Protein 8AYR (pdb70)

Solvent-accessible surface area: 57166 Å² total; per-residue (Å²): 60,137,21,95,76,33,179,26,61,12,51,66,47,10,27,101,3,1,69,15,28,7,0,0,0,1,9,1,0,0,0,0,18,44,34,95,57,113,0,47,1,61,16,122,13,104,89,0,96,5,67,86,10,60,7,57,16,2,0,71,17,0,26,88,2,11,4,96,0,2,0,0,0,0,0,7,1,0,2,0,0,0,4,24,6,164,19,38,140,24,0,0,38,44,2,69,7,54,126,42,101,2,11,0,0,57,18,2,18,119,0,1,60,61,74,74,18,80,8,0,4,1,3,0,1,2,4,21,21,11,65,20,2,29,67,108,69,0,24,116,29,4,83,64,0,5,107,35,2,6,97,53,30,55,80,5,6,0,3,19,3,30,8,40,12,40,3,63,0,59,1,44,38,45,143,89,163,48,95,24,99,86,30,67,29,17,73,23,181,55,4,30,32,76,6,77,157,67,26,92,36,1,4,1,2,0,19,28,0,70,12,0,0,47,0,5,24,92,72,3,109,1,12,53,30,6,7,5,9,4,46,24,58,28,105,134,106,66,47,118,53,7,6,22,19,3,127,84,182,73,0,25,84,15,28,108,76,9,154,132,10,6,0,1,0,0,0,1,5,0,4,68,9,39,0,22,16,68,135,13,34,104,156,20,55,70,27,82,49,1,4,133,8,3,20,33,0,0,1,70,6,0,0,2,0,0,0,0,0,0,4,74,84,0,53,4,30,105,73,0,61,156,8,2,60,18,1,95,76,10,8,69,19,1,56,72,135,23,26,0,74,68,12,137,23,119,24,64,27,62,56,158,69,33,17,7,112,52,0,37,63,92,117,58,86,34,26,0,0,1,11,104,130,47,166,128,8,17,2,38,1,126,10,106,110,78,9,61,2,2,0,0,15,0,3,3,2,1,44,22,3,7,5,0,19,105,1,70,0,27,0,70,52,155,37,136,77,55,111,17,19,97,10,11,0,1,3,12,5,1,14,18,104,18,103,108,6,79,1,32,2,1,62,2,9,2,60,98,28,125,20,32,13,4,0,0,5,1,0,0,5,69,21,2,28,83,23,86,44,2,48,15,92,89,61,81,58,2,95,0,54,7,47,37,61,144,106,28,58,12,55,28,16,75,104,37,75,102,0,20,88,158,23,58,111,28,140,98,43,17,115,22,99,68,10,22,38,0,34,0,1,0,36,47,148,91,40,83,20,81,50,32,78,62,69,1,18,10,36,13,142,60,13,135,19,85,35,24,57,126,78,32,11,45,0,73,62,0,4,38,53,60,54,83,34,54,0,51,1,93,15,116,157,37,75,91,53,27,92,18,24,0,32,1,25,6,31,163,94,30,77,0,23,2,0,30,0,16,0,43,117,121,36,30,37,0,2,0,34,97,24,7,0,48,16,11,143,71,23,134,93,43,58,88,55,30,6,107,25,96,13,100,106,4,135,89,76,28,59,77,27,132,4,77,18,180,63,96,56,128,4,85,40,2,74,1,13,0,69,148,22,29,84,36,49,12,1,2,0,1,21,3,11,1,14,12,231,151,25,102,77,54,177,24,58,12,52,69,53,9,28,118,3,3,80,22,39,9,0,0,0,2,9,1,0,0,0,0,26,48,33,86,63,109,0,47,1,64,15,127,20,101,68,0,85,0,60,89,14,63,8,56,19,2,0,120,18,0,24,92,3,10,2,113,0,2,0,0,0,0,0,6,2,0,2,0,0,0,4,61,6,177,20,37,140,25,0,0,44,43,3,66,8,118,152,23,158,19,10,0,0,102,61,1,18,177,2,1,61,123,77,71,15,91,8,0,4,1,3,0,2,2,4,18,22,11,65,20,1,29,64,111,70,0,25,117,28,4,88,58,0,7,89,28,0,5,96,51,29,53,65,2,8,0,1,20,2,27,11,37,11,38,4,60,0,60,2,42,36,45,145,78,171,49,103,22,93,74,35,70,31,15,71,23,181,54,4,25,41,75,4,74,160,93,19,97,32,2,4,1,3,0,21,28,0,67,13,0,1,48,0,5,39,94,63,0,96,2,12,66,30,7,6,6,7,3,44,19,62,29,116,121,88,75,56,134,39,7,5,17,23,4,115,84,153,56,1,35,80,11,24,86,90,7,146,115,10,6,1,1,0,0,1,0,6,0,4,65,9,39,1,25,14,94,142,14,27,106,153,19,52,72,27,90,56,1,1,113,4,4,23,13,0,0,1,70,7,1,0,1,0,1,0,0,0,0,6,108,80,0,48,2,12,90,63,0,62,141,6,1,62,19,1,99,73,9,8,69,21,1,58,66,139,20,28,0,76,69,16,122,19,114,34,59,28,57,69,166,70,37,18,8,115,51,0,33,62,101,115,54,94,32,26,0,1,1,10,98,129,41,170,137,8,19,1,40,1,133,14,111,112,80,10,60,2,6,0,0,17,1,4,3,2,0,46,19,1,5,6,0,12,112,2,70,0,20,0,82,58,162,34,138,79,53,102,15,22,93,10,17,1,2,2,14,6,2,13,17,105,14,99,106,7,76,1,31,1,2,66,1,12,1,68,73,27,130,24,38,9,3,0,1,5,2,0,0,4,65,51,16,30,110,18,74,40,2,49,12,88,56,54,69,78,2,94,0,52,6,43,30,67,57,144,21,63,11,60,38,13,65,110,14,72,102,2,23,88,161,25,56,98,25,194,112,40,35,133,27,107,54,10,18,29,0,34,0,2,0,44,80,135,92,43,102,20,70,47,32,76,47,51,0,12,16,47,7,139,126,16,121,21,80,36,25,72,131,61,52,11,43,0,63,65,0,1,24,13,69,39,81,36,51,0,53,1,93,7,110,162,38,79,98,61,22,96,11,21,0,32,1,10,8,24,187,73,44,74,0,12,0,0,11,0,12,0,54,110,124,36,30,52,0,2,0,31,88,25,0,0,47,17,12,131,67,24,134,93,43,58,88,50,20,15,106,28,79,14,50,42,7,132,67,78,32,62,55,30,95,0,39,14,200,62,74,68,114,2,85,40,0,73,0,9,0,50,122,16,34,94,44,45,20,0,4,0,0,8,2,7,1,12,18,189

B-factor: mean 90.9, std 27.41, range [50.88, 207.77]

InterPro domains:
  IPR000421 Coagulation factor 5/8, C-terminal domain [PF00754] (371-475)
  IPR000421 Coagulation factor 5/8, C-terminal domain [PF00754] (580-688)
  IPR000421 Coagulation factor 5/8, C-terminal domain [PS50022] (547-704)
  IPR000933 Glycoside hydrolase, family 29 [PTHR10030] (31-483)
  IPR000933 Glycoside hydrolase, family 29 [SM00812] (32-377)
  IPR008979 Galactose-binding-like domain superfamily [SSF49785] (363-489)
  IPR008979 Galactose-binding-like domain superfamily [SSF49785] (576-703)
  IPR017853 Glycoside hydrolase superfamily [SSF51445] (31-355)
  IPR026876 Fn3 associated repeat [PF13287] (507-562)
  IPR057739 Glycoside hydrolase family 29, N-terminal [PF01120] (41-352)

Foldseek 3Di:
DPDFFDPPFADPLLLVVLVQQEAAEAEEDLCLQVVDLAAFQPDQLQSLAAAQAQLLQVLVLRVLLPHQEYEYAQDAQSQEGQAPAPLDPSYQCRYPHPVNDDHPLQRNLVSCVVVNGAYAYEHELNHQHALCPQPCVSLVSSLSVLCVSLPPRDAHAEYAYALDYDFAHCSNPPRGGDDYPSLPRNPVVVSVVVSCVSHVSYFYEACPGQAAHELLDAAQAADFQAAQAADWQFPPHPGHDGHPGTPSNCSRRHDQSHNGGHAYEHHYEQFPGLADDPVGLVVGHALVRVVVSSQRASQNAHHYYYHQYAHSNNHRDPSNSVRSNSNSVQVCQFVVDWQQQQWDKQKPAFDDPLGRVQAAVVDLVRKTFGDPPDLKIKMKTFGPAFDKAFKKKWAHNSSSHWWFAWKFKWFADPNRIDTWGIGGGAHSMHIDGTDIGGGGMMMIIRNGTDDGGMTRHITTTHRDDDFDFWDWDAFLQQFIDIDDDPDKWKFKDFPDDERDPPGHTDDGTDGDQAWTKMWMWIDDPHDIYDIDIDTGFHHQPLKDWDDWDPQAHHPVQQARRFLQGKDKCDHPVHQDFDFTKIKMQSNDWHFFFKKKFQFHDPAQAQAFFWKFKFFAAPVPDTPDTQDTDTRPPCHVPRGIDMDGGPDIDTGRMMMITRGHGDDHGMHMTNYMGTHHD/DDFFDPPFADPLLVVVLVQQAAAEAEEDLCLQVVDLAAFQPDQLQSLAAAAAQLLQVLVLRVLLSHQEYEYAQDAQSQEGQAPAPLDPSYCLRYVNDVSHHHPLQRNLVSCVVRNGAYAYEHELRHQHALCPQHLVVLVSSLSVLCVSLAPRDAHAEYAYALDYDFAHCSNNPRGGHDHPQLPRNPPVVSVVVSCVSHVSYAYEACVGQAAHELLDAAQAADPQADQAADWQFQDHPGDDGHNTTPRNCSRRHDHSHNGGHGYEHEYEQFPGLADDPVGLVVGQALVSVVVSSQRASQNAHHYYYYQYDHSNNHRDPSNSNRSVVNSVQVCQFVVDWQQQQWDKQKPAFDDPLGRCQAAVVDLVRKTFHDPPDLKIKMKTFGPAFAKAFKKKWAFNSSSHWWFAKKWKWFADPRDIDTWGIGGGAYGMHIDGTDIDGGGMMMIIRNGTDDGGMTRHITTTHRDDAFEFWDWAAFLAQWIDIGDPPDFKKFKDFPPDAGDPPGHIDDHTDGDQFKGKMWMWTDDDHDTGDIDIDTRFHRFPLKDFPDWDPQPFDLVQQRRRFLQGKGWQAHPVHQDFDQTKTKMFQVDFAFFFKKKFQAHDPAQPQAFFWKFKFFAAPVPDTPDTQDTHGDPPCHVPRGIDIGGGPGTHTGGMMMITRGAGDPDHIHMTNYMGTHGD

Secondary structure (DSSP, 8-state):
--PPP-SS---HHHHHHHHH-EEEEE--SSGGGTT-SS--S---GGG---SS--HHHHHHHHHHTT--EEEEEEE-TT--BSS--SS-SSBGGGSSSSSS---HHHHHHHHHHHTT-EEEEEE-SS-SS-TTTTSHHHHHHHHHHHHHHTTSS---SEEE------SEE-GGGT-EE----TTTTT-HHHHHHHHHHH-TT-EEESSS-SSBEE-S-SSS---SS--SEE---BSSTTSPP-TTSB-GGGGGT--TT-SEE--EEEEEESSSSSS--GGGGGGPPPHHHHHHHHHHHGGGT-EEEEE----TTSS--HHHHHHHHHHHHHHHHHTS--TTTT-EEEES--BTTB-GGGGTT--TTS-EE--SS-SS-EEEEEEEEEEEEEEEEEE--GGG---EEEEEEEEEETTEEEEEEEES--TT-EEEEEEEEEEEEEEEEEEEESS--EESEEEEE-PPP--PPPEEEE-TT-EEEEE-SSS-EEEEESSS----TTSEEP-S-EE-TT-EEEEEEEEETTEE---EEEEE----SS-EEEE---SSS-GGGGSSS-TTS-EE-EETTEEPPSPEEEEEEEEEEEEEEEEEEE--SS--BS-EEEEEEEEESSSS---S-SEEEE-TT-SS----EEEEEEEEEEEEEEEEEEEEESBSSS-EESEEEEE--/-PPP-SS---HHHHHHHHH-EEEEE--SGGGGTT-SS--S---GGG---SS--HHHHHHHHHHTT--EEEEEEE-TT--BSS--SS-SSBGGGSTTBTTB--HHHHHHHHHHHTT-EEEEEE-SS-SS-TTTTSHHHHHHHHHHHHHHTTSS---SEEE------SEE-GGGT-EE----TTTTT-HHHHHHHHHHH-TT-EEESSS-SSBEE-S-SSS---SS--SEE---BSSTTS---TT-B-GGGGGT--TT-SEE--EEEEEESSSSSS--GGGGGGPPPHHHHHHHHHHHHTTTSEEEEE----TTSS--HHHHHHHHHHHHHHHHHTS--TTTT-EEEES--BTTB-GGGGTT--TTS-EE--TT-SS-EEEEEEEEEEEEEEEEEE--GGG---EEEEEEEEEETTEEEEEEEES--TT-EEEEEEEEEEEEEEEEEEEESSS-EESEEEEE-PPPP-PPPEEEE-TT-EEEEE-SS--EEEEESSSS---TTSEEP-S-EE-TT-EEEEEEEEETTEEEEEEEEEE----SS-EEEE---TTS-GGGGSSS-TT--EE-B-SS-BPPSPEEEEEEEEEEEEEEEEEEE--SS--SS-B-EEEEEEESSSS---S-SEEEE-TT-SS----EEEEEEEEEEEEEEEEEE-SBSSSS--EESEEEEE--

Nearest PDB structures (foldseek):
  8ayr-assembly2_B  TM=1.001E+00  e=0.000E+00  Akkermansia muciniphila
  6orh-assembly1_A  TM=9.310E-01  e=4.580E-49  Streptococcus pneumoniae TIGR4
  6org-assembly2_B  TM=9.360E-01  e=3.580E-48  Streptococcus pneumoniae TIGR4
  4zrx-assembly1_A  TM=6.984E-01  e=4.063E-59  Bacteroides ovatus ATCC 8483
  3eyp-assembly2_B  TM=9.033E-01  e=1.989E-48  Bacteroides thetaiotaomicron

CATH classification: 3.20.20.80

Radius of gyration: 38.43 Å; Cα contacts (8 Å, |Δi|>4): 3483; chains: 2; bounding box: 108×99×103 Å

Sequence (1353 aa):
GCLTPLKPVPSAEQLEWHDMEMYAFVHFTINTFTGKEWGYGDEKPELFHPSDFDADDLVRTLADAGFKGVVLTCKHHDGFCLWPTKTTLHSVAASPWKQGKGDVVKEVSRACGKYGVRFGVYLSPWDRNAASYGTPDYIRMYRQQLKELATGYGSIFLAWFDGANGGDGYYGGARERRSIDRSAYYDWKATWGELKKRQPGAVIFSDVGPDVRWVGNESGYAGYPCWATYTPVPLQAGTEPAPGTVRYRLGTEGTMDGKYWIPAEVDVSIRPGWFWHEHENSRVRTPENLLKLYFDSVGRGANLNLNVPPDRRGRIHEEDKKSLAGFRVLLDELYSRNFASGAQAESSSSWKGHGAEQVLDRKRTTYWVAAPEDKHPCVVLKLPEPAAFDVIRLAEPIQLGQRVRKFRVEVRENGQWSKWTEGASIGARVLLKGRPVTADGVRVVLEQSRAVPALCEVSLWKYPVILNAPAVNYDRNGRVTLASAENVVIRYTTDGTEPGPQSAMYRNPFFLPAGGTVKAAAEYRGRKSSVTTQIIPVPTRDWKVVAGERSAAAPELAIDGDSSTLWHTHAAQGELAPPQALEIDMGRPVNVAAVIYTPRRDSSTGTVDRYAVYLSMDGNTWGAPAAEGEFSNIRANPVPQRIDLKAPVKARYLRFVGKRVVEGSHVAVAELGVLGKCLTPLKPVPSAEQLEWHDMEMYAFVHFTINTFTGKEWGYGDEKPELFHPSDFDADDLVRTLADAGFKGVVLTCKHHDGFCLWPTKTTLHSVAASPWKQGKGDVVKEVSRACGKYGVRFGVYLSPWDRNAASYGTPDYIRMYRQQLKELATGYGSIFLAWFDGANGGDGYYGGARERRSIDRSAYYDWKATWGELKKRQPGAVIFSDVGPDVRWVGNESGYAGYPCWATYTPVPLQAGTEPAPGTVRYRLGTEGTMDGKYWIPAEVDVSIRPGWFWHEHENSRVRTPENLLKLYFDSVGRGANLNLNVPPDRRGRIHEEDKKSLAGFRVLLDELYSRNFASGAQAESSSSWKGHGAEQVLDRKRTTYWVAAPEDKHPCVVLKLPEPAAFDVIRLAEPIQLGQRVRKFRVEVRENGQWSKWTEGASIGARVLLKGRPVTADGVRVVLEQSRAVPALCEVSLWKYPVILNAPAVNYDRNGRVTLASAENVVIRYTTDGTEPGPQSAMYRNPFFLPAGGTVKAAAEYRGRKSSVTTQIIPVPTRDWKVVAGERSAAAPELAIDGDSSTLWHTHAAQGELAPPQALEIDMGRPVNVAAVIYTPRRDSSTGTVDRYAVYLSMDGNTWGAPAAEGEFSNIRANPVPQRIDLKAPVKARYLRFVGKRVVEGSHVAVAELGVLGK

Organism: Akkermansia muciniphila (strain ATCC BAA-835 / DSM 22959 / JCM 33894 / BCRC 81048 / CCUG 64013 / CIP 107961 / Muc) (NCBI:txid349741)

Structure (mmCIF, N/CA/C/O backbone):
data_8AYR
#
_entry.id   8AYR
#
_cell.length_a   76.190
_cell.length_b   76.450
_cell.length_c   84.500
_cell.angle_alpha   88.410
_cell.angle_beta   89.080
_cell.angle_gamma   88.230
#
_symmetry.space_group_name_H-M   'P 1'
#
loop_
_entity.id
_entity.type
_entity.pdbx_description
1 polymer 'Coagulation factor 5/8 type domain protein'
2 non-polymer 'CALCIUM ION'
3 water water
#
loop_
_atom_site.group_PDB
_atom_site.id
_atom_site.type_symbol
_atom_site.label_atom_id
_atom_site.label_alt_id
_atom_site.label_comp_id
_atom_site.label_asym_id
_atom_site.label_entity_id
_atom_site.label_seq_id
_atom_site.pdbx_PDB_ins_code
_atom_site.Cartn_x
_atom_site.Cartn_y
_atom_site.Cartn_z
_atom_site.occupancy
_atom_site.B_iso_or_equiv
_atom_site.auth_seq_id
_atom_site.auth_comp_id
_atom_site.auth_asym_id
_atom_site.auth_atom_id
_atom_site.pdbx_PDB_model_num
ATOM 1 N N . GLY A 1 28 ? -13.88464 41.86734 -72.72520 1.000 116.44893 29 GLY A N 1
ATOM 2 C CA . GLY A 1 28 ? -15.00867 42.18910 -71.86541 1.000 118.17827 29 GLY A CA 1
ATOM 3 C C . GLY A 1 28 ? -14.62908 42.95057 -70.60775 1.000 129.44839 29 GLY A C 1
ATOM 4 O O . GLY A 1 28 ? -14.80194 42.45402 -69.49440 1.000 130.06498 29 GLY A O 1
ATOM 5 N N . CYS A 1 29 ? -14.10595 44.16206 -70.78835 1.000 133.02499 30 CYS A N 1
ATOM 6 C CA . CYS A 1 29 ? -13.75594 45.04844 -69.67842 1.000 129.72624 30 CYS A CA 1
ATOM 7 C C . CYS A 1 29 ? -15.03630 45.72463 -69.19961 1.000 128.16687 30 CYS A C 1
ATOM 8 O O . CYS A 1 29 ? -15.43978 46.77441 -69.70271 1.000 135.05003 30 CYS A O 1
ATOM 11 N N . LEU A 1 30 ? -15.69323 45.10096 -68.22548 1.000 122.01341 31 LEU A N 1
ATOM 12 C CA . LEU A 1 30 ? -17.00714 45.51847 -67.75732 1.000 118.20710 31 LEU A CA 1
ATOM 13 C C . LEU A 1 30 ? -16.87716 46.51931 -66.60700 1.000 115.63185 31 LEU A C 1
ATOM 14 O O . LEU A 1 30 ? -15.87540 46.55279 -65.88809 1.000 115.54396 31 LEU A O 1
ATOM 19 N N . THR A 1 31 ? -17.91759 47.33580 -66.43881 1.000 109.70965 32 THR A N 1
ATOM 20 C CA . THR A 1 31 ? -17.88990 48.42614 -65.46277 1.000 108.90627 32 THR A CA 1
ATOM 21 C C . THR A 1 31 ? -18.20539 47.93484 -64.05912 1.000 103.35830 32 THR A C 1
ATOM 22 O O . THR A 1 31 ? -19.24635 47.29458 -63.84622 1.000 102.11443 32 THR A O 1
ATOM 26 N N . PRO A 1 32 ? -17.34357 48.18209 -63.07087 1.000 102.29251 33 PRO A N 1
ATOM 27 C CA . PRO A 1 32 ? -17.57590 47.68062 -61.71360 1.000 101.38126 33 PRO A CA 1
ATOM 28 C C . PRO A 1 32 ? -18.76156 48.36509 -61.04071 1.000 100.47244 33 PRO A C 1
ATOM 29 O O . PRO A 1 32 ? -19.33661 49.33500 -61.53882 1.000 98.16074 33 PRO A O 1
ATOM 33 N N . LEU A 1 33 ? -19.11965 47.83286 -59.87190 1.000 101.89708 34 LEU A N 1
ATOM 34 C CA . LEU A 1 33 ? -20.20967 48.34969 -59.04094 1.000 99.84308 34 LEU A CA 1
ATOM 35 C C . LEU A 1 33 ? -19.63451 48.71733 -57.67237 1.000 93.85949 34 LEU A C 1
ATOM 36 O O . LEU A 1 33 ? -19.38147 47.83822 -56.84114 1.000 83.99505 34 LEU A O 1
ATOM 41 N N . LYS A 1 34 ? -19.43994 50.01368 -57.43806 1.000 89.55835 35 LYS A N 1
ATOM 42 C CA . LYS A 1 34 ? -18.82299 50.46358 -56.19759 1.000 89.92694 35 LYS A CA 1
ATOM 43 C C . LYS A 1 34 ? -19.70839 50.10316 -55.00490 1.000 91.07293 35 LYS A C 1
ATOM 44 O O . LYS A 1 34 ? -20.93908 50.21084 -55.08808 1.000 88.48688 35 LYS A O 1
ATOM 50 N N . PRO A 1 35 ? -19.12099 49.68452 -53.87118 1.000 89.62388 36 PRO A N 1
ATOM 51 C CA . PRO A 1 35 ? -17.67660 49.54203 -53.65278 1.000 88.01117 36 PRO A CA 1
ATOM 52 C C . PRO A 1 35 ? -17.12766 48.20119 -54.13837 1.000 86.53129 36 PRO A C 1
ATOM 53 O O . PRO A 1 35 ? -17.89065 47.25474 -54.34654 1.000 92.67006 36 PRO A O 1
ATOM 57 N N . VAL A 1 36 ? -15.81277 48.12320 -54.31238 1.000 78.83292 37 VAL A N 1
ATOM 58 C CA . VAL A 1 36 ? -15.16523 46.87922 -54.72028 1.000 87.48999 37 VAL A CA 1
ATOM 59 C C . VAL A 1 36 ? -14.04904 46.55167 -53.73630 1.000 83.72725 37 VAL A C 1
ATOM 60 O O . VAL A 1 36 ? -13.47949 47.46309 -53.12135 1.000 92.76718 37 VAL A O 1
ATOM 64 N N . PRO A 1 37 ? -13.70086 45.28142 -53.55877 1.000 84.09351 38 PRO A N 1
ATOM 65 C CA . PRO A 1 37 ? -12.58031 44.93329 -52.67910 1.000 86.12725 38 PRO A CA 1
ATOM 66 C C . PRO A 1 37 ? -11.23163 45.25561 -53.30872 1.000 85.64457 38 PRO A C 1
ATOM 67 O O . PRO A 1 37 ? -11.10389 45.53408 -54.50258 1.000 84.03536 38 PRO A O 1
ATOM 71 N N . SER A 1 38 ? -10.20738 45.20968 -52.46284 1.000 84.40717 39 SER A N 1
ATOM 72 C CA . SER A 1 38 ? -8.82368 45.34013 -52.88561 1.000 85.60514 39 SER A CA 1
ATOM 73 C C . SER A 1 38 ? -8.23245 43.96294 -53.17384 1.000 82.52742 39 SER A C 1
ATOM 74 O O . SER A 1 38 ? -8.85974 42.92869 -52.94020 1.000 81.04523 39 SER A O 1
ATOM 77 N N . ALA A 1 39 ? -6.99620 43.95933 -53.67871 1.000 81.82941 40 ALA A N 1
ATOM 78 C CA . ALA A 1 39 ? -6.32469 42.69821 -53.98529 1.000 83.98054 40 ALA A CA 1
ATOM 79 C C . ALA A 1 39 ? -6.12077 41.85538 -52.73180 1.000 85.79185 40 ALA A C 1
ATOM 80 O O . ALA A 1 39 ? -6.30581 40.62975 -52.75701 1.000 82.45016 40 ALA A O 1
ATOM 82 N N . GLU A 1 40 ? -5.73276 42.49461 -51.62610 1.000 79.73442 41 GLU A N 1
ATOM 83 C CA . GLU A 1 40 ? -5.52524 41.76046 -50.38340 1.000 80.86479 41 GLU A CA 1
ATOM 84 C C . GLU A 1 40 ? -6.83748 41.19703 -49.85555 1.000 73.79562 41 GLU A C 1
ATOM 85 O O . GLU A 1 40 ? -6.87567 40.07451 -49.33656 1.000 70.45655 41 GLU A O 1
ATOM 91 N N . GLN A 1 41 ? -7.92804 41.95238 -50.00125 1.000 74.71151 42 GLN A N 1
ATOM 92 C CA . GLN A 1 41 ? -9.24096 41.43423 -49.63174 1.000 75.14268 42 GLN A CA 1
ATOM 93 C C . GLN A 1 41 ? -9.66098 40.27684 -50.53389 1.000 74.81365 42 GLN A C 1
ATOM 94 O O . GLN A 1 41 ? -10.30678 39.32872 -50.07366 1.000 71.75561 42 GLN A O 1
ATOM 100 N N . LEU A 1 42 ? -9.29804 40.32679 -51.81720 1.000 77.97483 43 LEU A N 1
ATOM 101 C CA . LEU A 1 42 ? -9.60389 39.21150 -52.70760 1.000 70.38941 43 LEU A CA 1
ATOM 102 C C . LEU A 1 42 ? -8.85221 37.95280 -52.29361 1.000 74.17600 43 LEU A C 1
ATOM 103 O O . LEU A 1 42 ? -9.42427 36.85125 -52.28032 1.000 69.40795 43 LEU A O 1
ATOM 108 N N . GLU A 1 43 ? -7.57099 38.09425 -51.94617 1.000 67.63261 44 GLU A N 1
ATOM 109 C CA . GLU A 1 43 ? -6.82449 36.94432 -51.44642 1.000 70.14466 44 GLU A CA 1
ATOM 110 C C . GLU A 1 43 ? -7.44541 36.41212 -50.16113 1.000 69.59612 44 GLU A C 1
ATOM 111 O O . GLU A 1 43 ? -7.62910 35.19311 -50.00093 1.000 71.01764 44 GLU A O 1
ATOM 117 N N . TRP A 1 44 ? -7.79793 37.31777 -49.24511 1.000 63.57959 45 TRP A N 1
ATOM 118 C CA . TRP A 1 44 ? -8.43752 36.91439 -47.99948 1.000 65.58370 45 TRP A CA 1
ATOM 119 C C . TRP A 1 44 ? -9.71312 36.12121 -48.26426 1.000 66.48559 45 TRP A C 1
ATOM 120 O O . TRP A 1 44 ? -9.91053 35.04530 -47.69049 1.000 73.22050 45 TRP A O 1
ATOM 131 N N . HIS A 1 45 ? -10.60574 36.64936 -49.11196 1.000 61.70517 46 HIS A N 1
ATOM 132 C CA . HIS A 1 45 ? -11.79524 35.89385 -49.50511 1.000 67.28494 46 HIS A CA 1
ATOM 133 C C . HIS A 1 45 ? -11.43077 34.50151 -50.00277 1.000 67.73157 46 HIS A C 1
ATOM 134 O O . HIS A 1 45 ? -11.97589 33.49850 -49.52735 1.000 68.06662 46 HIS A O 1
ATOM 141 N N . ASP A 1 46 ? -10.50372 34.41589 -50.96173 1.000 63.11771 47 ASP A N 1
ATOM 142 C CA . ASP A 1 46 ? -10.19694 33.10916 -51.53141 1.000 61.39792 47 ASP A CA 1
ATOM 143 C C . ASP A 1 46 ? -9.64120 32.14763 -50.49147 1.000 63.40969 47 ASP A C 1
ATOM 144 O O . ASP A 1 46 ? -9.66600 30.93403 -50.71771 1.000 65.22687 47 ASP A O 1
ATOM 149 N N . MET A 1 47 ? -9.13495 32.65551 -49.36217 1.000 62.37122 48 MET A N 1
ATOM 150 C CA . MET A 1 47 ? -8.65117 31.74935 -48.32213 1.000 62.45337 48 MET A CA 1
ATOM 151 C C . MET A 1 47 ? -9.75647 30.84996 -47.78091 1.000 64.70738 48 MET A C 1
ATOM 152 O O . MET A 1 47 ? -9.47660 29.72951 -47.34006 1.000 72.15036 48 MET A O 1
ATOM 157 N N . GLU A 1 48 ? -11.00268 31.32755 -47.78693 1.000 58.72605 49 GLU A N 1
ATOM 158 C CA . GLU A 1 48 ? -12.16095 30.65109 -47.20053 1.000 61.75643 49 GLU A CA 1
ATOM 159 C C . GLU A 1 48 ? -12.04782 30.49039 -45.68537 1.000 61.55666 49 GLU A C 1
ATOM 160 O O . GLU A 1 48 ? -12.93452 30.93718 -44.95269 1.000 60.67803 49 GLU A O 1
ATOM 166 N N . MET A 1 49 ? -10.98747 29.86499 -45.18476 1.000 56.55857 50 MET A N 1
ATOM 167 C CA . MET A 1 49 ? -10.92296 29.64752 -43.74793 1.000 57.26067 50 MET A CA 1
ATOM 168 C C . MET A 1 49 ? -9.47403 29.63039 -43.28822 1.000 57.55743 50 MET A C 1
ATOM 169 O O . MET A 1 49 ? -8.55518 29.39876 -44.07493 1.000 60.64652 50 MET A O 1
ATOM 174 N N . TYR A 1 50 ? -9.29340 29.85990 -41.98875 1.000 60.34358 51 TYR A N 1
ATOM 175 C CA . TYR A 1 50 ? -7.99442 29.98303 -41.33258 1.000 59.45621 51 TYR A CA 1
ATOM 176 C C . TYR A 1 50 ? -8.23874 29.88911 -39.83069 1.000 62.10634 51 TYR A C 1
ATOM 177 O O . TYR A 1 50 ? -9.38589 29.86851 -39.37832 1.000 66.29577 51 TYR A O 1
ATOM 186 N N . ALA A 1 51 ? -7.15442 29.81212 -39.05736 1.000 59.41769 52 ALA A N 1
ATOM 187 C CA . ALA A 1 51 ? -7.24913 29.42322 -37.65405 1.000 64.44142 52 ALA A CA 1
ATOM 188 C C . ALA A 1 51 ? -6.79820 30.52614 -36.69504 1.000 61.02534 52 ALA A C 1
ATOM 189 O O . ALA A 1 51 ? -5.94537 31.35437 -37.02753 1.000 60.65566 52 ALA A O 1
ATOM 191 N N . PHE A 1 52 ? -7.40703 30.53338 -35.50259 1.000 55.29274 53 PHE A N 1
ATOM 192 C CA . PHE A 1 52 ? -6.84559 31.16135 -34.30883 1.000 63.55120 53 PHE A CA 1
ATOM 193 C C . PHE A 1 52 ? -5.97943 30.18312 -33.52854 1.000 57.91153 53 PHE A C 1
ATOM 194 O O . PHE A 1 52 ? -6.24994 28.98145 -33.47914 1.000 55.61368 53 PHE A O 1
ATOM 202 N N . VAL A 1 53 ? -4.96755 30.72617 -32.85843 1.000 59.64800 54 VAL A N 1
ATOM 203 C CA . VAL A 1 53 ? -4.19121 29.98964 -31.86324 1.000 59.60589 54 VAL A CA 1
ATOM 204 C C . VAL A 1 53 ? -4.14710 30.86799 -30.61666 1.000 63.38169 54 VAL A C 1
ATOM 205 O O . VAL A 1 53 ? -3.27448 31.73303 -30.47745 1.000 60.80059 54 VAL A O 1
ATOM 209 N N . HIS A 1 54 ? -5.09783 30.66042 -29.70549 1.000 61.41003 55 HIS A N 1
ATOM 210 C CA . HIS A 1 54 ? -5.09523 31.33635 -28.40829 1.000 64.42514 55 HIS A CA 1
ATOM 211 C C . HIS A 1 54 ? -4.15025 30.60172 -27.46605 1.000 60.44276 55 HIS A C 1
ATOM 212 O O . HIS A 1 54 ? -4.48001 29.54482 -26.91724 1.000 57.30374 55 HIS A O 1
ATOM 219 N N . PHE A 1 55 ? -2.96754 31.18322 -27.28089 1.000 56.38305 56 PHE A N 1
ATOM 220 C CA . PHE A 1 55 ? -1.88630 30.57731 -26.51704 1.000 56.57131 56 PHE A CA 1
ATOM 221 C C . PHE A 1 55 ? -1.10605 31.71400 -25.87956 1.000 58.69719 56 PHE A C 1
ATOM 222 O O . PHE A 1 55 ? -0.60836 32.58817 -26.59281 1.000 60.21012 56 PHE A O 1
ATOM 230 N N . THR A 1 56 ? -1.07001 31.74044 -24.54496 1.000 63.15150 57 THR A N 1
ATOM 231 C CA . THR A 1 56 ? -0.33030 32.74123 -23.78134 1.000 59.60996 57 THR A CA 1
ATOM 232 C C . THR A 1 56 ? -0.21883 32.27393 -22.33223 1.000 66.94990 57 THR A C 1
ATOM 233 O O . THR A 1 56 ? -0.31016 31.07083 -22.07235 1.000 74.79702 57 THR A O 1
ATOM 237 N N . ILE A 1 57 ? 0.01682 33.19153 -21.38675 1.000 71.86433 58 ILE A N 1
ATOM 238 C CA . ILE A 1 57 ? 0.12573 32.78996 -19.98424 1.000 74.23408 58 ILE A CA 1
ATOM 239 C C . ILE A 1 57 ? -1.23413 32.38848 -19.43603 1.000 73.90044 58 ILE A C 1
ATOM 240 O O . ILE A 1 57 ? -1.31620 31.70203 -18.41182 1.000 75.30860 58 ILE A O 1
ATOM 245 N N . ASN A 1 58 ? -2.32379 32.88558 -20.01997 1.000 76.55317 59 ASN A N 1
ATOM 246 C CA . ASN A 1 58 ? -3.62285 32.45004 -19.52062 1.000 76.75575 59 ASN A CA 1
ATOM 247 C C . ASN A 1 58 ? -3.82508 30.97012 -19.77845 1.000 77.81960 59 ASN A C 1
ATOM 248 O O . ASN A 1 58 ? -4.53451 30.29323 -19.03019 1.000 79.74293 59 ASN A O 1
ATOM 253 N N . THR A 1 59 ? -3.24730 30.45953 -20.86239 1.000 79.74998 60 THR A N 1
ATOM 254 C CA . THR A 1 59 ? -3.27701 29.02155 -21.10091 1.000 73.72681 60 THR A CA 1
ATOM 255 C C . THR A 1 59 ? -2.66578 28.28243 -19.93065 1.000 79.20608 60 THR A C 1
ATOM 256 O O . THR A 1 59 ? -2.99799 27.11859 -19.66650 1.000 76.66153 60 THR A O 1
ATOM 260 N N . PHE A 1 60 ? -1.75294 28.95308 -19.24000 1.000 86.61797 61 PHE A N 1
ATOM 261 C CA . PHE A 1 60 ? -1.09321 28.40780 -18.08399 1.000 86.75272 61 PHE A CA 1
ATOM 262 C C . PHE A 1 60 ? -1.63537 28.95977 -16.76758 1.000 92.60377 61 PHE A C 1
ATOM 263 O O . PHE A 1 60 ? -0.95498 28.80310 -15.73233 1.000 109.26504 61 PHE A O 1
ATOM 271 N N . THR A 1 61 ? -2.74774 29.72360 -16.79700 1.000 85.34653 62 THR A N 1
ATOM 272 C CA . THR A 1 61 ? -3.40735 30.08258 -15.54153 1.000 79.56089 62 THR A CA 1
ATOM 273 C C . THR A 1 61 ? -4.76136 29.41244 -15.34336 1.000 76.60091 62 THR A C 1
ATOM 274 O O . THR A 1 61 ? -5.21529 29.27157 -14.19148 1.000 86.08834 62 THR A O 1
ATOM 278 N N . GLY A 1 62 ? -5.40469 29.04497 -16.43256 1.000 64.89741 63 GLY A N 1
ATOM 279 C CA . GLY A 1 62 ? -6.75034 28.57225 -16.44385 1.000 65.82603 63 GLY A CA 1
ATOM 280 C C . GLY A 1 62 ? -7.80808 29.64744 -16.67534 1.000 65.62414 63 GLY A C 1
ATOM 281 O O . GLY A 1 62 ? -9.01659 29.32249 -16.69688 1.000 75.88250 63 GLY A O 1
ATOM 282 N N . LYS A 1 63 ? -7.40674 30.90318 -16.89222 1.000 64.57601 64 LYS A N 1
ATOM 283 C CA . LYS A 1 63 ? -8.33495 32.02154 -17.03169 1.000 66.10315 64 LYS A CA 1
ATOM 284 C C . LYS A 1 63 ? -8.59866 32.29426 -18.50790 1.000 63.52148 64 LYS A C 1
ATOM 285 O O . LYS A 1 63 ? -7.74763 32.04499 -19.35950 1.000 70.17906 64 LYS A O 1
ATOM 291 N N . GLU A 1 64 ? -9.81056 32.76165 -18.81637 1.000 71.59041 65 GLU A N 1
ATOM 292 C CA . GLU A 1 64 ? -10.09164 33.20439 -20.18271 1.000 63.45455 65 GLU A CA 1
ATOM 293 C C . GLU A 1 64 ? -9.55678 34.61214 -20.42771 1.000 68.14044 65 GLU A C 1
ATOM 294 O O . GLU A 1 64 ? -9.04714 34.90771 -21.51556 1.000 77.64647 65 GLU A O 1
ATOM 300 N N . TRP A 1 65 ? -9.65243 35.48513 -19.42541 1.000 71.61424 66 TRP A N 1
ATOM 301 C CA . TRP A 1 65 ? -9.01998 36.79837 -19.45029 1.000 64.18599 66 TRP A CA 1
ATOM 302 C C . TRP A 1 65 ? -8.11997 36.92836 -18.23008 1.000 70.05855 66 TRP A C 1
ATOM 303 O O . TRP A 1 65 ? -8.59462 36.85215 -17.09205 1.000 77.30500 66 TRP A O 1
ATOM 314 N N . GLY A 1 66 ? -6.82548 37.12135 -18.46886 1.000 69.83975 67 GLY A N 1
ATOM 315 C CA . GLY A 1 66 ? -5.89133 37.31217 -17.38320 1.000 69.32148 67 GLY A CA 1
ATOM 316 C C . GLY A 1 66 ? -5.94935 38.70539 -16.79153 1.000 75.68600 67 GLY A C 1
ATOM 317 O O . GLY A 1 66 ? -6.41019 39.66148 -17.41454 1.000 66.10826 67 GLY A O 1
ATOM 318 N N . TYR A 1 67 ? -5.46181 38.81202 -15.55552 1.000 73.98786 68 TYR A N 1
ATOM 319 C CA . TYR A 1 67 ? -5.51059 40.07440 -14.83196 1.000 75.17883 68 TYR A CA 1
ATOM 320 C C . TYR A 1 67 ? -4.27616 40.93476 -15.06986 1.000 77.88003 68 TYR A C 1
ATOM 321 O O . TYR A 1 67 ? -4.36741 42.16200 -15.00238 1.000 82.35401 68 TYR A O 1
ATOM 330 N N . GLY A 1 68 ? -3.11838 40.33516 -15.32343 1.000 70.63848 69 GLY A N 1
ATOM 331 C CA . GLY A 1 68 ? -1.89865 41.07721 -15.55200 1.000 69.55221 69 GLY A CA 1
ATOM 332 C C . GLY A 1 68 ? -0.84410 40.86860 -14.49134 1.000 68.48306 69 GLY A C 1
ATOM 333 O O . GLY A 1 68 ? 0.32671 41.18989 -14.72818 1.000 60.80095 69 GLY A O 1
ATOM 334 N N . ASP A 1 69 ? -1.22908 40.35877 -13.32449 1.000 72.35712 70 ASP A N 1
ATOM 335 C CA . ASP A 1 69 ? -0.30771 40.10833 -12.22758 1.000 65.17731 70 ASP A CA 1
ATOM 336 C C . ASP A 1 69 ? 0.35494 38.74036 -12.30810 1.000 66.35832 70 ASP A C 1
ATOM 337 O O . ASP A 1 69 ? 0.94480 38.29589 -11.31719 1.000 65.99639 70 ASP A O 1
ATOM 342 N N . GLU A 1 70 ? 0.27403 38.06609 -13.45286 1.000 63.21283 71 GLU A N 1
ATOM 343 C CA . GLU A 1 70 ? 0.85626 36.73858 -13.58931 1.000 64.04272 71 GLU A CA 1
ATOM 344 C C . GLU A 1 70 ? 2.36979 36.84849 -13.70990 1.000 64.72219 71 GLU A C 1
ATOM 345 O O . GLU A 1 70 ? 2.88086 37.69135 -14.45458 1.000 65.70768 71 GLU A O 1
ATOM 351 N N . LYS A 1 71 ? 3.08498 36.01459 -12.96556 1.000 67.33168 72 LYS A N 1
ATOM 352 C CA . LYS A 1 71 ? 4.53195 35.93324 -13.13664 1.000 68.25959 72 LYS A CA 1
ATOM 353 C C . LYS A 1 71 ? 4.84292 35.21578 -14.44747 1.000 76.49102 72 LYS A C 1
ATOM 354 O O . LYS A 1 71 ? 4.30495 34.12983 -14.69389 1.000 64.41080 72 LYS A O 1
ATOM 360 N N . PRO A 1 72 ? 5.69945 35.77681 -15.30819 1.000 75.02565 73 PRO A N 1
ATOM 361 C CA . PRO A 1 72 ? 6.08494 35.06023 -16.53633 1.000 71.66320 73 PRO A CA 1
ATOM 362 C C . PRO A 1 72 ? 6.69135 33.69081 -16.27729 1.000 74.10357 73 PRO A C 1
ATOM 363 O O . PRO A 1 72 ? 6.81545 32.90295 -17.22329 1.000 71.47012 73 PRO A O 1
ATOM 367 N N . GLU A 1 73 ? 7.03980 33.37936 -15.02465 1.000 75.68520 74 GLU A N 1
ATOM 368 C CA . GLU A 1 73 ? 7.49868 32.04280 -14.66506 1.000 73.96656 74 GLU A CA 1
ATOM 369 C C . GLU A 1 73 ? 6.49837 30.98917 -15.10475 1.000 75.39840 74 GLU A C 1
ATOM 370 O O . GLU A 1 73 ? 6.86690 29.83335 -15.34338 1.000 77.39165 74 GLU A O 1
ATOM 376 N N . LEU A 1 74 ? 5.22997 31.36925 -15.21075 1.000 76.40426 75 LEU A N 1
ATOM 377 C CA . LEU A 1 74 ? 4.16046 30.42590 -15.46646 1.000 74.29911 75 LEU A CA 1
ATOM 378 C C . LEU A 1 74 ? 3.95403 30.12732 -16.94004 1.000 84.22408 75 LEU A C 1
ATOM 379 O O . LEU A 1 74 ? 3.08797 29.31595 -17.25383 1.000 79.64785 75 LEU A O 1
ATOM 384 N N . PHE A 1 75 ? 4.73010 30.72202 -17.84797 1.000 84.27565 76 PHE A N 1
ATOM 385 C CA . PHE A 1 75 ? 4.70474 30.31548 -19.25512 1.000 74.46534 76 PHE A CA 1
ATOM 386 C C . PHE A 1 75 ? 5.88032 29.37735 -19.50817 1.000 76.58655 76 PHE A C 1
ATOM 387 O O . PHE A 1 75 ? 6.93283 29.77635 -20.00059 1.000 81.73276 76 PHE A O 1
ATOM 395 N N . HIS A 1 76 ? 5.70320 28.11070 -19.13005 1.000 82.03453 77 HIS A N 1
ATOM 396 C CA . HIS A 1 76 ? 6.71967 27.07669 -19.33281 1.000 83.24841 77 HIS A CA 1
ATOM 397 C C . HIS A 1 76 ? 6.09385 25.87539 -20.03027 1.000 81.44000 77 HIS A C 1
ATOM 398 O O . HIS A 1 76 ? 5.82978 24.84389 -19.39858 1.000 83.04880 77 HIS A O 1
ATOM 405 N N . PRO A 1 77 ? 5.83319 25.97557 -21.33497 1.000 84.09220 78 PRO A N 1
ATOM 406 C CA . PRO A 1 77 ? 5.29183 24.82493 -22.07992 1.000 82.35185 78 PRO A CA 1
ATOM 407 C C . PRO A 1 77 ? 6.33163 23.72547 -22.24972 1.000 82.15747 78 PRO A C 1
ATOM 408 O O . PRO A 1 77 ? 7.43040 23.96089 -22.75760 1.000 73.09980 78 PRO A O 1
ATOM 412 N N . SER A 1 78 ? 5.97738 22.51881 -21.81602 1.000 84.32027 79 SER A N 1
ATOM 413 C CA . SER A 1 78 ? 6.84898 21.35443 -21.93243 1.000 80.27111 79 SER A CA 1
ATOM 414 C C . SER A 1 78 ? 6.50968 20.63645 -23.23034 1.000 81.11352 79 SER A C 1
ATOM 415 O O . SER A 1 78 ? 5.41842 20.07561 -23.35452 1.000 92.36821 79 SER A O 1
ATOM 418 N N . ASP A 1 79 ? 7.44863 20.64663 -24.18441 1.000 74.05587 80 ASP A N 1
ATOM 419 C CA . ASP A 1 79 ? 7.30275 20.02941 -25.50431 1.000 77.96679 80 ASP A CA 1
ATOM 420 C C . ASP A 1 79 ? 6.39391 20.85860 -26.40685 1.000 68.26043 80 ASP A C 1
ATOM 421 O O . ASP A 1 79 ? 5.31630 20.40249 -26.80048 1.000 71.94224 80 ASP A O 1
ATOM 426 N N . PHE A 1 80 ? 6.84090 22.05960 -26.77603 1.000 71.59422 81 PHE A N 1
ATOM 427 C CA . PHE A 1 80 ? 6.02158 22.97204 -27.56721 1.000 72.33494 81 PHE A CA 1
ATOM 428 C C . PHE A 1 80 ? 5.91271 22.53964 -29.02658 1.000 63.86036 81 PHE A C 1
ATOM 429 O O . PHE A 1 80 ? 4.86498 22.02041 -29.42425 1.000 78.40390 81 PHE A O 1
ATOM 437 N N . ASP A 1 81 ? 6.95423 22.76715 -29.83426 1.000 62.01493 82 ASP A N 1
ATOM 438 C CA . ASP A 1 81 ? 6.97703 22.32660 -31.23419 1.000 78.42035 82 ASP A CA 1
ATOM 439 C C . ASP A 1 81 ? 5.95885 23.05258 -32.11209 1.000 71.54777 82 ASP A C 1
ATOM 440 O O . ASP A 1 81 ? 4.79886 22.63458 -32.20951 1.000 64.50441 82 ASP A O 1
ATOM 445 N N . ALA A 1 82 ? 6.40747 24.10842 -32.80141 1.000 69.12113 83 ALA A N 1
ATOM 446 C CA . ALA A 1 82 ? 5.51671 24.89428 -33.64958 1.000 68.36870 83 ALA A CA 1
ATOM 447 C C . ALA A 1 82 ? 5.24035 24.22747 -34.99017 1.000 76.85218 83 ALA A C 1
ATOM 448 O O . ALA A 1 82 ? 4.16744 24.44358 -35.57104 1.000 76.64384 83 ALA A O 1
ATOM 450 N N . ASP A 1 83 ? 6.18651 23.43409 -35.50221 1.000 81.55371 84 ASP A N 1
ATOM 451 C CA . ASP A 1 83 ? 5.94160 22.71545 -36.74758 1.000 83.97398 84 ASP A CA 1
ATOM 452 C C . ASP A 1 83 ? 4.71994 21.81840 -36.61457 1.000 85.19504 84 ASP A C 1
ATOM 453 O O . ASP A 1 83 ? 3.84834 21.80554 -37.48860 1.000 82.33577 84 ASP A O 1
ATOM 458 N N . ASP A 1 84 ? 4.63715 21.06662 -35.51660 1.000 69.74312 85 ASP A N 1
ATOM 459 C CA . ASP A 1 84 ? 3.46682 20.23158 -35.27618 1.000 61.91547 85 ASP A CA 1
ATOM 460 C C . ASP A 1 84 ? 2.18805 21.06050 -35.28006 1.000 70.29758 85 ASP A C 1
ATOM 461 O O . ASP A 1 84 ? 1.19939 20.68405 -35.91409 1.000 70.96075 85 ASP A O 1
ATOM 466 N N . LEU A 1 85 ? 2.19660 22.19462 -34.57093 1.000 69.60976 86 LEU A N 1
ATOM 467 C CA . LEU A 1 85 ? 1.02916 23.07012 -34.46858 1.000 60.79542 86 LEU A CA 1
ATOM 468 C C . LEU A 1 85 ? 0.54445 23.50993 -35.84700 1.000 62.71443 86 LEU A C 1
ATOM 469 O O . LEU A 1 85 ? -0.61609 23.27900 -36.23067 1.000 65.26611 86 LEU A O 1
ATOM 474 N N . VAL A 1 86 ? 1.43359 24.15247 -36.60723 1.000 65.96507 87 VAL A N 1
ATOM 475 C CA . VAL A 1 86 ? 1.05326 24.70522 -37.90160 1.000 63.74358 87 VAL A CA 1
ATOM 476 C C . VAL A 1 86 ? 0.69360 23.59475 -38.88262 1.000 71.92878 87 VAL A C 1
ATOM 477 O O . VAL A 1 86 ? -0.22835 23.74446 -39.69291 1.000 63.10118 87 VAL A O 1
ATOM 481 N N . ARG A 1 87 ? 1.38599 22.45260 -38.80733 1.000 72.11503 88 ARG A N 1
ATOM 482 C CA . ARG A 1 87 ? 1.11217 21.34918 -39.72139 1.000 72.16722 88 ARG A CA 1
ATOM 483 C C . ARG A 1 87 ? -0.24442 20.71984 -39.42897 1.000 67.19610 88 ARG A C 1
ATOM 484 O O . ARG A 1 87 ? -1.01386 20.44051 -40.35451 1.000 68.41146 88 ARG A O 1
ATOM 492 N N . THR A 1 88 ? -0.55199 20.48559 -38.14858 1.000 69.48816 89 THR A N 1
ATOM 493 C CA . THR A 1 88 ? -1.86609 19.97622 -37.77293 1.000 63.13522 89 THR A CA 1
ATOM 494 C C . THR A 1 88 ? -2.96602 20.89789 -38.27020 1.000 60.43214 89 THR A C 1
ATOM 495 O O . THR A 1 88 ? -3.97775 20.43387 -38.81023 1.000 61.16283 89 THR A O 1
ATOM 499 N N . LEU A 1 89 ? -2.77703 22.21252 -38.11755 1.000 65.65403 90 LEU A N 1
ATOM 500 C CA . LEU A 1 89 ? -3.78554 23.14143 -38.62263 1.000 63.94446 90 LEU A CA 1
ATOM 501 C C . LEU A 1 89 ? -3.88175 23.08920 -40.14761 1.000 63.15247 90 LEU A C 1
ATOM 502 O O . LEU A 1 89 ? -4.98733 23.09278 -40.70438 1.000 61.80848 90 LEU A O 1
ATOM 507 N N . ALA A 1 90 ? -2.73960 23.02108 -40.83931 1.000 60.01148 91 ALA A N 1
ATOM 508 C CA . ALA A 1 90 ? -2.74377 23.09412 -42.29847 1.000 65.26038 91 ALA A CA 1
ATOM 509 C C . ALA A 1 90 ? -3.36476 21.84787 -42.92037 1.000 63.42894 91 ALA A C 1
ATOM 510 O O . ALA A 1 90 ? -4.04892 21.93862 -43.94764 1.000 56.68819 91 ALA A O 1
ATOM 512 N N . ASP A 1 91 ? -3.12429 20.67386 -42.32277 1.000 65.91094 92 ASP A N 1
ATOM 513 C CA . ASP A 1 91 ? -3.76889 19.45628 -42.80460 1.000 58.49304 92 ASP A CA 1
ATOM 514 C C . ASP A 1 91 ? -5.27892 19.55065 -42.68720 1.000 60.58026 92 ASP A C 1
ATOM 515 O O . ASP A 1 91 ? -6.00066 18.97694 -43.50770 1.000 68.07016 92 ASP A O 1
ATOM 520 N N . ALA A 1 92 ? -5.77950 20.26399 -41.68118 1.000 60.07572 93 ALA A N 1
ATOM 521 C CA . ALA A 1 92 ? -7.22340 20.42144 -41.58190 1.000 65.28728 93 ALA A CA 1
ATOM 522 C C . ALA A 1 92 ? -7.79464 21.31460 -42.67256 1.000 62.28721 93 ALA A C 1
ATOM 523 O O . ALA A 1 92 ? -9.01743 21.46481 -42.74521 1.000 64.54736 93 ALA A O 1
ATOM 525 N N . GLY A 1 93 ? -6.95944 21.89486 -43.52684 1.000 57.49562 94 GLY A N 1
ATOM 526 C CA . GLY A 1 93 ? -7.43785 22.72317 -44.60859 1.000 56.51809 94 GLY A CA 1
ATOM 527 C C . GLY A 1 93 ? -7.37484 24.21101 -44.35481 1.000 56.96637 94 GLY A C 1
ATOM 528 O O . GLY A 1 93 ? -7.79729 24.98548 -45.22271 1.000 59.02570 94 GLY A O 1
ATOM 529 N N . PHE A 1 94 ? -6.87940 24.63880 -43.19663 1.000 55.72058 95 PHE A N 1
ATOM 530 C CA . PHE A 1 94 ? -6.80254 26.05970 -42.89966 1.000 57.65053 95 PHE A CA 1
ATOM 531 C C . PHE A 1 94 ? -5.61269 26.67030 -43.62299 1.000 55.69587 95 PHE A C 1
ATOM 532 O O . PHE A 1 94 ? -4.52310 26.09089 -43.65500 1.000 63.26208 95 PHE A O 1
ATOM 540 N N . LYS A 1 95 ? -5.82804 27.84550 -44.20847 1.000 54.90072 96 LYS A N 1
ATOM 541 C CA . LYS A 1 95 ? -4.82893 28.48410 -45.05153 1.000 59.08094 96 LYS A CA 1
ATOM 542 C C . LYS A 1 95 ? -4.08383 29.61267 -44.35289 1.000 56.92785 96 LYS A C 1
ATOM 543 O O . LYS A 1 95 ? -3.15939 30.17977 -44.94041 1.000 65.82137 96 LYS A O 1
ATOM 549 N N . GLY A 1 96 ? -4.45711 29.94852 -43.12178 1.000 64.30104 97 GLY A N 1
ATOM 550 C CA . GLY A 1 96 ? -3.74166 30.95260 -42.35708 1.000 55.34963 97 GLY A CA 1
ATOM 551 C C . GLY A 1 96 ? -3.78951 30.62435 -40.88000 1.000 57.98920 97 GLY A C 1
ATOM 552 O O . GLY A 1 96 ? -4.67707 29.90295 -40.41034 1.000 58.25654 97 GLY A O 1
ATOM 553 N N . VAL A 1 97 ? -2.80174 31.14413 -40.15163 1.000 57.51193 98 VAL A N 1
ATOM 554 C CA . VAL A 1 97 ? -2.72495 31.00514 -38.69674 1.000 62.32007 98 VAL A CA 1
ATOM 555 C C . VAL A 1 97 ? -2.63918 32.39612 -38.07663 1.000 57.52123 98 VAL A C 1
ATOM 556 O O . VAL A 1 97 ? -1.70782 33.14855 -38.37617 1.000 60.40940 98 VAL A O 1
ATOM 560 N N . VAL A 1 98 ? -3.59213 32.73280 -37.20439 1.000 61.75443 99 VAL A N 1
ATOM 561 C CA . VAL A 1 98 ? -3.59807 34.01153 -36.48691 1.000 65.94843 99 VAL A CA 1
ATOM 562 C C . VAL A 1 98 ? -3.22790 33.73619 -35.03345 1.000 55.72454 99 VAL A C 1
ATOM 563 O O . VAL A 1 98 ? -4.00499 33.12693 -34.28761 1.000 54.34903 99 VAL A O 1
ATOM 567 N N . LEU A 1 99 ? -2.04332 34.18748 -34.62954 1.000 58.10861 100 LEU A N 1
ATOM 568 C CA . LEU A 1 99 ? -1.51124 33.92946 -33.29651 1.000 57.97816 100 LEU A CA 1
ATOM 569 C C . LEU A 1 99 ? -1.80943 35.09824 -32.36673 1.000 65.45550 100 LEU A C 1
ATOM 570 O O . LEU A 1 99 ? -1.56086 36.25531 -32.72103 1.000 66.24661 100 LEU A O 1
ATOM 575 N N . THR A 1 100 ? -2.32488 34.79199 -31.17305 1.000 63.29058 101 THR A N 1
ATOM 576 C CA . THR A 1 100 ? -2.45772 35.79930 -30.12622 1.000 66.22486 101 THR A CA 1
ATOM 577 C C . THR A 1 100 ? -1.07907 36.13867 -29.57935 1.000 61.41913 101 THR A C 1
ATOM 578 O O . THR A 1 100 ? -0.60463 35.49780 -28.63584 1.000 54.84919 101 THR A O 1
ATOM 582 N N . CYS A 1 101 ? -0.41237 37.11859 -30.18906 1.000 58.72095 102 CYS A N 1
ATOM 583 C CA . CYS A 1 101 ? 0.93896 37.45401 -29.76068 1.000 64.11443 102 CYS A CA 1
ATOM 584 C C . CYS A 1 101 ? 0.92415 38.09449 -28.37861 1.000 60.46990 102 CYS A C 1
ATOM 585 O O . CYS A 1 101 ? 1.80527 37.82388 -27.55365 1.000 59.72629 102 CYS A O 1
ATOM 588 N N . LYS A 1 102 ? -0.07430 38.93777 -28.10957 1.000 67.99962 103 LYS A N 1
ATOM 589 C CA . LYS A 1 102 ? -0.34892 39.45578 -26.77084 1.000 70.12426 103 LYS A CA 1
ATOM 590 C C . LYS A 1 102 ? -1.85728 39.50043 -26.58998 1.000 68.70503 103 LYS A C 1
ATOM 591 O O . LYS A 1 102 ? -2.55184 40.16717 -27.36361 1.000 67.94944 103 LYS A O 1
ATOM 597 N N . HIS A 1 103 ? -2.36387 38.80631 -25.57653 1.000 62.26112 104 HIS A N 1
ATOM 598 C CA . HIS A 1 103 ? -3.79353 38.81834 -25.30405 1.000 70.54623 104 HIS A CA 1
ATOM 599 C C . HIS A 1 103 ? -4.07531 39.92929 -24.28437 1.000 69.49479 104 HIS A C 1
ATOM 600 O O . HIS A 1 103 ? -3.24055 40.81477 -24.08057 1.000 62.57310 104 HIS A O 1
ATOM 607 N N . HIS A 1 104 ? -5.25415 39.92858 -23.65395 1.000 66.41265 105 HIS A N 1
ATOM 608 C CA . HIS A 1 104 ? -5.60570 41.05578 -22.79639 1.000 67.34863 105 HIS A CA 1
ATOM 609 C C . HIS A 1 104 ? -4.70811 41.12987 -21.56848 1.000 65.11231 105 HIS A C 1
ATOM 610 O O . HIS A 1 104 ? -4.47857 42.22068 -21.03919 1.000 59.78457 105 HIS A O 1
ATOM 617 N N . ASP A 1 105 ? -4.18849 39.98895 -21.10965 1.000 70.30716 106 ASP A N 1
ATOM 618 C CA . ASP A 1 105 ? -3.33046 39.96612 -19.93092 1.000 67.07498 106 ASP A CA 1
ATOM 619 C C . ASP A 1 105 ? -2.06721 40.80255 -20.10291 1.000 69.56655 106 ASP A C 1
ATOM 620 O O . ASP A 1 105 ? -1.43946 41.16412 -19.10080 1.000 70.70017 106 ASP A O 1
ATOM 625 N N . GLY A 1 106 ? -1.66033 41.09028 -21.34179 1.000 57.94953 107 GLY A N 1
ATOM 626 C CA . GLY A 1 106 ? -0.53382 41.95863 -21.59800 1.000 57.73719 107 GLY A CA 1
ATOM 627 C C . GLY A 1 106 ? 0.80174 41.26321 -21.69724 1.000 57.27164 107 GLY A C 1
ATOM 628 O O . GLY A 1 106 ? 1.80345 41.91930 -22.02017 1.000 57.17987 107 GLY A O 1
ATOM 629 N N . PHE A 1 107 ? 0.84964 39.96937 -21.39960 1.000 57.62524 108 PHE A N 1
ATOM 630 C CA . PHE A 1 107 ? 2.05782 39.17366 -21.55645 1.000 62.10225 108 PHE A CA 1
ATOM 631 C C . PHE A 1 107 ? 2.28624 38.85083 -23.02936 1.000 59.07022 108 PHE A C 1
ATOM 632 O O . PHE A 1 107 ? 1.37146 38.39537 -23.72155 1.000 56.15948 108 PHE A O 1
ATOM 640 N N . CYS A 1 108 ? 3.49687 39.14989 -23.51040 1.000 60.84174 109 CYS A N 1
ATOM 641 C CA . CYS A 1 108 ? 3.86531 39.04434 -24.91787 1.000 60.96330 109 CYS A CA 1
ATOM 642 C C . CYS A 1 108 ? 4.63277 37.75281 -25.16906 1.000 65.09948 109 CYS A C 1
ATOM 643 O O . CYS A 1 108 ? 5.56377 37.42780 -24.42325 1.000 64.60098 109 CYS A O 1
ATOM 646 N N . LEU A 1 109 ? 4.26973 37.04084 -26.24043 1.000 60.73356 110 LEU A N 1
ATOM 647 C CA . LEU A 1 109 ? 4.91521 35.77727 -26.57798 1.000 57.41431 110 LEU A CA 1
ATOM 648 C C . LEU A 1 109 ? 6.26399 35.94131 -27.27374 1.000 64.33641 110 LEU A C 1
ATOM 649 O O . LEU A 1 109 ? 6.82590 34.93555 -27.71821 1.000 70.67791 110 LEU A O 1
ATOM 654 N N . TRP A 1 110 ? 6.79790 37.15195 -27.39466 1.000 60.75855 111 TRP A N 1
ATOM 655 C CA . TRP A 1 110 ? 8.06307 37.33457 -28.08512 1.000 58.69748 111 TRP A CA 1
ATOM 656 C C . TRP A 1 110 ? 8.91551 38.28623 -27.26522 1.000 62.77164 111 TRP A C 1
ATOM 657 O O . TRP A 1 110 ? 8.37803 39.16427 -26.58336 1.000 67.50448 111 TRP A O 1
ATOM 668 N N . PRO A 1 111 ? 10.23924 38.14498 -27.31287 1.000 69.21121 112 PRO A N 1
ATOM 669 C CA . PRO A 1 111 ? 11.10144 39.04727 -26.53581 1.000 58.17438 112 PRO A CA 1
ATOM 670 C C . PRO A 1 111 ? 11.01193 40.48288 -27.01846 1.000 58.19870 112 PRO A C 1
ATOM 671 O O . PRO A 1 111 ? 11.90849 40.98850 -27.70085 1.000 65.14283 112 PRO A O 1
ATOM 675 N N . THR A 1 112 ? 9.91503 41.13968 -26.66943 1.000 63.43166 113 THR A N 1
ATOM 676 C CA . THR A 1 112 ? 9.69898 42.52607 -27.04580 1.000 61.63181 113 THR A CA 1
ATOM 677 C C . THR A 1 112 ? 10.61784 43.44933 -26.25640 1.000 64.14769 113 THR A C 1
ATOM 678 O O . THR A 1 112 ? 10.99942 43.16263 -25.11672 1.000 60.34760 113 THR A O 1
ATOM 682 N N . LYS A 1 113 ? 10.96766 44.57303 -26.87724 1.000 63.52232 114 LYS A N 1
ATOM 683 C CA . LYS A 1 113 ? 11.78706 45.59377 -26.23835 1.000 71.84745 114 LYS A CA 1
ATOM 684 C C . LYS A 1 113 ? 10.95601 46.56302 -25.40656 1.000 70.95943 114 LYS A C 1
ATOM 685 O O . LYS A 1 113 ? 11.51591 47.49122 -24.81173 1.000 71.50019 114 LYS A O 1
ATOM 691 N N . THR A 1 114 ? 9.63668 46.37387 -25.36524 1.000 67.62341 115 THR A N 1
ATOM 692 C CA . THR A 1 114 ? 8.73998 47.27917 -24.66224 1.000 68.16369 115 THR A CA 1
ATOM 693 C C . THR A 1 114 ? 8.48840 46.87853 -23.21220 1.000 67.23100 115 THR A C 1
ATOM 694 O O . THR A 1 114 ? 8.00106 47.70759 -22.43620 1.000 74.42512 115 THR A O 1
ATOM 698 N N . THR A 1 115 ? 8.80243 45.64144 -22.82854 1.000 67.51510 116 THR A N 1
ATOM 699 C CA . THR A 1 115 ? 8.51126 45.14699 -21.48784 1.000 61.13666 116 THR A CA 1
ATOM 700 C C . THR A 1 115 ? 9.21587 43.81872 -21.26005 1.000 62.06866 116 THR A C 1
ATOM 701 O O . THR A 1 115 ? 9.47847 43.07232 -22.20622 1.000 75.56402 116 THR A O 1
ATOM 705 N N . LEU A 1 116 ? 9.48891 43.52065 -19.98912 1.000 65.12262 117 LEU A N 1
ATOM 706 C CA . LEU A 1 116 ? 9.94322 42.20081 -19.56890 1.000 64.78400 117 LEU A CA 1
ATOM 707 C C . LEU A 1 116 ? 8.81581 41.34709 -19.01599 1.000 64.11357 117 LEU A C 1
ATOM 708 O O . LEU A 1 116 ? 9.07753 40.34611 -18.34007 1.000 65.26346 117 LEU A O 1
ATOM 713 N N . HIS A 1 117 ? 7.56848 41.71870 -19.27869 1.000 58.47724 118 HIS A N 1
ATOM 714 C CA . HIS A 1 117 ? 6.46020 40.80517 -19.02946 1.000 60.05375 118 HIS A CA 1
ATOM 715 C C . HIS A 1 117 ? 6.17985 40.03280 -20.31876 1.000 67.53903 118 HIS A C 1
ATOM 716 O O . HIS A 1 117 ? 5.10695 40.06829 -20.92065 1.000 64.23420 118 HIS A O 1
ATOM 723 N N . SER A 1 118 ? 7.23547 39.34127 -20.73905 1.000 63.57889 119 SER A N 1
ATOM 724 C CA . SER A 1 118 ? 7.31734 38.64486 -22.00392 1.000 59.58622 119 SER A CA 1
ATOM 725 C C . SER A 1 118 ? 7.99168 37.30955 -21.73821 1.000 66.83603 119 SER A C 1
ATOM 726 O O . SER A 1 118 ? 8.34525 36.99231 -20.59652 1.000 62.44662 119 SER A O 1
ATOM 729 N N . VAL A 1 119 ? 8.16095 36.51513 -22.80058 1.000 65.87895 120 VAL A N 1
ATOM 730 C CA . VAL A 1 119 ? 8.82168 35.22356 -22.66651 1.000 60.91143 120 VAL A CA 1
ATOM 731 C C . VAL A 1 119 ? 10.25843 35.39115 -22.19871 1.000 61.33178 120 VAL A C 1
ATOM 732 O O . VAL A 1 119 ? 10.83030 34.46640 -21.61260 1.000 65.44140 120 VAL A O 1
ATOM 736 N N . ALA A 1 120 ? 10.84855 36.56985 -22.41540 1.000 59.06484 121 ALA A N 1
ATOM 737 C CA . ALA A 1 120 ? 12.19639 36.84488 -21.93311 1.000 63.17999 121 ALA A CA 1
ATOM 738 C C . ALA A 1 120 ? 12.34100 36.60488 -20.43723 1.000 67.88925 121 ALA A C 1
ATOM 739 O O . ALA A 1 120 ? 13.46172 36.41181 -19.95209 1.000 71.81334 121 ALA A O 1
ATOM 741 N N . ALA A 1 121 ? 11.23896 36.62665 -19.69451 1.000 66.79819 122 ALA A N 1
ATOM 742 C CA . ALA A 1 121 ? 11.24522 36.35525 -18.26681 1.000 64.29171 122 ALA A CA 1
ATOM 743 C C . ALA A 1 121 ? 10.83302 34.92864 -17.92236 1.000 73.03466 122 ALA A C 1
ATOM 744 O O . ALA A 1 121 ? 10.81369 34.57110 -16.74166 1.000 79.05835 122 ALA A O 1
ATOM 746 N N . SER A 1 122 ? 10.54115 34.12368 -18.88563 1.000 76.10411 123 SER A N 1
ATOM 747 C CA . SER A 1 122 ? 9.99851 32.81705 -18.55571 1.000 84.50162 123 SER A CA 1
ATOM 748 C C . SER A 1 122 ? 11.08614 31.75206 -18.56709 1.000 86.88093 123 SER A C 1
ATOM 749 O O . SER A 1 122 ? 12.10272 31.89931 -19.25112 1.000 83.59991 123 SER A O 1
ATOM 752 N N . PRO A 1 123 ? 10.91346 30.65937 -17.81971 1.000 98.23114 124 PRO A N 1
ATOM 753 C CA . PRO A 1 123 ? 11.89799 29.57526 -17.87885 1.000 100.01706 124 PRO A CA 1
ATOM 754 C C . PRO A 1 123 ? 11.79969 28.72962 -19.14019 1.000 106.22571 124 PRO A C 1
ATOM 755 O O . PRO A 1 123 ? 12.66201 27.86750 -19.35146 1.000 108.89843 124 PRO A O 1
ATOM 759 N N . TRP A 1 124 ? 10.76555 28.93339 -19.96195 1.000 98.56714 125 TRP A N 1
ATOM 760 C CA . TRP A 1 124 ? 10.71444 28.32776 -21.28665 1.000 92.14715 125 TRP A CA 1
ATOM 761 C C . TRP A 1 124 ? 11.97515 28.70862 -22.04586 1.000 94.20645 125 TRP A C 1
ATOM 762 O O . TRP A 1 124 ? 12.22977 29.89851 -22.26661 1.000 85.69601 125 TRP A O 1
ATOM 773 N N . LYS A 1 125 ? 12.76192 27.70180 -22.43438 1.000 92.00352 126 LYS A N 1
ATOM 774 C CA . LYS A 1 125 ? 14.03905 27.90313 -23.11471 1.000 110.93404 126 LYS A CA 1
ATOM 775 C C . LYS A 1 125 ? 15.03075 28.48160 -22.10930 1.000 114.67644 126 LYS A C 1
ATOM 776 O O . LYS A 1 125 ? 14.62672 29.02787 -21.07604 1.000 103.40402 126 LYS A O 1
ATOM 782 N N . GLN A 1 126 ? 16.32864 28.35006 -22.37594 1.000 125.23511 127 GLN A N 1
ATOM 783 C CA . GLN A 1 126 ? 17.31518 28.89386 -21.45018 1.000 128.62461 127 GLN A CA 1
ATOM 784 C C . GLN A 1 126 ? 17.17199 30.40598 -21.34873 1.000 122.18737 127 GLN A C 1
ATOM 785 O O . GLN A 1 126 ? 17.94731 31.15770 -21.94724 1.000 135.49323 127 GLN A O 1
ATOM 791 N N . GLY A 1 127 ? 16.18582 30.85697 -20.58335 1.000 95.53327 128 GLY A N 1
ATOM 792 C CA . GLY A 1 127 ? 15.93107 32.27283 -20.46350 1.000 88.08030 128 GLY A CA 1
ATOM 793 C C . GLY A 1 127 ? 14.91112 32.77875 -21.45968 1.000 89.09725 128 GLY A C 1
ATOM 794 O O . GLY A 1 127 ? 13.83238 33.22717 -21.06260 1.000 92.74443 128 GLY A O 1
ATOM 795 N N . LYS A 1 128 ? 15.21607 32.71202 -22.75345 1.000 83.79261 129 LYS A N 1
ATOM 796 C CA . LYS A 1 128 ? 14.32144 33.32108 -23.72823 1.000 83.32765 129 LYS A CA 1
ATOM 797 C C . LYS A 1 128 ? 14.35279 32.58797 -25.06340 1.000 98.28069 129 LYS A C 1
ATOM 798 O O . LYS A 1 128 ? 15.42425 32.35106 -25.63191 1.000 75.94834 129 LYS A O 1
ATOM 804 N N . GLY A 1 129 ? 13.16056 32.23089 -25.54311 1.000 100.16754 130 GLY A N 1
ATOM 805 C CA . GLY A 1 129 ? 12.92561 31.84278 -26.91797 1.000 81.95345 130 GLY A CA 1
ATOM 806 C C . GLY A 1 129 ? 11.99995 32.84620 -27.57873 1.000 83.64753 130 GLY A C 1
ATOM 807 O O . GLY A 1 129 ? 12.03010 34.03061 -27.23475 1.000 86.74514 130 GLY A O 1
ATOM 808 N N . ASP A 1 130 ? 11.16052 32.39619 -28.50962 1.000 65.52294 131 ASP A N 1
ATOM 809 C CA . ASP A 1 130 ? 10.29962 33.30689 -29.25670 1.000 59.15777 131 ASP A CA 1
ATOM 810 C C . ASP A 1 130 ? 9.20856 32.54655 -30.00612 1.000 68.41892 131 ASP A C 1
ATOM 811 O O . ASP A 1 130 ? 9.43685 32.05015 -31.11561 1.000 65.52659 131 ASP A O 1
ATOM 816 N N . VAL A 1 131 ? 8.01473 32.47037 -29.40943 1.000 64.28301 132 VAL A N 1
ATOM 817 C CA . VAL A 1 131 ? 6.91776 31.70446 -29.99933 1.000 57.14081 132 VAL A CA 1
ATOM 818 C C . VAL A 1 131 ? 6.49247 32.29728 -31.33682 1.000 58.04781 132 VAL A C 1
ATOM 819 O O . VAL A 1 131 ? 6.13895 31.56513 -32.26880 1.000 68.75085 132 VAL A O 1
ATOM 823 N N . VAL A 1 132 ? 6.49564 33.62618 -31.45146 1.000 60.30977 133 VAL A N 1
ATOM 824 C CA . VAL A 1 132 ? 6.07181 34.25523 -32.70046 1.000 58.59167 133 VAL A CA 1
ATOM 825 C C . VAL A 1 132 ? 7.00974 33.87199 -33.83519 1.000 71.33511 133 VAL A C 1
ATOM 826 O O . VAL A 1 132 ? 6.56671 33.54665 -34.94760 1.000 71.53005 133 VAL A O 1
ATOM 830 N N . LYS A 1 133 ? 8.31927 33.89539 -33.57261 1.000 66.76523 134 LYS A N 1
ATOM 831 C CA . LYS A 1 133 ? 9.28464 33.48463 -34.58696 1.000 72.82682 134 LYS A CA 1
ATOM 832 C C . LYS A 1 133 ? 9.00502 32.06524 -35.06121 1.000 75.32812 134 LYS A C 1
ATOM 833 O O . LYS A 1 133 ? 8.96697 31.79570 -36.26662 1.000 79.51252 134 LYS A O 1
ATOM 839 N N . GLU A 1 134 ? 8.82025 31.14037 -34.11963 1.000 64.15610 135 GLU A N 1
ATOM 840 C CA . GLU A 1 134 ? 8.65040 29.74154 -34.48199 1.000 64.68235 135 GLU A CA 1
ATOM 841 C C . GLU A 1 134 ? 7.35321 29.51682 -35.25151 1.000 69.19975 135 GLU A C 1
ATOM 842 O O . GLU A 1 134 ? 7.32356 28.74772 -36.22284 1.000 73.06177 135 GLU A O 1
ATOM 848 N N . VAL A 1 135 ? 6.27315 30.18782 -34.85052 1.000 61.66546 136 VAL A N 1
ATOM 849 C CA . VAL A 1 135 ? 5.00190 29.97085 -35.53272 1.000 61.79301 136 VAL A CA 1
ATOM 850 C C . VAL A 1 135 ? 5.02103 30.58169 -36.93308 1.000 63.27611 136 VAL A C 1
ATOM 851 O O . VAL A 1 135 ? 4.53078 29.97113 -37.89162 1.000 68.72329 136 VAL A O 1
ATOM 855 N N . SER A 1 136 ? 5.60851 31.77152 -37.09376 1.000 62.93655 137 SER A N 1
ATOM 856 C CA . SER A 1 136 ? 5.70670 32.33582 -38.44026 1.000 67.34254 137 SER A CA 1
ATOM 857 C C . SER A 1 136 ? 6.66736 31.53366 -39.32222 1.000 67.38253 137 SER A C 1
ATOM 858 O O . SER A 1 136 ? 6.44443 31.40929 -40.53839 1.000 64.43025 137 SER A O 1
ATOM 861 N N . ARG A 1 137 ? 7.71178 30.94649 -38.72871 1.000 66.49494 138 ARG A N 1
ATOM 862 C CA . ARG A 1 137 ? 8.60772 30.09601 -39.50063 1.000 76.80890 138 ARG A CA 1
ATOM 863 C C . ARG A 1 137 ? 7.89507 28.83390 -39.97577 1.000 71.89067 138 ARG A C 1
ATOM 864 O O . ARG A 1 137 ? 8.03896 28.43645 -41.13691 1.000 65.81070 138 ARG A O 1
ATOM 872 N N . ALA A 1 138 ? 7.10994 28.19443 -39.10414 1.000 68.22277 139 ALA A N 1
ATOM 873 C CA . ALA A 1 138 ? 6.38069 27.00681 -39.54176 1.000 63.63745 139 ALA A CA 1
ATOM 874 C C . ALA A 1 138 ? 5.30197 27.35716 -40.55939 1.000 61.76548 139 ALA A C 1
ATOM 875 O O . ALA A 1 138 ? 5.03724 26.56763 -41.48045 1.000 69.37581 139 ALA A O 1
ATOM 877 N N . CYS A 1 139 ? 4.69058 28.53834 -40.43596 1.000 57.44057 140 CYS A N 1
ATOM 878 C CA . CYS A 1 139 ? 3.73636 28.96704 -41.45298 1.000 63.24518 140 CYS A CA 1
ATOM 879 C C . CYS A 1 139 ? 4.40323 29.10020 -42.81384 1.000 67.36771 140 CYS A C 1
ATOM 880 O O . CYS A 1 139 ? 3.85076 28.65155 -43.82683 1.000 61.40898 140 CYS A O 1
ATOM 883 N N . GLY A 1 140 ? 5.59392 29.70429 -42.86101 1.000 65.77943 141 GLY A N 1
ATOM 884 C CA . GLY A 1 140 ? 6.33976 29.71282 -44.11244 1.000 60.75560 141 GLY A CA 1
ATOM 885 C C . GLY A 1 140 ? 6.69239 28.31057 -44.58145 1.000 65.41075 141 GLY A C 1
ATOM 886 O O . GLY A 1 140 ? 6.62368 28.00464 -45.77499 1.000 65.64117 141 GLY A O 1
ATOM 887 N N . LYS A 1 141 ? 7.03551 27.43031 -43.63720 1.000 67.03504 142 LYS A N 1
ATOM 888 C CA . LYS A 1 141 ? 7.46241 26.07170 -43.95775 1.000 59.32653 142 LYS A CA 1
ATOM 889 C C . LYS A 1 141 ? 6.36007 25.25940 -44.62394 1.000 67.80407 142 LYS A C 1
ATOM 890 O O . LYS A 1 141 ? 6.64920 24.37756 -45.43856 1.000 66.61083 142 LYS A O 1
ATOM 896 N N . TYR A 1 142 ? 5.10070 25.50205 -44.27237 1.000 69.62533 143 TYR A N 1
ATOM 897 C CA . TYR A 1 142 ? 4.00923 24.70049 -44.81403 1.000 57.93725 143 TYR A CA 1
ATOM 898 C C . TYR A 1 142 ? 3.11596 25.47975 -45.76924 1.000 57.29905 143 TYR A C 1
ATOM 899 O O . TYR A 1 142 ? 2.00403 25.03615 -46.06286 1.000 57.01136 143 TYR A O 1
ATOM 908 N N . GLY A 1 143 ? 3.56504 26.63509 -46.24600 1.000 72.25886 144 GLY A N 1
ATOM 909 C CA . GLY A 1 143 ? 2.80122 27.39296 -47.21959 1.000 78.87834 144 GLY A CA 1
ATOM 910 C C . GLY A 1 143 ? 1.47486 27.93752 -46.72901 1.000 76.85206 144 GLY A C 1
ATOM 911 O O . GLY A 1 143 ? 0.52712 28.02969 -47.51473 1.000 87.82263 144 GLY A O 1
ATOM 912 N N . VAL A 1 144 ? 1.37724 28.31293 -45.45434 1.000 69.35098 145 VAL A N 1
ATOM 913 C CA . VAL A 1 144 ? 0.16266 28.90711 -44.90621 1.000 66.90654 145 VAL A CA 1
ATOM 914 C C . VAL A 1 144 ? 0.47406 30.31870 -44.42374 1.000 65.11554 145 VAL A C 1
ATOM 915 O O . VAL A 1 144 ? 1.56382 30.58752 -43.90520 1.000 62.01966 145 VAL A O 1
ATOM 919 N N . ARG A 1 145 ? -0.48495 31.22061 -44.60782 1.000 60.43898 146 ARG A N 1
ATOM 920 C CA . ARG A 1 145 ? -0.29161 32.61463 -44.24826 1.000 58.47642 146 ARG A CA 1
ATOM 921 C C . ARG A 1 145 ? -0.17754 32.77714 -42.72890 1.000 58.43262 146 ARG A C 1
ATOM 922 O O . ARG A 1 145 ? -0.59822 31.91842 -41.94581 1.000 60.18356 146 ARG A O 1
ATOM 930 N N . PHE A 1 146 ? 0.39941 33.90352 -42.31146 1.000 56.72846 147 PHE A N 1
ATOM 931 C CA . PHE A 1 146 ? 0.62132 34.17370 -40.89649 1.000 63.81365 147 PHE A CA 1
ATOM 932 C C . PHE A 1 146 ? 0.05640 35.53764 -40.51316 1.000 64.65979 147 PHE A C 1
ATOM 933 O O . PHE A 1 146 ? 0.27840 36.52890 -41.21596 1.000 64.03217 147 PHE A O 1
ATOM 941 N N . GLY A 1 147 ? -0.67980 35.57980 -39.40157 1.000 65.32032 148 GLY A N 1
ATOM 942 C CA . GLY A 1 147 ? -1.29687 36.80549 -38.93991 1.000 66.74539 148 GLY A CA 1
ATOM 943 C C . GLY A 1 147 ? -1.21903 36.91299 -37.42841 1.000 63.69898 148 GLY A C 1
ATOM 944 O O . GLY A 1 147 ? -0.97882 35.92880 -36.72036 1.000 61.88262 148 GLY A O 1
ATOM 945 N N . VAL A 1 148 ? -1.45090 38.13023 -36.93629 1.000 65.53562 149 VAL A N 1
ATOM 946 C CA . VAL A 1 148 ? -1.16238 38.46143 -35.54667 1.000 62.35288 149 VAL A CA 1
ATOM 947 C C . VAL A 1 148 ? -2.37646 39.08726 -34.87410 1.000 64.77290 149 VAL A C 1
ATOM 948 O O . VAL A 1 148 ? -3.18553 39.78042 -35.50035 1.000 62.16892 149 VAL A O 1
ATOM 952 N N . TYR A 1 149 ? -2.49108 38.82803 -33.57563 1.000 64.91470 150 TYR A N 1
ATOM 953 C CA . TYR A 1 149 ? -3.44280 39.48161 -32.68873 1.000 70.08347 150 TYR A CA 1
ATOM 954 C C . TYR A 1 149 ? -2.66082 40.15673 -31.57002 1.000 68.81366 150 TYR A C 1
ATOM 955 O O . TYR A 1 149 ? -1.94929 39.48581 -30.81475 1.000 71.01922 150 TYR A O 1
ATOM 964 N N . LEU A 1 150 ? -2.77510 41.48001 -31.48164 1.000 66.25841 151 LEU A N 1
ATOM 965 C CA . LEU A 1 150 ? -2.06997 42.28766 -30.48622 1.000 65.94421 151 LEU A CA 1
ATOM 966 C C . LEU A 1 150 ? -3.11637 43.09832 -29.72192 1.000 66.04929 151 LEU A C 1
ATOM 967 O O . LEU A 1 150 ? -3.52569 44.17267 -30.16964 1.000 58.63834 151 LEU A O 1
ATOM 972 N N . SER A 1 151 ? -3.55604 42.56729 -28.57364 1.000 63.18177 152 SER A N 1
ATOM 973 C CA . SER A 1 151 ? -4.63759 43.13610 -27.77281 1.000 64.11624 152 SER A CA 1
ATOM 974 C C . SER A 1 151 ? -4.41902 44.61646 -27.48570 1.000 64.63081 152 SER A C 1
ATOM 975 O O . SER A 1 151 ? -3.48549 44.97297 -26.75346 1.000 65.33773 152 SER A O 1
ATOM 978 N N . PRO A 1 152 ? -5.26864 45.50236 -28.01560 1.000 64.97836 153 PRO A N 1
ATOM 979 C CA . PRO A 1 152 ? -5.11586 46.93034 -27.70114 1.000 62.36786 153 PRO A CA 1
ATOM 980 C C . PRO A 1 152 ? -5.26107 47.21156 -26.22633 1.000 67.77480 153 PRO A C 1
ATOM 981 O O . PRO A 1 152 ? -4.59482 48.11000 -25.70188 1.000 71.74154 153 PRO A O 1
ATOM 985 N N . TRP A 1 153 ? -6.11120 46.45813 -25.54015 1.000 68.90445 154 TRP A N 1
ATOM 986 C CA . TRP A 1 153 ? -6.28293 46.57969 -24.10019 1.000 70.22962 154 TRP A CA 1
ATOM 987 C C . TRP A 1 153 ? -5.23226 45.71953 -23.41028 1.000 67.90197 154 TRP A C 1
ATOM 988 O O . TRP A 1 153 ? -5.30539 44.48626 -23.44146 1.000 68.19804 154 TRP A O 1
ATOM 999 N N . ASP A 1 154 ? -4.25747 46.37469 -22.78922 1.000 63.52238 155 ASP A N 1
ATOM 1000 C CA . ASP A 1 154 ? -3.16756 45.71303 -22.08536 1.000 64.99029 155 ASP A CA 1
ATOM 1001 C C . ASP A 1 154 ? -3.41427 45.86641 -20.59669 1.000 63.44123 155 ASP A C 1
ATOM 1002 O O . ASP A 1 154 ? -3.47633 46.98822 -20.08396 1.000 67.22942 155 ASP A O 1
ATOM 1007 N N . ARG A 1 155 ? -3.52536 44.73871 -19.90609 1.000 64.10005 156 ARG A N 1
ATOM 1008 C CA . ARG A 1 155 ? -3.96590 44.74221 -18.52591 1.000 66.77390 156 ARG A CA 1
ATOM 1009 C C . ARG A 1 155 ? -2.79225 44.71032 -17.55193 1.000 67.14754 156 ARG A C 1
ATOM 1010 O O . ARG A 1 155 ? -3.00301 44.67649 -16.33536 1.000 70.83179 156 ARG A O 1
ATOM 1018 N N . ASN A 1 156 ? -1.56169 44.73131 -18.05865 1.000 63.47286 157 ASN A N 1
ATOM 1019 C CA . ASN A 1 156 ? -0.37078 44.84329 -17.22843 1.000 64.48181 157 ASN A CA 1
ATOM 1020 C C . ASN A 1 156 ? 0.34914 46.16920 -17.40709 1.000 64.36125 157 ASN A C 1
ATOM 1021 O O . ASN A 1 156 ? 0.91833 46.68406 -16.44369 1.000 61.03216 157 ASN A O 1
ATOM 1026 N N . ALA A 1 157 ? 0.30549 46.75260 -18.60286 1.000 65.22278 158 ALA A N 1
ATOM 1027 C CA . ALA A 1 157 ? 1.00329 48.00666 -18.84931 1.000 69.07201 158 ALA A CA 1
ATOM 1028 C C . ALA A 1 157 ? 0.55558 49.08998 -17.87177 1.000 67.25060 158 ALA A C 1
ATOM 1029 O O . ALA A 1 157 ? -0.57512 49.58822 -17.94785 1.000 62.55782 158 ALA A O 1
ATOM 1031 N N . ALA A 1 158 ? 1.44983 49.46629 -16.95322 1.000 65.76085 159 ALA A N 1
ATOM 1032 C CA . ALA A 1 158 ? 1.14808 50.52608 -15.99877 1.000 66.18164 159 ALA A CA 1
ATOM 1033 C C . ALA A 1 158 ? 0.84167 51.84781 -16.68216 1.000 68.04698 159 ALA A C 1
ATOM 1034 O O . ALA A 1 158 ? 0.34446 52.76817 -16.02400 1.000 79.10545 159 ALA A O 1
ATOM 1036 N N . SER A 1 159 ? 1.13349 51.96883 -17.97176 1.000 63.69043 160 SER A N 1
ATOM 1037 C CA . SER A 1 159 ? 0.86644 53.18600 -18.71661 1.000 64.62378 160 SER A CA 1
ATOM 1038 C C . SER A 1 159 ? -0.48566 53.18070 -19.41151 1.000 64.97651 160 SER A C 1
ATOM 1039 O O . SER A 1 159 ? -0.83006 54.18028 -20.05089 1.000 69.51267 160 SER A O 1
ATOM 1042 N N . TYR A 1 160 ? -1.26408 52.10325 -19.29544 1.000 64.37862 161 TYR A N 1
ATOM 1043 C CA . TYR A 1 160 ? -2.52361 52.03137 -20.02516 1.000 64.75230 161 TYR A CA 1
ATOM 1044 C C . TYR A 1 160 ? -3.46114 53.15454 -19.59767 1.000 73.38135 161 TYR A C 1
ATOM 1045 O O . TYR A 1 160 ? -3.63359 53.42519 -18.40352 1.000 67.46960 161 TYR A O 1
ATOM 1054 N N . GLY A 1 161 ? -4.07377 53.80695 -20.58636 1.000 70.40324 162 GLY A N 1
ATOM 1055 C CA . GLY A 1 161 ? -4.90170 54.96866 -20.37582 1.000 70.38101 162 GLY A CA 1
ATOM 1056 C C . GLY A 1 161 ? -4.21194 56.27301 -20.72091 1.000 71.25456 162 GLY A C 1
ATOM 1057 O O . GLY A 1 161 ? -4.87433 57.22233 -21.15444 1.000 71.61452 162 GLY A O 1
ATOM 1058 N N . THR A 1 162 ? -2.90636 56.33362 -20.54995 1.000 73.95836 163 THR A N 1
ATOM 1059 C CA . THR A 1 162 ? -2.11334 57.49451 -20.90967 1.000 75.23330 163 THR A CA 1
ATOM 1060 C C . THR A 1 162 ? -1.64576 57.37178 -22.35168 1.000 78.39990 163 THR A C 1
ATOM 1061 O O . THR A 1 162 ? -1.63412 56.27478 -22.91527 1.000 81.03686 163 THR A O 1
ATOM 1065 N N . PRO A 1 163 ? -1.27628 58.48340 -22.99539 1.000 83.72605 164 PRO A N 1
ATOM 1066 C CA . PRO A 1 163 ? -0.74436 58.38671 -24.36917 1.000 75.38791 164 PRO A CA 1
ATOM 1067 C C . PRO A 1 163 ? 0.51565 57.53803 -24.46913 1.000 73.04499 164 PRO A C 1
ATOM 1068 O O . PRO A 1 163 ? 0.84094 57.02963 -25.55940 1.000 68.38797 164 PRO A O 1
ATOM 1072 N N . ASP A 1 164 ? 1.23018 57.35015 -23.35777 1.000 68.52329 165 ASP A N 1
ATOM 1073 C CA . ASP A 1 164 ? 2.45232 56.56411 -23.42011 1.000 70.26419 165 ASP A CA 1
ATOM 1074 C C . ASP A 1 164 ? 2.16237 55.10282 -23.71692 1.000 66.59101 165 ASP A C 1
ATOM 1075 O O . ASP A 1 164 ? 2.98409 54.43052 -24.35213 1.000 72.05386 165 ASP A O 1
ATOM 1080 N N . TYR A 1 165 ? 1.02988 54.57659 -23.24582 1.000 65.37219 166 TYR A N 1
ATOM 1081 C CA . TYR A 1 165 ? 0.67316 53.22801 -23.66126 1.000 70.29611 166 TYR A CA 1
ATOM 1082 C C . TYR A 1 165 ? 0.48425 53.15455 -25.16614 1.000 73.71652 166 TYR A C 1
ATOM 1083 O O . TYR A 1 165 ? 0.79900 52.13654 -25.78065 1.000 69.50297 166 TYR A O 1
ATOM 1092 N N . ILE A 1 166 ? -0.06726 54.20526 -25.77322 1.000 72.72926 167 ILE A N 1
ATOM 1093 C CA . ILE A 1 166 ? -0.22474 54.20438 -27.22357 1.000 65.46570 167 ILE A CA 1
ATOM 1094 C C . ILE A 1 166 ? 1.13898 54.15635 -27.89451 1.000 65.12330 167 ILE A C 1
ATOM 1095 O O . ILE A 1 166 ? 1.33725 53.43855 -28.88091 1.000 68.66206 167 ILE A O 1
ATOM 1100 N N . ARG A 1 167 ? 2.11017 54.89042 -27.34905 1.000 65.70150 168 ARG A N 1
ATOM 1101 C CA . ARG A 1 167 ? 3.48012 54.78583 -27.85374 1.000 68.24143 168 ARG A CA 1
ATOM 1102 C C . ARG A 1 167 ? 4.00427 53.34872 -27.73447 1.000 70.60074 168 ARG A C 1
ATOM 1103 O O . ARG A 1 167 ? 4.58287 52.79458 -28.68339 1.000 69.44907 168 ARG A O 1
ATOM 1111 N N . MET A 1 168 ? 3.80075 52.73050 -26.56757 1.000 65.93614 169 MET A N 1
ATOM 1112 C CA . MET A 1 168 ? 4.25093 51.35742 -26.34178 1.000 61.79876 169 MET A CA 1
ATOM 1113 C C . MET A 1 168 ? 3.58288 50.37874 -27.30215 1.000 61.19443 169 MET A C 1
ATOM 1114 O O . MET A 1 168 ? 4.23570 49.48244 -27.85145 1.000 68.04581 169 MET A O 1
ATOM 1119 N N . TYR A 1 169 ? 2.27249 50.51827 -27.48643 1.000 61.91234 170 TYR A N 1
ATOM 1120 C CA . TYR A 1 169 ? 1.52461 49.63195 -28.36814 1.000 64.14058 170 TYR A CA 1
ATOM 1121 C C . TYR A 1 169 ? 1.97928 49.79019 -29.80695 1.000 61.29653 170 TYR A C 1
ATOM 1122 O O . TYR A 1 169 ? 2.06542 48.80758 -30.54922 1.000 63.68431 170 TYR A O 1
ATOM 1131 N N . ARG A 1 170 ? 2.28097 51.02269 -30.21696 1.000 64.01147 171 ARG A N 1
ATOM 1132 C CA . ARG A 1 170 ? 2.80384 51.24037 -31.55743 1.000 62.45698 171 ARG A CA 1
ATOM 1133 C C . ARG A 1 170 ? 4.16905 50.58372 -31.72797 1.000 70.44878 171 ARG A C 1
ATOM 1134 O O . ARG A 1 170 ? 4.45322 50.00262 -32.78474 1.000 68.53530 171 ARG A O 1
ATOM 1142 N N . GLN A 1 171 ? 5.01004 50.61687 -30.68775 1.000 62.86168 172 GLN A N 1
ATOM 1143 C CA . GLN A 1 171 ? 6.29770 49.93236 -30.79911 1.000 63.70340 172 GLN A CA 1
ATOM 1144 C C . GLN A 1 171 ? 6.11933 48.41584 -30.86524 1.000 68.51415 172 GLN A C 1
ATOM 1145 O O . GLN A 1 171 ? 6.83076 47.73096 -31.61178 1.000 65.13488 172 GLN A O 1
ATOM 1151 N N . GLN A 1 172 ? 5.17856 47.86971 -30.09508 1.000 68.87174 173 GLN A N 1
ATOM 1152 C CA . GLN A 1 172 ? 4.90214 46.43762 -30.18743 1.000 66.17505 173 GLN A CA 1
ATOM 1153 C C . GLN A 1 172 ? 4.43312 46.05886 -31.58698 1.000 65.85415 173 GLN A C 1
ATOM 1154 O O . GLN A 1 172 ? 4.88466 45.05603 -32.16098 1.000 69.25346 173 GLN A O 1
ATOM 1160 N N . LEU A 1 173 ? 3.52659 46.85664 -32.15562 1.000 64.73798 174 LEU A N 1
ATOM 1161 C CA . LEU A 1 173 ? 3.03053 46.56928 -33.49840 1.000 70.21551 174 LEU A CA 1
ATOM 1162 C C . LEU A 1 173 ? 4.14289 46.67687 -34.53917 1.000 69.75606 174 LEU A C 1
ATOM 1163 O O . LEU A 1 173 ? 4.18528 45.89102 -35.49120 1.000 61.09076 174 LEU A O 1
ATOM 1168 N N . LYS A 1 174 ? 5.04947 47.64699 -34.37691 1.000 66.49863 175 LYS A N 1
ATOM 1169 C CA . LYS A 1 174 ? 6.20335 47.74962 -35.26815 1.000 61.33211 175 LYS A CA 1
ATOM 1170 C C . LYS A 1 174 ? 7.09751 46.51899 -35.16477 1.000 61.91091 175 LYS A C 1
ATOM 1171 O O . LYS A 1 174 ? 7.56411 45.99452 -36.17968 1.000 66.97818 175 LYS A O 1
ATOM 1177 N N . GLU A 1 175 ? 7.37279 46.06104 -33.94073 1.000 59.46733 176 GLU A N 1
ATOM 1178 C CA . GLU A 1 175 ? 8.19814 44.86757 -33.76326 1.000 59.00179 176 GLU A CA 1
ATOM 1179 C C . GLU A 1 175 ? 7.56614 43.64732 -34.42444 1.000 64.79832 176 GLU A C 1
ATOM 1180 O O . GLU A 1 175 ? 8.25799 42.86397 -35.08758 1.000 66.01600 176 GLU A O 1
ATOM 1186 N N . LEU A 1 176 ? 6.25382 43.46071 -34.25287 1.000 63.95990 177 LEU A N 1
ATOM 1187 C CA . LEU A 1 176 ? 5.60919 42.31719 -34.88998 1.000 58.15277 177 LEU A CA 1
ATOM 1188 C C . LEU A 1 176 ? 5.59677 42.45464 -36.40726 1.000 63.61100 177 LEU A C 1
ATOM 1189 O O . LEU A 1 176 ? 5.59101 41.44322 -37.12015 1.000 64.83706 177 LEU A O 1
ATOM 1194 N N . ALA A 1 177 ? 5.57649 43.68652 -36.91676 1.000 58.69661 178 ALA A N 1
ATOM 1195 C CA . ALA A 1 177 ? 5.47295 43.95252 -38.34468 1.000 66.47261 178 ALA A CA 1
ATOM 1196 C C . ALA A 1 177 ? 6.82896 44.21983 -38.99298 1.000 67.60698 178 ALA A C 1
ATOM 1197 O O . ALA A 1 177 ? 6.88463 44.75671 -40.10491 1.000 72.38995 178 ALA A O 1
ATOM 1199 N N . THR A 1 178 ? 7.91695 43.85723 -38.32773 1.000 60.51162 179 THR A N 1
ATOM 1200 C CA . THR A 1 178 ? 9.25591 44.13237 -38.82982 1.000 61.07825 179 THR A CA 1
ATOM 1201 C C . THR A 1 178 ? 10.11177 42.88629 -38.94897 1.000 61.41872 179 THR A C 1
ATOM 1202 O O . THR A 1 178 ? 10.89703 42.77563 -39.89316 1.000 81.59614 179 THR A O 1
ATOM 1206 N N . GLY A 1 179 ? 9.96121 41.92921 -38.03800 1.000 59.70955 180 GLY A N 1
ATOM 1207 C CA . GLY A 1 179 ? 10.84854 40.78734 -38.02266 1.000 59.81868 180 GLY A CA 1
ATOM 1208 C C . GLY A 1 179 ? 10.19090 39.42523 -38.03140 1.000 66.74108 180 GLY A C 1
ATOM 1209 O O . GLY A 1 179 ? 10.72316 38.49261 -37.42408 1.000 77.14360 180 GLY A O 1
ATOM 1210 N N . TYR A 1 180 ? 9.05027 39.27367 -38.71551 1.000 62.81793 181 TYR A N 1
ATOM 1211 C CA . TYR A 1 180 ? 8.38785 37.97318 -38.74394 1.000 62.46157 181 TYR A CA 1
ATOM 1212 C C . TYR A 1 180 ? 7.74898 37.68554 -40.10124 1.000 65.88001 181 TYR A C 1
ATOM 1213 O O . TYR A 1 180 ? 6.78067 36.92236 -40.18693 1.000 64.19405 181 TYR A O 1
ATOM 1222 N N . GLY A 1 181 ? 8.28132 38.27776 -41.16866 1.000 61.55307 182 GLY A N 1
ATOM 1223 C CA . GLY A 1 181 ? 7.78119 38.00173 -42.49231 1.000 58.60046 182 GLY A CA 1
ATOM 1224 C C . GLY A 1 181 ? 6.43532 38.64618 -42.77989 1.000 61.58492 182 GLY A C 1
ATOM 1225 O O . GLY A 1 181 ? 5.97208 39.54754 -42.08324 1.000 73.96528 182 GLY A O 1
ATOM 1226 N N . SER A 1 182 ? 5.80696 38.16073 -43.84590 1.000 74.53512 183 SER A N 1
ATOM 1227 C CA . SER A 1 182 ? 4.52863 38.70782 -44.27194 1.000 74.88729 183 SER A CA 1
ATOM 1228 C C . SER A 1 182 ? 3.44532 38.40998 -43.24979 1.000 70.55852 183 SER A C 1
ATOM 1229 O O . SER A 1 182 ? 3.39407 37.31716 -42.67599 1.000 70.66244 183 SER A O 1
ATOM 1232 N N . ILE A 1 183 ? 2.55856 39.38707 -43.06231 1.000 65.68867 184 ILE A N 1
ATOM 1233 C CA . ILE A 1 183 ? 1.38487 39.28042 -42.20480 1.000 62.20759 184 ILE A CA 1
ATOM 1234 C C . ILE A 1 183 ? 0.17507 39.50831 -43.09509 1.000 66.00295 184 ILE A C 1
ATOM 1235 O O . ILE A 1 183 ? 0.08924 40.54075 -43.77276 1.000 68.81620 184 ILE A O 1
ATOM 1240 N N . PHE A 1 184 ? -0.76084 38.55757 -43.09602 1.000 62.79786 185 PHE A N 1
ATOM 1241 C CA . PHE A 1 184 ? -1.92983 38.70971 -43.95287 1.000 66.77874 185 PHE A CA 1
ATOM 1242 C C . PHE A 1 184 ? -3.10280 39.33931 -43.22487 1.000 62.83209 185 PHE A C 1
ATOM 1243 O O . PHE A 1 184 ? -3.93894 39.98604 -43.86384 1.000 60.82119 185 PHE A O 1
ATOM 1251 N N . LEU A 1 185 ? -3.17434 39.17446 -41.90538 1.000 66.78638 186 LEU A N 1
ATOM 1252 C CA . LEU A 1 185 ? -4.26405 39.72781 -41.11632 1.000 67.94445 186 LEU A CA 1
ATOM 1253 C C . LEU A 1 185 ? -3.73863 40.15076 -39.75405 1.000 67.13980 186 LEU A C 1
ATOM 1254 O O . LEU A 1 185 ? -2.93377 39.44384 -39.14216 1.000 65.32185 186 LEU A O 1
ATOM 1259 N N . ALA A 1 186 ? -4.20245 41.30862 -39.29078 1.000 76.44411 187 ALA A N 1
ATOM 1260 C CA . ALA A 1 186 ? -3.95098 41.79297 -37.94135 1.000 60.68899 187 ALA A CA 1
ATOM 1261 C C . ALA A 1 186 ? -5.29147 41.92669 -37.23335 1.000 62.11845 187 ALA A C 1
ATOM 1262 O O . ALA A 1 186 ? -6.22150 42.53362 -37.77403 1.000 59.92797 187 ALA A O 1
ATOM 1264 N N . TRP A 1 187 ? -5.40001 41.34699 -36.04159 1.000 78.75798 188 TRP A N 1
ATOM 1265 C CA . TRP A 1 187 ? -6.68468 41.18308 -35.37290 1.000 82.75431 188 TRP A CA 1
ATOM 1266 C C . TRP A 1 187 ? -6.75664 42.21051 -34.24503 1.000 90.77646 188 TRP A C 1
ATOM 1267 O O . TRP A 1 187 ? -5.97119 42.14642 -33.29242 1.000 92.14011 188 TRP A O 1
ATOM 1278 N N . PHE A 1 188 ? -7.68038 43.16052 -34.35408 1.000 75.05007 189 PHE A N 1
ATOM 1279 C CA . PHE A 1 188 ? -7.77547 44.27789 -33.41211 1.000 76.17791 189 PHE A CA 1
ATOM 1280 C C . PHE A 1 188 ? -9.06791 44.14168 -32.60962 1.000 74.06370 189 PHE A C 1
ATOM 1281 O O . PHE A 1 188 ? -10.13388 44.59224 -33.03455 1.000 66.23234 189 PHE A O 1
ATOM 1289 N N . ASP A 1 189 ? -8.95947 43.52549 -31.43574 1.000 70.64222 190 ASP A N 1
ATOM 1290 C CA . ASP A 1 189 ? -10.12680 43.29785 -30.59624 1.000 74.29125 190 ASP A CA 1
ATOM 1291 C C . ASP A 1 189 ? -10.58653 44.60737 -29.96772 1.000 74.83517 190 ASP A C 1
ATOM 1292 O O . ASP A 1 189 ? -9.80268 45.30331 -29.31746 1.000 82.02280 190 ASP A O 1
ATOM 1297 N N . GLY A 1 190 ? -11.85914 44.94709 -30.16298 1.000 81.30519 191 GLY A N 1
ATOM 1298 C CA . GLY A 1 190 ? -12.38511 46.16043 -29.57156 1.000 76.28822 191 GLY A CA 1
ATOM 1299 C C . GLY A 1 190 ? -12.86802 46.01771 -28.14529 1.000 94.89004 191 GLY A C 1
ATOM 1300 O O . GLY A 1 190 ? -13.21183 47.02447 -27.51487 1.000 81.67966 191 GLY A O 1
ATOM 1301 N N . ALA A 1 191 ? -12.88310 44.79507 -27.61843 1.000 86.10978 192 ALA A N 1
ATOM 1302 C CA . ALA A 1 191 ? -13.38339 44.56089 -26.27088 1.000 88.45231 192 ALA A CA 1
ATOM 1303 C C . ALA A 1 191 ? -12.42210 45.12475 -25.23267 1.000 91.06859 192 ALA A C 1
ATOM 1304 O O . ALA A 1 191 ? -11.20018 45.08047 -25.40381 1.000 94.09476 192 ALA A O 1
ATOM 1306 N N . ASN A 1 192 ? -12.98482 45.65135 -24.14406 1.000 107.06194 193 ASN A N 1
ATOM 1307 C CA . ASN A 1 192 ? -12.19121 46.19594 -23.04792 1.000 98.76375 193 ASN A CA 1
ATOM 1308 C C . ASN A 1 192 ? -12.63280 45.57640 -21.72377 1.000 95.62064 193 ASN A C 1
ATOM 1309 O O . ASN A 1 192 ? -12.39530 44.39046 -21.48434 1.000 108.96471 193 ASN A O 1
ATOM 1314 N N . GLY A 1 193 ? -13.26923 46.35045 -20.85360 1.000 90.40438 194 GLY A N 1
ATOM 1315 C CA . GLY A 1 193 ? -13.75733 45.82273 -19.58944 1.000 89.87637 194 GLY A CA 1
ATOM 1316 C C . GLY A 1 193 ? -13.15383 46.44595 -18.34056 1.000 90.97031 194 GLY A C 1
ATOM 1317 O O . GLY A 1 193 ? -13.53426 46.04284 -17.23239 1.000 92.81041 194 GLY A O 1
ATOM 1318 N N . GLY A 1 194 ? -12.20945 47.37874 -18.43817 1.000 70.55008 195 GLY A N 1
ATOM 1319 C CA . GLY A 1 194 ? -11.91172 48.23177 -17.30493 1.000 87.92394 195 GLY A CA 1
ATOM 1320 C C . GLY A 1 194 ? -10.71383 47.91596 -16.43222 1.000 79.87999 195 GLY A C 1
ATOM 1321 O O . GLY A 1 194 ? -9.65939 48.53834 -16.57649 1.000 82.27033 195 GLY A O 1
ATOM 1322 N N . ASP A 1 195 ? -10.87324 46.97439 -15.50442 1.000 72.64478 196 ASP A N 1
ATOM 1323 C CA . ASP A 1 195 ? -9.92935 46.79480 -14.41052 1.000 81.41806 196 ASP A CA 1
ATOM 1324 C C . ASP A 1 195 ? -8.71471 45.96497 -14.83168 1.000 85.35497 196 ASP A C 1
ATOM 1325 O O . ASP A 1 195 ? -8.67980 45.34148 -15.89581 1.000 75.04420 196 ASP A O 1
ATOM 1330 N N . GLY A 1 196 ? -7.69750 45.98192 -13.97693 1.000 90.51416 197 GLY A N 1
ATOM 1331 C CA . GLY A 1 196 ? -6.48765 45.23543 -14.25181 1.000 81.60501 197 GLY A CA 1
ATOM 1332 C C . GLY A 1 196 ? -5.37736 45.57899 -13.28860 1.000 81.63420 197 GLY A C 1
ATOM 1333 O O . GLY A 1 196 ? -5.48202 46.49350 -12.46872 1.000 83.07786 197 GLY A O 1
ATOM 1334 N N . TYR A 1 197 ? -4.29636 44.80528 -13.40731 1.000 73.13153 198 TYR A N 1
ATOM 1335 C CA . TYR A 1 197 ? -3.11461 45.01646 -12.57775 1.000 76.79086 198 TYR A CA 1
ATOM 1336 C C . TYR A 1 197 ? -2.47491 46.36840 -12.86026 1.000 68.10553 198 TYR A C 1
ATOM 1337 O O . TYR A 1 197 ? -2.10037 47.08961 -11.93154 1.000 67.17778 198 TYR A O 1
ATOM 1346 N N . TYR A 1 198 ? -2.35365 46.72402 -14.13609 1.000 68.54278 199 TYR A N 1
ATOM 1347 C CA . TYR A 1 198 ? -1.76800 47.98429 -14.59179 1.000 67.75052 199 TYR A CA 1
ATOM 1348 C C . TYR A 1 198 ? -0.50132 48.33808 -13.81373 1.000 66.77138 199 TYR A C 1
ATOM 1349 O O . TYR A 1 198 ? -0.36620 49.42276 -13.24630 1.000 74.55597 199 TYR A O 1
ATOM 1358 N N . GLY A 1 199 ? 0.44161 47.39952 -13.79519 1.000 67.36430 200 GLY A N 1
ATOM 1359 C CA . GLY A 1 199 ? 1.70570 47.62735 -13.12474 1.000 70.84425 200 GLY A CA 1
ATOM 1360 C C . GLY A 1 199 ? 1.61602 47.76125 -11.62443 1.000 69.00262 200 GLY A C 1
ATOM 1361 O O . GLY A 1 199 ? 2.49278 48.37739 -11.01445 1.000 71.09670 200 GLY A O 1
ATOM 1362 N N . GLY A 1 200 ? 0.58045 47.19291 -11.01131 1.000 68.84317 201 GLY A N 1
ATOM 1363 C CA . GLY A 1 200 ? 0.37488 47.24951 -9.58111 1.000 65.24384 201 GLY A CA 1
ATOM 1364 C C . GLY A 1 200 ? -0.73452 48.18411 -9.15508 1.000 73.85296 201 GLY A C 1
ATOM 1365 O O . GLY A 1 200 ? -1.09807 48.18679 -7.96818 1.000 77.29066 201 GLY A O 1
ATOM 1366 N N . ALA A 1 201 ? -1.28586 48.97689 -10.08167 1.000 67.94460 202 ALA A N 1
ATOM 1367 C CA . ALA A 1 201 ? -2.34050 49.91740 -9.71675 1.000 73.44967 202 ALA A CA 1
ATOM 1368 C C . ALA A 1 201 ? -3.56071 49.19748 -9.15860 1.000 76.23314 202 ALA A C 1
ATOM 1369 O O . ALA A 1 201 ? -4.20928 49.69968 -8.23247 1.000 85.95963 202 ALA A O 1
ATOM 1371 N N . ARG A 1 202 ? -3.86792 48.00728 -9.68404 1.000 72.77460 203 ARG A N 1
ATOM 1372 C CA . ARG A 1 202 ? -5.01100 47.21138 -9.23213 1.000 70.42715 203 ARG A CA 1
ATOM 1373 C C . ARG A 1 202 ? -6.28122 48.05399 -9.25719 1.000 69.97788 203 ARG A C 1
ATOM 1374 O O . ARG A 1 202 ? -7.08552 48.05491 -8.32553 1.000 71.40792 203 ARG A O 1
ATOM 1382 N N . GLU A 1 203 ? -6.44533 48.77868 -10.35622 1.000 79.58036 204 GLU A N 1
ATOM 1383 C CA . GLU A 1 203 ? -7.37011 49.88803 -10.48867 1.000 76.33838 204 GLU A CA 1
ATOM 1384 C C . GLU A 1 203 ? -8.28810 49.63215 -11.67521 1.000 80.38295 204 GLU A C 1
ATOM 1385 O O . GLU A 1 203 ? -8.03518 48.76131 -12.51096 1.000 80.37769 204 GLU A O 1
ATOM 1391 N N . ARG A 1 204 ? -9.37118 50.39454 -11.74196 1.000 76.03992 205 ARG A N 1
ATOM 1392 C CA . ARG A 1 204 ? -10.25934 50.38884 -12.89436 1.000 72.72291 205 ARG A CA 1
ATOM 1393 C C . ARG A 1 204 ? -9.94644 51.60096 -13.75913 1.000 74.75535 205 ARG A C 1
ATOM 1394 O O . ARG A 1 204 ? -9.99159 52.73856 -13.27752 1.000 88.74107 205 ARG A O 1
ATOM 1402 N N . ARG A 1 205 ? -9.63661 51.36297 -15.02672 1.000 71.60754 206 ARG A N 1
ATOM 1403 C CA . ARG A 1 205 ? -9.35861 52.44049 -15.96190 1.000 72.09401 206 ARG A CA 1
ATOM 1404 C C . ARG A 1 205 ? -10.25950 52.30391 -17.17647 1.000 78.97767 206 ARG A C 1
ATOM 1405 O O . ARG A 1 205 ? -10.49727 51.19296 -17.66329 1.000 76.20606 206 ARG A O 1
ATOM 1413 N N . SER A 1 206 ? -10.75634 53.43511 -17.66556 1.000 73.52101 207 SER A N 1
ATOM 1414 C CA . SER A 1 206 ? -11.59586 53.45348 -18.85144 1.000 83.43473 207 SER A CA 1
ATOM 1415 C C . SER A 1 206 ? -11.09074 54.52488 -19.80450 1.000 74.32722 207 SER A C 1
ATOM 1416 O O . SER A 1 206 ? -10.57244 55.55884 -19.38394 1.000 76.57339 207 SER A O 1
ATOM 1419 N N . ILE A 1 207 ? -11.22463 54.25719 -21.09598 1.000 79.05307 208 ILE A N 1
ATOM 1420 C CA . ILE A 1 207 ? -10.72816 55.15257 -22.12942 1.000 82.68732 208 ILE A CA 1
ATOM 1421 C C . ILE A 1 207 ? -11.83855 55.42259 -23.13209 1.000 80.07853 208 ILE A C 1
ATOM 1422 O O . ILE A 1 207 ? -12.73318 54.59690 -23.33492 1.000 75.39847 208 ILE A O 1
ATOM 1427 N N . ASP A 1 208 ? -11.79226 56.60601 -23.73586 1.000 81.54549 209 ASP A N 1
ATOM 1428 C CA . ASP A 1 208 ? -12.69398 56.95664 -24.82858 1.000 78.28544 209 ASP A CA 1
ATOM 1429 C C . ASP A 1 208 ? -12.33775 56.08125 -26.02351 1.000 87.46652 209 ASP A C 1
ATOM 1430 O O . ASP A 1 208 ? -11.43697 56.40624 -26.79979 1.000 86.18937 209 ASP A O 1
ATOM 1435 N N . ARG A 1 209 ? -13.05029 54.95719 -26.17141 1.000 84.17348 210 ARG A N 1
ATOM 1436 C CA . ARG A 1 209 ? -12.67693 53.96072 -27.17114 1.000 82.37304 210 ARG A CA 1
ATOM 1437 C C . ARG A 1 209 ? -12.67881 54.53286 -28.58187 1.000 83.84620 210 ARG A C 1
ATOM 1438 O O . ARG A 1 209 ? -11.94617 54.04434 -29.45008 1.000 80.17628 210 ARG A O 1
ATOM 1446 N N . SER A 1 210 ? -13.49025 55.55329 -28.83241 1.000 84.73699 211 SER A N 1
ATOM 1447 C CA . SER A 1 210 ? -13.65295 56.09788 -30.17239 1.000 92.26303 211 SER A CA 1
ATOM 1448 C C . SER A 1 210 ? -12.57380 57.10596 -30.54909 1.000 97.26545 211 SER A C 1
ATOM 1449 O O . SER A 1 210 ? -12.68273 57.73175 -31.60980 1.000 91.88412 211 SER A O 1
ATOM 1452 N N . ALA A 1 211 ? -11.53240 57.26852 -29.73126 1.000 100.47768 212 ALA A N 1
ATOM 1453 C CA . ALA A 1 211 ? -10.54076 58.30610 -29.99281 1.000 104.66005 212 ALA A CA 1
ATOM 1454 C C . ALA A 1 211 ? -9.18483 58.00083 -29.36589 1.000 98.85128 212 ALA A C 1
ATOM 1455 O O . ALA A 1 211 ? -8.15815 58.51508 -29.82380 1.000 88.78680 212 ALA A O 1
ATOM 1457 N N . TYR A 1 212 ? -9.17431 57.17151 -28.31960 1.000 84.54769 213 TYR A N 1
ATOM 1458 C CA . TYR A 1 212 ? -7.94402 56.90041 -27.57987 1.000 83.11331 213 TYR A CA 1
ATOM 1459 C C . TYR A 1 212 ? -6.84933 56.35860 -28.49081 1.000 85.26957 213 TYR A C 1
ATOM 1460 O O . TYR A 1 212 ? -5.82509 57.01298 -28.71226 1.000 84.72883 213 TYR A O 1
ATOM 1469 N N . TYR A 1 213 ? -7.06612 55.16913 -29.05314 1.000 86.25284 214 TYR A N 1
ATOM 1470 C CA . TYR A 1 213 ? -6.02059 54.46051 -29.77896 1.000 80.74855 214 TYR A CA 1
ATOM 1471 C C . TYR A 1 213 ? -5.58518 55.16521 -31.05731 1.000 82.68723 214 TYR A C 1
ATOM 1472 O O . TYR A 1 213 ? -4.59295 54.73458 -31.66072 1.000 71.02833 214 TYR A O 1
ATOM 1481 N N . ASP A 1 214 ? -6.30336 56.20464 -31.48994 1.000 80.88712 215 ASP A N 1
ATOM 1482 C CA . ASP A 1 214 ? -5.98887 56.94751 -32.71078 1.000 83.28596 215 ASP A CA 1
ATOM 1483 C C . ASP A 1 214 ? -5.68994 55.97581 -33.85662 1.000 78.72844 215 ASP A C 1
ATOM 1484 O O . ASP A 1 214 ? -4.56390 55.85479 -34.34068 1.000 77.14902 215 ASP A O 1
ATOM 1489 N N . TRP A 1 215 ? -6.74252 55.26469 -34.26404 1.000 81.15677 216 TRP A N 1
ATOM 1490 C CA . TRP A 1 215 ? -6.53733 54.08272 -35.09380 1.000 80.08691 216 TRP A CA 1
ATOM 1491 C C . TRP A 1 215 ? -6.02351 54.43000 -36.48269 1.000 81.50371 216 TRP A C 1
ATOM 1492 O O . TRP A 1 215 ? -5.19699 53.69618 -37.03095 1.000 85.01725 216 TRP A O 1
ATOM 1503 N N . LYS A 1 216 ? -6.52950 55.50535 -37.08958 1.000 88.47892 217 LYS A N 1
ATOM 1504 C CA . LYS A 1 216 ? -6.17892 55.79560 -38.47786 1.000 82.92990 217 LYS A CA 1
ATOM 1505 C C . LYS A 1 216 ? -4.66766 55.83866 -38.67653 1.000 85.06479 217 LYS A C 1
ATOM 1506 O O . LYS A 1 216 ? -4.13932 55.23029 -39.61323 1.000 87.76342 217 LYS A O 1
ATOM 1512 N N . ALA A 1 217 ? -3.94804 56.51142 -37.77273 1.000 77.02630 218 ALA A N 1
ATOM 1513 C CA . ALA A 1 217 ? -2.50514 56.66440 -37.94946 1.000 81.41772 218 ALA A CA 1
ATOM 1514 C C . ALA A 1 217 ? -1.75864 55.36022 -37.68182 1.000 81.45113 218 ALA A C 1
ATOM 1515 O O . ALA A 1 217 ? -0.81811 55.01532 -38.41258 1.000 82.12656 218 ALA A O 1
ATOM 1517 N N . THR A 1 218 ? -2.15410 54.62747 -36.63661 1.000 71.26718 219 THR A N 1
ATOM 1518 C CA . THR A 1 218 ? -1.52220 53.34197 -36.34461 1.000 78.30521 219 THR A CA 1
ATOM 1519 C C . THR A 1 218 ? -1.69364 52.36651 -37.50503 1.000 77.12484 219 THR A C 1
ATOM 1520 O O . THR A 1 218 ? -0.73048 51.72676 -37.94860 1.000 79.90055 219 THR A O 1
ATOM 1524 N N . TRP A 1 219 ? -2.92457 52.24012 -38.00338 1.000 73.42544 220 TRP A N 1
ATOM 1525 C CA . TRP A 1 219 ? -3.20791 51.36569 -39.13383 1.000 77.47153 220 TRP A CA 1
ATOM 1526 C C . TRP A 1 219 ? -2.52221 51.84532 -40.40565 1.000 84.26133 220 TRP A C 1
ATOM 1527 O O . TRP A 1 219 ? -2.07898 51.02113 -41.21200 1.000 81.61554 220 TRP A O 1
ATOM 1538 N N . GLY A 1 220 ? -2.39895 53.16115 -40.59369 1.000 88.75265 221 GLY A N 1
ATOM 1539 C CA . GLY A 1 220 ? -1.66398 53.66260 -41.74199 1.000 84.68269 221 GLY A CA 1
ATOM 1540 C C . GLY A 1 220 ? -0.20092 53.26631 -41.71222 1.000 86.57296 221 GLY A C 1
ATOM 1541 O O . GLY A 1 220 ? 0.36060 52.84519 -42.72466 1.000 92.49925 221 GLY A O 1
ATOM 1542 N N . GLU A 1 221 ? 0.44095 53.40443 -40.54780 1.000 83.05443 222 GLU A N 1
ATOM 1543 C CA . GLU A 1 221 ? 1.84292 53.00427 -40.43081 1.000 86.00597 222 GLU A CA 1
ATOM 1544 C C . GLU A 1 221 ? 2.00900 51.49922 -40.62244 1.000 78.54276 222 GLU A C 1
ATOM 1545 O O . GLU A 1 221 ? 2.93571 51.04418 -41.31563 1.000 84.35146 222 GLU A O 1
ATOM 1551 N N . LEU A 1 222 ? 1.11010 50.71296 -40.02111 1.000 79.61661 223 LEU A N 1
ATOM 1552 C CA . LEU A 1 222 ? 1.11878 49.26647 -40.22728 1.000 87.64937 223 LEU A CA 1
ATOM 1553 C C . LEU A 1 222 ? 1.01627 48.91503 -41.70539 1.000 76.18819 223 LEU A C 1
ATOM 1554 O O . LEU A 1 222 ? 1.77064 48.07501 -42.20319 1.000 68.03990 223 LEU A O 1
ATOM 1559 N N . LYS A 1 223 ? 0.07938 49.53322 -42.42469 1.000 77.49215 224 LYS A N 1
ATOM 1560 C CA . LYS A 1 223 ? -0.06092 49.24257 -43.84981 1.000 79.17053 224 LYS A CA 1
ATOM 1561 C C . LYS A 1 223 ? 1.01124 49.92622 -44.69941 1.000 81.27295 224 LYS A C 1
ATOM 1562 O O . LYS A 1 223 ? 1.09424 49.65314 -45.90561 1.000 80.76171 224 LYS A O 1
ATOM 1568 N N . LYS A 1 224 ? 1.82285 50.80845 -44.10417 1.000 84.83688 225 LYS A N 1
ATOM 1569 C CA . LYS A 1 224 ? 3.04664 51.25777 -44.76620 1.000 84.10502 225 LYS A CA 1
ATOM 1570 C C . LYS A 1 224 ? 4.12056 50.18412 -44.71768 1.000 82.54841 225 LYS A C 1
ATOM 1571 O O . LYS A 1 224 ? 4.81967 49.96342 -45.71260 1.000 83.47699 225 LYS A O 1
ATOM 1577 N N . ARG A 1 225 ? 4.28936 49.51863 -43.56841 1.000 81.95933 226 ARG A N 1
ATOM 1578 C CA . ARG A 1 225 ? 5.31239 48.47346 -43.49638 1.000 80.16392 226 ARG A CA 1
ATOM 1579 C C . ARG A 1 225 ? 4.79450 47.07737 -43.83736 1.000 78.75978 226 ARG A C 1
ATOM 1580 O O . ARG A 1 225 ? 5.59313 46.13452 -43.89077 1.000 79.01841 226 ARG A O 1
ATOM 1588 N N . GLN A 1 226 ? 3.48909 46.92026 -44.04767 1.000 81.33639 227 GLN A N 1
ATOM 1589 C CA . GLN A 1 226 ? 2.88835 45.65776 -44.49084 1.000 72.65157 227 GLN A CA 1
ATOM 1590 C C . GLN A 1 226 ? 1.78973 45.97663 -45.49262 1.000 72.02027 227 GLN A C 1
ATOM 1591 O O . GLN A 1 226 ? 0.59730 45.86510 -45.18873 1.000 68.18746 227 GLN A O 1
ATOM 1597 N N . PRO A 1 227 ? 2.16116 46.38049 -46.70992 1.000 71.77202 228 PRO A N 1
ATOM 1598 C CA . PRO A 1 227 ? 1.13813 46.74467 -47.70598 1.000 75.08415 228 PRO A CA 1
ATOM 1599 C C . PRO A 1 227 ? 0.22937 45.59501 -48.09604 1.000 72.67610 228 PRO A C 1
ATOM 1600 O O . PRO A 1 227 ? -0.87955 45.84214 -48.58567 1.000 78.14504 228 PRO A O 1
ATOM 1604 N N . GLY A 1 228 ? 0.66541 44.35220 -47.91590 1.000 65.44402 229 GLY A N 1
ATOM 1605 C CA . GLY A 1 228 ? -0.15454 43.21150 -48.26698 1.000 77.18075 229 GLY A CA 1
ATOM 1606 C C . GLY A 1 228 ? -1.02754 42.67133 -47.15369 1.000 79.25860 229 GLY A C 1
ATOM 1607 O O . GLY A 1 228 ? -1.55180 41.55602 -47.25999 1.000 86.81064 229 GLY A O 1
ATOM 1608 N N . ALA A 1 229 ? -1.20668 43.44512 -46.08863 1.000 79.07129 230 ALA A N 1
ATOM 1609 C CA . ALA A 1 229 ? -1.91859 42.96938 -44.91342 1.000 72.47411 230 ALA A CA 1
ATOM 1610 C C . ALA A 1 229 ? -3.38990 43.37065 -44.95626 1.000 74.32738 230 ALA A C 1
ATOM 1611 O O . ALA A 1 229 ? -3.82745 44.18239 -45.77706 1.000 64.71774 230 ALA A O 1
ATOM 1613 N N . VAL A 1 230 ? -4.15132 42.77589 -44.04002 1.000 67.72052 231 VAL A N 1
ATOM 1614 C CA . VAL A 1 230 ? -5.58809 42.98079 -43.90978 1.000 69.45073 231 VAL A CA 1
ATOM 1615 C C . VAL A 1 230 ? -5.89015 43.30987 -42.45437 1.000 73.60702 231 VAL A C 1
ATOM 1616 O O . VAL A 1 230 ? -5.42534 42.60829 -41.54900 1.000 72.92741 231 VAL A O 1
ATOM 1620 N N . ILE A 1 231 ? -6.67334 44.36547 -42.22992 1.000 74.76313 232 ILE A N 1
ATOM 1621 C CA . ILE A 1 231 ? -6.96484 44.86089 -40.88993 1.000 62.49386 232 ILE A CA 1
ATOM 1622 C C . ILE A 1 231 ? -8.32821 44.34294 -40.46197 1.000 65.89938 232 ILE A C 1
ATOM 1623 O O . ILE A 1 231 ? -9.33853 44.59059 -41.13103 1.000 62.35977 232 ILE A O 1
ATOM 1628 N N . PHE A 1 232 ? -8.36050 43.65137 -39.33035 1.000 66.80373 233 PHE A N 1
ATOM 1629 C CA . PHE A 1 232 ? -9.59739 43.19285 -38.72112 1.000 72.26761 233 PHE A CA 1
ATOM 1630 C C . PHE A 1 232 ? -9.94911 44.04455 -37.50755 1.000 78.05644 233 PHE A C 1
ATOM 1631 O O . PHE A 1 232 ? -9.08323 44.34833 -36.68150 1.000 81.76127 233 PHE A O 1
ATOM 1639 N N . SER A 1 233 ? -11.22602 44.40099 -37.39477 1.000 78.27314 234 SER A N 1
ATOM 1640 C CA . SER A 1 233 ? -11.81174 44.90502 -36.15636 1.000 82.62504 234 SER A CA 1
ATOM 1641 C C . SER A 1 233 ? -13.30061 45.07438 -36.40661 1.000 80.43384 234 SER A C 1
ATOM 1642 O O . SER A 1 233 ? -13.77697 44.90667 -37.53206 1.000 85.34030 234 SER A O 1
ATOM 1645 N N . ASP A 1 234 ? -14.02928 45.43056 -35.34234 1.000 75.52613 235 ASP A N 1
ATOM 1646 C CA . ASP A 1 234 ? -15.46995 45.63429 -35.46074 1.000 73.64678 235 ASP A CA 1
ATOM 1647 C C . ASP A 1 234 ? -15.79515 46.64294 -36.55256 1.000 79.52352 235 ASP A C 1
ATOM 1648 O O . ASP A 1 234 ? -16.89769 46.63091 -37.11167 1.000 74.78811 235 ASP A O 1
ATOM 1653 N N . VAL A 1 235 ? -14.84992 47.52581 -36.85788 1.000 86.07581 236 VAL A N 1
ATOM 1654 C CA . VAL A 1 235 ? -14.98721 48.46571 -37.95962 1.000 88.89099 236 VAL A CA 1
ATOM 1655 C C . VAL A 1 235 ? -13.92556 48.25653 -39.02696 1.000 90.79580 236 VAL A C 1
ATOM 1656 O O . VAL A 1 235 ? -14.13423 48.69697 -40.17000 1.000 86.31183 236 VAL A O 1
ATOM 1660 N N . GLY A 1 236 ? -12.82613 47.56423 -38.69513 1.000 104.94940 237 GLY A N 1
ATOM 1661 C CA . GLY A 1 236 ? -11.63760 47.41627 -39.50952 1.000 91.15377 237 GLY A CA 1
ATOM 1662 C C . GLY A 1 236 ? -11.81136 47.65753 -40.98836 1.000 98.74959 237 GLY A C 1
ATOM 1663 O O . GLY A 1 236 ? -12.68238 47.07282 -41.63759 1.000 107.98027 237 GLY A O 1
ATOM 1664 N N . PRO A 1 237 ? -10.96000 48.51544 -41.55691 1.000 87.46513 238 PRO A N 1
ATOM 1665 C CA . PRO A 1 237 ? -11.13658 48.91338 -42.96438 1.000 96.39417 238 PRO A CA 1
ATOM 1666 C C . PRO A 1 237 ? -11.13399 47.74973 -43.95290 1.000 87.47636 238 PRO A C 1
ATOM 1667 O O . PRO A 1 237 ? -11.42966 47.97248 -45.13545 1.000 77.88202 238 PRO A O 1
ATOM 1671 N N . ASP A 1 238 ? -10.81201 46.52983 -43.51656 1.000 80.05906 239 ASP A N 1
ATOM 1672 C CA . ASP A 1 238 ? -10.70812 45.39349 -44.42582 1.000 82.60521 239 ASP A CA 1
ATOM 1673 C C . ASP A 1 238 ? -11.66889 44.26436 -44.06765 1.000 78.70212 239 ASP A C 1
ATOM 1674 O O . ASP A 1 238 ? -12.45765 43.84992 -44.92176 1.000 80.99356 239 ASP A O 1
ATOM 1679 N N . VAL A 1 239 ? -11.63302 43.74491 -42.83979 1.000 79.59253 240 VAL A N 1
ATOM 1680 C CA . VAL A 1 239 ? -12.51117 42.65819 -42.41675 1.000 77.13057 240 VAL A CA 1
ATOM 1681 C C . VAL A 1 239 ? -13.22812 43.06312 -41.13292 1.000 86.26834 240 VAL A C 1
ATOM 1682 O O . VAL A 1 239 ? -12.63523 43.70261 -40.25621 1.000 92.96986 240 VAL A O 1
ATOM 1686 N N . ARG A 1 240 ? -14.50017 42.67851 -41.01540 1.000 84.37690 241 ARG A N 1
ATOM 1687 C CA . ARG A 1 240 ? -15.33038 43.00262 -39.86475 1.000 79.33545 241 ARG A CA 1
ATOM 1688 C C . ARG A 1 240 ? -15.57165 41.75851 -39.02188 1.000 80.51112 241 ARG A C 1
ATOM 1689 O O . ARG A 1 240 ? -15.48032 40.61855 -39.49953 1.000 76.63431 241 ARG A O 1
ATOM 1697 N N . TRP A 1 241 ? -15.88354 42.00187 -37.75125 1.000 73.20376 242 TRP A N 1
ATOM 1698 C CA . TRP A 1 241 ? -16.35233 40.95200 -36.86320 1.000 72.38200 242 TRP A CA 1
ATOM 1699 C C . TRP A 1 241 ? -17.81817 40.65226 -37.13384 1.000 75.03431 242 TRP A C 1
ATOM 1700 O O . TRP A 1 241 ? -18.61731 41.55437 -37.39800 1.000 76.23820 242 TRP A O 1
ATOM 1711 N N . VAL A 1 242 ? -18.16210 39.36354 -37.08840 1.000 78.01360 243 VAL A N 1
ATOM 1712 C CA . VAL A 1 242 ? -19.51593 38.92508 -37.40945 1.000 78.14359 243 VAL A CA 1
ATOM 1713 C C . VAL A 1 242 ? -20.52830 39.33183 -36.34943 1.000 76.97038 243 VAL A C 1
ATOM 1714 O O . VAL A 1 242 ? -21.73679 39.20917 -36.57406 1.000 86.44741 243 VAL A O 1
ATOM 1718 N N . GLY A 1 243 ? -20.07626 39.85527 -35.21551 1.000 78.95463 244 GLY A N 1
ATOM 1719 C CA . GLY A 1 243 ? -20.98999 40.30117 -34.18560 1.000 74.04526 244 GLY A CA 1
ATOM 1720 C C . GLY A 1 243 ? -21.41199 39.23804 -33.20029 1.000 73.19678 244 GLY A C 1
ATOM 1721 O O . GLY A 1 243 ? -22.35320 39.47001 -32.43073 1.000 76.55407 244 GLY A O 1
ATOM 1722 N N . ASN A 1 244 ? -20.75771 38.08025 -33.20355 1.000 72.59448 245 ASN A N 1
ATOM 1723 C CA . ASN A 1 244 ? -21.04100 37.02331 -32.24282 1.000 69.01082 245 ASN A CA 1
ATOM 1724 C C . ASN A 1 244 ? -19.79009 36.16455 -32.11303 1.000 73.90873 245 ASN A C 1
ATOM 1725 O O . ASN A 1 244 ? -18.77904 36.40183 -32.77967 1.000 74.04521 245 ASN A O 1
ATOM 1730 N N . GLU A 1 245 ? -19.85406 35.18103 -31.21755 1.000 72.84142 246 GLU A N 1
ATOM 1731 C CA . GLU A 1 245 ? -18.79775 34.18732 -31.08433 1.000 70.21800 246 GLU A CA 1
ATOM 1732 C C . GLU A 1 245 ? -19.35346 32.76908 -31.10363 1.000 67.37453 246 GLU A C 1
ATOM 1733 O O . GLU A 1 245 ? -18.62335 31.82444 -30.78207 1.000 68.58573 246 GLU A O 1
ATOM 1739 N N . SER A 1 246 ? -20.62178 32.59770 -31.48024 1.000 72.55549 247 SER A N 1
ATOM 1740 C CA . SER A 1 246 ? -21.25298 31.28504 -31.54078 1.000 78.24915 247 SER A CA 1
ATOM 1741 C C . SER A 1 246 ? -20.95696 30.53399 -32.83203 1.000 84.92209 247 SER A C 1
ATOM 1742 O O . SER A 1 246 ? -21.25933 29.33818 -32.91435 1.000 81.59290 247 SER A O 1
ATOM 1745 N N . GLY A 1 247 ? -20.39724 31.20056 -33.83910 1.000 85.45238 248 GLY A N 1
ATOM 1746 C CA . GLY A 1 247 ? -19.95946 30.52009 -35.04052 1.000 84.93984 248 GLY A CA 1
ATOM 1747 C C . GLY A 1 247 ? -20.96158 30.47873 -36.17358 1.000 78.12335 248 GLY A C 1
ATOM 1748 O O . GLY A 1 247 ? -21.11130 29.45203 -36.83744 1.000 68.50295 248 GLY A O 1
ATOM 1749 N N . TYR A 1 248 ? -21.64935 31.58544 -36.42148 1.000 79.79161 249 TYR A N 1
ATOM 1750 C CA . TYR A 1 248 ? -22.60998 31.61517 -37.51162 1.000 81.51297 249 TYR A CA 1
ATOM 1751 C C . TYR A 1 248 ? -22.74767 33.04484 -38.00045 1.000 81.72830 249 TYR A C 1
ATOM 1752 O O . TYR A 1 248 ? -22.93363 33.96283 -37.19655 1.000 97.15673 249 TYR A O 1
ATOM 1761 N N . ALA A 1 249 ? -22.62214 33.23245 -39.30396 1.000 69.05813 250 ALA A N 1
ATOM 1762 C CA . ALA A 1 249 ? -23.06786 34.46451 -39.92620 1.000 75.63581 250 ALA A CA 1
ATOM 1763 C C . ALA A 1 249 ? -24.52548 34.31435 -40.33972 1.000 83.45836 250 ALA A C 1
ATOM 1764 O O . ALA A 1 249 ? -25.07017 33.21035 -40.39980 1.000 88.34883 250 ALA A O 1
ATOM 1766 N N . GLY A 1 250 ? -25.16067 35.44546 -40.61606 1.000 83.65402 251 GLY A N 1
ATOM 1767 C CA . GLY A 1 250 ? -26.56438 35.47169 -40.98437 1.000 100.57444 251 GLY A CA 1
ATOM 1768 C C . GLY A 1 250 ? -26.71045 35.55315 -42.49445 1.000 90.03837 251 GLY A C 1
ATOM 1769 O O . GLY A 1 250 ? -25.92586 36.21493 -43.16463 1.000 85.43570 251 GLY A O 1
ATOM 1770 N N . TYR A 1 251 ? -27.71654 34.85921 -43.01575 1.000 98.89777 252 TYR A N 1
ATOM 1771 C CA . TYR A 1 251 ? -27.98863 34.89251 -44.44129 1.000 100.56857 252 TYR A CA 1
ATOM 1772 C C . TYR A 1 251 ? -29.20460 35.76798 -44.69096 1.000 95.53572 252 TYR A C 1
ATOM 1773 O O . TYR A 1 251 ? -30.25999 35.52768 -44.08330 1.000 93.14436 252 TYR A O 1
ATOM 1782 N N . PRO A 1 252 ? -29.11441 36.80154 -45.54123 1.000 88.49815 253 PRO A N 1
ATOM 1783 C CA . PRO A 1 252 ? -27.94990 37.17421 -46.35726 1.000 95.21393 253 PRO A CA 1
ATOM 1784 C C . PRO A 1 252 ? -26.80130 37.78475 -45.55642 1.000 94.37072 253 PRO A C 1
ATOM 1785 O O . PRO A 1 252 ? -27.04839 38.53766 -44.61628 1.000 102.64131 253 PRO A O 1
ATOM 1789 N N . CYS A 1 253 ? -25.56388 37.45077 -45.91673 1.000 79.28417 254 CYS A N 1
ATOM 1790 C CA . CYS A 1 253 ? -24.37588 37.99305 -45.26186 1.000 83.72916 254 CYS A CA 1
ATOM 1791 C C . CYS A 1 253 ? -23.63690 38.84877 -46.28309 1.000 93.40401 254 CYS A C 1
ATOM 1792 O O . CYS A 1 253 ? -22.62372 38.44207 -46.85426 1.000 94.52696 254 CYS A O 1
ATOM 1795 N N . TRP A 1 254 ? -24.15484 40.05274 -46.50363 1.000 100.64337 255 TRP A N 1
ATOM 1796 C CA . TRP A 1 254 ? -23.55710 40.95580 -47.47436 1.000 101.23482 255 TRP A CA 1
ATOM 1797 C C . TRP A 1 254 ? -22.12116 41.27560 -47.07922 1.000 96.56326 255 TRP A C 1
ATOM 1798 O O . TRP A 1 254 ? -21.81269 41.46820 -45.90000 1.000 104.56947 255 TRP A O 1
ATOM 1809 N N . ALA A 1 255 ? -21.23481 41.33056 -48.07336 1.000 83.30940 256 ALA A N 1
ATOM 1810 C CA . ALA A 1 255 ? -19.87071 41.74940 -47.78503 1.000 83.35469 256 ALA A CA 1
ATOM 1811 C C . ALA A 1 255 ? -19.80783 43.23699 -47.46777 1.000 94.63429 256 ALA A C 1
ATOM 1812 O O . ALA A 1 255 ? -18.95916 43.66726 -46.67879 1.000 90.66131 256 ALA A O 1
ATOM 1814 N N . THR A 1 256 ? -20.70289 44.02854 -48.04999 1.000 80.26390 257 THR A N 1
ATOM 1815 C CA . THR A 1 256 ? -20.70031 45.46015 -47.80593 1.000 85.43860 257 THR A CA 1
ATOM 1816 C C . THR A 1 256 ? -21.17895 45.76035 -46.38821 1.000 100.95688 257 THR A C 1
ATOM 1817 O O . THR A 1 256 ? -21.97271 45.01777 -45.80352 1.000 103.11031 257 THR A O 1
ATOM 1821 N N . TYR A 1 257 ? -20.68050 46.86122 -45.82889 1.000 95.48333 258 TYR A N 1
ATOM 1822 C CA . TYR A 1 257 ? -20.95283 47.15968 -44.43125 1.000 94.40662 258 TYR A CA 1
ATOM 1823 C C . TYR A 1 257 ? -20.76227 48.64870 -44.18887 1.000 90.63128 258 TYR A C 1
ATOM 1824 O O . TYR A 1 257 ? -19.78905 49.24295 -44.65883 1.000 90.02049 258 TYR A O 1
ATOM 1833 N N . THR A 1 258 ? -21.70772 49.23996 -43.46274 1.000 92.87092 259 THR A N 1
ATOM 1834 C CA . THR A 1 258 ? -21.64159 50.64101 -43.05264 1.000 96.87195 259 THR A CA 1
ATOM 1835 C C . THR A 1 258 ? -21.79210 50.70443 -41.53551 1.000 92.25573 259 THR A C 1
ATOM 1836 O O . THR A 1 258 ? -22.91895 50.65889 -41.02218 1.000 89.02602 259 THR A O 1
ATOM 1840 N N . PRO A 1 259 ? -20.68337 50.78696 -40.79545 1.000 94.24543 260 PRO A N 1
ATOM 1841 C CA . PRO A 1 259 ? -20.78347 50.79602 -39.32895 1.000 84.31273 260 PRO A CA 1
ATOM 1842 C C . PRO A 1 259 ? -21.52698 52.02353 -38.83103 1.000 101.68700 260 PRO A C 1
ATOM 1843 O O . PRO A 1 259 ? -21.29073 53.14481 -39.28579 1.000 110.04895 260 PRO A O 1
ATOM 1847 N N . VAL A 1 260 ? -22.44175 51.79630 -37.89362 1.000 103.44749 261 VAL A N 1
ATOM 1848 C CA . VAL A 1 260 ? -23.13799 52.86412 -37.18116 1.000 102.46121 261 VAL A CA 1
ATOM 1849 C C . VAL A 1 260 ? -22.79773 52.74118 -35.69954 1.000 107.71123 261 VAL A C 1
ATOM 1850 O O . VAL A 1 260 ? -22.69905 51.61995 -35.17686 1.000 101.31526 261 VAL A O 1
ATOM 1854 N N . PRO A 1 261 ? -22.58575 53.84847 -34.99500 1.000 114.36575 262 PRO A N 1
ATOM 1855 C CA . PRO A 1 261 ? -22.11041 53.76892 -33.61128 1.000 110.44157 262 PRO A CA 1
ATOM 1856 C C . PRO A 1 261 ? -23.20681 53.38311 -32.62825 1.000 111.91003 262 PRO A C 1
ATOM 1857 O O . PRO A 1 261 ? -24.39829 53.59547 -32.85846 1.000 117.45706 262 PRO A O 1
ATOM 1861 N N . LEU A 1 262 ? -22.76678 52.81183 -31.50231 1.000 111.64203 263 LEU A N 1
ATOM 1862 C CA . LEU A 1 262 ? -23.67327 52.54956 -30.38851 1.000 107.48160 263 LEU A CA 1
ATOM 1863 C C . LEU A 1 262 ? -24.29647 53.84360 -29.88952 1.000 125.18256 263 LEU A C 1
ATOM 1864 O O . LEU A 1 262 ? -25.52184 54.00584 -29.88573 1.000 126.52684 263 LEU A O 1
ATOM 1869 N N . GLN A 1 263 ? -23.45752 54.77405 -29.45160 1.000 129.43522 264 GLN A N 1
ATOM 1870 C CA . GLN A 1 263 ? -23.90113 56.09667 -29.03488 1.000 134.02692 264 GLN A CA 1
ATOM 1871 C C . GLN A 1 263 ? -23.96087 56.97611 -30.27738 1.000 134.99241 264 GLN A C 1
ATOM 1872 O O . GLN A 1 263 ? -22.92957 57.25314 -30.89986 1.000 136.16528 264 GLN A O 1
ATOM 1878 N N . ALA A 1 264 ? -25.17080 57.38989 -30.64964 1.000 124.68217 265 ALA A N 1
ATOM 1879 C CA . ALA A 1 264 ? -25.35967 58.18503 -31.85525 1.000 130.93769 265 ALA A CA 1
ATOM 1880 C C . ALA A 1 264 ? -24.49653 59.43863 -31.81086 1.000 134.82917 265 ALA A C 1
ATOM 1881 O O . ALA A 1 264 ? -24.53024 60.19878 -30.84006 1.000 124.65668 265 ALA A O 1
ATOM 1883 N N . GLY A 1 265 ? -23.70514 59.64393 -32.86525 1.000 139.44782 266 GLY A N 1
ATOM 1884 C CA . GLY A 1 265 ? -22.85113 60.80185 -32.99967 1.000 131.28399 266 GLY A CA 1
ATOM 1885 C C . GLY A 1 265 ? -21.37228 60.48563 -32.91746 1.000 136.86177 266 GLY A C 1
ATOM 1886 O O . GLY A 1 265 ? -20.57361 61.13138 -33.60805 1.000 142.91085 266 GLY A O 1
ATOM 1887 N N . THR A 1 266 ? -20.99020 59.50161 -32.10472 1.000 135.63980 267 THR A N 1
ATOM 1888 C CA . THR A 1 266 ? -19.57864 59.18469 -31.95339 1.000 139.54259 267 THR A CA 1
ATOM 1889 C C . THR A 1 266 ? -19.00771 58.67331 -33.27707 1.000 132.16760 267 THR A C 1
ATOM 1890 O O . THR A 1 266 ? -19.72701 58.43428 -34.24854 1.000 139.74588 267 THR A O 1
ATOM 1894 N N . GLU A 1 267 ? -17.69319 58.51778 -33.31135 1.000 132.09252 268 GLU A N 1
ATOM 1895 C CA . GLU A 1 267 ? -17.09385 58.05977 -34.55941 1.000 127.31095 268 GLU A CA 1
ATOM 1896 C C . GLU A 1 267 ? -16.84541 56.56265 -34.48935 1.000 117.62960 268 GLU A C 1
ATOM 1897 O O . GLU A 1 267 ? -16.32152 56.08308 -33.47301 1.000 112.23814 268 GLU A O 1
ATOM 1903 N N . PRO A 1 268 ? -17.21709 55.79262 -35.51565 1.000 118.74296 269 PRO A N 1
ATOM 1904 C CA . PRO A 1 268 ? -17.14439 54.33001 -35.39941 1.000 103.36414 269 PRO A CA 1
ATOM 1905 C C . PRO A 1 268 ? -15.71991 53.84297 -35.17964 1.000 95.18156 269 PRO A C 1
ATOM 1906 O O . PRO A 1 268 ? -14.77771 54.27719 -35.84600 1.000 97.58750 269 PRO A O 1
ATOM 1910 N N . ALA A 1 269 ? -15.58199 52.90550 -34.25016 1.000 85.56477 270 ALA A N 1
ATOM 1911 C CA . ALA A 1 269 ? -14.28488 52.40371 -33.82818 1.000 88.01902 270 ALA A CA 1
ATOM 1912 C C . ALA A 1 269 ? -14.49262 51.04505 -33.18204 1.000 84.74095 270 ALA A C 1
ATOM 1913 O O . ALA A 1 269 ? -15.60717 50.73102 -32.74647 1.000 88.06769 270 ALA A O 1
ATOM 1915 N N . PRO A 1 270 ? -13.44367 50.21115 -33.11319 1.000 79.12080 271 PRO A N 1
ATOM 1916 C CA . PRO A 1 270 ? -13.56651 48.91697 -32.42649 1.000 80.78072 271 PRO A CA 1
ATOM 1917 C C . PRO A 1 270 ? -14.16268 49.03529 -31.03263 1.000 91.01352 271 PRO A C 1
ATOM 1918 O O . PRO A 1 270 ? -13.55521 49.62115 -30.13186 1.000 89.05266 271 PRO A O 1
ATOM 1922 N N . GLY A 1 271 ? -15.35667 48.47986 -30.84843 1.000 96.94906 272 GLY A N 1
ATOM 1923 C CA . GLY A 1 271 ? -16.02257 48.49751 -29.56608 1.000 93.73952 272 GLY A CA 1
ATOM 1924 C C . GLY A 1 271 ? -17.02955 49.60804 -29.37319 1.000 93.69882 272 GLY A C 1
ATOM 1925 O O . GLY A 1 271 ? -17.58287 49.72770 -28.27497 1.000 99.51374 272 GLY A O 1
ATOM 1926 N N . THR A 1 272 ? -17.29607 50.41770 -30.40123 1.000 94.39955 273 THR A N 1
ATOM 1927 C CA . THR A 1 272 ? -18.21472 51.54566 -30.28260 1.000 93.18355 273 THR A CA 1
ATOM 1928 C C . THR A 1 272 ? -19.24314 51.55215 -31.40432 1.000 96.65092 273 THR A C 1
ATOM 1929 O O . THR A 1 272 ? -19.72406 52.61526 -31.80173 1.000 102.27380 273 THR A O 1
ATOM 1933 N N . VAL A 1 273 ? -19.58062 50.38064 -31.93327 1.000 110.13426 274 VAL A N 1
ATOM 1934 C CA . VAL A 1 273 ? -20.51365 50.26132 -33.04477 1.000 101.45227 274 VAL A CA 1
ATOM 1935 C C . VAL A 1 273 ? -21.60226 49.26206 -32.69281 1.000 90.19931 274 VAL A C 1
ATOM 1936 O O . VAL A 1 273 ? -21.40278 48.35453 -31.87942 1.000 82.07281 274 VAL A O 1
ATOM 1940 N N . ARG A 1 274 ? -22.76988 49.44750 -33.30553 1.000 95.62351 275 ARG A N 1
ATOM 1941 C CA . ARG A 1 274 ? -23.86880 48.50425 -33.15119 1.000 94.79858 275 ARG A CA 1
ATOM 1942 C C . ARG A 1 274 ? -23.46593 47.17440 -33.77673 1.000 96.67905 275 ARG A C 1
ATOM 1943 O O . ARG A 1 274 ? -23.67023 46.95658 -34.97690 1.000 96.98020 275 ARG A O 1
ATOM 1951 N N . TYR A 1 275 ? -22.86864 46.28559 -32.98168 1.000 95.78803 276 TYR A N 1
ATOM 1952 C CA . TYR A 1 275 ? -22.10866 45.19090 -33.56462 1.000 84.73781 276 TYR A CA 1
ATOM 1953 C C . TYR A 1 275 ? -22.99398 44.05921 -34.06768 1.000 91.21548 276 TYR A C 1
ATOM 1954 O O . TYR A 1 275 ? -22.56458 43.30648 -34.95000 1.000 97.20136 276 TYR A O 1
ATOM 1963 N N . ARG A 1 276 ? -24.21929 43.92823 -33.55090 1.000 85.94076 277 ARG A N 1
ATOM 1964 C CA . ARG A 1 276 ? -25.10196 42.87628 -34.03800 1.000 86.64173 277 ARG A CA 1
ATOM 1965 C C . ARG A 1 276 ? -25.48052 43.08756 -35.49592 1.000 95.71991 277 ARG A C 1
ATOM 1966 O O . ARG A 1 276 ? -25.85323 42.12189 -36.17444 1.000 97.88970 277 ARG A O 1
ATOM 1974 N N . LEU A 1 277 ? -25.37912 44.32181 -35.99636 1.000 91.41757 278 LEU A N 1
ATOM 1975 C CA . LEU A 1 277 ? -25.59782 44.57248 -37.41496 1.000 99.49016 278 LEU A CA 1
ATOM 1976 C C . LEU A 1 277 ? -24.53856 43.93428 -38.30251 1.000 94.44360 278 LEU A C 1
ATOM 1977 O O . LEU A 1 277 ? -24.75699 43.83043 -39.51371 1.000 92.08066 278 LEU A O 1
ATOM 1982 N N . GLY A 1 278 ? -23.41229 43.50417 -37.73744 1.000 93.47716 279 GLY A N 1
ATOM 1983 C CA . GLY A 1 278 ? -22.35697 42.86097 -38.48895 1.000 90.41189 279 GLY A CA 1
ATOM 1984 C C . GLY A 1 278 ? -22.57165 41.39405 -38.76527 1.000 88.35566 279 GLY A C 1
ATOM 1985 O O . GLY A 1 278 ? -21.68766 40.73877 -39.32286 1.000 84.28011 279 GLY A O 1
ATOM 1986 N N . THR A 1 279 ? -23.73289 40.85837 -38.39237 1.000 88.53079 280 THR A N 1
ATOM 1987 C CA . THR A 1 279 ? -24.06674 39.46714 -38.66067 1.000 88.40954 280 THR A CA 1
ATOM 1988 C C . THR A 1 279 ? -24.65920 39.27811 -40.05030 1.000 86.19987 280 THR A C 1
ATOM 1989 O O . THR A 1 279 ? -24.44772 38.22920 -40.66984 1.000 84.19168 280 THR A O 1
ATOM 1993 N N . GLU A 1 280 ? -25.35461 40.28733 -40.57503 1.000 84.80764 281 GLU A N 1
ATOM 1994 C CA . GLU A 1 280 ? -25.86237 40.25185 -41.93813 1.000 88.98399 281 GLU A CA 1
ATOM 1995 C C . GLU A 1 280 ? -25.22928 41.28616 -42.85483 1.000 84.58631 281 GLU A C 1
ATOM 1996 O O . GLU A 1 280 ? -25.43882 41.21402 -44.06997 1.000 85.87276 281 GLU A O 1
ATOM 2002 N N . GLY A 1 281 ? -24.47746 42.24165 -42.32155 1.000 79.03053 282 GLY A N 1
ATOM 2003 C CA . GLY A 1 281 ? -23.97487 43.30216 -43.16628 1.000 86.10949 282 GLY A CA 1
ATOM 2004 C C . GLY A 1 281 ? -25.07954 44.26068 -43.58260 1.000 86.37368 282 GLY A C 1
ATOM 2005 O O . GLY A 1 281 ? -26.20566 44.22333 -43.08788 1.000 101.68041 282 GLY A O 1
ATOM 2006 N N . THR A 1 282 ? -24.73421 45.12693 -44.52987 1.000 82.27789 283 THR A N 1
ATOM 2007 C CA . THR A 1 282 ? -25.63818 46.15869 -45.01832 1.000 94.35934 283 THR A CA 1
ATOM 2008 C C . THR A 1 282 ? -25.88508 45.98127 -46.50674 1.000 89.21485 283 THR A C 1
ATOM 2009 O O . THR A 1 282 ? -24.95019 45.73020 -47.26956 1.000 92.70112 283 THR A O 1
ATOM 2013 N N . MET A 1 283 ? -27.14182 46.16406 -46.91373 1.000 93.81428 284 MET A N 1
ATOM 2014 C CA . MET A 1 283 ? -27.61061 45.80862 -48.24775 1.000 94.42865 284 MET A CA 1
ATOM 2015 C C . MET A 1 283 ? -26.75891 46.44820 -49.33340 1.000 99.55001 284 MET A C 1
ATOM 2016 O O . MET A 1 283 ? -25.97295 45.76537 -49.99760 1.000 114.62827 284 MET A O 1
ATOM 2021 N N . ASP A 1 284 ? -26.91303 47.75373 -49.52684 1.000 97.44933 285 ASP A N 1
ATOM 2022 C CA . ASP A 1 284 ? -26.13529 48.46937 -50.52828 1.000 100.64633 285 ASP A CA 1
ATOM 2023 C C . ASP A 1 284 ? -25.07216 49.31787 -49.84871 1.000 104.61585 285 ASP A C 1
ATOM 2024 O O . ASP A 1 284 ? -25.07928 50.54538 -49.98170 1.000 110.71878 285 ASP A O 1
ATOM 2029 N N . GLY A 1 285 ? -24.15786 48.67722 -49.12537 1.000 95.05162 286 GLY A N 1
ATOM 2030 C CA . GLY A 1 285 ? -23.23488 49.41469 -48.28527 1.000 99.40004 286 GLY A CA 1
ATOM 2031 C C . GLY A 1 285 ? -22.33192 50.34941 -49.06876 1.000 101.43462 286 GLY A C 1
ATOM 2032 O O . GLY A 1 285 ? -22.19649 50.26762 -50.29106 1.000 100.62026 286 GLY A O 1
ATOM 2033 N N . LYS A 1 286 ? -21.71370 51.27095 -48.32403 1.000 102.38947 287 LYS A N 1
ATOM 2034 C CA . LYS A 1 286 ? -20.77000 52.24001 -48.86849 1.000 102.69402 287 LYS A CA 1
ATOM 2035 C C . LYS A 1 286 ? -19.34922 51.70029 -48.91171 1.000 96.10698 287 LYS A C 1
ATOM 2036 O O . LYS A 1 286 ? -18.55797 52.11830 -49.76592 1.000 94.47153 287 LYS A O 1
ATOM 2042 N N . TYR A 1 287 ? -19.00645 50.79362 -48.00427 1.000 92.48398 288 TYR A N 1
ATOM 2043 C CA . TYR A 1 287 ? -17.68058 50.20578 -47.94013 1.000 92.51717 288 TYR A CA 1
ATOM 2044 C C . TYR A 1 287 ? -17.79201 48.69370 -48.10751 1.000 96.96824 288 TYR A C 1
ATOM 2045 O O . TYR A 1 287 ? -18.87804 48.11276 -48.02994 1.000 90.61050 288 TYR A O 1
ATOM 2054 N N . TRP A 1 288 ? -16.64365 48.05601 -48.32223 1.000 91.69866 289 TRP A N 1
ATOM 2055 C CA . TRP A 1 288 ? -16.54020 46.61237 -48.53185 1.000 81.80000 289 TRP A CA 1
ATOM 2056 C C . TRP A 1 288 ? -15.76676 46.01324 -47.35883 1.000 84.25155 289 TRP A C 1
ATOM 2057 O O . TRP A 1 288 ? -14.55273 45.81768 -47.43785 1.000 83.77241 289 TRP A O 1
ATOM 2068 N N . ILE A 1 289 ? -16.46915 45.71435 -46.27040 1.000 89.33510 290 ILE A N 1
ATOM 2069 C CA . ILE A 1 289 ? -15.82088 45.06008 -45.13596 1.000 83.19998 290 ILE A CA 1
ATOM 2070 C C . ILE A 1 289 ? -16.46824 43.69520 -44.93393 1.000 81.61829 290 ILE A C 1
ATOM 2071 O O . ILE A 1 289 ? -17.40023 43.56951 -44.12656 1.000 84.29048 290 ILE A O 1
ATOM 2076 N N . PRO A 1 290 ? -16.00765 42.65482 -45.62673 1.000 80.41914 291 PRO A N 1
ATOM 2077 C CA . PRO A 1 290 ? -16.58616 41.31542 -45.44855 1.000 72.38775 291 PRO A CA 1
ATOM 2078 C C . PRO A 1 290 ? -16.35558 40.78127 -44.04304 1.000 77.23557 291 PRO A C 1
ATOM 2079 O O . PRO A 1 290 ? -15.55168 41.30357 -43.27274 1.000 79.74875 291 PRO A O 1
ATOM 2083 N N . ALA A 1 291 ? -17.05700 39.69549 -43.72229 1.000 76.42509 292 ALA A N 1
ATOM 2084 C CA . ALA A 1 291 ? -17.20095 39.22774 -42.35012 1.000 64.63514 292 ALA A CA 1
ATOM 2085 C C . ALA A 1 291 ? -16.33999 38.00645 -42.04819 1.000 65.59671 292 ALA A C 1
ATOM 2086 O O . ALA A 1 291 ? -16.25347 37.06440 -42.85056 1.000 70.45893 292 ALA A O 1
ATOM 2088 N N . GLU A 1 292 ? -15.74209 38.02154 -40.85987 1.000 64.96119 293 GLU A N 1
ATOM 2089 C CA . GLU A 1 292 ? -15.02249 36.89134 -40.29086 1.000 60.98976 293 GLU A CA 1
ATOM 2090 C C . GLU A 1 292 ? -15.85148 36.29697 -39.16706 1.000 61.46557 293 GLU A C 1
ATOM 2091 O O . GLU A 1 292 ? -16.32581 37.02429 -38.29152 1.000 74.41214 293 GLU A O 1
ATOM 2097 N N . VAL A 1 293 ? -16.02426 34.98643 -39.19049 1.000 61.09924 294 VAL A N 1
ATOM 2098 C CA . VAL A 1 293 ? -16.71501 34.26900 -38.13156 1.000 61.61599 294 VAL A CA 1
ATOM 2099 C C . VAL A 1 293 ? -15.62666 33.63738 -37.27478 1.000 60.52555 294 VAL A C 1
ATOM 2100 O O . VAL A 1 293 ? -15.11550 32.55954 -37.57459 1.000 67.83083 294 VAL A O 1
ATOM 2104 N N . ASP A 1 294 ? -15.24658 34.33443 -36.20884 1.000 60.51502 295 ASP A N 1
ATOM 2105 C CA . ASP A 1 294 ? -14.33553 33.76857 -35.22563 1.000 61.79368 295 ASP A CA 1
ATOM 2106 C C . ASP A 1 294 ? -15.11863 32.89823 -34.25454 1.000 60.55503 295 ASP A C 1
ATOM 2107 O O . ASP A 1 294 ? -16.18373 33.29138 -33.76938 1.000 71.90859 295 ASP A O 1
ATOM 2112 N N . VAL A 1 295 ? -14.60362 31.69896 -33.99627 1.000 60.07704 296 VAL A N 1
ATOM 2113 C CA . VAL A 1 295 ? -15.28822 30.74677 -33.13250 1.000 64.35854 296 VAL A CA 1
ATOM 2114 C C . VAL A 1 295 ? -14.25331 29.74284 -32.66638 1.000 60.31038 296 VAL A C 1
ATOM 2115 O O . VAL A 1 295 ? -13.29071 29.45819 -33.37470 1.000 59.70813 296 VAL A O 1
ATOM 2119 N N . SER A 1 296 ? -14.45718 29.19916 -31.47446 1.000 64.01023 297 SER A N 1
ATOM 2120 C CA . SER A 1 296 ? -13.50496 28.28713 -30.86399 1.000 61.57059 297 SER A CA 1
ATOM 2121 C C . SER A 1 296 ? -13.99123 26.85307 -31.00331 1.000 61.48552 297 SER A C 1
ATOM 2122 O O . SER A 1 296 ? -15.19329 26.58003 -30.96963 1.000 62.60908 297 SER A O 1
ATOM 2125 N N . ILE A 1 297 ? -13.03929 25.93235 -31.17423 1.000 61.33908 298 ILE A N 1
ATOM 2126 C CA . ILE A 1 297 ? -13.38197 24.51646 -31.19552 1.000 68.74510 298 ILE A CA 1
ATOM 2127 C C . ILE A 1 297 ? -13.88623 24.04597 -29.84032 1.000 63.27227 298 ILE A C 1
ATOM 2128 O O . ILE A 1 297 ? -14.51525 22.98462 -29.74286 1.000 64.43963 298 ILE A O 1
ATOM 2133 N N . ARG A 1 298 ? -13.67476 24.84113 -28.80409 1.000 63.46064 299 ARG A N 1
ATOM 2134 C CA . ARG A 1 298 ? -14.08494 24.54159 -27.44140 1.000 72.17602 299 ARG A CA 1
ATOM 2135 C C . ARG A 1 298 ? -14.93876 25.68543 -26.92520 1.000 65.14789 299 ARG A C 1
ATOM 2136 O O . ARG A 1 298 ? -15.05126 26.72848 -27.57670 1.000 64.36150 299 ARG A O 1
ATOM 2144 N N . PRO A 1 299 ? -15.61640 25.50357 -25.78362 1.000 72.75080 300 PRO A N 1
ATOM 2145 C CA . PRO A 1 299 ? -16.40291 26.62698 -25.23922 1.000 67.30896 300 PRO A CA 1
ATOM 2146 C C . PRO A 1 299 ? -15.56718 27.86346 -24.97667 1.000 66.14551 300 PRO A C 1
ATOM 2147 O O . PRO A 1 299 ? -15.96159 28.96818 -25.36896 1.000 65.90016 300 PRO A O 1
ATOM 2151 N N . GLY A 1 300 ? -14.39824 27.70168 -24.36341 1.000 65.52523 301 GLY A N 1
ATOM 2152 C CA . GLY A 1 300 ? -13.50838 28.80830 -24.10141 1.000 64.47422 301 GLY A CA 1
ATOM 2153 C C . GLY A 1 300 ? -12.44570 28.98253 -25.16917 1.000 66.12538 301 GLY A C 1
ATOM 2154 O O . GLY A 1 300 ? -12.08437 28.04835 -25.88074 1.000 67.74483 301 GLY A O 1
ATOM 2155 N N . TRP A 1 301 ? -11.92671 30.20739 -25.26098 1.000 69.77484 302 TRP A N 1
ATOM 2156 C CA . TRP A 1 301 ? -10.92905 30.49331 -26.28389 1.000 64.03247 302 TRP A CA 1
ATOM 2157 C C . TRP A 1 301 ? -9.58469 29.86780 -25.95427 1.000 62.31366 302 TRP A C 1
ATOM 2158 O O . TRP A 1 301 ? -8.78313 29.62471 -26.85891 1.000 75.50153 302 TRP A O 1
ATOM 2169 N N . PHE A 1 302 ? -9.29354 29.62839 -24.68460 1.000 61.62871 303 PHE A N 1
ATOM 2170 C CA . PHE A 1 302 ? -8.01466 29.03033 -24.33834 1.000 62.24535 303 PHE A CA 1
ATOM 2171 C C . PHE A 1 302 ? -8.22774 27.58382 -23.92024 1.000 61.38367 303 PHE A C 1
ATOM 2172 O O . PHE A 1 302 ? -9.35242 27.13460 -23.68899 1.000 65.20520 303 PHE A O 1
ATOM 2180 N N . TRP A 1 303 ? -7.12627 26.84736 -23.84843 1.000 61.28404 304 TRP A N 1
ATOM 2181 C CA . TRP A 1 303 ? -7.20291 25.44041 -23.49414 1.000 62.48828 304 TRP A CA 1
ATOM 2182 C C . TRP A 1 303 ? -7.62731 25.27392 -22.04401 1.000 65.96647 304 TRP A C 1
ATOM 2183 O O . TRP A 1 303 ? -7.09338 25.93713 -21.15030 1.000 71.75523 304 TRP A O 1
ATOM 2194 N N . HIS A 1 304 ? -8.56970 24.36458 -21.80958 1.000 65.14180 305 HIS A N 1
ATOM 2195 C CA . HIS A 1 304 ? -8.97601 23.98795 -20.46345 1.000 66.78511 305 HIS A CA 1
ATOM 2196 C C . HIS A 1 304 ? -9.11471 22.47630 -20.43509 1.000 73.22510 305 HIS A C 1
ATOM 2197 O O . HIS A 1 304 ? -9.67839 21.89209 -21.36582 1.000 74.85135 305 HIS A O 1
ATOM 2204 N N . GLU A 1 305 ? -8.57793 21.84165 -19.39028 1.000 70.29428 306 GLU A N 1
ATOM 2205 C CA . GLU A 1 305 ? -8.65976 20.38595 -19.30771 1.000 71.00376 306 GLU A CA 1
ATOM 2206 C C . GLU A 1 305 ? -10.10652 19.91457 -19.17647 1.000 74.48790 306 GLU A C 1
ATOM 2207 O O . GLU A 1 305 ? -10.51723 18.95364 -19.83898 1.000 83.80291 306 GLU A O 1
ATOM 2213 N N . HIS A 1 306 ? -10.90413 20.58798 -18.34704 1.000 75.92920 307 HIS A N 1
ATOM 2214 C CA . HIS A 1 306 ? -12.29241 20.17145 -18.17229 1.000 74.75178 307 HIS A CA 1
ATOM 2215 C C . HIS A 1 306 ? -13.14198 20.40414 -19.41365 1.000 77.86350 307 HIS A C 1
ATOM 2216 O O . HIS A 1 306 ? -14.33793 20.09395 -19.38182 1.000 88.09980 307 HIS A O 1
ATOM 2223 N N . GLU A 1 307 ? -12.57231 20.93978 -20.49399 1.000 72.07314 308 GLU A N 1
ATOM 2224 C CA . GLU A 1 307 ? -13.27563 21.05871 -21.76392 1.000 73.69877 308 GLU A CA 1
ATOM 2225 C C . GLU A 1 307 ? -12.78634 20.05248 -22.79756 1.000 74.38092 308 GLU A C 1
ATOM 2226 O O . GLU A 1 307 ? -13.18385 20.13591 -23.96698 1.000 71.40940 308 GLU A O 1
ATOM 2232 N N . ASN A 1 308 ? -11.93279 19.10424 -22.40020 1.000 71.37770 309 ASN A N 1
ATOM 2233 C CA . ASN A 1 308 ? -11.53590 18.05470 -23.33170 1.000 76.90303 309 ASN A CA 1
ATOM 2234 C C . ASN A 1 308 ? -12.74602 17.27338 -23.83204 1.000 74.07653 309 ASN A C 1
ATOM 2235 O O . ASN A 1 308 ? -12.74474 16.78109 -24.96558 1.000 72.08289 309 ASN A O 1
ATOM 2240 N N . SER A 1 309 ? -13.78796 17.16775 -23.01000 1.000 74.60848 310 SER A N 1
ATOM 2241 C CA . SER A 1 309 ? -15.01903 16.48116 -23.36641 1.000 75.64324 310 SER A CA 1
ATOM 2242 C C . SER A 1 309 ? -16.01991 17.36651 -24.09721 1.000 74.83338 310 SER A C 1
ATOM 2243 O O . SER A 1 309 ? -17.13383 16.90884 -24.37252 1.000 76.09398 310 SER A O 1
ATOM 2246 N N . ARG A 1 310 ? -15.68324 18.62438 -24.38507 1.000 72.98565 311 ARG A N 1
ATOM 2247 C CA . ARG A 1 310 ? -16.60906 19.51137 -25.08134 1.000 72.38735 311 ARG A CA 1
ATOM 2248 C C . ARG A 1 310 ? -16.03096 20.05505 -26.38981 1.000 70.26517 311 ARG A C 1
ATOM 2249 O O . ARG A 1 310 ? -16.39133 21.14913 -26.82876 1.000 69.37354 311 ARG A O 1
ATOM 2257 N N . VAL A 1 311 ? -15.12761 19.30459 -27.02310 1.000 69.61351 312 VAL A N 1
ATOM 2258 C CA . VAL A 1 311 ? -14.55809 19.70851 -28.30759 1.000 70.10110 312 VAL A CA 1
ATOM 2259 C C . VAL A 1 311 ? -15.58208 19.45360 -29.40588 1.000 68.06102 312 VAL A C 1
ATOM 2260 O O . VAL A 1 311 ? -16.23159 18.40286 -29.43357 1.000 72.16646 312 VAL A O 1
ATOM 2264 N N . ARG A 1 312 ? -15.73278 20.41999 -30.31187 1.000 66.80648 313 ARG A N 1
ATOM 2265 C CA . ARG A 1 312 ? -16.71135 20.31547 -31.38957 1.000 67.02925 313 ARG A CA 1
ATOM 2266 C C . ARG A 1 312 ? -16.42985 19.11226 -32.28244 1.000 67.11331 313 ARG A C 1
ATOM 2267 O O . ARG A 1 312 ? -15.30503 18.92201 -32.75246 1.000 72.45734 313 ARG A O 1
ATOM 2275 N N . THR A 1 313 ? -17.46253 18.30372 -32.52254 1.000 68.50474 314 THR A N 1
ATOM 2276 C CA . THR A 1 313 ? -17.33985 17.15007 -33.39675 1.000 68.79910 314 THR A CA 1
ATOM 2277 C C . THR A 1 313 ? -17.12676 17.58366 -34.84795 1.000 67.37077 314 THR A C 1
ATOM 2278 O O . THR A 1 313 ? -17.44304 18.71804 -35.22063 1.000 66.55896 314 THR A O 1
ATOM 2282 N N . PRO A 1 314 ? -16.57202 16.69310 -35.68532 1.000 67.18911 315 PRO A N 1
ATOM 2283 C CA . PRO A 1 314 ? -16.42437 17.02895 -37.11450 1.000 66.04166 315 PRO A CA 1
ATOM 2284 C C . PRO A 1 314 ? -17.72822 17.41672 -37.79479 1.000 66.45197 315 PRO A C 1
ATOM 2285 O O . PRO A 1 314 ? -17.74029 18.32693 -38.63139 1.000 65.42574 315 PRO A O 1
ATOM 2289 N N . GLU A 1 315 ? -18.83608 16.76074 -37.44546 1.000 68.31664 316 GLU A N 1
ATOM 2290 C CA . GLU A 1 315 ? -20.12255 17.12064 -38.03101 1.000 68.74954 316 GLU A CA 1
ATOM 2291 C C . GLU A 1 315 ? -20.50015 18.53511 -37.64043 1.000 69.58953 316 GLU A C 1
ATOM 2292 O O . GLU A 1 315 ? -21.00642 19.30712 -38.46619 1.000 68.00165 316 GLU A O 1
ATOM 2298 N N . ASN A 1 316 ? -20.24780 18.88576 -36.37482 1.000 69.48270 317 ASN A N 1
ATOM 2299 C CA . ASN A 1 316 ? -20.41970 20.25324 -35.91108 1.000 68.08038 317 ASN A CA 1
ATOM 2300 C C . ASN A 1 316 ? -19.53017 21.20912 -36.68954 1.000 66.23950 317 ASN A C 1
ATOM 2301 O O . ASN A 1 316 ? -19.98319 22.26237 -37.13623 1.000 67.23164 317 ASN A O 1
ATOM 2306 N N . LEU A 1 317 ? -18.26105 20.85498 -36.87796 1.000 65.10465 318 LEU A N 1
ATOM 2307 C CA . LEU A 1 317 ? -17.37381 21.75791 -37.59952 1.000 63.52730 318 LEU A CA 1
ATOM 2308 C C . LEU A 1 317 ? -17.81436 21.94640 -39.04701 1.000 69.50785 318 LEU A C 1
ATOM 2309 O O . LEU A 1 317 ? -17.65196 23.03640 -39.59772 1.000 62.52794 318 LEU A O 1
ATOM 2314 N N . LEU A 1 318 ? -18.40614 20.91438 -39.66610 1.000 68.87713 319 LEU A N 1
ATOM 2315 C CA . LEU A 1 318 ? -18.91765 21.03809 -41.03081 1.000 64.04976 319 LEU A CA 1
ATOM 2316 C C . LEU A 1 318 ? -20.17609 21.89753 -41.08357 1.000 68.34731 319 LEU A C 1
ATOM 2317 O O . LEU A 1 318 ? -20.36104 22.68922 -42.01845 1.000 65.49054 319 LEU A O 1
ATOM 2322 N N . LYS A 1 319 ? -21.06628 21.72965 -40.10091 1.000 79.98824 320 LYS A N 1
ATOM 2323 C CA . LYS A 1 319 ? -22.21900 22.61690 -39.96139 1.000 77.92157 320 LYS A CA 1
ATOM 2324 C C . LYS A 1 319 ? -21.76638 24.06011 -39.77064 1.000 80.51622 320 LYS A C 1
ATOM 2325 O O . LYS A 1 319 ? -22.34592 24.99343 -40.33993 1.000 86.79707 320 LYS A O 1
ATOM 2331 N N . LEU A 1 320 ? -20.70874 24.24557 -38.98454 1.000 70.09534 321 LEU A N 1
ATOM 2332 C CA . LEU A 1 320 ? -20.11056 25.55383 -38.76128 1.000 73.56867 321 LEU A CA 1
ATOM 2333 C C . LEU A 1 320 ? -19.54116 26.11426 -40.05268 1.000 74.08020 321 LEU A C 1
ATOM 2334 O O . LEU A 1 320 ? -19.68676 27.30882 -40.34663 1.000 66.76132 321 LEU A O 1
ATOM 2339 N N . TYR A 1 321 ? -18.88143 25.24727 -40.82808 1.000 71.26105 322 TYR A N 1
ATOM 2340 C CA . TYR A 1 321 ? -18.34531 25.60832 -42.13337 1.000 70.76745 322 TYR A CA 1
ATOM 2341 C C . TYR A 1 321 ? -19.44466 26.09839 -43.05611 1.000 68.38209 322 TYR A C 1
ATOM 2342 O O . TYR A 1 321 ? -19.26231 27.08319 -43.77356 1.000 62.46578 322 TYR A O 1
ATOM 2351 N N . PHE A 1 322 ? -20.59495 25.42670 -43.06304 1.000 70.76060 323 PHE A N 1
ATOM 2352 C CA . PHE A 1 322 ? -21.67012 25.94270 -43.90113 1.000 73.10476 323 PHE A CA 1
ATOM 2353 C C . PHE A 1 322 ? -22.16174 27.27749 -43.37134 1.000 67.25937 323 PHE A C 1
ATOM 2354 O O . PHE A 1 322 ? -22.07596 28.28897 -44.07245 1.000 74.73690 323 PHE A O 1
ATOM 2362 N N . ASP A 1 323 ? -22.55637 27.32009 -42.10042 1.000 78.00240 324 ASP A N 1
ATOM 2363 C CA . ASP A 1 323 ? -23.13309 28.52844 -41.52259 1.000 82.61393 324 ASP A CA 1
ATOM 2364 C C . ASP A 1 323 ? -22.16267 29.70526 -41.50107 1.000 71.50086 324 ASP A C 1
ATOM 2365 O O . ASP A 1 323 ? -22.58058 30.81847 -41.17146 1.000 68.66193 324 ASP A O 1
ATOM 2370 N N . SER A 1 324 ? -20.89132 29.49874 -41.84415 1.000 65.20642 325 SER A N 1
ATOM 2371 C CA . SER A 1 324 ? -19.94503 30.60133 -41.99542 1.000 69.51363 325 SER A CA 1
ATOM 2372 C C . SER A 1 324 ? -19.48192 30.75183 -43.43820 1.000 70.57009 325 SER A C 1
ATOM 2373 O O . SER A 1 324 ? -19.84875 31.72110 -44.10913 1.000 71.90750 325 SER A O 1
ATOM 2376 N N . VAL A 1 325 ? -18.68115 29.81449 -43.94782 1.000 73.61411 326 VAL A N 1
ATOM 2377 C CA . VAL A 1 325 ? -18.15275 29.91886 -45.30393 1.000 74.28923 326 VAL A CA 1
ATOM 2378 C C . VAL A 1 325 ? -19.28058 29.92131 -46.32910 1.000 77.05343 326 VAL A C 1
ATOM 2379 O O . VAL A 1 325 ? -19.30301 30.75422 -47.24010 1.000 77.90067 326 VAL A O 1
ATOM 2383 N N . GLY A 1 326 ? -20.22224 28.98250 -46.21637 1.000 68.09053 327 GLY A N 1
ATOM 2384 C CA . GLY A 1 326 ? -21.23298 28.85672 -47.24367 1.000 70.16439 327 GLY A CA 1
ATOM 2385 C C . GLY A 1 326 ? -22.31258 29.91969 -47.21939 1.000 67.97956 327 GLY A C 1
ATOM 2386 O O . GLY A 1 326 ? -23.30270 29.80701 -47.94414 1.000 80.31843 327 GLY A O 1
ATOM 2387 N N . ARG A 1 327 ? -22.15358 30.95060 -46.39368 1.000 68.21295 328 ARG A N 1
ATOM 2388 C CA . ARG A 1 327 ? -23.06494 32.08569 -46.41123 1.000 79.15738 328 ARG A CA 1
ATOM 2389 C C . ARG A 1 327 ? -22.42707 33.34362 -46.98796 1.000 69.02438 328 ARG A C 1
ATOM 2390 O O . ARG A 1 327 ? -23.12513 34.34537 -47.18012 1.000 70.29356 328 ARG A O 1
ATOM 2398 N N . GLY A 1 328 ? -21.14247 33.30040 -47.32899 1.000 66.03606 329 GLY A N 1
ATOM 2399 C CA . GLY A 1 328 ? -20.44598 34.43363 -47.90431 1.000 70.17193 329 GLY A CA 1
ATOM 2400 C C . GLY A 1 328 ? -19.35635 35.00287 -47.02738 1.000 72.26669 329 GLY A C 1
ATOM 2401 O O . GLY A 1 328 ? -18.62598 35.90028 -47.47163 1.000 64.78604 329 GLY A O 1
ATOM 2402 N N . ALA A 1 329 ? -19.21810 34.50834 -45.80425 1.000 66.27384 330 ALA A N 1
ATOM 2403 C CA . ALA A 1 329 ? -18.20828 34.97748 -44.87620 1.000 64.57135 330 ALA A CA 1
ATOM 2404 C C . ALA A 1 329 ? -17.01272 34.03348 -44.90312 1.000 63.47031 330 ALA A C 1
ATOM 2405 O O . ALA A 1 329 ? -16.96819 33.06449 -45.66148 1.000 72.24055 330 ALA A O 1
ATOM 2407 N N . ASN A 1 330 ? -16.03386 34.31132 -44.05100 1.000 63.22089 331 ASN A N 1
ATOM 2408 C CA . ASN A 1 330 ? -14.89725 33.41896 -43.88973 1.000 59.66522 331 ASN A CA 1
ATOM 2409 C C . ASN A 1 330 ? -14.87338 32.89132 -42.46504 1.000 59.39029 331 ASN A C 1
ATOM 2410 O O . ASN A 1 330 ? -15.49479 33.45987 -41.56964 1.000 60.05263 331 ASN A O 1
ATOM 2415 N N . LEU A 1 331 ? -14.18624 31.77281 -42.26752 1.000 58.59063 332 LEU A N 1
ATOM 2416 C CA . LEU A 1 331 ? -14.18027 31.07906 -40.98868 1.000 58.49583 332 LEU A CA 1
ATOM 2417 C C . LEU A 1 331 ? -12.83048 31.23173 -40.30415 1.000 68.57041 332 LEU A C 1
ATOM 2418 O O . LEU A 1 331 ? -11.78242 31.18154 -40.95812 1.000 62.79817 332 LEU A O 1
ATOM 2423 N N . ASN A 1 332 ? -12.86211 31.40921 -38.97909 1.000 70.55263 333 ASN A N 1
ATOM 2424 C CA . ASN A 1 332 ? -11.66424 31.52130 -38.14897 1.000 63.69548 333 ASN A CA 1
ATOM 2425 C C . ASN A 1 332 ? -11.87579 30.62789 -36.93140 1.000 63.74172 333 ASN A C 1
ATOM 2426 O O . ASN A 1 332 ? -12.45609 31.05302 -35.92337 1.000 64.73695 333 ASN A O 1
ATOM 2431 N N . LEU A 1 333 ? -11.40404 29.38731 -37.03574 1.000 57.06948 334 LEU A N 1
ATOM 2432 C CA . LEU A 1 333 ? -11.55128 28.41489 -35.96609 1.000 57.52293 334 LEU A CA 1
ATOM 2433 C C . LEU A 1 333 ? -10.36726 28.52118 -35.01147 1.000 59.92571 334 LEU A C 1
ATOM 2434 O O . LEU A 1 333 ? -9.21347 28.55636 -35.44218 1.000 70.07384 334 LEU A O 1
ATOM 2439 N N . ASN A 1 334 ? -10.66202 28.57594 -33.71991 1.000 57.59821 335 ASN A N 1
ATOM 2440 C CA . ASN A 1 334 ? -9.65679 28.66651 -32.67299 1.000 59.85479 335 ASN A CA 1
ATOM 2441 C C . ASN A 1 334 ? -9.31020 27.26884 -32.20160 1.000 57.77135 335 ASN A C 1
ATOM 2442 O O . ASN A 1 334 ? -10.20130 26.49537 -31.83704 1.000 62.85496 335 ASN A O 1
ATOM 2447 N N . VAL A 1 335 ? -8.02696 26.95125 -32.18862 1.000 57.31067 336 VAL A N 1
ATOM 2448 C CA . VAL A 1 335 ? -7.54379 25.70291 -31.62083 1.000 63.60285 336 VAL A CA 1
ATOM 2449 C C . VAL A 1 335 ? -6.49226 26.04107 -30.57679 1.000 59.60683 336 VAL A C 1
ATOM 2450 O O . VAL A 1 335 ? -5.35674 26.38279 -30.90664 1.000 59.89097 336 VAL A O 1
ATOM 2454 N N . PRO A 1 336 ? -6.85017 25.99242 -29.29942 1.000 60.94636 337 PRO A N 1
ATOM 2455 C CA . PRO A 1 336 ? -5.93241 26.43905 -28.25037 1.000 62.07397 337 PRO A CA 1
ATOM 2456 C C . PRO A 1 336 ? -4.99106 25.32850 -27.82522 1.000 59.07088 337 PRO A C 1
ATOM 2457 O O . PRO A 1 336 ? -5.43540 24.27576 -27.34208 1.000 64.10855 337 PRO A O 1
ATOM 2461 N N . PRO A 1 337 ? -3.68366 25.52389 -27.98916 1.000 58.59354 338 PRO A N 1
ATOM 2462 C CA . PRO A 1 337 ? -2.73720 24.51936 -27.51447 1.000 59.36955 338 PRO A CA 1
ATOM 2463 C C . PRO A 1 337 ? -2.84660 24.37533 -26.01648 1.000 62.21487 338 PRO A C 1
ATOM 2464 O O . PRO A 1 337 ? -3.09847 25.33771 -25.28131 1.000 69.61671 338 PRO A O 1
ATOM 2468 N N . ASP A 1 338 ? -2.65505 23.14867 -25.56613 1.000 66.06027 339 ASP A N 1
ATOM 2469 C CA . ASP A 1 338 ? -2.66246 22.98963 -24.13418 1.000 67.74942 339 ASP A CA 1
ATOM 2470 C C . ASP A 1 338 ? -1.36264 23.53590 -23.58316 1.000 69.78207 339 ASP A C 1
ATOM 2471 O O . ASP A 1 338 ? -0.47874 23.99657 -24.30982 1.000 74.78211 339 ASP A O 1
ATOM 2476 N N . ARG A 1 339 ? -1.25612 23.47761 -22.28069 1.000 86.38403 340 ARG A N 1
ATOM 2477 C CA . ARG A 1 339 ? -0.07562 23.93248 -21.59034 1.000 91.25179 340 ARG A CA 1
ATOM 2478 C C . ARG A 1 339 ? 1.04703 22.87903 -21.64102 1.000 91.52170 340 ARG A C 1
ATOM 2479 O O . ARG A 1 339 ? 2.03615 22.94897 -20.90610 1.000 99.90049 340 ARG A O 1
ATOM 2487 N N . ARG A 1 340 ? 0.88427 21.91869 -22.55595 1.000 77.75989 341 ARG A N 1
ATOM 2488 C CA . ARG A 1 340 ? 1.95986 21.07052 -23.05670 1.000 82.56644 341 ARG A CA 1
ATOM 2489 C C . ARG A 1 340 ? 2.57389 21.66517 -24.31658 1.000 71.96577 341 ARG A C 1
ATOM 2490 O O . ARG A 1 340 ? 3.63658 21.22556 -24.76454 1.000 67.17102 341 ARG A O 1
ATOM 2498 N N . GLY A 1 341 ? 1.92561 22.67716 -24.86892 1.000 75.03797 342 GLY A N 1
ATOM 2499 C CA . GLY A 1 341 ? 2.35844 23.33271 -26.06881 1.000 63.37988 342 GLY A CA 1
ATOM 2500 C C . GLY A 1 341 ? 1.90974 22.68307 -27.34637 1.000 66.81665 342 GLY A C 1
ATOM 2501 O O . GLY A 1 341 ? 2.39281 23.07406 -28.41138 1.000 71.26044 342 GLY A O 1
ATOM 2502 N N . ARG A 1 342 ? 0.98086 21.73314 -27.28274 1.000 67.63563 343 ARG A N 1
ATOM 2503 C CA . ARG A 1 342 ? 0.52891 20.99275 -28.44879 1.000 63.79887 343 ARG A CA 1
ATOM 2504 C C . ARG A 1 342 ? -0.98193 21.09212 -28.57515 1.000 64.90722 343 ARG A C 1
ATOM 2505 O O . ARG A 1 342 ? -1.69411 21.32213 -27.59567 1.000 74.59689 343 ARG A O 1
ATOM 2513 N N . ILE A 1 343 ? -1.46900 20.92983 -29.80638 1.000 68.81205 344 ILE A N 1
ATOM 2514 C CA . ILE A 1 343 ? -2.89697 20.72948 -29.99771 1.000 61.10547 344 ILE A CA 1
ATOM 2515 C C . ILE A 1 343 ? -3.27704 19.40741 -29.35398 1.000 64.30970 344 ILE A C 1
ATOM 2516 O O . ILE A 1 343 ? -2.62805 18.37764 -29.58098 1.000 66.79561 344 ILE A O 1
ATOM 2521 N N . HIS A 1 344 ? -4.30820 19.43903 -28.51579 1.000 63.39696 345 HIS A N 1
ATOM 2522 C CA . HIS A 1 344 ? -4.69906 18.26689 -27.75149 1.000 67.46353 345 HIS A CA 1
ATOM 2523 C C . HIS A 1 344 ? -5.21983 17.18144 -28.68661 1.000 65.63297 345 HIS A C 1
ATOM 2524 O O . HIS A 1 344 ? -5.63925 17.45101 -29.81339 1.000 65.67415 345 HIS A O 1
ATOM 2531 N N . GLU A 1 345 ? -5.18754 15.93671 -28.20064 1.000 67.39558 346 GLU A N 1
ATOM 2532 C CA . GLU A 1 345 ? -5.52914 14.79122 -29.04676 1.000 71.98112 346 GLU A CA 1
ATOM 2533 C C . GLU A 1 345 ? -6.97509 14.84652 -29.53121 1.000 68.92810 346 GLU A C 1
ATOM 2534 O O . GLU A 1 345 ? -7.25952 14.50006 -30.68393 1.000 70.04371 346 GLU A O 1
ATOM 2540 N N . GLU A 1 346 ? -7.90326 15.26933 -28.66686 1.000 69.95203 347 GLU A N 1
ATOM 2541 C CA . GLU A 1 346 ? -9.29318 15.42449 -29.09015 1.000 68.44753 347 GLU A CA 1
ATOM 2542 C C . GLU A 1 346 ? -9.42156 16.44334 -30.21332 1.000 66.57218 347 GLU A C 1
ATOM 2543 O O . GLU A 1 346 ? -10.15030 16.22158 -31.18951 1.000 66.46305 347 GLU A O 1
ATOM 2549 N N . ASP A 1 347 ? -8.72780 17.57340 -30.08512 1.000 69.20685 348 ASP A N 1
ATOM 2550 C CA . ASP A 1 347 ? -8.77674 18.58835 -31.12864 1.000 73.02425 348 ASP A CA 1
ATOM 2551 C C . ASP A 1 347 ? -8.26609 18.03579 -32.45259 1.000 65.36475 348 ASP A C 1
ATOM 2552 O O . ASP A 1 347 ? -8.85689 18.29046 -33.50640 1.000 62.60462 348 ASP A O 1
ATOM 2557 N N . LYS A 1 348 ? -7.16692 17.27526 -32.41411 1.000 72.24272 349 LYS A N 1
ATOM 2558 C CA . LYS A 1 348 ? -6.60773 16.70200 -33.63532 1.000 67.30112 349 LYS A CA 1
ATOM 2559 C C . LYS A 1 348 ? -7.55928 15.68612 -34.24769 1.000 68.26686 349 LYS A C 1
ATOM 2560 O O . LYS A 1 348 ? -7.72755 15.64434 -35.47193 1.000 70.36567 349 LYS A O 1
ATOM 2566 N N . LYS A 1 349 ? -8.17581 14.85102 -33.40967 1.000 67.65172 350 LYS A N 1
ATOM 2567 C CA . LYS A 1 349 ? -9.17307 13.90108 -33.88818 1.000 67.02254 350 LYS A CA 1
ATOM 2568 C C . LYS A 1 349 ? -10.29988 14.62268 -34.61644 1.000 66.17133 350 LYS A C 1
ATOM 2569 O O . LYS A 1 349 ? -10.67093 14.25555 -35.73852 1.000 66.09856 350 LYS A O 1
ATOM 2575 N N . SER A 1 350 ? -10.82972 15.68094 -34.00398 1.000 65.60684 351 SER A N 1
ATOM 2576 C CA . SER A 1 350 ? -11.92798 16.42276 -34.61627 1.000 65.03958 351 SER A CA 1
ATOM 2577 C C . SER A 1 350 ? -11.49050 17.11885 -35.90138 1.000 63.53061 351 SER A C 1
ATOM 2578 O O . SER A 1 350 ? -12.24684 17.15297 -36.87513 1.000 63.41322 351 SER A O 1
ATOM 2581 N N . LEU A 1 351 ? -10.28036 17.68956 -35.92376 1.000 64.79196 352 LEU A N 1
ATOM 2582 C CA . LEU A 1 351 ? -9.78820 18.35938 -37.12993 1.000 65.17266 352 LEU A CA 1
ATOM 2583 C C . LEU A 1 351 ? -9.56855 17.37421 -38.27240 1.000 64.73297 352 LEU A C 1
ATOM 2584 O O . LEU A 1 351 ? -9.87614 17.67997 -39.43202 1.000 64.23815 352 LEU A O 1
ATOM 2589 N N . ALA A 1 352 ? -9.03286 16.19079 -37.96559 1.000 63.74720 353 ALA A N 1
ATOM 2590 C CA . ALA A 1 352 ? -8.85609 15.16641 -38.98710 1.000 63.13475 353 ALA A CA 1
ATOM 2591 C C . ALA A 1 352 ? -10.20055 14.71711 -39.53902 1.000 65.29814 353 ALA A C 1
ATOM 2592 O O . ALA A 1 352 ? -10.36818 14.58317 -40.76080 1.000 64.66261 353 ALA A O 1
ATOM 2594 N N . GLY A 1 353 ? -11.17586 14.48461 -38.65142 1.000 69.19826 354 GLY A N 1
ATOM 2595 C CA . GLY A 1 353 ? -12.51420 14.16263 -39.11677 1.000 65.33214 354 GLY A CA 1
ATOM 2596 C C . GLY A 1 353 ? -13.09773 15.25539 -39.99181 1.000 64.20612 354 GLY A C 1
ATOM 2597 O O . GLY A 1 353 ? -13.68160 14.97911 -41.04236 1.000 65.83020 354 GLY A O 1
ATOM 2598 N N . PHE A 1 354 ? -12.90782 16.51174 -39.59161 1.000 63.16792 355 PHE A N 1
ATOM 2599 C CA . PHE A 1 354 ? -13.42692 17.63689 -40.35980 1.000 62.38340 355 PHE A CA 1
ATOM 2600 C C . PHE A 1 354 ? -12.80523 17.69844 -41.74700 1.000 65.73006 355 PHE A C 1
ATOM 2601 O O . PHE A 1 354 ? -13.49381 17.99449 -42.73273 1.000 61.38377 355 PHE A O 1
ATOM 2609 N N . ARG A 1 355 ? -11.50579 17.40909 -41.84685 1.000 72.49272 356 ARG A N 1
ATOM 2610 C CA . ARG A 1 355 ? -10.87111 17.37330 -43.15947 1.000 68.63987 356 ARG A CA 1
ATOM 2611 C C . ARG A 1 355 ? -11.42345 16.23693 -44.01023 1.000 68.78133 356 ARG A C 1
ATOM 2612 O O . ARG A 1 355 ? -11.68919 16.42470 -45.20187 1.000 73.71129 356 ARG A O 1
ATOM 2620 N N . VAL A 1 356 ? -11.60529 15.05435 -43.41727 1.000 62.66501 357 VAL A N 1
ATOM 2621 C CA . VAL A 1 356 ? -12.22608 13.94725 -44.14496 1.000 63.69556 357 VAL A CA 1
ATOM 2622 C C . VAL A 1 356 ? -13.59657 14.35485 -44.68099 1.000 68.23120 357 VAL A C 1
ATOM 2623 O O . VAL A 1 356 ? -13.94873 14.04814 -45.82988 1.000 68.59536 357 VAL A O 1
ATOM 2627 N N . LEU A 1 357 ? -14.38274 15.07091 -43.86759 1.000 63.75134 358 LEU A N 1
ATOM 2628 C CA . LEU A 1 357 ? -15.73286 15.44307 -44.28882 1.000 64.10762 358 LEU A CA 1
ATOM 2629 C C . LEU A 1 357 ? -15.70592 16.49633 -45.39476 1.000 63.06541 358 LEU A C 1
ATOM 2630 O O . LEU A 1 357 ? -16.48051 16.41201 -46.35574 1.000 63.42643 358 LEU A O 1
ATOM 2635 N N . LEU A 1 358 ? -14.82578 17.49526 -45.28336 1.000 61.90805 359 LEU A N 1
ATOM 2636 C CA . LEU A 1 358 ? -14.68885 18.47038 -46.36413 1.000 61.09500 359 LEU A CA 1
ATOM 2637 C C . LEU A 1 358 ? -14.21083 17.80810 -47.65006 1.000 66.12958 359 LEU A C 1
ATOM 2638 O O . LEU A 1 358 ? -14.58016 18.23391 -48.75186 1.000 66.64236 359 LEU A O 1
ATOM 2643 N N . ASP A 1 359 ? -13.35412 16.79159 -47.53475 1.000 64.52663 360 ASP A N 1
ATOM 2644 C CA . ASP A 1 359 ? -12.88628 16.10448 -48.72950 1.000 61.51936 360 ASP A CA 1
ATOM 2645 C C . ASP A 1 359 ? -14.01356 15.33036 -4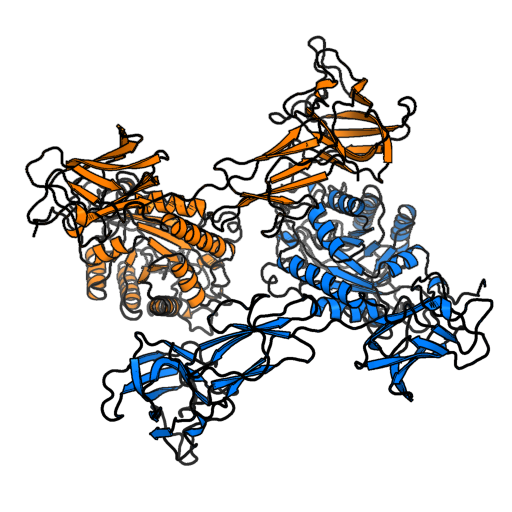9.39184 1.000 65.42305 360 ASP A C 1
ATOM 2646 O O . ASP A 1 359 ? -14.15472 15.36058 -50.62070 1.000 71.32472 360 ASP A O 1
ATOM 2651 N N . GLU A 1 360 ? -14.82284 14.62433 -48.60025 1.000 65.55068 361 GLU A N 1
ATOM 2652 C CA . GLU A 1 360 ? -15.97652 13.95026 -49.18511 1.000 66.13950 361 GLU A CA 1
ATOM 2653 C C . GLU A 1 360 ? -16.93447 14.94463 -49.82419 1.000 64.24344 361 GLU A C 1
ATOM 2654 O O . GLU A 1 360 ? -17.46545 14.69191 -50.91150 1.000 69.94378 361 GLU A O 1
ATOM 2660 N N . LEU A 1 361 ? -17.15941 16.08581 -49.17264 1.000 64.89682 362 LEU A N 1
ATOM 2661 C CA . LEU A 1 361 ? -18.05400 17.08785 -49.74035 1.000 70.99187 362 LEU A CA 1
ATOM 2662 C C . LEU A 1 361 ? -17.63664 17.47475 -51.15147 1.000 63.56439 362 LEU A C 1
ATOM 2663 O O . LEU A 1 361 ? -18.48173 17.61543 -52.04159 1.000 71.35700 362 LEU A O 1
ATOM 2668 N N . TYR A 1 362 ? -16.33685 17.64979 -51.37792 1.000 64.38195 363 TYR A N 1
ATOM 2669 C CA . TYR A 1 362 ? -15.83241 18.07167 -52.67559 1.000 66.62450 363 TYR A CA 1
ATOM 2670 C C . TYR A 1 362 ? -15.20671 16.91983 -53.46480 1.000 72.15341 363 TYR A C 1
ATOM 2671 O O . TYR A 1 362 ? -14.31633 17.14402 -54.29278 1.000 81.62132 363 TYR A O 1
ATOM 2680 N N . SER A 1 363 ? -15.66123 15.68605 -53.22626 1.000 69.59229 364 SER A N 1
ATOM 2681 C CA . SER A 1 363 ? -15.16208 14.54428 -53.98772 1.000 67.34860 364 SER A CA 1
ATOM 2682 C C . SER A 1 363 ? -15.61290 14.61951 -55.43875 1.000 68.83035 364 SER A C 1
ATOM 2683 O O . SER A 1 363 ? -14.80079 14.48488 -56.36080 1.000 75.67122 364 SER A O 1
ATOM 2686 N N . ARG A 1 364 ? -16.90814 14.81853 -55.66004 1.000 64.90391 365 ARG A N 1
ATOM 2687 C CA . ARG A 1 364 ? -17.47788 14.85964 -56.99608 1.000 64.89072 365 ARG A CA 1
ATOM 2688 C C . ARG A 1 364 ? -18.21570 16.17488 -57.19059 1.000 64.71548 365 ARG A C 1
ATOM 2689 O O . ARG A 1 364 ? -19.15860 16.47794 -56.45246 1.000 65.07449 365 ARG A O 1
ATOM 2697 N N . ASN A 1 365 ? -17.77295 16.95655 -58.17007 1.000 67.83163 366 ASN A N 1
ATOM 2698 C CA . ASN A 1 365 ? -18.51720 18.11285 -58.65569 1.000 64.54290 366 ASN A CA 1
ATOM 2699 C C . ASN A 1 365 ? -19.49076 17.62380 -59.72245 1.000 72.71512 366 ASN A C 1
ATOM 2700 O O . ASN A 1 365 ? -19.08412 17.30471 -60.84399 1.000 67.12120 366 ASN A O 1
ATOM 2705 N N . PHE A 1 366 ? -20.77853 17.57261 -59.37500 1.000 73.37182 367 PHE A N 1
ATOM 2706 C CA . PHE A 1 366 ? -21.80142 17.06715 -60.28084 1.000 67.68490 367 PHE A CA 1
ATOM 2707 C C . PHE A 1 366 ? -22.11791 18.03625 -61.40948 1.000 68.06092 367 PHE A C 1
ATOM 2708 O O . PHE A 1 366 ? -23.01670 17.75342 -62.20878 1.000 72.47387 367 PHE A O 1
ATOM 2716 N N . ALA A 1 367 ? -21.40602 19.15850 -61.49971 1.000 71.25122 368 ALA A N 1
ATOM 2717 C CA . ALA A 1 367 ? -21.51417 20.05897 -62.63924 1.000 77.13665 368 ALA A CA 1
ATOM 2718 C C . ALA A 1 367 ? -20.35473 19.92630 -63.61906 1.000 76.67522 368 ALA A C 1
ATOM 2719 O O . ALA A 1 367 ? -20.52638 20.22284 -64.80473 1.000 76.07377 368 ALA A O 1
ATOM 2721 N N . SER A 1 368 ? -19.17864 19.50249 -63.15996 1.000 82.21242 369 SER A N 1
ATOM 2722 C CA . SER A 1 368 ? -18.04908 19.32399 -64.06425 1.000 83.56814 369 SER A CA 1
ATOM 2723 C C . SER A 1 368 ? -18.35639 18.19129 -65.03715 1.000 77.92551 369 SER A C 1
ATOM 2724 O O . SER A 1 368 ? -18.51550 17.03454 -64.63135 1.000 76.64864 369 SER A O 1
ATOM 2727 N N . GLY A 1 369 ? -18.44630 18.53138 -66.32099 1.000 77.51968 370 GLY A N 1
ATOM 2728 C CA . GLY A 1 369 ? -18.94411 17.63182 -67.34202 1.000 82.04202 370 GLY A CA 1
ATOM 2729 C C . GLY A 1 369 ? -20.29816 18.02403 -67.89034 1.000 85.11480 370 GLY A C 1
ATOM 2730 O O . GLY A 1 369 ? -20.77457 17.39003 -68.84318 1.000 75.96514 370 GLY A O 1
ATOM 2731 N N . ALA A 1 370 ? -20.92985 19.04518 -67.31998 1.000 80.40630 371 ALA A N 1
ATOM 2732 C CA . ALA A 1 370 ? -22.23217 19.51942 -67.75764 1.000 78.71332 371 ALA A CA 1
ATOM 2733 C C . ALA A 1 370 ? -22.08727 20.56527 -68.85782 1.000 76.54778 371 ALA A C 1
ATOM 2734 O O . ALA A 1 370 ? -21.01871 21.14512 -69.06638 1.000 82.96862 371 ALA A O 1
ATOM 2736 N N . GLN A 1 371 ? -23.18287 20.79211 -69.57268 1.000 72.97625 372 GLN A N 1
ATOM 2737 C CA . GLN A 1 371 ? -23.29033 21.91603 -70.49049 1.000 73.93575 372 GLN A CA 1
ATOM 2738 C C . GLN A 1 371 ? -23.95688 23.09414 -69.80051 1.000 77.71610 372 GLN A C 1
ATOM 2739 O O . GLN A 1 371 ? -24.87163 22.91727 -68.99008 1.000 79.94130 372 GLN A O 1
ATOM 2745 N N . ALA A 1 372 ? -23.51080 24.29597 -70.14845 1.000 81.85697 373 ALA A N 1
ATOM 2746 C CA . ALA A 1 372 ? -24.03570 25.52702 -69.58101 1.000 76.74365 373 ALA A CA 1
ATOM 2747 C C . ALA A 1 372 ? -24.70221 26.33748 -70.68150 1.000 86.32827 373 ALA A C 1
ATOM 2748 O O . ALA A 1 372 ? -24.11558 26.54882 -71.74736 1.000 91.85401 373 ALA A O 1
ATOM 2750 N N . GLU A 1 373 ? -25.92433 26.78364 -70.41688 1.000 91.47376 374 GLU A N 1
ATOM 2751 C CA . GLU A 1 373 ? -26.67184 27.66294 -71.29711 1.000 95.24713 374 GLU A CA 1
ATOM 2752 C C . GLU A 1 373 ? -27.07814 28.89056 -70.49550 1.000 97.81527 374 GLU A C 1
ATOM 2753 O O . GLU A 1 373 ? -27.08668 28.86611 -69.26388 1.000 98.41187 374 GLU A O 1
ATOM 2759 N N . SER A 1 374 ? -27.42871 29.96921 -71.19101 1.000 103.53697 375 SER A N 1
ATOM 2760 C CA . SER A 1 374 ? -27.81284 31.19555 -70.50809 1.000 101.29462 375 SER A CA 1
ATOM 2761 C C . SER A 1 374 ? -28.91826 31.89582 -71.28288 1.000 99.82212 375 SER A C 1
ATOM 2762 O O . SER A 1 374 ? -28.99976 31.79507 -72.50966 1.000 107.47517 375 SER A O 1
ATOM 2765 N N . SER A 1 375 ? -29.77688 32.60293 -70.54262 1.000 99.77945 376 SER A N 1
ATOM 2766 C CA . SER A 1 375 ? -30.80223 33.43103 -71.16952 1.000 100.72378 376 SER A CA 1
ATOM 2767 C C . SER A 1 375 ? -30.19106 34.49130 -72.07693 1.000 103.20245 376 SER A C 1
ATOM 2768 O O . SER A 1 375 ? -30.79322 34.85818 -73.09237 1.000 106.69258 376 SER A O 1
ATOM 2771 N N . SER A 1 376 ? -29.00649 34.99208 -71.73323 1.000 103.88335 377 SER A N 1
ATOM 2772 C CA . SER A 1 376 ? -28.29140 35.94588 -72.57272 1.000 103.07943 377 SER A CA 1
ATOM 2773 C C . SER A 1 376 ? -26.81554 35.90091 -72.19798 1.000 106.82796 377 SER A C 1
ATOM 2774 O O . SER A 1 376 ? -26.41237 35.19669 -71.26880 1.000 104.18943 377 SER A O 1
ATOM 2777 N N . SER A 1 377 ? -26.00643 36.64949 -72.94548 1.000 111.06395 378 SER A N 1
ATOM 2778 C CA . SER A 1 377 ? -24.58863 36.79161 -72.64595 1.000 112.68165 378 SER A CA 1
ATOM 2779 C C . SER A 1 377 ? -24.13676 38.19106 -73.04201 1.000 117.34712 378 SER A C 1
ATOM 2780 O O . SER A 1 377 ? -24.87318 38.94657 -73.68168 1.000 123.58384 378 SER A O 1
ATOM 2783 N N . TRP A 1 378 ? -22.90943 38.53410 -72.65096 1.000 111.04475 379 TRP A N 1
ATOM 2784 C CA . TRP A 1 378 ? -22.35796 39.86021 -72.91094 1.000 113.06943 379 TRP A CA 1
ATOM 2785 C C . TRP A 1 378 ? -20.88887 39.73479 -73.28374 1.000 108.98688 379 TRP A C 1
ATOM 2786 O O . TRP A 1 378 ? -20.07984 39.28993 -72.46404 1.000 110.93257 379 TRP A O 1
ATOM 2797 N N . LYS A 1 379 ? -20.55664 40.11577 -74.51917 1.000 108.17619 380 LYS A N 1
ATOM 2798 C CA . LYS A 1 379 ? -19.17185 40.32746 -74.95925 1.000 112.37817 380 LYS A CA 1
ATOM 2799 C C . LYS A 1 379 ? -18.25418 39.14936 -74.62873 1.000 109.89429 380 LYS A C 1
ATOM 2800 O O . LYS A 1 379 ? -17.10972 39.32913 -74.20499 1.000 114.41711 380 LYS A O 1
ATOM 2806 N N . GLY A 1 380 ? -18.75473 37.93050 -74.81101 1.000 103.52742 381 GLY A N 1
ATOM 2807 C CA . GLY A 1 380 ? -17.91995 36.75116 -74.73244 1.000 94.78105 381 GLY A CA 1
ATOM 2808 C C . GLY A 1 380 ? -17.90965 36.03942 -73.39578 1.000 99.07917 381 GLY A C 1
ATOM 2809 O O . GLY A 1 380 ? -17.43995 34.89725 -73.33044 1.000 99.68715 381 GLY A O 1
ATOM 2810 N N . HIS A 1 381 ? -18.39000 36.67258 -72.32829 1.000 98.64907 382 HIS A N 1
ATOM 2811 C CA . HIS A 1 381 ? -18.48834 36.00073 -71.03245 1.000 98.16106 382 HIS A CA 1
ATOM 2812 C C . HIS A 1 381 ? -19.72265 35.10610 -71.07111 1.000 103.39692 382 HIS A C 1
ATOM 2813 O O . HIS A 1 381 ? -20.82562 35.51026 -70.69552 1.000 100.85258 382 HIS A O 1
ATOM 2820 N N . GLY A 1 382 ? -19.52868 33.86149 -71.54455 1.000 100.49773 383 GLY A N 1
ATOM 2821 C CA . GLY A 1 382 ? -20.62305 32.92818 -71.71673 1.000 91.16360 383 GLY A CA 1
ATOM 2822 C C . GLY A 1 382 ? -20.88508 32.07612 -70.48684 1.000 86.47332 383 GLY A C 1
ATOM 2823 O O . GLY A 1 382 ? -20.13925 32.10073 -69.51193 1.000 87.78692 383 GLY A O 1
ATOM 2824 N N . ALA A 1 383 ? -21.97485 31.30832 -70.55467 1.000 80.88229 384 ALA A N 1
ATOM 2825 C CA . ALA A 1 383 ? -22.39637 30.50688 -69.40834 1.000 87.93891 384 ALA A CA 1
ATOM 2826 C C . ALA A 1 383 ? -21.30703 29.52801 -68.98224 1.000 85.50730 384 ALA A C 1
ATOM 2827 O O . ALA A 1 383 ? -20.99972 29.40281 -67.78818 1.000 80.56474 384 ALA A O 1
ATOM 2829 N N . GLU A 1 384 ? -20.70174 28.83816 -69.95332 1.000 75.64903 385 GLU A N 1
ATOM 2830 C CA . GLU A 1 384 ? -19.63435 27.86546 -69.73289 1.000 76.38326 385 GLU A CA 1
ATOM 2831 C C . GLU A 1 384 ? -18.60389 28.33552 -68.71007 1.000 83.76458 385 GLU A C 1
ATOM 2832 O O . GLU A 1 384 ? -18.00137 27.52058 -68.00277 1.000 80.21833 385 GLU A O 1
ATOM 2838 N N . GLN A 1 385 ? -18.40638 29.65090 -68.61890 1.000 80.66701 386 GLN A N 1
ATOM 2839 C CA . GLN A 1 385 ? -17.38820 30.24672 -67.76742 1.000 82.82830 386 GLN A CA 1
ATOM 2840 C C . GLN A 1 385 ? -17.63597 30.01993 -66.27660 1.000 85.97926 386 GLN A C 1
ATOM 2841 O O . GLN A 1 385 ? -16.80095 30.44505 -65.46831 1.000 88.48220 386 GLN A O 1
ATOM 2847 N N . VAL A 1 386 ? -18.74063 29.38080 -65.87705 1.000 78.36746 387 VAL A N 1
ATOM 2848 C CA . VAL A 1 386 ? -18.99144 29.13673 -64.45820 1.000 82.07971 387 VAL A CA 1
ATOM 2849 C C . VAL A 1 386 ? -18.59408 27.73399 -64.01934 1.000 84.85256 387 VAL A C 1
ATOM 2850 O O . VAL A 1 386 ? -18.71301 27.41457 -62.82772 1.000 82.37414 387 VAL A O 1
ATOM 2854 N N . LEU A 1 387 ? -18.12062 26.88847 -64.93564 1.000 80.64677 388 LEU A N 1
ATOM 2855 C CA . LEU A 1 387 ? -17.83373 25.49629 -64.61055 1.000 75.92591 388 LEU A CA 1
ATOM 2856 C C . LEU A 1 387 ? -16.41945 25.26390 -64.09379 1.000 75.88081 388 LEU A C 1
ATOM 2857 O O . LEU A 1 387 ? -16.16673 24.22756 -63.46904 1.000 74.39144 388 LEU A O 1
ATOM 2862 N N . ASP A 1 388 ? -15.49129 26.18167 -64.34067 1.000 74.49651 389 ASP A N 1
ATOM 2863 C CA . ASP A 1 388 ? -14.11612 25.98238 -63.89908 1.000 87.71194 389 ASP A CA 1
ATOM 2864 C C . ASP A 1 388 ? -13.88481 26.41137 -62.45714 1.000 77.62778 389 ASP A C 1
ATOM 2865 O O . ASP A 1 388 ? -12.73563 26.39812 -62.00284 1.000 81.16214 389 ASP A O 1
ATOM 2870 N N . ARG A 1 389 ? -14.93480 26.82908 -61.75103 1.000 79.33530 390 ARG A N 1
ATOM 2871 C CA . ARG A 1 389 ? -14.87479 27.21918 -60.34341 1.000 84.19176 390 ARG A CA 1
ATOM 2872 C C . ARG A 1 389 ? -13.91838 28.37723 -60.08063 1.000 80.32022 390 ARG A C 1
ATOM 2873 O O . ARG A 1 389 ? -13.87056 28.89518 -58.95992 1.000 86.18557 390 ARG A O 1
ATOM 2881 N N . LYS A 1 390 ? -13.15967 28.80411 -61.08682 1.000 83.97539 391 LYS A N 1
ATOM 2882 C CA . LYS A 1 390 ? -12.21603 29.88638 -60.86009 1.000 89.78619 391 LYS A CA 1
ATOM 2883 C C . LYS A 1 390 ? -12.97492 31.19964 -60.74234 1.000 80.22532 391 LYS A C 1
ATOM 2884 O O . LYS A 1 390 ? -13.86934 31.49592 -61.54028 1.000 84.40833 391 LYS A O 1
ATOM 2890 N N . ARG A 1 391 ? -12.61835 31.98100 -59.73426 1.000 76.85937 392 ARG A N 1
ATOM 2891 C CA . ARG A 1 391 ? -13.29260 33.23968 -59.46364 1.000 88.17236 392 ARG A CA 1
ATOM 2892 C C . ARG A 1 391 ? -12.90845 34.33353 -60.45400 1.000 83.95027 392 ARG A C 1
ATOM 2893 O O . ARG A 1 391 ? -13.60331 35.35441 -60.52755 1.000 79.35303 392 ARG A O 1
ATOM 2901 N N . THR A 1 392 ? -11.84082 34.12736 -61.22979 1.000 82.84413 393 THR A N 1
ATOM 2902 C CA . THR A 1 392 ? -11.35238 35.08353 -62.21702 1.000 83.14803 393 THR A CA 1
ATOM 2903 C C . THR A 1 392 ? -12.04524 34.98800 -63.57401 1.000 88.14540 393 THR A C 1
ATOM 2904 O O . THR A 1 392 ? -11.88929 35.90048 -64.39275 1.000 85.30045 393 THR A O 1
ATOM 2908 N N . THR A 1 393 ? -12.77909 33.91055 -63.84162 1.000 89.75633 394 THR A N 1
ATOM 2909 C CA . THR A 1 393 ? -13.51959 33.72447 -65.08331 1.000 85.14967 394 THR A CA 1
ATOM 2910 C C . THR A 1 393 ? -15.00565 33.69089 -64.76133 1.000 87.66268 394 THR A C 1
ATOM 2911 O O . THR A 1 393 ? -15.42008 33.04365 -63.79549 1.000 96.34528 394 THR A O 1
ATOM 2915 N N . TYR A 1 394 ? -15.81155 34.39443 -65.55360 1.000 84.21436 395 TYR A N 1
ATOM 2916 C CA . TYR A 1 394 ? -17.19361 34.60617 -65.15002 1.000 89.93961 395 TYR A CA 1
ATOM 2917 C C . TYR A 1 394 ? -18.11219 34.82626 -66.34338 1.000 87.07706 395 TYR A C 1
ATOM 2918 O O . TYR A 1 394 ? -17.68594 35.22050 -67.43112 1.000 81.14258 395 TYR A O 1
ATOM 2927 N N . TRP A 1 395 ? -19.39370 34.56367 -66.09759 1.000 90.03224 396 TRP A N 1
ATOM 2928 C CA . TRP A 1 395 ? -20.49909 34.87549 -66.99213 1.000 91.98858 396 TRP A CA 1
ATOM 2929 C C . TRP A 1 395 ? -21.13413 36.19784 -66.58982 1.000 93.82808 396 TRP A C 1
ATOM 2930 O O . TRP A 1 395 ? -21.28303 36.48241 -65.39987 1.000 100.53130 396 TRP A O 1
ATOM 2941 N N . VAL A 1 396 ? -21.51055 37.00330 -67.58092 1.000 95.59353 397 VAL A N 1
ATOM 2942 C CA . VAL A 1 396 ? -22.23479 38.24760 -67.34707 1.000 99.01140 397 VAL A CA 1
ATOM 2943 C C . VAL A 1 396 ? -23.44555 38.29341 -68.26975 1.000 101.65908 397 VAL A C 1
ATOM 2944 O O . VAL A 1 396 ? -23.35986 37.91906 -69.44513 1.000 105.05710 397 VAL A O 1
ATOM 2948 N N . ALA A 1 397 ? -24.58007 38.73119 -67.72935 1.000 106.05961 398 ALA A N 1
ATOM 2949 C CA . ALA A 1 397 ? -25.78994 38.86488 -68.52338 1.000 108.28690 398 ALA A CA 1
ATOM 2950 C C . ALA A 1 397 ? -25.76484 40.16418 -69.32353 1.000 112.07697 398 ALA A C 1
ATOM 2951 O O . ALA A 1 397 ? -24.87244 41.00280 -69.17832 1.000 114.53701 398 ALA A O 1
ATOM 2953 N N . ALA A 1 398 ? -26.75344 40.31803 -70.18197 1.000 114.78606 399 ALA A N 1
ATOM 2954 C CA . ALA A 1 398 ? -26.83445 41.56300 -70.92620 1.000 121.07861 399 ALA A CA 1
ATOM 2955 C C . ALA A 1 398 ? -27.76069 42.54171 -70.21441 1.000 117.73525 399 ALA A C 1
ATOM 2956 O O . ALA A 1 398 ? -28.75719 42.13407 -69.60870 1.000 118.17960 399 ALA A O 1
ATOM 2958 N N . PRO A 1 399 ? -27.46273 43.84068 -70.26523 1.000 124.54841 400 PRO A N 1
ATOM 2959 C CA . PRO A 1 399 ? -28.32388 44.81566 -69.58162 1.000 130.43185 400 PRO A CA 1
ATOM 2960 C C . PRO A 1 399 ? -29.68253 44.94323 -70.25097 1.000 129.17007 400 PRO A C 1
ATOM 2961 O O . PRO A 1 399 ? -30.08693 46.04189 -70.64480 1.000 129.01113 400 PRO A O 1
ATOM 2965 N N . GLU A 1 400 ? -30.39358 43.82278 -70.38874 1.000 127.04689 401 GLU A N 1
ATOM 2966 C CA . GLU A 1 400 ? -31.58079 43.77280 -71.23117 1.000 127.97367 401 GLU A CA 1
ATOM 2967 C C . GLU A 1 400 ? -32.66621 42.90211 -70.60735 1.000 128.67069 401 GLU A C 1
ATOM 2968 O O . GLU A 1 400 ? -33.73548 43.40468 -70.24692 1.000 132.67105 401 GLU A O 1
ATOM 2974 N N . ASP A 1 401 ? -32.41220 41.60068 -70.47730 1.000 125.82605 402 ASP A N 1
ATOM 2975 C CA . ASP A 1 401 ? -33.40495 40.70489 -69.89411 1.000 129.39770 402 ASP A CA 1
ATOM 2976 C C . ASP A 1 401 ? -33.51120 40.93599 -68.39077 1.000 127.56384 402 ASP A C 1
ATOM 2977 O O . ASP A 1 401 ? -32.52822 40.79656 -67.65636 1.000 125.83964 402 ASP A O 1
ATOM 2982 N N . LYS A 1 402 ? -34.70709 41.29876 -67.93084 1.000 131.33517 403 LYS A N 1
ATOM 2983 C CA . LYS A 1 402 ? -34.90264 41.52289 -66.50586 1.000 140.20464 403 LYS A CA 1
ATOM 2984 C C . LYS A 1 402 ? -34.91783 40.22496 -65.71070 1.000 144.03920 403 LYS A C 1
ATOM 2985 O O . LYS A 1 402 ? -34.90790 40.27572 -64.47566 1.000 140.43585 403 LYS A O 1
ATOM 2991 N N . HIS A 1 403 ? -34.93698 39.07070 -66.38050 1.000 145.83585 404 HIS A N 1
ATOM 2992 C CA . HIS A 1 403 ? -34.91654 37.76628 -65.72370 1.000 144.04839 404 HIS A CA 1
ATOM 2993 C C . HIS A 1 403 ? -33.74905 36.94446 -66.25868 1.000 136.47199 404 HIS A C 1
ATOM 2994 O O . HIS A 1 403 ? -33.94500 35.99812 -67.03272 1.000 140.79444 404 HIS A O 1
ATOM 3001 N N . PRO A 1 404 ? -32.52095 37.28274 -65.87370 1.000 120.44843 405 PRO A N 1
ATOM 3002 C CA . PRO A 1 404 ? -31.37210 36.48981 -66.31914 1.000 115.35384 405 PRO A CA 1
ATOM 3003 C C . PRO A 1 404 ? -31.35426 35.12443 -65.65032 1.000 112.20327 405 PRO A C 1
ATOM 3004 O O . PRO A 1 404 ? -31.78828 34.95556 -64.50589 1.000 112.38101 405 PRO A O 1
ATOM 3008 N N . CYS A 1 405 ? -30.83773 34.14234 -66.38575 1.000 99.35050 406 CYS A N 1
ATOM 3009 C CA . CYS A 1 405 ? -30.89850 32.75289 -65.96381 1.000 93.50934 406 CYS A CA 1
ATOM 3010 C C . CYS A 1 405 ? -29.68651 32.00887 -66.50245 1.000 97.76110 406 CYS A C 1
ATOM 3011 O O . CYS A 1 405 ? -29.09178 32.40927 -67.50603 1.000 103.63335 406 CYS A O 1
ATOM 3014 N N . VAL A 1 406 ? -29.31130 30.93680 -65.80524 1.000 98.85965 407 VAL A N 1
ATOM 3015 C CA . VAL A 1 406 ? -28.24680 30.03091 -66.23621 1.000 94.15657 407 VAL A CA 1
ATOM 3016 C C . VAL A 1 406 ? -28.71321 28.59679 -66.02576 1.000 97.36130 407 VAL A C 1
ATOM 3017 O O . VAL A 1 406 ? -29.20314 28.25089 -64.94642 1.000 92.20121 407 VAL A O 1
ATOM 3021 N N . VAL A 1 407 ? -28.54584 27.75912 -67.04760 1.000 97.58147 408 VAL A N 1
ATOM 3022 C CA . VAL A 1 407 ? -29.02136 26.38148 -67.04023 1.000 83.44161 408 VAL A CA 1
ATOM 3023 C C . VAL A 1 407 ? -27.81790 25.45908 -67.15926 1.000 82.14948 408 VAL A C 1
ATOM 3024 O O . VAL A 1 407 ? -26.93520 25.69000 -67.98992 1.000 84.50901 408 VAL A O 1
ATOM 3028 N N . LEU A 1 408 ? -27.76684 24.43947 -66.31307 1.000 80.01454 409 LEU A N 1
ATOM 3029 C CA . LEU A 1 408 ? -26.78977 23.36635 -66.42137 1.000 79.48659 409 LEU A CA 1
ATOM 3030 C C . LEU A 1 408 ? -27.52551 22.07909 -66.75749 1.000 85.15544 409 LEU A C 1
ATOM 3031 O O . LEU A 1 408 ? -28.42540 21.66649 -66.01440 1.000 86.18362 409 LEU A O 1
ATOM 3036 N N . LYS A 1 409 ? -27.15216 21.46287 -67.87823 1.000 85.38987 410 LYS A N 1
ATOM 3037 C CA . LYS A 1 409 ? -27.65258 20.14882 -68.25769 1.000 76.48559 410 LYS A CA 1
ATOM 3038 C C . LYS A 1 409 ? -26.56941 19.11672 -67.98863 1.000 75.04291 410 LYS A C 1
ATOM 3039 O O . LYS A 1 409 ? -25.41167 19.31350 -68.37111 1.000 74.87406 410 LYS A O 1
ATOM 3045 N N . LEU A 1 410 ? -26.94899 18.02328 -67.34857 1.000 75.09119 411 LEU A N 1
ATOM 3046 C CA . LEU A 1 410 ? -26.04072 17.00557 -66.84412 1.000 81.10132 411 LEU A CA 1
ATOM 3047 C C . LEU A 1 410 ? -26.02046 15.77770 -67.75141 1.000 79.87967 411 LEU A C 1
ATOM 3048 O O . LEU A 1 410 ? -26.93424 15.56403 -68.55451 1.000 75.84368 411 LEU A O 1
ATOM 3053 N N . PRO A 1 411 ? -24.97394 14.94785 -67.65978 1.000 81.69714 412 PRO A N 1
ATOM 3054 C CA . PRO A 1 411 ? -24.90998 13.77175 -68.54133 1.000 88.06378 412 PRO A CA 1
ATOM 3055 C C . PRO A 1 411 ? -25.92517 12.69752 -68.20406 1.000 87.01882 412 PRO A C 1
ATOM 3056 O O . PRO A 1 411 ? -26.38708 11.99437 -69.11250 1.000 78.26215 412 PRO A O 1
ATOM 3060 N N . GLU A 1 412 ? -26.27816 12.54179 -66.93556 1.000 77.09244 413 GLU A N 1
ATOM 3061 C CA . GLU A 1 412 ? -27.34865 11.64463 -66.53056 1.000 80.66871 413 GLU A CA 1
ATOM 3062 C C . GLU A 1 412 ? -27.90253 12.15061 -65.21201 1.000 89.46895 413 GLU A C 1
ATOM 3063 O O . GLU A 1 412 ? -27.28402 13.00475 -64.56420 1.000 83.21485 413 GLU A O 1
ATOM 3069 N N . PRO A 1 413 ? -29.08006 11.68109 -64.80566 1.000 94.14381 414 PRO A N 1
ATOM 3070 C CA . PRO A 1 413 ? -29.56983 12.01320 -63.46417 1.000 85.98335 414 PRO A CA 1
ATOM 3071 C C . PRO A 1 413 ? -28.52617 11.67277 -62.41116 1.000 76.86210 414 PRO A C 1
ATOM 3072 O O . PRO A 1 413 ? -27.94601 10.58533 -62.40667 1.000 84.14393 414 PRO A O 1
ATOM 3076 N N . ALA A 1 414 ? -28.27905 12.62298 -61.52066 1.000 82.64782 415 ALA A N 1
ATOM 3077 C CA . ALA A 1 414 ? -27.25661 12.49558 -60.49823 1.000 74.75115 415 ALA A CA 1
ATOM 3078 C C . ALA A 1 414 ? -27.86368 12.81943 -59.14826 1.000 75.15186 415 ALA A C 1
ATOM 3079 O O . ALA A 1 414 ? -28.79371 13.62310 -59.05229 1.000 79.07602 415 ALA A O 1
ATOM 3081 N N . ALA A 1 415 ? -27.34104 12.17043 -58.11096 1.000 74.83921 416 ALA A N 1
ATOM 3082 C CA . ALA A 1 415 ? -27.84617 12.31946 -56.74990 1.000 76.69367 416 ALA A CA 1
ATOM 3083 C C . ALA A 1 415 ? -27.00858 13.37008 -56.02573 1.000 75.99328 416 ALA A C 1
ATOM 3084 O O . ALA A 1 415 ? -25.82048 13.15306 -55.75914 1.000 72.58384 416 ALA A O 1
ATOM 3086 N N . PHE A 1 416 ? -27.62981 14.50244 -55.69964 1.000 74.91372 417 PHE A N 1
ATOM 3087 C CA . PHE A 1 416 ? -26.92731 15.56214 -54.98922 1.000 75.43830 417 PHE A CA 1
ATOM 3088 C C . PHE A 1 416 ? -27.91834 16.36816 -54.15734 1.000 81.45744 417 PHE A C 1
ATOM 3089 O O . PHE A 1 416 ? -29.13749 16.17329 -54.23488 1.000 89.20703 417 PHE A O 1
ATOM 3097 N N . ASP A 1 417 ? -27.36857 17.27954 -53.33507 1.000 79.83025 418 ASP A N 1
ATOM 3098 C CA . ASP A 1 417 ? -28.20532 18.05096 -52.42100 1.000 83.87319 418 ASP A CA 1
ATOM 3099 C C . ASP A 1 417 ? -27.61502 19.40628 -52.03837 1.000 78.88754 418 ASP A C 1
ATOM 3100 O O . ASP A 1 417 ? -28.17881 20.06911 -51.15827 1.000 79.69941 418 ASP A O 1
ATOM 3105 N N . VAL A 1 418 ? -26.51992 19.84869 -52.65910 1.000 81.04623 419 VAL A N 1
ATOM 3106 C CA . VAL A 1 418 ? -25.85442 21.10528 -52.31538 1.000 82.79196 419 VAL A CA 1
ATOM 3107 C C . VAL A 1 418 ? -25.46004 21.81715 -53.60080 1.000 74.25758 419 VAL A C 1
ATOM 3108 O O . VAL A 1 418 ? -24.88316 21.20398 -54.50093 1.000 77.49878 419 VAL A O 1
ATOM 3112 N N . ILE A 1 419 ? -25.77175 23.10114 -53.69523 1.000 69.73466 420 ILE A N 1
ATOM 3113 C CA . ILE A 1 419 ? -25.27035 23.92825 -54.78415 1.000 69.32344 420 ILE A CA 1
ATOM 3114 C C . ILE A 1 419 ? -24.32444 24.96713 -54.19253 1.000 75.91868 420 ILE A C 1
ATOM 3115 O O . ILE A 1 419 ? -24.44802 25.35947 -53.02862 1.000 77.58376 420 ILE A O 1
ATOM 3120 N N . ARG A 1 420 ? -23.34553 25.37972 -54.99408 1.000 81.57936 421 ARG A N 1
ATOM 3121 C CA . ARG A 1 420 ? -22.38118 26.40904 -54.63801 1.000 66.42887 421 ARG A CA 1
ATOM 3122 C C . ARG A 1 420 ? -22.37989 27.45559 -55.73627 1.000 71.11702 421 ARG A C 1
ATOM 3123 O O . ARG A 1 420 ? -22.21971 27.11913 -56.91565 1.000 80.36909 421 ARG A O 1
ATOM 3131 N N . LEU A 1 421 ? -22.58295 28.71087 -55.35165 1.000 74.28100 422 LEU A N 1
ATOM 3132 C CA . LEU A 1 421 ? -22.63665 29.81573 -56.29673 1.000 74.09297 422 LEU A CA 1
ATOM 3133 C C . LEU A 1 421 ? -21.58129 30.85175 -55.93566 1.000 71.14163 422 LEU A C 1
ATOM 3134 O O . LEU A 1 421 ? -21.24030 31.02942 -54.76094 1.000 71.45996 422 LEU A O 1
ATOM 3139 N N . ALA A 1 422 ? -21.06007 31.53385 -56.95457 1.000 76.60517 423 ALA A N 1
ATOM 3140 C CA . ALA A 1 422 ? -20.04380 32.55024 -56.70995 1.000 74.88600 423 ALA A CA 1
ATOM 3141 C C . ALA A 1 422 ? -20.03556 33.56700 -57.84285 1.000 76.95031 423 ALA A C 1
ATOM 3142 O O . ALA A 1 422 ? -20.22900 33.20968 -59.00905 1.000 79.91492 423 ALA A O 1
ATOM 3144 N N . GLU A 1 423 ? -19.79833 34.88911 -57.46559 1.000 77.23900 424 GLU A N 1
ATOM 3145 C CA . GLU A 1 423 ? -19.70149 36.14376 -58.19824 1.000 79.54491 424 GLU A CA 1
ATOM 3146 C C . GLU A 1 423 ? -18.25575 36.60661 -58.33470 1.000 80.40738 424 GLU A C 1
ATOM 3147 O O . GLU A 1 423 ? -17.43567 36.39315 -57.43449 1.000 72.50805 424 GLU A O 1
ATOM 3153 N N . PRO A 1 424 ? -17.93347 37.28134 -59.44166 1.000 83.32813 425 PRO A N 1
ATOM 3154 C CA . PRO A 1 424 ? -16.64405 37.98074 -59.52797 1.000 90.04470 425 PRO A CA 1
ATOM 3155 C C . PRO A 1 424 ? -16.63107 39.21996 -58.63998 1.000 84.77066 425 PRO A C 1
ATOM 3156 O O . PRO A 1 424 ? -16.84925 40.34349 -59.10978 1.000 80.67929 425 PRO A O 1
ATOM 3160 N N . ILE A 1 425 ? -16.36379 39.02421 -57.34641 1.000 84.11298 426 ILE A N 1
ATOM 3161 C CA . ILE A 1 425 ? -16.53236 40.10525 -56.38101 1.000 88.22971 426 ILE A CA 1
ATOM 3162 C C . ILE A 1 425 ? -15.61953 41.28359 -56.67637 1.000 88.51188 426 ILE A C 1
ATOM 3163 O O . ILE A 1 425 ? -15.93749 42.41418 -56.29858 1.000 84.39149 426 ILE A O 1
ATOM 3168 N N . GLN A 1 426 ? -14.50050 41.05489 -57.36893 1.000 88.92757 427 GLN A N 1
ATOM 3169 C CA . GLN A 1 426 ? -13.62980 42.15629 -57.76651 1.000 87.46288 427 GLN A CA 1
ATOM 3170 C C . GLN A 1 426 ? -14.36856 43.21109 -58.58282 1.000 92.37000 427 GLN A C 1
ATOM 3171 O O . GLN A 1 426 ? -13.90496 44.35426 -58.66180 1.000 90.58874 427 GLN A O 1
ATOM 3177 N N . LEU A 1 427 ? -15.50600 42.85487 -59.18492 1.000 97.72977 428 LEU A N 1
ATOM 3178 C CA . LEU A 1 427 ? -16.33240 43.79096 -59.93383 1.000 100.62073 428 LEU A CA 1
ATOM 3179 C C . LEU A 1 427 ? -17.49208 44.34817 -59.11708 1.000 101.41184 428 LEU A C 1
ATOM 3180 O O . LEU A 1 427 ? -18.19365 45.24430 -59.59847 1.000 104.51704 428 LEU A O 1
ATOM 3185 N N . GLY A 1 428 ? -17.70840 43.84614 -57.90314 1.000 84.73774 429 GLY A N 1
ATOM 3186 C CA . GLY A 1 428 ? -18.75972 44.29424 -57.01971 1.000 90.15445 429 GLY A CA 1
ATOM 3187 C C . GLY A 1 428 ? -19.60753 43.13660 -56.55139 1.000 90.97107 429 GLY A C 1
ATOM 3188 O O . GLY A 1 428 ? -19.31197 41.96775 -56.81463 1.000 101.23362 429 GLY A O 1
ATOM 3189 N N . GLN A 1 429 ? -20.67512 43.45986 -55.82374 1.000 96.75220 430 GLN A N 1
ATOM 3190 C CA . GLN A 1 429 ? -21.66756 42.48129 -55.39289 1.000 99.03525 430 GLN A CA 1
ATOM 3191 C C . GLN A 1 429 ? -23.01775 42.92258 -55.93399 1.000 102.00338 430 GLN A C 1
ATOM 3192 O O . GLN A 1 429 ? -23.49622 44.01120 -55.59689 1.000 101.71155 430 GLN A O 1
ATOM 3198 N N . ARG A 1 430 ? -23.62182 42.08838 -56.77477 1.000 103.45900 431 ARG A N 1
ATOM 3199 C CA . ARG A 1 430 ? -24.75462 42.51935 -57.58308 1.000 104.31287 431 ARG A CA 1
ATOM 3200 C C . ARG A 1 430 ? -26.05000 41.78170 -57.28815 1.000 112.65198 431 ARG A C 1
ATOM 3201 O O . ARG A 1 430 ? -27.10444 42.41799 -57.21224 1.000 114.40809 431 ARG A O 1
ATOM 3209 N N . VAL A 1 431 ? -26.00933 40.45410 -57.14373 1.000 111.90327 432 VAL A N 1
ATOM 3210 C CA . VAL A 1 431 ? -27.23700 39.69274 -56.94679 1.000 106.34537 432 VAL A CA 1
ATOM 3211 C C . VAL A 1 431 ? -27.88771 40.10259 -55.63407 1.000 117.29949 432 VAL A C 1
ATOM 3212 O O . VAL A 1 431 ? -27.21201 40.32710 -54.62053 1.000 110.41688 432 VAL A O 1
ATOM 3216 N N . ARG A 1 432 ? -29.21169 40.21356 -55.65387 1.000 118.66254 433 ARG A N 1
ATOM 3217 C CA . ARG A 1 432 ? -29.98776 40.62573 -54.49242 1.000 121.96074 433 ARG A CA 1
ATOM 3218 C C . ARG A 1 432 ? -31.05315 39.61769 -54.09644 1.000 113.91733 433 ARG A C 1
ATOM 3219 O O . ARG A 1 432 ? -31.28796 39.41193 -52.90376 1.000 117.54200 433 ARG A O 1
ATOM 3227 N N . LYS A 1 433 ? -31.70459 38.98361 -55.06667 1.000 102.47555 434 LYS A N 1
ATOM 3228 C CA . LYS A 1 433 ? -32.66801 37.92696 -54.80333 1.000 102.84169 434 LYS A CA 1
ATOM 3229 C C . LYS A 1 433 ? -32.55398 36.91299 -55.92950 1.000 105.00296 434 LYS A C 1
ATOM 3230 O O . LYS A 1 433 ? -32.44784 37.29499 -57.09868 1.000 96.30457 434 LYS A O 1
ATOM 3236 N N . PHE A 1 434 ? -32.58068 35.62677 -55.58455 1.000 96.91123 435 PHE A N 1
ATOM 3237 C CA . PHE A 1 434 ? -32.29659 34.63041 -56.60608 1.000 97.54646 435 PHE A CA 1
ATOM 3238 C C . PHE A 1 434 ? -32.93922 33.31380 -56.19860 1.000 96.92950 435 PHE A C 1
ATOM 3239 O O . PHE A 1 434 ? -33.17340 33.06250 -55.01080 1.000 93.76095 435 PHE A O 1
ATOM 3247 N N . ARG A 1 435 ? -33.22118 32.47731 -57.19760 1.000 98.16788 436 ARG A N 1
ATOM 3248 C CA . ARG A 1 435 ? -33.76473 31.14944 -56.95097 1.000 89.48767 436 ARG A CA 1
ATOM 3249 C C . ARG A 1 435 ? -33.01795 30.10940 -57.77529 1.000 92.57872 436 ARG A C 1
ATOM 3250 O O . ARG A 1 435 ? -32.29213 30.42700 -58.72017 1.000 90.33606 436 ARG A O 1
ATOM 3258 N N . VAL A 1 436 ? -33.18962 28.85050 -57.37922 1.000 91.04386 437 VAL A N 1
ATOM 3259 C CA . VAL A 1 436 ? -32.55540 27.70880 -58.02387 1.000 90.51893 437 VAL A CA 1
ATOM 3260 C C . VAL A 1 436 ? -33.60750 26.61906 -58.17708 1.000 95.65942 437 VAL A C 1
ATOM 3261 O O . VAL A 1 436 ? -34.16572 26.14246 -57.17856 1.000 95.60882 437 VAL A O 1
ATOM 3265 N N . GLU A 1 437 ? -33.86987 26.23070 -59.42198 1.000 93.66867 438 GLU A N 1
ATOM 3266 C CA . GLU A 1 437 ? -34.84265 25.21642 -59.79360 1.000 91.66609 438 GLU A CA 1
ATOM 3267 C C . GLU A 1 437 ? -34.09963 23.96639 -60.24960 1.000 93.43775 438 GLU A C 1
ATOM 3268 O O . GLU A 1 437 ? -33.00378 24.05399 -60.80895 1.000 89.49687 438 GLU A O 1
ATOM 3274 N N . VAL A 1 438 ? -34.68689 22.79734 -60.00347 1.000 92.67264 439 VAL A N 1
ATOM 3275 C CA . VAL A 1 438 ? -34.07942 21.54620 -60.44246 1.000 89.95020 439 VAL A CA 1
ATOM 3276 C C . VAL A 1 438 ? -35.06415 20.79537 -61.32169 1.000 92.52102 439 VAL A C 1
ATOM 3277 O O . VAL A 1 438 ? -36.28417 20.97038 -61.22633 1.000 98.06887 439 VAL A O 1
ATOM 3281 N N . ARG A 1 439 ? -34.51471 19.94879 -62.18462 1.000 89.00126 440 ARG A N 1
ATOM 3282 C CA . ARG A 1 439 ? -35.28531 19.18938 -63.16119 1.000 92.65839 440 ARG A CA 1
ATOM 3283 C C . ARG A 1 439 ? -35.28288 17.73012 -62.71924 1.000 88.55849 440 ARG A C 1
ATOM 3284 O O . ARG A 1 439 ? -34.22778 17.08795 -62.68916 1.000 86.71449 440 ARG A O 1
ATOM 3292 N N . GLU A 1 440 ? -36.45707 17.21633 -62.35763 1.000 86.82443 441 GLU A N 1
ATOM 3293 C CA . GLU A 1 440 ? -36.62443 15.82391 -61.96506 1.000 87.18198 441 GLU A CA 1
ATOM 3294 C C . GLU A 1 440 ? -37.68916 15.15700 -62.81961 1.000 93.32431 441 GLU A C 1
ATOM 3295 O O . GLU A 1 440 ? -38.74546 15.74074 -63.08004 1.000 101.46971 441 GLU A O 1
ATOM 3301 N N . ASN A 1 441 ? -37.39446 13.93198 -63.25621 1.000 97.43308 442 ASN A N 1
ATOM 3302 C CA . ASN A 1 441 ? -38.33272 13.11842 -64.02557 1.000 106.85756 442 ASN A CA 1
ATOM 3303 C C . ASN A 1 441 ? -38.87502 13.87856 -65.23329 1.000 107.75428 442 ASN A C 1
ATOM 3304 O O . ASN A 1 441 ? -40.02200 13.68687 -65.64737 1.000 109.14254 442 ASN A O 1
ATOM 3309 N N . GLY A 1 442 ? -38.05045 14.76401 -65.79231 1.000 101.49452 443 GLY A N 1
ATOM 3310 C CA . GLY A 1 442 ? -38.42551 15.56391 -66.93372 1.000 100.36490 443 GLY A CA 1
ATOM 3311 C C . GLY A 1 442 ? -39.07585 16.88545 -66.60064 1.000 105.12159 443 GLY A C 1
ATOM 3312 O O . GLY A 1 442 ? -39.17872 17.74523 -67.48568 1.000 96.96395 443 GLY A O 1
ATOM 3313 N N . GLN A 1 443 ? -39.50691 17.07807 -65.35642 1.000 111.53695 444 GLN A N 1
ATOM 3314 C CA . GLN A 1 443 ? -40.23111 18.26568 -64.93026 1.000 107.50063 444 GLN A CA 1
ATOM 3315 C C . GLN A 1 443 ? -39.36415 19.11560 -64.00817 1.000 102.18092 444 GLN A C 1
ATOM 3316 O O . GLN A 1 443 ? -38.53295 18.59820 -63.25602 1.000 99.38723 444 GLN A O 1
ATOM 3322 N N . TRP A 1 444 ? -39.56013 20.42876 -64.08098 1.000 109.00179 445 TRP A N 1
ATOM 3323 C CA . TRP A 1 444 ? -38.83843 21.38781 -63.25363 1.000 97.48490 445 TRP A CA 1
ATOM 3324 C C . TRP A 1 444 ? -39.68641 21.80233 -62.05768 1.000 104.17702 445 TRP A C 1
ATOM 3325 O O . TRP A 1 444 ? -40.89808 22.00825 -62.18270 1.000 105.13716 445 TRP A O 1
ATOM 3336 N N . SER A 1 445 ? -39.04406 21.90717 -60.89529 1.000 102.07821 446 SER A N 1
ATOM 3337 C CA . SER A 1 445 ? -39.66277 22.47296 -59.70470 1.000 93.07000 446 SER A CA 1
ATOM 3338 C C . SER A 1 445 ? -38.61838 23.31094 -58.98456 1.000 93.47842 446 SER A C 1
ATOM 3339 O O . SER A 1 445 ? -37.41547 23.14983 -59.19992 1.000 103.12766 446 SER A O 1
ATOM 3342 N N . LYS A 1 446 ? -39.08513 24.20983 -58.12173 1.000 92.22633 447 LYS A N 1
ATOM 3343 C CA . LYS A 1 446 ? -38.17948 25.08964 -57.39700 1.000 90.62352 447 LYS A CA 1
ATOM 3344 C C . LYS A 1 446 ? -37.55758 24.34690 -56.21735 1.000 93.22351 447 LYS A C 1
ATOM 3345 O O . LYS A 1 446 ? -38.23516 23.60088 -55.50532 1.000 103.09381 447 LYS A O 1
ATOM 3351 N N . TRP A 1 447 ? -36.25060 24.53974 -56.03051 1.000 92.38943 448 TRP A N 1
ATOM 3352 C CA . TRP A 1 447 ? -35.45024 23.75334 -55.09601 1.000 92.51827 448 TRP A CA 1
ATOM 3353 C C . TRP A 1 447 ? -34.89248 24.57434 -53.94493 1.000 91.31155 448 TRP A C 1
ATOM 3354 O O . TRP A 1 447 ? -34.95962 24.13753 -52.78773 1.000 83.91766 448 TRP A O 1
ATOM 3365 N N . THR A 1 448 ? -34.34215 25.75292 -54.22088 1.000 87.61399 449 THR A N 1
ATOM 3366 C CA . THR A 1 448 ? -33.87202 26.61093 -53.14399 1.000 86.58741 449 THR A CA 1
ATOM 3367 C C . THR A 1 448 ? -33.88394 28.05716 -53.61446 1.000 93.22855 449 THR A C 1
ATOM 3368 O O . THR A 1 448 ? -34.17670 28.35000 -54.77325 1.000 95.04664 449 THR A O 1
ATOM 3372 N N . GLU A 1 449 ? -33.57348 28.96646 -52.69294 1.000 97.38058 450 GLU A N 1
ATOM 3373 C CA . GLU A 1 449 ? -33.62219 30.39341 -52.98453 1.000 93.99566 450 GLU A CA 1
ATOM 3374 C C . GLU A 1 449 ? -32.78068 31.13488 -51.95569 1.000 88.16612 450 GLU A C 1
ATOM 3375 O O . GLU A 1 449 ? -32.30176 30.55460 -50.97848 1.000 83.07525 450 GLU A O 1
ATOM 3381 N N . GLY A 1 450 ? -32.59368 32.42600 -52.19532 1.000 83.46607 451 GLY A N 1
ATOM 3382 C CA . GLY A 1 450 ? -31.81800 33.22034 -51.26623 1.000 82.26003 451 GLY A CA 1
ATOM 3383 C C . GLY A 1 450 ? -31.65034 34.63851 -51.76108 1.000 98.60632 451 GLY A C 1
ATOM 3384 O O . GLY A 1 450 ? -32.30452 35.07329 -52.71427 1.000 101.13780 451 GLY A O 1
ATOM 3385 N N . ALA A 1 451 ? -30.72662 35.34644 -51.10985 1.000 98.63636 452 ALA A N 1
ATOM 3386 C CA . ALA A 1 451 ? -30.54131 36.77578 -51.32932 1.000 94.36219 452 ALA A CA 1
ATOM 3387 C C . ALA A 1 451 ? -29.13918 37.11920 -51.81500 1.000 96.35142 452 ALA A C 1
ATOM 3388 O O . ALA A 1 451 ? -28.99803 37.72052 -52.88399 1.000 99.89654 452 ALA A O 1
ATOM 3390 N N . SER A 1 452 ? -28.09698 36.76106 -51.07104 1.000 88.42069 453 SER A N 1
ATOM 3391 C CA . SER A 1 452 ? -26.74087 37.19831 -51.36723 1.000 90.96752 453 SER A CA 1
ATOM 3392 C C . SER A 1 452 ? -25.90090 36.05914 -51.93297 1.000 94.40337 453 SER A C 1
ATOM 3393 O O . SER A 1 452 ? -26.14011 34.88327 -51.64297 1.000 88.29251 453 SER A O 1
ATOM 3396 N N . ILE A 1 453 ? -24.89330 36.42906 -52.72740 1.000 85.02937 454 ILE A N 1
ATOM 3397 C CA . ILE A 1 453 ? -23.91129 35.48031 -53.24272 1.000 81.87053 454 ILE A CA 1
ATOM 3398 C C . ILE A 1 453 ? -22.54157 35.87626 -52.71735 1.000 78.52316 454 ILE A C 1
ATOM 3399 O O . ILE A 1 453 ? -21.96358 35.19300 -51.86434 1.000 77.94244 454 ILE A O 1
ATOM 3404 N N . GLY A 1 454 ? -22.02101 36.98690 -53.22986 1.000 77.18457 455 GLY A N 1
ATOM 3405 C CA . GLY A 1 454 ? -20.71925 37.46906 -52.81387 1.000 76.94233 455 GLY A CA 1
ATOM 3406 C C . GLY A 1 454 ? -19.61622 36.48939 -53.14255 1.000 76.02215 455 GLY A C 1
ATOM 3407 O O . GLY A 1 454 ? -19.57580 35.89206 -54.22514 1.000 80.14804 455 GLY A O 1
ATOM 3408 N N . ALA A 1 455 ? -18.70788 36.31424 -52.17931 1.000 76.62343 456 ALA A N 1
ATOM 3409 C CA . ALA A 1 455 ? -17.55076 35.44639 -52.37742 1.000 78.86904 456 ALA A CA 1
ATOM 3410 C C . ALA A 1 455 ? -17.96430 34.02938 -52.75618 1.000 72.98908 456 ALA A C 1
ATOM 3411 O O . ALA A 1 455 ? -17.37385 33.42540 -53.65847 1.000 71.29814 456 ALA A O 1
ATOM 3413 N N . ARG A 1 456 ? -18.97075 33.48521 -52.07561 1.000 70.15391 457 ARG A N 1
ATOM 3414 C CA . ARG A 1 456 ? -19.43772 32.12326 -52.29347 1.000 73.20245 457 ARG A CA 1
ATOM 3415 C C . ARG A 1 456 ? -20.67567 31.91189 -51.43281 1.000 72.14354 457 ARG A C 1
ATOM 3416 O O . ARG A 1 456 ? -20.85558 32.58681 -50.41857 1.000 72.17185 457 ARG A O 1
ATOM 3424 N N . VAL A 1 457 ? -21.54075 30.99878 -51.85972 1.000 79.46281 458 VAL A N 1
ATOM 3425 C CA . VAL A 1 457 ? -22.68649 30.59172 -51.05424 1.000 68.73638 458 VAL A CA 1
ATOM 3426 C C . VAL A 1 457 ? -22.93853 29.10527 -51.27991 1.000 76.61845 458 VAL A C 1
ATOM 3427 O O . VAL A 1 457 ? -22.93745 28.63226 -52.42342 1.000 72.84623 458 VAL A O 1
ATOM 3431 N N . LEU A 1 458 ? -23.10662 28.36499 -50.18234 1.000 71.91896 459 LEU A N 1
ATOM 3432 C CA . LEU A 1 458 ? -23.46371 26.94943 -50.19806 1.000 68.78372 459 LEU A CA 1
ATOM 3433 C C . LEU A 1 458 ? -24.92028 26.82365 -49.77140 1.000 80.80084 459 LEU A C 1
ATOM 3434 O O . LEU A 1 458 ? -25.26284 27.12776 -48.62253 1.000 79.98905 459 LEU A O 1
ATOM 3439 N N . LEU A 1 459 ? -25.77688 26.40871 -50.70092 1.000 76.82416 460 LEU A N 1
ATOM 3440 C CA . LEU A 1 459 ? -27.19111 26.18885 -50.42958 1.000 78.26957 460 LEU A CA 1
ATOM 3441 C C . LEU A 1 459 ? -27.45039 24.69053 -50.33162 1.000 80.64100 460 LEU A C 1
ATOM 3442 O O . LEU A 1 459 ? -27.18052 23.94549 -51.28155 1.000 82.40141 460 LEU A O 1
ATOM 3447 N N . LYS A 1 460 ? -27.97514 24.25756 -49.19009 1.000 79.91300 461 LYS A N 1
ATOM 3448 C CA . LYS A 1 460 ? -28.35533 22.87096 -48.96886 1.000 73.18626 461 LYS A CA 1
ATOM 3449 C C . LYS A 1 460 ? -29.86587 22.73897 -49.08175 1.000 85.57469 461 LYS A C 1
ATOM 3450 O O . LYS A 1 460 ? -30.61134 23.45257 -48.40004 1.000 80.64127 461 LYS A O 1
ATOM 3456 N N . GLY A 1 461 ? -30.31097 21.82568 -49.94179 1.000 88.67532 462 GLY A N 1
ATOM 3457 C CA . GLY A 1 461 ? -31.72825 21.60921 -50.13956 1.000 89.24936 462 GLY A CA 1
ATOM 3458 C C . GLY A 1 461 ? -32.13350 20.16582 -49.94316 1.000 85.53252 462 GLY A C 1
ATOM 3459 O O . GLY A 1 461 ? -31.36536 19.36841 -49.39223 1.000 78.20813 462 GLY A O 1
ATOM 3460 N N . ARG A 1 462 ? -33.34326 19.82544 -50.38495 1.000 89.51007 463 ARG A N 1
ATOM 3461 C CA . ARG A 1 462 ? -33.80779 18.45301 -50.28820 1.000 82.30226 463 ARG A CA 1
ATOM 3462 C C . ARG A 1 462 ? -32.95320 17.55825 -51.18365 1.000 92.02851 463 ARG A C 1
ATOM 3463 O O . ARG A 1 462 ? -32.50600 17.99146 -52.25090 1.000 83.55649 463 ARG A O 1
ATOM 3471 N N . PRO A 1 463 ? -32.68792 16.31999 -50.77023 1.000 92.58053 464 PRO A N 1
ATOM 3472 C CA . PRO A 1 463 ? -31.88379 15.42244 -51.60911 1.000 88.00063 464 PRO A CA 1
ATOM 3473 C C . PRO A 1 463 ? -32.62184 15.09555 -52.89987 1.000 88.52691 464 PRO A C 1
ATOM 3474 O O . PRO A 1 463 ? -33.78257 14.68042 -52.87642 1.000 87.17777 464 PRO A O 1
ATOM 3478 N N . VAL A 1 464 ? -31.94503 15.30182 -54.03334 1.000 92.27247 465 VAL A N 1
ATOM 3479 C CA . VAL A 1 464 ? -32.58107 15.17143 -55.33810 1.000 91.06739 465 VAL A CA 1
ATOM 3480 C C . VAL A 1 464 ? -31.74300 14.28638 -56.25152 1.000 85.24097 465 VAL A C 1
ATOM 3481 O O . VAL A 1 464 ? -30.52201 14.16081 -56.09515 1.000 77.89071 465 VAL A O 1
ATOM 3485 N N . THR A 1 465 ? -32.42616 13.66837 -57.21539 1.000 80.80493 466 THR A N 1
ATOM 3486 C CA . THR A 1 465 ? -31.81387 12.95840 -58.33736 1.000 85.43658 466 THR A CA 1
ATOM 3487 C C . THR A 1 465 ? -32.24613 13.70231 -59.59726 1.000 80.54273 466 THR A C 1
ATOM 3488 O O . THR A 1 465 ? -33.39862 13.59675 -60.02532 1.000 82.31731 466 THR A O 1
ATOM 3492 N N . ALA A 1 466 ? -31.33007 14.47313 -60.17500 1.000 79.01101 467 ALA A N 1
ATOM 3493 C CA . ALA A 1 466 ? -31.69128 15.44027 -61.20040 1.000 84.12981 467 ALA A CA 1
ATOM 3494 C C . ALA A 1 466 ? -30.61818 15.51637 -62.27895 1.000 81.24487 467 ALA A C 1
ATOM 3495 O O . ALA A 1 466 ? -29.44961 15.19479 -62.05317 1.000 79.81789 467 ALA A O 1
ATOM 3497 N N . ASP A 1 467 ? -31.03182 15.97718 -63.45570 1.000 78.80476 468 ASP A N 1
ATOM 3498 C CA . ASP A 1 467 ? -30.13693 16.22623 -64.57630 1.000 83.88839 468 ASP A CA 1
ATOM 3499 C C . ASP A 1 467 ? -30.39984 17.60122 -65.18073 1.000 81.84574 468 ASP A C 1
ATOM 3500 O O . ASP A 1 467 ? -30.36617 17.78489 -66.40067 1.000 91.93789 468 ASP A O 1
ATOM 3505 N N . GLY A 1 468 ? -30.67209 18.58847 -64.33281 1.000 79.68892 469 GLY A N 1
ATOM 3506 C CA . GLY A 1 468 ? -30.88081 19.95216 -64.78668 1.000 86.15365 469 GLY A CA 1
ATOM 3507 C C . GLY A 1 468 ? -30.98731 20.94563 -63.64451 1.000 83.44138 469 GLY A C 1
ATOM 3508 O O . GLY A 1 468 ? -31.75164 20.72111 -62.70334 1.000 84.86366 469 GLY A O 1
ATOM 3509 N N . VAL A 1 469 ? -30.24351 22.05113 -63.72120 1.000 79.62416 470 VAL A N 1
ATOM 3510 C CA . VAL A 1 469 ? -30.21384 23.06303 -62.66626 1.000 81.90857 470 VAL A CA 1
ATOM 3511 C C . VAL A 1 469 ? -30.34038 24.45127 -63.28452 1.000 87.60817 470 VAL A C 1
ATOM 3512 O O . VAL A 1 469 ? -29.55931 24.80710 -64.16910 1.000 89.97119 470 VAL A O 1
ATOM 3516 N N . ARG A 1 470 ? -31.28603 25.25350 -62.79179 1.000 82.41030 471 ARG A N 1
ATOM 3517 C CA . ARG A 1 470 ? -31.47240 26.62499 -63.26039 1.000 81.72586 471 ARG A CA 1
ATOM 3518 C C . ARG A 1 470 ? -31.25206 27.60422 -62.11950 1.000 88.39168 471 ARG A C 1
ATOM 3519 O O . ARG A 1 470 ? -31.94981 27.54602 -61.10308 1.000 94.54234 471 ARG A O 1
ATOM 3527 N N . VAL A 1 471 ? -30.30302 28.51514 -62.30638 1.000 89.25491 472 VAL A N 1
ATOM 3528 C CA . VAL A 1 471 ? -30.08328 29.64087 -61.40876 1.000 85.71697 472 VAL A CA 1
ATOM 3529 C C . VAL A 1 471 ? -30.74347 30.86246 -62.03558 1.000 97.41187 472 VAL A C 1
ATOM 3530 O O . VAL A 1 471 ? -30.35549 31.28891 -63.13013 1.000 99.95253 472 VAL A O 1
ATOM 3534 N N . VAL A 1 472 ? -31.73778 31.42599 -61.34955 1.000 89.77498 473 VAL A N 1
ATOM 3535 C CA . VAL A 1 472 ? -32.51281 32.55988 -61.84157 1.000 87.26785 473 VAL A CA 1
ATOM 3536 C C . VAL A 1 472 ? -32.19618 33.76036 -60.96379 1.000 102.93713 473 VAL A C 1
ATOM 3537 O O . VAL A 1 472 ? -32.41977 33.72369 -59.74515 1.000 103.50143 473 VAL A O 1
ATOM 3541 N N . LEU A 1 473 ? -31.68107 34.82514 -61.58100 1.000 109.63889 474 LEU A N 1
ATOM 3542 C CA . LEU A 1 473 ? -31.26375 36.02775 -60.85923 1.000 106.03930 474 LEU A CA 1
ATOM 3543 C C . LEU A 1 473 ? -32.42446 37.01455 -60.88992 1.000 110.71913 474 LEU A C 1
ATOM 3544 O O . LEU A 1 473 ? -32.54184 37.84200 -61.79427 1.000 120.96612 474 LEU A O 1
ATOM 3549 N N . GLU A 1 474 ? -33.28607 36.93519 -59.87448 1.000 116.46567 475 GLU A N 1
ATOM 3550 C CA . GLU A 1 474 ? -34.55414 37.65953 -59.91078 1.000 115.13587 475 GLU A CA 1
ATOM 3551 C C . GLU A 1 474 ? -34.34612 39.17199 -59.94160 1.000 118.22719 475 GLU A C 1
ATOM 3552 O O . GLU A 1 474 ? -35.00364 39.88167 -60.71177 1.000 120.75358 475 GLU A O 1
ATOM 3558 N N . GLN A 1 475 ? -33.44623 39.68900 -59.10846 1.000 117.81269 476 GLN A N 1
ATOM 3559 C CA . GLN A 1 475 ? -33.23455 41.12828 -59.05685 1.000 118.70338 476 GLN A CA 1
ATOM 3560 C C . GLN A 1 475 ? -31.78497 41.41060 -58.68460 1.000 124.66748 476 GLN A C 1
ATOM 3561 O O . GLN A 1 475 ? -31.14556 40.62232 -57.98279 1.000 119.32395 476 GLN A O 1
ATOM 3567 N N . SER A 1 476 ? -31.26804 42.53534 -59.18237 1.000 140.74826 477 SER A N 1
ATOM 3568 C CA . SER A 1 476 ? -29.87929 42.93311 -58.98299 1.000 128.92490 477 SER A CA 1
ATOM 3569 C C . SER A 1 476 ? -29.73226 44.40120 -59.35686 1.000 135.62008 477 SER A C 1
ATOM 3570 O O . SER A 1 476 ? -30.36817 44.86369 -60.30728 1.000 150.61934 477 SER A O 1
ATOM 3573 N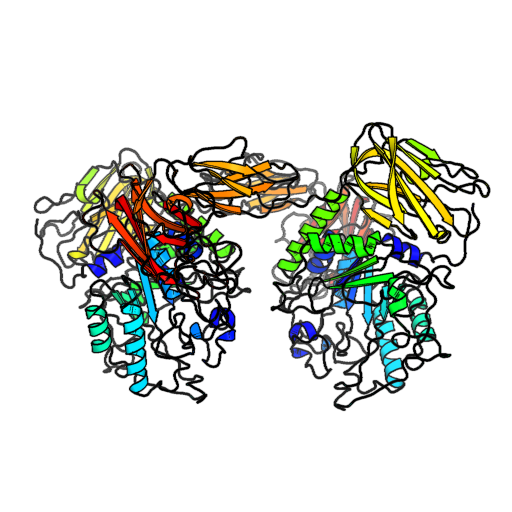 N . ARG A 1 477 ? -28.88810 45.12580 -58.61292 1.000 118.88393 478 ARG A N 1
ATOM 3574 C CA . ARG A 1 477 ? -28.72362 46.55651 -58.86634 1.000 120.21494 478 ARG A CA 1
ATOM 3575 C C . ARG A 1 477 ? -27.87695 46.83510 -60.09980 1.000 113.86186 478 ARG A C 1
ATOM 3576 O O . ARG A 1 477 ? -28.18950 47.74857 -60.87161 1.000 116.28641 478 ARG A O 1
ATOM 3584 N N . ALA A 1 478 ? -26.79666 46.09081 -60.29142 1.000 106.69346 479 ALA A N 1
ATOM 3585 C CA . ALA A 1 478 ? -26.01267 46.18345 -61.51061 1.000 107.40202 479 ALA A CA 1
ATOM 3586 C C . ALA A 1 478 ? -26.17956 44.90211 -62.31422 1.000 109.43876 479 ALA A C 1
ATOM 3587 O O . ALA A 1 478 ? -26.65843 43.88552 -61.80367 1.000 111.34622 479 ALA A O 1
ATOM 3589 N N . VAL A 1 479 ? -25.79586 44.96887 -63.58637 1.000 101.74188 480 VAL A N 1
ATOM 3590 C CA . VAL A 1 479 ? -25.93886 43.83794 -64.50130 1.000 104.97406 480 VAL A CA 1
ATOM 3591 C C . VAL A 1 479 ? -25.23961 42.62093 -63.89928 1.000 104.99556 480 VAL A C 1
ATOM 3592 O O . VAL A 1 479 ? -24.03069 42.66145 -63.62960 1.000 92.59699 480 VAL A O 1
ATOM 3596 N N . PRO A 1 480 ? -25.97020 41.54088 -63.62949 1.000 105.79379 481 PRO A N 1
ATOM 3597 C CA . PRO A 1 480 ? -25.43482 40.46664 -62.78247 1.000 101.74457 481 PRO A CA 1
ATOM 3598 C C . PRO A 1 480 ? -24.29663 39.70457 -63.44833 1.000 95.40386 481 PRO A C 1
ATOM 3599 O O . PRO A 1 480 ? -24.01323 39.84631 -64.63860 1.000 96.70011 481 PRO A O 1
ATOM 3603 N N . ALA A 1 481 ? -23.64373 38.86740 -62.64155 1.000 90.48073 482 ALA A N 1
ATOM 3604 C CA . ALA A 1 481 ? -22.49267 38.09683 -63.08946 1.000 82.24198 482 ALA A CA 1
ATOM 3605 C C . ALA A 1 481 ? -22.21223 36.97588 -62.09825 1.000 89.32353 482 ALA A C 1
ATOM 3606 O O . ALA A 1 481 ? -22.31891 37.17443 -60.88567 1.000 97.76125 482 ALA A O 1
ATOM 3608 N N . LEU A 1 482 ? -21.86108 35.80198 -62.62123 1.000 80.77526 483 LEU A N 1
ATOM 3609 C CA . LEU A 1 482 ? -21.50001 34.64526 -61.81192 1.000 80.14676 483 LEU A CA 1
ATOM 3610 C C . LEU A 1 482 ? -20.19046 34.06122 -62.31612 1.000 85.51596 483 LEU A C 1
ATOM 3611 O O . LEU A 1 482 ? -19.96540 33.97375 -63.52571 1.000 89.51576 483 LEU A O 1
ATOM 3616 N N . CYS A 1 483 ? -19.32969 33.65663 -61.38281 1.000 89.26261 484 CYS A N 1
ATOM 3617 C CA . CYS A 1 483 ? -18.06161 33.02835 -61.72071 1.000 79.58871 484 CYS A CA 1
ATOM 3618 C C . CYS A 1 483 ? -18.00957 31.55139 -61.36409 1.000 78.11028 484 CYS A C 1
ATOM 3619 O O . CYS A 1 483 ? -17.08112 30.86223 -61.80117 1.000 75.62807 484 CYS A O 1
ATOM 3622 N N . GLU A 1 484 ? -18.96423 31.04898 -60.58060 1.000 80.55419 485 GLU A N 1
ATOM 3623 C CA . GLU A 1 484 ? -18.98780 29.63079 -60.24008 1.000 83.89456 485 GLU A CA 1
ATOM 3624 C C . GLU A 1 484 ? -20.41777 29.15620 -60.04414 1.000 80.08641 485 GLU A C 1
ATOM 3625 O O . GLU A 1 484 ? -21.19518 29.81574 -59.34993 1.000 79.36643 485 GLU A O 1
ATOM 3631 N N . VAL A 1 485 ? -20.74623 28.01776 -60.65748 1.000 84.15832 486 VAL A N 1
ATOM 3632 C CA . VAL A 1 485 ? -21.93724 27.23354 -60.34190 1.000 81.80413 486 VAL A CA 1
ATOM 3633 C C . VAL A 1 485 ? -21.48655 25.78227 -60.26220 1.000 82.38486 486 VAL A C 1
ATOM 3634 O O . VAL A 1 485 ? -21.14046 25.18444 -61.28758 1.000 83.62076 486 VAL A O 1
ATOM 3638 N N . SER A 1 486 ? -21.50544 25.20632 -59.06117 1.000 81.93455 487 SER A N 1
ATOM 3639 C CA . SER A 1 486 ? -21.04626 23.83453 -58.88184 1.000 82.58737 487 SER A CA 1
ATOM 3640 C C . SER A 1 486 ? -22.02291 23.07077 -57.99910 1.000 82.59933 487 SER A C 1
ATOM 3641 O O . SER A 1 486 ? -22.76724 23.65643 -57.20992 1.000 81.82167 487 SER A O 1
ATOM 3644 N N . LEU A 1 487 ? -22.00204 21.74487 -58.12994 1.000 83.50354 488 LEU A N 1
ATOM 3645 C CA . LEU A 1 487 ? -22.97051 20.87400 -57.47682 1.000 83.73814 488 LEU A CA 1
ATOM 3646 C C . LEU A 1 487 ? -22.23971 19.83520 -56.63632 1.000 83.73184 488 LEU A C 1
ATOM 3647 O O . LEU A 1 487 ? -21.19166 19.32492 -57.04168 1.000 84.19826 488 LEU A O 1
ATOM 3652 N N . TRP A 1 488 ? -22.80228 19.51184 -55.47091 1.000 83.23071 489 TRP A N 1
ATOM 3653 C CA . TRP A 1 488 ? -22.09843 18.73791 -54.45762 1.000 85.87375 489 TRP A CA 1
ATOM 3654 C C . TRP A 1 488 ? -23.11049 17.91181 -53.67126 1.000 89.50746 489 TRP A C 1
ATOM 3655 O O . TRP A 1 488 ? -24.27713 18.29193 -53.54645 1.000 82.91074 489 TRP A O 1
ATOM 3666 N N . LYS A 1 489 ? -22.65180 16.78975 -53.12214 1.000 84.39175 490 LYS A N 1
ATOM 3667 C CA . LYS A 1 489 ? -23.44652 15.97568 -52.20809 1.000 83.39838 490 LYS A CA 1
ATOM 3668 C C . LYS A 1 489 ? -22.94118 16.17320 -50.78688 1.000 82.29443 490 LYS A C 1
ATOM 3669 O O . LYS A 1 489 ? -21.75118 15.98328 -50.51735 1.000 82.12184 490 LYS A O 1
ATOM 3675 N N . TYR A 1 490 ? -23.83982 16.55077 -49.88915 1.000 81.57742 491 TYR A N 1
ATOM 3676 C CA . TYR A 1 490 ? -23.45652 16.77364 -48.50327 1.000 80.51877 491 TYR A CA 1
ATOM 3677 C C . TYR A 1 490 ? -23.13117 15.43485 -47.84933 1.000 80.91319 491 TYR A C 1
ATOM 3678 O O . TYR A 1 490 ? -23.88394 14.47026 -48.01654 1.000 81.70319 491 TYR A O 1
ATOM 3687 N N . PRO A 1 491 ? -21.99503 15.32078 -47.16730 1.000 80.45451 492 PRO A N 1
ATOM 3688 C CA . PRO A 1 491 ? -21.58623 14.03687 -46.58437 1.000 80.87361 492 PRO A CA 1
ATOM 3689 C C . PRO A 1 491 ? -22.65318 13.42083 -45.69238 1.000 95.23566 492 PRO A C 1
ATOM 3690 O O . PRO A 1 491 ? -23.40666 14.11988 -45.00795 1.000 100.96835 492 PRO A O 1
ATOM 3694 N N . VAL A 1 492 ? -22.69525 12.09430 -45.69086 1.000 92.02319 493 VAL A N 1
ATOM 3695 C CA . VAL A 1 492 ? -23.71804 11.37083 -44.94578 1.000 109.38141 493 VAL A CA 1
ATOM 3696 C C . VAL A 1 492 ? -23.36575 11.40489 -43.46474 1.000 109.06114 493 VAL A C 1
ATOM 3697 O O . VAL A 1 492 ? -22.23258 11.09483 -43.07440 1.000 99.56071 493 VAL A O 1
ATOM 3701 N N . ILE A 1 493 ? -24.33151 11.79636 -42.63761 1.000 108.04837 494 ILE A N 1
ATOM 3702 C CA . ILE A 1 493 ? -24.15318 11.78885 -41.18970 1.000 111.00017 494 ILE A CA 1
ATOM 3703 C C . ILE A 1 493 ? -24.32369 10.34623 -40.72775 1.000 109.83464 494 ILE A C 1
ATOM 3704 O O . ILE A 1 493 ? -25.41244 9.77787 -40.83684 1.000 112.82491 494 ILE A O 1
ATOM 3709 N N . LEU A 1 494 ? -23.25099 9.74288 -40.22172 1.000 106.93802 495 LEU A N 1
ATOM 3710 C CA . LEU A 1 494 ? -23.32480 8.35404 -39.77188 1.000 107.78079 495 LEU A CA 1
ATOM 3711 C C . LEU A 1 494 ? -23.71418 8.32202 -38.30337 1.000 110.54275 495 LEU A C 1
ATOM 3712 O O . LEU A 1 494 ? -22.86920 8.30286 -37.40658 1.000 103.63193 495 LEU A O 1
ATOM 3717 N N . ASN A 1 495 ? -25.01976 8.32176 -38.06202 1.000 114.19428 496 ASN A N 1
ATOM 3718 C CA . ASN A 1 495 ? -25.54337 8.14378 -36.72060 1.000 104.11263 496 ASN A CA 1
ATOM 3719 C C . ASN A 1 495 ? -25.43900 6.67560 -36.33420 1.000 101.72865 496 ASN A C 1
ATOM 3720 O O . ASN A 1 495 ? -25.62402 5.78692 -37.17063 1.000 105.40985 496 ASN A O 1
ATOM 3725 N N . ALA A 1 496 ? -25.14118 6.42579 -35.06315 1.000 96.98022 497 ALA A N 1
ATOM 3726 C CA . ALA A 1 496 ? -25.00883 5.07122 -34.54506 1.000 89.10632 497 ALA A CA 1
ATOM 3727 C C . ALA A 1 496 ? -26.26944 4.26397 -34.83372 1.000 96.51328 497 ALA A C 1
ATOM 3728 O O . ALA A 1 496 ? -27.36864 4.82757 -34.91031 1.000 97.89143 497 ALA A O 1
ATOM 3730 N N . PRO A 1 497 ? -26.15071 2.95168 -35.01939 1.000 92.00813 498 PRO A N 1
ATOM 3731 C CA . PRO A 1 497 ? -27.32620 2.15560 -35.38234 1.000 84.91655 498 PRO A CA 1
ATOM 3732 C C . PRO A 1 497 ? -28.28680 2.01200 -34.21631 1.000 81.66431 498 PRO A C 1
ATOM 3733 O O . PRO A 1 497 ? -27.87885 1.81822 -33.06953 1.000 84.07132 498 PRO A O 1
ATOM 3737 N N . ALA A 1 498 ? -29.57608 2.08024 -34.52529 1.000 81.89278 499 ALA A N 1
ATOM 3738 C CA . ALA A 1 498 ? -30.59897 1.74662 -33.54795 1.000 81.60165 499 ALA A CA 1
ATOM 3739 C C . ALA A 1 498 ? -30.71447 0.23362 -33.44869 1.000 92.26835 499 ALA A C 1
ATOM 3740 O O . ALA A 1 498 ? -30.80678 -0.45941 -34.47222 1.000 97.53623 499 ALA A O 1
ATOM 3742 N N . VAL A 1 499 ? -30.68660 -0.27373 -32.21761 1.000 82.15162 500 VAL A N 1
ATOM 3743 C CA . VAL A 1 499 ? -30.78570 -1.70053 -31.93335 1.000 96.29476 500 VAL A CA 1
ATOM 3744 C C . VAL A 1 499 ? -32.04122 -1.91546 -31.10095 1.000 85.10660 500 VAL A C 1
ATOM 3745 O O . VAL A 1 499 ? -32.07995 -1.53607 -29.92519 1.000 88.96731 500 VAL A O 1
ATOM 3749 N N . ASN A 1 500 ? -33.05888 -2.53999 -31.68864 1.000 88.78692 501 ASN A N 1
ATOM 3750 C CA . ASN A 1 500 ? -34.31280 -2.77690 -30.99471 1.000 87.77193 501 ASN A CA 1
ATOM 3751 C C . ASN A 1 500 ? -34.57063 -4.27626 -30.91851 1.000 90.10635 501 ASN A C 1
ATOM 3752 O O . ASN A 1 500 ? -34.02693 -5.05760 -31.70060 1.000 95.36105 501 ASN A O 1
ATOM 3757 N N . TYR A 1 501 ? -35.40296 -4.68011 -29.96249 1.000 87.17186 502 TYR A N 1
ATOM 3758 C CA . TYR A 1 501 ? -35.69647 -6.09346 -29.77245 1.000 88.43175 502 TYR A CA 1
ATOM 3759 C C . TYR A 1 501 ? -37.11504 -6.25195 -29.24549 1.000 87.33466 502 TYR A C 1
ATOM 3760 O O . TYR A 1 501 ? -37.61116 -5.40555 -28.49900 1.000 95.92516 502 TYR A O 1
ATOM 3769 N N . ASP A 1 502 ? -37.76086 -7.34846 -29.63702 1.000 89.11079 503 ASP A N 1
ATOM 3770 C CA . ASP A 1 502 ? -39.09994 -7.67278 -29.17420 1.000 86.02508 503 ASP A CA 1
ATOM 3771 C C . ASP A 1 502 ? -39.03196 -8.78298 -28.12506 1.000 88.68470 503 ASP A C 1
ATOM 3772 O O . ASP A 1 502 ? -37.95781 -9.26050 -27.75331 1.000 92.51027 503 ASP A O 1
ATOM 3777 N N . ARG A 1 503 ? -40.20302 -9.19538 -27.63796 1.000 96.59923 504 ARG A N 1
ATOM 3778 C CA . ARG A 1 503 ? -40.28760 -10.24297 -26.62600 1.000 95.15551 504 ARG A CA 1
ATOM 3779 C C . ARG A 1 503 ? -39.90660 -11.62119 -27.15329 1.000 101.61973 504 ARG A C 1
ATOM 3780 O O . ARG A 1 503 ? -39.87300 -12.57315 -26.36604 1.000 96.73638 504 ARG A O 1
ATOM 3788 N N . ASN A 1 504 ? -39.61595 -11.75085 -28.44620 1.000 118.82105 505 ASN A N 1
ATOM 3789 C CA . ASN A 1 504 ? -39.25427 -13.02150 -29.05975 1.000 119.51794 505 ASN A CA 1
ATOM 3790 C C . ASN A 1 504 ? -37.75127 -13.20508 -29.19573 1.000 110.26378 505 ASN A C 1
ATOM 3791 O O . ASN A 1 504 ? -37.30777 -14.26213 -29.65612 1.000 110.37557 505 ASN A O 1
ATOM 3796 N N . GLY A 1 505 ? -36.96265 -12.20565 -28.81215 1.000 105.78734 506 GLY A N 1
ATOM 3797 C CA . GLY A 1 505 ? -35.55460 -12.18301 -29.13358 1.000 89.70587 506 GLY A CA 1
ATOM 3798 C C . GLY A 1 505 ? -35.24696 -11.77227 -30.55228 1.000 89.48576 506 GLY A C 1
ATOM 3799 O O . GLY A 1 505 ? -34.08308 -11.84112 -30.95943 1.000 93.52972 506 GLY A O 1
ATOM 3800 N N . ARG A 1 506 ? -36.24959 -11.33863 -31.31564 1.000 90.36835 507 ARG A N 1
ATOM 3801 C CA . ARG A 1 506 ? -36.04176 -10.89299 -32.68946 1.000 90.28229 507 ARG A CA 1
ATOM 3802 C C . ARG A 1 506 ? -35.45418 -9.48999 -32.65309 1.000 89.19125 507 ARG A C 1
ATOM 3803 O O . ARG A 1 506 ? -36.10586 -8.54049 -32.20430 1.000 88.27590 507 ARG A O 1
ATOM 3811 N N . VAL A 1 507 ? -34.22320 -9.36204 -33.12796 1.000 93.20817 508 VAL A N 1
ATOM 3812 C CA . VAL A 1 507 ? -33.46492 -8.12333 -33.04724 1.000 91.27305 508 VAL A CA 1
ATOM 3813 C C . VAL A 1 507 ? -33.55111 -7.42090 -34.39181 1.000 91.95044 508 VAL A C 1
ATOM 3814 O O . VAL A 1 507 ? -33.38128 -8.05193 -35.44089 1.000 89.79358 508 VAL A O 1
ATOM 3818 N N . THR A 1 508 ? -33.81798 -6.12031 -34.36609 1.000 88.17103 509 THR A N 1
ATOM 3819 C CA . THR A 1 508 ? -33.91592 -5.31446 -35.57394 1.000 87.96308 509 THR A CA 1
ATOM 3820 C C . THR A 1 508 ? -32.93652 -4.15820 -35.45907 1.000 94.63802 509 THR A C 1
ATOM 3821 O O . THR A 1 508 ? -33.00464 -3.36553 -34.50893 1.000 96.42496 509 THR A O 1
ATOM 3825 N N . LEU A 1 509 ? -32.00693 -4.09065 -36.40293 1.000 93.12350 510 LEU A N 1
ATOM 3826 C CA . LEU A 1 509 ? -31.07371 -2.98350 -36.51395 1.000 92.84880 510 LEU A CA 1
ATOM 3827 C C . LEU A 1 509 ? -31.55947 -2.02814 -37.59315 1.000 91.23329 510 LEU A C 1
ATOM 3828 O O . LEU A 1 509 ? -32.15818 -2.44335 -38.58905 1.000 94.49187 510 LEU A O 1
ATOM 3833 N N . ALA A 1 510 ? -31.31619 -0.73938 -37.38090 1.000 87.56854 511 ALA A N 1
ATOM 3834 C CA . ALA A 1 510 ? -31.78098 0.24976 -38.34152 1.000 93.04647 511 ALA A CA 1
ATOM 3835 C C . ALA A 1 510 ? -30.89905 1.48483 -38.26466 1.000 110.11291 511 ALA A C 1
ATOM 3836 O O . ALA A 1 510 ? -30.11557 1.66078 -37.32901 1.000 111.70152 511 ALA A O 1
ATOM 3838 N N . SER A 1 511 ? -31.03118 2.33447 -39.27930 1.000 119.63266 512 SER A N 1
ATOM 3839 C CA . SER A 1 511 ? -30.32478 3.60558 -39.36245 1.000 122.39843 512 SER A CA 1
ATOM 3840 C C . SER A 1 511 ? -30.87132 4.36619 -40.55865 1.000 130.67609 512 SER A C 1
ATOM 3841 O O . SER A 1 511 ? -31.45204 3.77054 -41.47173 1.000 136.38320 512 SER A O 1
ATOM 3844 N N . ALA A 1 512 ? -30.73575 5.69420 -40.51163 1.000 115.69392 513 ALA A N 1
ATOM 3845 C CA . ALA A 1 512 ? -30.91905 6.51716 -41.70262 1.000 131.32213 513 ALA A CA 1
ATOM 3846 C C . ALA A 1 512 ? -30.28675 5.84084 -42.91347 1.000 161.99641 513 ALA A C 1
ATOM 3847 O O . ALA A 1 512 ? -29.18385 5.29475 -42.83155 1.000 145.78334 513 ALA A O 1
ATOM 3849 N N . GLU A 1 513 ? -30.99711 5.89250 -44.03941 1.000 196.74801 514 GLU A N 1
ATOM 3850 C CA . GLU A 1 513 ? -30.78021 4.97205 -45.14804 1.000 184.92445 514 GLU A CA 1
ATOM 3851 C C . GLU A 1 513 ? -29.36623 5.08282 -45.71842 1.000 174.77781 514 GLU A C 1
ATOM 3852 O O . GLU A 1 513 ? -28.59608 5.99340 -45.40258 1.000 184.88318 514 GLU A O 1
ATOM 3858 N N . ASN A 1 514 ? -29.04442 4.12245 -46.58751 1.000 154.66318 515 ASN A N 1
ATOM 3859 C CA . ASN A 1 514 ? -27.78071 4.09054 -47.32204 1.000 148.06853 515 ASN A CA 1
ATOM 3860 C C . ASN A 1 514 ? -26.58951 4.00291 -46.36878 1.000 137.94498 515 ASN A C 1
ATOM 3861 O O . ASN A 1 514 ? -25.60223 4.72765 -46.50441 1.000 144.02699 515 ASN A O 1
ATOM 3866 N N . VAL A 1 515 ? -26.68433 3.11017 -45.38495 1.000 124.17029 516 VAL A N 1
ATOM 3867 C CA . VAL A 1 515 ? -25.53650 2.80595 -44.53865 1.000 120.91217 516 VAL A CA 1
ATOM 3868 C C . VAL A 1 515 ? -25.45976 1.30548 -44.31145 1.000 93.47283 516 VAL A C 1
ATOM 3869 O O . VAL A 1 515 ? -26.46988 0.65194 -44.02971 1.000 88.64820 516 VAL A O 1
ATOM 3873 N N . VAL A 1 516 ? -24.24926 0.76699 -44.41649 1.000 92.17750 517 VAL A N 1
ATOM 3874 C CA . VAL A 1 516 ? -24.00583 -0.63471 -44.09652 1.000 89.45243 517 VAL A CA 1
ATOM 3875 C C . VAL A 1 516 ? -23.87256 -0.76485 -42.58778 1.000 92.49548 517 VAL A C 1
ATOM 3876 O O . VAL A 1 516 ? -23.26133 0.08484 -41.93994 1.000 100.11270 517 VAL A O 1
ATOM 3880 N N . ILE A 1 517 ? -24.45050 -1.80358 -42.00102 1.000 88.95298 518 ILE A N 1
ATOM 3881 C CA . ILE A 1 517 ? -24.37235 -1.98008 -40.55714 1.000 88.14482 518 ILE A CA 1
ATOM 3882 C C . ILE A 1 517 ? -23.68105 -3.30374 -40.27722 1.000 88.89798 518 ILE A C 1
ATOM 3883 O O . ILE A 1 517 ? -24.14892 -4.36063 -40.71685 1.000 90.22708 518 ILE A O 1
ATOM 3888 N N . ARG A 1 518 ? -22.57321 -3.24535 -39.54827 1.000 88.35360 519 ARG A N 1
ATOM 3889 C CA . ARG A 1 518 ? -21.91136 -4.44301 -39.05751 1.000 91.45755 519 ARG A CA 1
ATOM 3890 C C . ARG A 1 518 ? -22.23170 -4.63442 -37.58306 1.000 89.92044 519 ARG A C 1
ATOM 3891 O O . ARG A 1 518 ? -22.53750 -3.68193 -36.86263 1.000 90.66994 519 ARG A O 1
ATOM 3899 N N . TYR A 1 519 ? -22.15474 -5.88446 -37.13481 1.000 88.76955 520 TYR A N 1
ATOM 3900 C CA . TYR A 1 519 ? -22.65137 -6.20663 -35.80844 1.000 91.60214 520 TYR A CA 1
ATOM 3901 C C . TYR A 1 519 ? -21.89157 -7.40754 -35.26663 1.000 96.57082 520 TYR A C 1
ATOM 3902 O O . TYR A 1 519 ? -21.38328 -8.23746 -36.02363 1.000 108.11674 520 TYR A O 1
ATOM 3911 N N . THR A 1 520 ? -21.79257 -7.46600 -33.94445 1.000 97.91556 521 THR A N 1
ATOM 3912 C CA . THR A 1 520 ? -21.15106 -8.56030 -33.23348 1.000 97.42419 521 THR A CA 1
ATOM 3913 C C . THR A 1 520 ? -22.02722 -8.93935 -32.05261 1.000 105.15059 521 THR A C 1
ATOM 3914 O O . THR A 1 520 ? -22.65837 -8.07317 -31.43694 1.000 103.17003 521 THR A O 1
ATOM 3918 N N . THR A 1 521 ? -22.05906 -10.23198 -31.73419 1.000 104.72236 522 THR A N 1
ATOM 3919 C CA . THR A 1 521 ? -22.82787 -10.71507 -30.59903 1.000 114.91716 522 THR A CA 1
ATOM 3920 C C . THR A 1 521 ? -21.98623 -11.33220 -29.49177 1.000 120.66482 522 THR A C 1
ATOM 3921 O O . THR A 1 521 ? -22.52684 -11.60725 -28.41382 1.000 117.25484 522 THR A O 1
ATOM 3925 N N . ASP A 1 522 ? -20.69101 -11.55823 -29.71565 1.000 121.17412 523 ASP A N 1
ATOM 3926 C CA . ASP A 1 522 ? -19.83518 -12.07198 -28.65118 1.000 126.15364 523 ASP A CA 1
ATOM 3927 C C . ASP A 1 522 ? -19.45154 -10.97334 -27.66151 1.000 133.05290 523 ASP A C 1
ATOM 3928 O O . ASP A 1 522 ? -19.64619 -11.12165 -26.44839 1.000 116.56537 523 ASP A O 1
ATOM 3933 N N . GLY A 1 523 ? -18.94199 -9.85134 -28.16463 1.000 130.14762 524 GLY A N 1
ATOM 3934 C CA . GLY A 1 523 ? -18.50178 -8.77054 -27.30829 1.000 120.81994 524 GLY A CA 1
ATOM 3935 C C . GLY A 1 523 ? -17.33466 -8.00192 -27.89253 1.000 125.91894 524 GLY A C 1
ATOM 3936 O O . GLY A 1 523 ? -16.83083 -7.06129 -27.27101 1.000 127.30073 524 GLY A O 1
ATOM 3937 N N . THR A 1 524 ? -16.88613 -8.39536 -29.08268 1.000 121.71083 525 THR A N 1
ATOM 3938 C CA . THR A 1 524 ? -15.80300 -7.67244 -29.72762 1.000 123.84213 525 THR A CA 1
ATOM 3939 C C . THR A 1 524 ? -16.31496 -6.34439 -30.27811 1.000 116.39178 525 THR A C 1
ATOM 3940 O O . THR A 1 524 ? -17.51910 -6.08657 -30.34387 1.000 121.41408 525 THR A O 1
ATOM 3944 N N . GLU A 1 525 ? -15.40505 -5.52528 -30.68936 1.000 115.88023 526 GLU A N 1
ATOM 3945 C CA . GLU A 1 525 ? -15.97630 -4.33962 -31.30099 1.000 112.26188 526 GLU A CA 1
ATOM 3946 C C . GLU A 1 525 ? -16.20579 -4.57047 -32.78841 1.000 108.88633 526 GLU A C 1
ATOM 3947 O O . GLU A 1 525 ? -15.45198 -5.30875 -33.43053 1.000 125.36790 526 GLU A O 1
ATOM 3953 N N . PRO A 1 526 ? -17.25542 -3.97542 -33.35691 1.000 105.15685 527 PRO A N 1
ATOM 3954 C CA . PRO A 1 526 ? -17.55088 -4.22295 -34.77209 1.000 112.46739 527 PRO A CA 1
ATOM 3955 C C . PRO A 1 526 ? -16.42511 -3.73488 -35.66221 1.000 122.26855 527 PRO A C 1
ATOM 3956 O O . PRO A 1 526 ? -16.37583 -2.55891 -36.03325 1.000 116.37705 527 PRO A O 1
ATOM 3960 N N . GLY A 1 527 ? -15.51716 -4.63424 -36.00462 1.000 127.46837 528 GLY A N 1
ATOM 3961 C CA . GLY A 1 527 ? -14.44901 -4.31329 -36.91555 1.000 137.35414 528 GLY A CA 1
ATOM 3962 C C . GLY A 1 527 ? -14.94237 -4.25143 -38.33983 1.000 142.91994 528 GLY A C 1
ATOM 3963 O O . GLY A 1 527 ? -16.06844 -4.65686 -38.67069 1.000 133.29444 528 GLY A O 1
ATOM 3964 N N . PRO A 1 528 ? -14.09300 -3.72136 -39.22472 1.000 152.03950 529 PRO A N 1
ATOM 3965 C CA . PRO A 1 528 ? -14.46431 -3.64386 -40.64457 1.000 146.58777 529 PRO A CA 1
ATOM 3966 C C . PRO A 1 528 ? -14.55934 -4.99876 -41.32634 1.000 145.12974 529 PRO A C 1
ATOM 3967 O O . PRO A 1 528 ? -14.85250 -5.04618 -42.52685 1.000 143.32615 529 PRO A O 1
ATOM 3971 N N . GLN A 1 529 ? -14.33603 -6.09801 -40.59874 1.000 159.25949 530 GLN A N 1
ATOM 3972 C CA . GLN A 1 529 ? -14.50484 -7.44826 -41.12397 1.000 151.22261 530 GLN A CA 1
ATOM 3973 C C . GLN A 1 529 ? -15.55583 -8.22955 -40.34132 1.000 149.73480 530 GLN A C 1
ATOM 3974 O O . GLN A 1 529 ? -15.55659 -9.46390 -40.37560 1.000 151.86526 530 GLN A O 1
ATOM 3980 N N . SER A 1 530 ? -16.45296 -7.53906 -39.64129 1.000 137.51623 531 SER A N 1
ATOM 3981 C CA . SER A 1 530 ? -17.47239 -8.18719 -38.82992 1.000 125.32972 531 SER A CA 1
ATOM 3982 C C . SER A 1 530 ? -18.71491 -8.50617 -39.65694 1.000 109.88509 531 SER A C 1
ATOM 3983 O O . SER A 1 530 ? -18.84708 -8.11213 -40.81791 1.000 107.32515 531 SER A O 1
ATOM 3986 N N . ALA A 1 531 ? -19.64415 -9.22051 -39.02782 1.000 98.46562 532 ALA A N 1
ATOM 3987 C CA . ALA A 1 531 ? -20.82784 -9.69365 -39.72970 1.000 113.58188 532 ALA A CA 1
ATOM 3988 C C . ALA A 1 531 ? -21.72048 -8.52029 -40.11022 1.000 106.06740 532 ALA A C 1
ATOM 3989 O O . ALA A 1 531 ? -21.96079 -7.62175 -39.30150 1.000 95.19068 532 ALA A O 1
ATOM 3991 N N . MET A 1 532 ? -22.17612 -8.51291 -41.35875 1.000 109.13007 533 MET A N 1
ATOM 3992 C CA . MET A 1 532 ? -23.08851 -7.49118 -41.84973 1.000 114.53325 533 MET A CA 1
ATOM 3993 C C . MET A 1 532 ? -24.51861 -7.77122 -41.39523 1.000 120.69389 533 MET A C 1
ATOM 3994 O O . MET A 1 532 ? -24.91018 -8.92102 -41.17102 1.000 124.54115 533 MET A O 1
ATOM 3999 N N . TYR A 1 533 ? -25.30125 -6.70211 -41.26479 1.000 114.95017 534 TYR A N 1
ATOM 4000 C CA . TYR A 1 533 ? -26.71840 -6.81670 -40.96752 1.000 101.83296 534 TYR A CA 1
ATOM 4001 C C . TYR A 1 533 ? -27.51239 -6.81515 -42.26746 1.000 112.01856 534 TYR A C 1
ATOM 4002 O O . TYR A 1 533 ? -27.16394 -6.12730 -43.23015 1.000 119.00394 534 TYR A O 1
ATOM 4011 N N . ARG A 1 534 ? -28.59560 -7.58916 -42.28194 1.000 126.93708 535 ARG A N 1
ATOM 4012 C CA . ARG A 1 534 ? -29.31743 -7.87758 -43.51611 1.000 127.12258 535 ARG A CA 1
ATOM 4013 C C . ARG A 1 534 ? -30.82570 -7.87804 -43.28357 1.000 127.46926 535 ARG A C 1
ATOM 4014 O O . ARG A 1 534 ? -31.57630 -7.20141 -43.99315 1.000 131.40307 535 ARG A O 1
ATOM 4022 N N . ASN A 1 535 ? -31.26215 -8.61225 -42.27033 1.000 106.13395 536 ASN A N 1
ATOM 4023 C CA . ASN A 1 535 ? -32.65729 -8.81563 -41.91876 1.000 109.63867 536 ASN A CA 1
ATOM 4024 C C . ASN A 1 535 ? -32.69445 -9.08238 -40.42695 1.000 103.53699 536 ASN A C 1
ATOM 4025 O O . ASN A 1 535 ? -31.68273 -9.49872 -39.84898 1.000 102.47435 536 ASN A O 1
ATOM 4030 N N . PRO A 1 536 ? -33.82111 -8.82477 -39.76678 1.000 98.35476 537 PRO A N 1
ATOM 4031 C CA . PRO A 1 536 ? -33.89233 -9.09709 -38.32874 1.000 91.08471 537 PRO A CA 1
ATOM 4032 C C . PRO A 1 536 ? -33.43783 -10.51514 -38.01603 1.000 83.15863 537 PRO A C 1
ATOM 4033 O O . PRO A 1 536 ? -33.81322 -11.47249 -38.69207 1.000 97.07503 537 PRO A O 1
ATOM 4037 N N . PHE A 1 537 ? -32.58763 -10.63753 -37.00486 1.000 86.82842 538 PHE A N 1
ATOM 4038 C CA . PHE A 1 537 ? -31.99764 -11.90467 -36.61182 1.000 81.45648 538 PHE A CA 1
ATOM 4039 C C . PHE A 1 537 ? -32.42517 -12.22679 -35.18823 1.000 88.45716 538 PHE A C 1
ATOM 4040 O O . PHE A 1 537 ? -33.00123 -11.39504 -34.48552 1.000 96.74070 538 PHE A O 1
ATOM 4048 N N . PHE A 1 538 ? -32.14240 -13.44883 -34.75913 1.000 85.95385 539 PHE A N 1
ATOM 4049 C CA . PHE A 1 538 ? -32.63697 -13.94218 -33.48425 1.000 95.25901 539 PHE A CA 1
ATOM 4050 C C . PHE A 1 538 ? -31.49431 -14.18297 -32.50793 1.000 92.64438 539 PHE A C 1
ATOM 4051 O O . PHE A 1 538 ? -30.34811 -14.41384 -32.90244 1.000 97.90763 539 PHE A O 1
ATOM 4059 N N . LEU A 1 539 ? -31.83094 -14.12151 -31.22236 1.000 97.40387 540 LEU A N 1
ATOM 4060 C CA . LEU A 1 539 ? -30.88042 -14.39780 -30.14446 1.000 98.96047 540 LEU A CA 1
ATOM 4061 C C . LEU A 1 539 ? -31.68683 -14.85627 -28.93736 1.000 104.71233 540 LEU A C 1
ATOM 4062 O O . LEU A 1 539 ? -31.92961 -14.09098 -27.99678 1.000 97.06898 540 LEU A O 1
ATOM 4067 N N . PRO A 1 540 ? -32.13825 -16.11297 -28.93814 1.000 108.10685 541 PRO A N 1
ATOM 4068 C CA . PRO A 1 540 ? -33.05026 -16.58753 -27.88941 1.000 106.53152 541 PRO A CA 1
ATOM 4069 C C . PRO A 1 540 ? -32.38831 -16.90812 -26.55860 1.000 103.35030 541 PRO A C 1
ATOM 4070 O O . PRO A 1 540 ? -33.01116 -17.57596 -25.72878 1.000 100.42407 541 PRO A O 1
ATOM 4074 N N . ALA A 1 541 ? -31.15291 -16.47034 -26.32807 1.000 105.51215 542 ALA A N 1
ATOM 4075 C CA . ALA A 1 541 ? -30.45007 -16.77663 -25.09289 1.000 109.83089 542 ALA A CA 1
ATOM 4076 C C . ALA A 1 541 ? -30.20568 -15.56158 -24.20980 1.000 112.09887 542 ALA A C 1
ATOM 4077 O O . ALA A 1 541 ? -29.87752 -15.73376 -23.03032 1.000 117.30507 542 ALA A O 1
ATOM 4079 N N . GLY A 1 542 ? -30.35423 -14.34887 -24.73666 1.000 105.11174 543 GLY A N 1
ATOM 4080 C CA . GLY A 1 542 ? -29.99019 -13.16115 -23.99050 1.000 107.96914 543 GLY A CA 1
ATOM 4081 C C . GLY A 1 542 ? -28.50240 -12.90307 -24.08832 1.000 114.57415 543 GLY A C 1
ATOM 4082 O O . GLY A 1 542 ? -27.69944 -13.77653 -23.74830 1.000 121.88241 543 GLY A O 1
ATOM 4083 N N . GLY A 1 543 ? -28.11535 -11.71491 -24.54679 1.000 121.22161 544 GLY A N 1
ATOM 4084 C CA . GLY A 1 543 ? -26.70777 -11.44571 -24.77016 1.000 127.91543 544 GLY A CA 1
ATOM 4085 C C . GLY A 1 543 ? -26.36391 -9.98560 -24.97160 1.000 123.71376 544 GLY A C 1
ATOM 4086 O O . GLY A 1 543 ? -27.03696 -9.10202 -24.43658 1.000 116.78134 544 GLY A O 1
ATOM 4087 N N . THR A 1 544 ? -25.31664 -9.72149 -25.75027 1.000 109.15754 545 THR A N 1
ATOM 4088 C CA . THR A 1 544 ? -24.83069 -8.37023 -25.99096 1.000 100.88359 545 THR A CA 1
ATOM 4089 C C . THR A 1 544 ? -24.63826 -8.17120 -27.48484 1.000 96.84316 545 THR A C 1
ATOM 4090 O O . THR A 1 544 ? -23.96028 -8.97276 -28.13388 1.000 110.97529 545 THR A O 1
ATOM 4094 N N . VAL A 1 545 ? -25.23476 -7.11473 -28.03174 1.000 90.93157 546 VAL A N 1
ATOM 4095 C CA . VAL A 1 545 ? -25.06164 -6.75149 -29.43259 1.000 99.00219 546 VAL A CA 1
ATOM 4096 C C . VAL A 1 545 ? -24.26627 -5.45588 -29.50268 1.000 101.04730 546 VAL A C 1
ATOM 4097 O O . VAL A 1 545 ? -24.50090 -4.52679 -28.72193 1.000 101.18123 546 VAL A O 1
ATOM 4101 N N . LYS A 1 546 ? -23.31528 -5.40006 -30.43166 1.000 90.60293 547 LYS A N 1
ATOM 4102 C CA . LYS A 1 546 ? -22.55211 -4.18796 -30.69856 1.000 92.40446 547 LYS A CA 1
ATOM 4103 C C . LYS A 1 546 ? -22.58491 -3.94351 -32.19693 1.000 90.65366 547 LYS A C 1
ATOM 4104 O O . LYS A 1 546 ? -22.11672 -4.78187 -32.97067 1.000 98.70372 547 LYS A O 1
ATOM 4110 N N . ALA A 1 547 ? -23.15862 -2.81764 -32.60486 1.000 93.13521 548 ALA A N 1
ATOM 4111 C CA . ALA A 1 547 ? -23.34953 -2.51218 -34.01313 1.000 86.91038 548 ALA A CA 1
ATOM 4112 C C . ALA A 1 547 ? -22.69766 -1.18449 -34.36944 1.000 87.90745 548 ALA A C 1
ATOM 4113 O O . ALA A 1 547 ? -22.48952 -0.31711 -33.51688 1.000 98.58293 548 ALA A O 1
ATOM 4115 N N . ALA A 1 548 ? -22.38411 -1.03863 -35.65504 1.000 92.75735 549 ALA A N 1
ATOM 4116 C CA . ALA A 1 548 ? -21.73720 0.16269 -36.16164 1.000 88.54493 549 ALA A CA 1
ATOM 4117 C C . ALA A 1 548 ? -22.14074 0.37441 -37.61216 1.000 86.16678 549 ALA A C 1
ATOM 4118 O O . ALA A 1 548 ? -22.38887 -0.58367 -38.34938 1.000 94.40266 549 ALA A O 1
ATOM 4120 N N . ALA A 1 549 ? -22.21691 1.63941 -38.00916 1.000 82.61910 550 ALA A N 1
ATOM 4121 C CA . ALA A 1 549 ? -22.58417 2.01615 -39.36439 1.000 89.83363 550 ALA A CA 1
ATOM 4122 C C . ALA A 1 549 ? -21.34039 2.34430 -40.18651 1.000 104.47613 550 ALA A C 1
ATOM 4123 O O . ALA A 1 549 ? -20.27685 2.67026 -39.65291 1.000 109.66211 550 ALA A O 1
ATOM 4125 N N . GLU A 1 550 ? -21.49359 2.25105 -41.50624 1.000 98.80737 551 GLU A N 1
ATOM 4126 C CA . GLU A 1 550 ? -20.39806 2.43599 -42.44602 1.000 94.11361 551 GLU A CA 1
ATOM 4127 C C . GLU A 1 550 ? -20.91654 3.11449 -43.70528 1.000 94.35331 551 GLU A C 1
ATOM 4128 O O . GLU A 1 550 ? -22.01620 2.79978 -44.18259 1.000 109.13327 551 GLU A O 1
ATOM 4134 N N . TYR A 1 551 ? -20.10065 4.02006 -44.24634 1.000 92.59512 552 TYR A N 1
ATOM 4135 C CA . TYR A 1 551 ? -20.33069 4.60946 -45.56524 1.000 103.70808 552 TYR A CA 1
ATOM 4136 C C . TYR A 1 551 ? -19.01903 5.17963 -46.08429 1.000 102.48857 552 TYR A C 1
ATOM 4137 O O . TYR A 1 551 ? -18.42436 6.04793 -45.43946 1.000 96.75844 552 TYR A O 1
ATOM 4146 N N . ARG A 1 552 ? -18.57805 4.68916 -47.24534 1.000 110.17429 553 ARG A N 1
ATOM 4147 C CA . ARG A 1 552 ? -17.42698 5.22079 -47.98505 1.000 101.99619 553 ARG A CA 1
ATOM 4148 C C . ARG A 1 552 ? -16.19245 5.32578 -47.08577 1.000 99.97886 553 ARG A C 1
ATOM 4149 O O . ARG A 1 552 ? -15.54845 6.37212 -46.98033 1.000 108.24295 553 ARG A O 1
ATOM 4157 N N . GLY A 1 553 ? -15.87644 4.22486 -46.40308 1.000 91.18970 554 GLY A N 1
ATOM 4158 C CA . GLY A 1 553 ? -14.69529 4.15640 -45.56991 1.000 97.97784 554 GLY A CA 1
ATOM 4159 C C . GLY A 1 553 ? -14.80971 4.80264 -44.20522 1.000 117.63388 554 GLY A C 1
ATOM 4160 O O . GLY A 1 553 ? -13.94366 4.57000 -43.35329 1.000 119.62449 554 GLY A O 1
ATOM 4161 N N . ARG A 1 554 ? -15.83421 5.61510 -43.96551 1.000 112.45578 555 ARG A N 1
ATOM 4162 C CA . ARG A 1 554 ? -15.99135 6.32505 -42.70337 1.000 104.89146 555 ARG A CA 1
ATOM 4163 C C . ARG A 1 554 ? -16.95311 5.55776 -41.80625 1.000 110.51650 555 ARG A C 1
ATOM 4164 O O . ARG A 1 554 ? -18.05154 5.19242 -42.23416 1.000 109.68806 555 ARG A O 1
ATOM 4172 N N . LYS A 1 555 ? -16.52737 5.30028 -40.57476 1.000 107.37926 556 LYS A N 1
ATOM 4173 C CA . LYS A 1 555 ? -17.29933 4.51679 -39.62355 1.000 99.01546 556 LYS A CA 1
ATOM 4174 C C . LYS A 1 555 ? -18.13901 5.46573 -38.76181 1.000 106.98080 556 LYS A C 1
ATOM 4175 O O . LYS A 1 555 ? -18.19028 6.67401 -39.00689 1.000 114.11524 556 LYS A O 1
ATOM 4181 N N . SER A 1 556 ? -18.80573 4.93265 -37.73624 1.000 109.13296 557 SER A N 1
ATOM 4182 C CA . SER A 1 556 ? -19.61068 5.72931 -36.82115 1.000 97.04122 557 SER A CA 1
ATOM 4183 C C . SER A 1 556 ? -19.41099 5.19009 -35.41320 1.000 107.88948 557 SER A C 1
ATOM 4184 O O . SER A 1 556 ? -18.62967 4.26121 -35.18510 1.000 105.26464 557 SER A O 1
ATOM 4187 N N . SER A 1 557 ? -20.12869 5.78141 -34.46237 1.000 110.87773 558 SER A N 1
ATOM 4188 C CA . SER A 1 557 ? -20.06345 5.32639 -33.08430 1.000 105.88185 558 SER A CA 1
ATOM 4189 C C . SER A 1 557 ? -20.66593 3.92860 -32.95696 1.000 110.84544 558 SER A C 1
ATOM 4190 O O . SER A 1 557 ? -21.48750 3.49807 -33.77159 1.000 109.69344 558 SER A O 1
ATOM 4193 N N . VAL A 1 558 ? -20.26018 3.22628 -31.90380 1.000 100.14440 559 VAL A N 1
ATOM 4194 C CA . VAL A 1 558 ? -20.62799 1.83059 -31.69069 1.000 97.61597 559 VAL A CA 1
ATOM 4195 C C . VAL A 1 558 ? -21.77249 1.78281 -30.68563 1.000 97.35168 559 VAL A C 1
ATOM 4196 O O . VAL A 1 558 ? -21.60210 2.13377 -29.51286 1.000 90.59026 559 VAL A O 1
ATOM 4200 N N . THR A 1 559 ? -22.93683 1.31964 -31.13518 1.000 94.93350 560 THR A N 1
ATOM 4201 C CA . THR A 1 559 ? -24.06259 1.11130 -30.23603 1.000 90.98395 560 THR A CA 1
ATOM 4202 C C . THR A 1 559 ? -23.93486 -0.24523 -29.56371 1.000 96.09567 560 THR A C 1
ATOM 4203 O O . THR A 1 559 ? -23.81792 -1.27279 -30.23761 1.000 98.53637 560 THR A O 1
ATOM 4207 N N . THR A 1 560 ? -23.98501 -0.24933 -28.23651 1.000 95.50439 561 THR A N 1
ATOM 4208 C CA . THR A 1 560 ? -23.88538 -1.46907 -27.44789 1.000 95.20929 561 THR A CA 1
ATOM 4209 C C . THR A 1 560 ? -25.17431 -1.63986 -26.65176 1.000 98.26388 561 THR A C 1
ATOM 4210 O O . THR A 1 560 ? -25.58021 -0.73494 -25.91422 1.000 108.96218 561 THR A O 1
ATOM 4214 N N . GLN A 1 561 ? -25.83659 -2.78195 -26.83110 1.000 88.62562 562 GLN A N 1
ATOM 4215 C CA . GLN A 1 561 ? -27.14106 -3.02060 -26.22415 1.000 101.04009 562 GLN A CA 1
ATOM 4216 C C . GLN A 1 561 ? -27.20971 -4.43623 -25.67488 1.000 104.19150 562 GLN A C 1
ATOM 4217 O O . GLN A 1 561 ? -26.90927 -5.39924 -26.38632 1.000 106.63296 562 GLN A O 1
ATOM 4223 N N . ILE A 1 562 ? -27.63223 -4.56178 -24.42299 1.000 102.32600 563 ILE A N 1
ATOM 4224 C CA . ILE A 1 562 ? -27.79131 -5.86551 -23.79157 1.000 102.86846 563 ILE A CA 1
ATOM 4225 C C . ILE A 1 562 ? -29.23145 -6.31846 -23.99579 1.000 101.23210 563 ILE A C 1
ATOM 4226 O O . ILE A 1 562 ? -30.17384 -5.64767 -23.56751 1.000 98.71331 563 ILE A O 1
ATOM 4231 N N . ILE A 1 563 ? -29.39746 -7.46743 -24.65061 1.000 109.54190 564 ILE A N 1
ATOM 4232 C CA . ILE A 1 563 ? -30.70779 -8.01499 -24.95256 1.000 105.85681 564 ILE A CA 1
ATOM 4233 C C . ILE A 1 563 ? -31.07553 -9.02943 -23.86523 1.000 108.56056 564 ILE A C 1
ATOM 4234 O O . ILE A 1 563 ? -30.35648 -10.02385 -23.69997 1.000 103.88140 564 ILE A O 1
ATOM 4239 N N . PRO A 1 564 ? -32.16695 -8.81060 -23.12537 1.000 101.86104 565 PRO A N 1
ATOM 4240 C CA . PRO A 1 564 ? -32.58989 -9.78160 -22.10713 1.000 98.52224 565 PRO A CA 1
ATOM 4241 C C . PRO A 1 564 ? -33.19792 -11.03264 -22.70904 1.000 103.20399 565 PRO A C 1
ATOM 4242 O O . PRO A 1 564 ? -33.30662 -11.15445 -23.93285 1.000 107.33887 565 PRO A O 1
ATOM 4246 N N . VAL A 1 565 ? -33.59858 -11.96818 -21.85473 1.000 104.10489 566 VAL A N 1
ATOM 4247 C CA . VAL A 1 565 ? -34.19506 -13.21899 -22.31463 1.000 101.31784 566 VAL A CA 1
ATOM 4248 C C . VAL A 1 565 ? -35.58551 -12.95360 -22.88020 1.000 93.42120 566 VAL A C 1
ATOM 4249 O O . VAL A 1 565 ? -36.23359 -11.96275 -22.51009 1.000 88.63957 566 VAL A O 1
ATOM 4253 N N . PRO A 1 566 ? -36.06220 -13.79246 -23.79824 1.000 95.53120 567 PRO A N 1
ATOM 4254 C CA . PRO A 1 566 ? -37.44055 -13.66174 -24.28010 1.000 95.26945 567 PRO A CA 1
ATOM 4255 C C . PRO A 1 566 ? -38.46085 -13.78443 -23.15622 1.000 94.24554 567 PRO A C 1
ATOM 4256 O O . PRO A 1 566 ? -38.22883 -14.43401 -22.13349 1.000 89.68771 567 PRO A O 1
ATOM 4260 N N . THR A 1 567 ? -39.61327 -13.14638 -23.37162 1.000 93.17782 568 THR A N 1
ATOM 4261 C CA . THR A 1 567 ? -40.65684 -12.99638 -22.36426 1.000 88.64103 568 THR A CA 1
ATOM 4262 C C . THR A 1 567 ? -42.02077 -13.38227 -22.92606 1.000 96.08357 568 THR A C 1
ATOM 4263 O O . THR A 1 567 ? -43.04983 -13.00453 -22.35723 1.000 91.68489 568 THR A O 1
ATOM 4267 N N . ARG A 1 568 ? -42.05039 -14.14132 -24.02490 1.000 95.59963 569 ARG A N 1
ATOM 4268 C CA . ARG A 1 568 ? -43.32055 -14.47925 -24.65531 1.000 95.51854 569 ARG A CA 1
ATOM 4269 C C . ARG A 1 568 ? -44.01726 -15.64738 -23.97638 1.000 87.28027 569 ARG A C 1
ATOM 4270 O O . ARG A 1 568 ? -45.25088 -15.68284 -23.93111 1.000 90.55708 569 ARG A O 1
ATOM 4278 N N . ASP A 1 569 ? -43.25831 -16.58780 -23.42340 1.000 94.08487 570 ASP A N 1
ATOM 4279 C CA . ASP A 1 569 ? -43.81222 -17.63389 -22.57623 1.000 90.21662 570 ASP A CA 1
ATOM 4280 C C . ASP A 1 569 ? -44.07576 -17.19330 -21.14124 1.000 92.50130 570 ASP A C 1
ATOM 4281 O O . ASP A 1 569 ? -44.67611 -17.96271 -20.38169 1.000 95.05001 570 ASP A O 1
ATOM 4286 N N . TRP A 1 570 ? -43.66516 -15.98777 -20.75129 1.000 91.58891 571 TRP A N 1
ATOM 4287 C CA . TRP A 1 570 ? -43.91393 -15.53016 -19.38980 1.000 89.62103 571 TRP A CA 1
ATOM 4288 C C . TRP A 1 570 ? -45.38731 -15.23395 -19.14527 1.000 93.49904 571 TRP A C 1
ATOM 4289 O O . TRP A 1 570 ? -46.02585 -14.49613 -19.90322 1.000 87.30469 571 TRP A O 1
ATOM 4300 N N . LYS A 1 571 ? -45.91441 -15.80571 -18.06657 1.000 100.45824 572 LYS A N 1
ATOM 4301 C CA . LYS A 1 571 ? -47.20334 -15.43591 -17.50727 1.000 104.14097 572 LYS A CA 1
ATOM 4302 C C . LYS A 1 571 ? -46.99011 -14.88217 -16.10442 1.000 107.60932 572 LYS A C 1
ATOM 4303 O O . LYS A 1 571 ? -46.06595 -15.29042 -15.39316 1.000 103.54356 572 LYS A O 1
ATOM 4309 N N . VAL A 1 572 ? -47.84762 -13.94171 -15.71562 1.000 104.10758 573 VAL A N 1
ATOM 4310 C CA . VAL A 1 572 ? -47.79086 -13.34451 -14.38506 1.000 96.50648 573 VAL A CA 1
ATOM 4311 C C . VAL A 1 572 ? -48.55771 -14.24691 -13.42503 1.000 98.82347 573 VAL A C 1
ATOM 4312 O O . VAL A 1 572 ? -49.77618 -14.39523 -13.53633 1.000 99.86988 573 VAL A O 1
ATOM 4316 N N . VAL A 1 573 ? -47.84492 -14.85172 -12.48087 1.000 101.01365 574 VAL A N 1
ATOM 4317 C CA . VAL A 1 573 ? -48.46207 -15.78783 -11.54644 1.000 103.11684 574 VAL A CA 1
ATOM 4318 C C . VAL A 1 573 ? -49.00722 -15.08128 -10.31212 1.000 107.62731 574 VAL A C 1
ATOM 4319 O O . VAL A 1 573 ? -50.09569 -15.41330 -9.83575 1.000 111.12872 574 VAL A O 1
ATOM 4323 N N . ALA A 1 574 ? -48.29051 -14.09329 -9.77862 1.000 108.24290 575 ALA A N 1
ATOM 4324 C CA . ALA A 1 574 ? -48.78559 -13.36075 -8.61814 1.000 99.00496 575 ALA A CA 1
ATOM 4325 C C . ALA A 1 574 ? -48.41545 -11.89010 -8.72684 1.000 99.13625 575 ALA A C 1
ATOM 4326 O O . ALA A 1 574 ? -47.30650 -11.55411 -9.15005 1.000 104.64399 575 ALA A O 1
ATOM 4328 N N . GLY A 1 575 ? -49.33720 -11.02425 -8.30514 1.000 95.50996 576 GLY A N 1
ATOM 4329 C CA . GLY A 1 575 ? -49.15705 -9.58795 -8.40530 1.000 93.90914 576 GLY A CA 1
ATOM 4330 C C . GLY A 1 575 ? -50.46228 -8.82847 -8.26276 1.000 93.63888 576 GLY A C 1
ATOM 4331 O O . GLY A 1 575 ? -51.48286 -9.25561 -8.80973 1.000 101.30087 576 GLY A O 1
ATOM 4332 N N . GLU A 1 576 ? -50.45228 -7.71380 -7.52724 1.000 98.24324 577 GLU A N 1
ATOM 4333 C CA . GLU A 1 576 ? -51.67538 -6.95202 -7.29046 1.000 95.87796 577 GLU A CA 1
ATOM 4334 C C . GLU A 1 576 ? -52.24603 -6.45605 -8.61282 1.000 87.10872 577 GLU A C 1
ATOM 4335 O O . GLU A 1 576 ? -51.55190 -5.80132 -9.39607 1.000 86.20347 577 GLU A O 1
ATOM 4341 N N . ARG A 1 577 ? -53.50936 -6.79114 -8.86654 1.000 84.60428 578 ARG A N 1
ATOM 4342 C CA . ARG A 1 577 ? -54.15769 -6.50933 -10.14073 1.000 91.78148 578 ARG A CA 1
ATOM 4343 C C . ARG A 1 577 ? -55.17832 -5.38288 -10.09210 1.000 95.43989 578 ARG A C 1
ATOM 4344 O O . ARG A 1 577 ? -55.44779 -4.76847 -11.12595 1.000 95.47673 578 ARG A O 1
ATOM 4352 N N . SER A 1 578 ? -55.75633 -5.10722 -8.92276 1.000 112.84482 579 SER A N 1
ATOM 4353 C CA . SER A 1 578 ? -56.83835 -4.13828 -8.76456 1.000 108.02865 579 SER A CA 1
ATOM 4354 C C . SER A 1 578 ? -56.47611 -2.69581 -9.10604 1.000 99.90006 579 SER A C 1
ATOM 4355 O O . SER A 1 578 ? -57.30671 -1.79950 -8.92954 1.000 105.82067 579 SER A O 1
ATOM 4358 N N . ALA A 1 579 ? -55.26171 -2.44455 -9.58937 1.000 96.14024 580 ALA A N 1
ATOM 4359 C CA . ALA A 1 579 ? -54.89175 -1.08273 -9.95706 1.000 100.54363 580 ALA A CA 1
ATOM 4360 C C . ALA A 1 579 ? -54.37456 -1.00693 -11.38510 1.000 95.56528 580 ALA A C 1
ATOM 4361 O O . ALA A 1 579 ? -54.80507 -0.15415 -12.16761 1.000 89.70321 580 ALA A O 1
ATOM 4363 N N . ALA A 1 580 ? -53.44409 -1.89251 -11.72397 1.000 92.52881 581 ALA A N 1
ATOM 4364 C CA . ALA A 1 580 ? -52.86720 -1.95528 -13.05716 1.000 101.21040 581 ALA A CA 1
ATOM 4365 C C . ALA A 1 580 ? -52.56278 -3.40935 -13.38128 1.000 100.01668 581 ALA A C 1
ATOM 4366 O O . ALA A 1 580 ? -52.24313 -4.20235 -12.49112 1.000 103.92832 581 ALA A O 1
ATOM 4368 N N . ALA A 1 581 ? -52.66829 -3.75347 -14.65435 1.000 88.04720 582 ALA A N 1
ATOM 4369 C CA . ALA A 1 581 ? -52.43110 -5.13059 -15.06889 1.000 86.45114 582 ALA A CA 1
ATOM 4370 C C . ALA A 1 581 ? -50.95379 -5.46524 -14.90660 1.000 90.88437 582 ALA A C 1
ATOM 4371 O O . ALA A 1 581 ? -50.10683 -4.81055 -15.52902 1.000 83.08991 582 ALA A O 1
ATOM 4373 N N . PRO A 1 582 ? -50.59990 -6.45941 -14.08673 1.000 86.20473 583 PRO A N 1
ATOM 4374 C CA . PRO A 1 582 ? -49.17822 -6.79319 -13.89640 1.000 76.85872 583 PRO A CA 1
ATOM 4375 C C . PRO A 1 582 ? -48.45402 -7.14388 -15.17882 1.000 87.34511 583 PRO A C 1
ATOM 4376 O O . PRO A 1 582 ? -47.22638 -6.99469 -15.23536 1.000 88.39352 583 PRO A O 1
ATOM 4380 N N . GLU A 1 583 ? -49.16620 -7.59917 -16.21281 1.000 90.08644 584 GLU A N 1
ATOM 4381 C CA . GLU A 1 583 ? -48.52278 -7.90551 -17.48435 1.000 83.07251 584 GLU A CA 1
ATOM 4382 C C . GLU A 1 583 ? -47.90563 -6.67278 -18.13328 1.000 86.64376 584 GLU A C 1
ATOM 4383 O O . GLU A 1 583 ? -47.13269 -6.81762 -19.08633 1.000 90.77821 584 GLU A O 1
ATOM 4389 N N . LEU A 1 584 ? -48.21890 -5.47049 -17.64260 1.000 85.14708 585 LEU A N 1
ATOM 4390 C CA . LEU A 1 584 ? -47.56879 -4.26459 -18.13709 1.000 83.50249 585 LEU A CA 1
ATOM 4391 C C . LEU A 1 584 ? -46.12005 -4.14450 -17.68005 1.000 86.88311 585 LEU A C 1
ATOM 4392 O O . LEU A 1 584 ? -45.40948 -3.25691 -18.16382 1.000 90.28163 585 LEU A O 1
ATOM 4397 N N . ALA A 1 585 ? -45.66786 -4.99466 -16.76071 1.000 87.02197 586 ALA A N 1
ATOM 4398 C CA . ALA A 1 585 ? -44.27967 -4.99247 -16.32188 1.000 88.04069 586 ALA A CA 1
ATOM 4399 C C . ALA A 1 585 ? -43.41849 -6.00248 -17.07051 1.000 84.69126 586 ALA A C 1
ATOM 4400 O O . ALA A 1 585 ? -42.21057 -6.06739 -16.82338 1.000 85.72185 586 ALA A O 1
ATOM 4402 N N . ILE A 1 586 ? -44.00523 -6.78927 -17.97427 1.000 86.94072 587 ILE A N 1
ATOM 4403 C CA . ILE A 1 586 ? -43.25748 -7.75910 -18.76927 1.000 84.75246 587 ILE A CA 1
ATOM 4404 C C . ILE A 1 586 ? -43.72245 -7.71641 -20.21913 1.000 85.94622 587 ILE A C 1
ATOM 4405 O O . ILE A 1 586 ? -43.62969 -8.71580 -20.93904 1.000 90.25842 587 ILE A O 1
ATOM 4410 N N . ASP A 1 587 ? -44.23585 -6.57086 -20.65812 1.000 84.72960 588 ASP A N 1
ATOM 4411 C CA . ASP A 1 587 ? -44.67653 -6.40691 -22.03661 1.000 83.38562 588 ASP A CA 1
ATOM 4412 C C . ASP A 1 587 ? -43.59452 -5.83321 -22.94639 1.000 90.86503 588 ASP A C 1
ATOM 4413 O O . ASP A 1 587 ? -43.87307 -5.54768 -24.11565 1.000 90.25767 588 ASP A O 1
ATOM 4418 N N . GLY A 1 588 ? -42.37126 -5.67035 -22.44668 1.000 90.44493 589 GLY A N 1
ATOM 4419 C CA . GLY A 1 588 ? -41.29019 -5.14681 -23.25225 1.000 85.82222 589 GLY A CA 1
ATOM 4420 C C . GLY A 1 588 ? -41.38103 -3.67624 -23.59543 1.000 88.77769 589 GLY A C 1
ATOM 4421 O O . GLY A 1 588 ? -40.51188 -3.17499 -24.31703 1.000 103.08297 589 GLY A O 1
ATOM 4422 N N . ASP A 1 589 ? -42.39094 -2.96346 -23.10480 1.000 96.63204 590 ASP A N 1
ATOM 4423 C CA . ASP A 1 589 ? -42.56850 -1.54201 -23.38617 1.000 96.59158 590 ASP A CA 1
ATOM 4424 C C . ASP A 1 589 ? -42.29244 -0.76829 -22.10480 1.000 97.17527 590 ASP A C 1
ATOM 4425 O O . ASP A 1 589 ? -43.02060 -0.91408 -21.11626 1.000 99.35998 590 ASP A O 1
ATOM 4430 N N . SER A 1 590 ? -41.22553 0.03511 -22.11911 1.000 107.69310 591 SER A N 1
ATOM 4431 C CA . SER A 1 590 ? -40.86344 0.82941 -20.95208 1.000 102.07851 591 SER A CA 1
ATOM 4432 C C . SER A 1 590 ? -41.82642 1.98842 -20.71116 1.000 103.31187 591 SER A C 1
ATOM 4433 O O . SER A 1 590 ? -41.83327 2.55176 -19.61175 1.000 93.68418 591 SER A O 1
ATOM 4436 N N . SER A 1 591 ? -42.63789 2.35045 -21.70477 1.000 120.38553 592 SER A N 1
ATOM 4437 C CA . SER A 1 591 ? -43.64369 3.39714 -21.56829 1.000 119.03278 592 SER A CA 1
ATOM 4438 C C . SER A 1 591 ? -44.96492 2.88614 -21.00560 1.000 117.67008 592 SER A C 1
ATOM 4439 O O . SER A 1 591 ? -45.92145 3.66112 -20.91076 1.000 120.65734 592 SER A O 1
ATOM 4442 N N . THR A 1 592 ? -45.04796 1.60846 -20.65149 1.000 93.87309 593 THR A N 1
ATOM 4443 C CA . THR A 1 592 ? -46.22267 1.03301 -20.01518 1.000 92.65390 593 THR A CA 1
ATOM 4444 C C . THR A 1 592 ? -45.89050 0.73337 -18.56303 1.000 99.79074 593 THR A C 1
ATOM 4445 O O . THR A 1 592 ? -44.78911 0.26812 -18.25341 1.000 96.66753 593 THR A O 1
ATOM 4449 N N . LEU A 1 593 ? -46.84153 1.00673 -17.67444 1.000 93.98082 594 LEU A N 1
ATOM 4450 C CA . LEU A 1 593 ? -46.55859 1.11661 -16.25021 1.000 94.35063 594 LEU A CA 1
ATOM 4451 C C . LEU A 1 593 ? -47.46360 0.17885 -15.47002 1.000 94.85237 594 LEU A C 1
ATOM 4452 O O . LEU A 1 593 ? -48.69214 0.26592 -15.57507 1.000 89.85234 594 LEU A O 1
ATOM 4457 N N . TRP A 1 594 ? -46.85856 -0.70818 -14.68598 1.000 98.46191 595 TRP A N 1
ATOM 4458 C CA . TRP A 1 594 ? -47.57360 -1.40759 -13.63009 1.000 90.76478 595 TRP A CA 1
ATOM 4459 C C . TRP A 1 594 ? -47.42257 -0.61578 -12.33962 1.000 87.72036 595 TRP A C 1
ATOM 4460 O O . TRP A 1 594 ? -46.31910 -0.17949 -12.00411 1.000 84.51053 595 TRP A O 1
ATOM 4471 N N . HIS A 1 595 ? -48.52409 -0.43717 -11.61746 1.000 87.93612 596 HIS A N 1
ATOM 4472 C CA . HIS A 1 595 ? -48.49982 0.25935 -10.34095 1.000 95.60131 596 HIS A CA 1
ATOM 4473 C C . HIS A 1 595 ? -49.51390 -0.37422 -9.39939 1.000 96.42185 596 HIS A C 1
ATOM 4474 O O . HIS A 1 595 ? -50.27070 -1.27286 -9.77597 1.000 93.88055 596 HIS A O 1
ATOM 4481 N N . THR A 1 596 ? -49.51041 0.09959 -8.15500 1.000 98.26664 597 THR A N 1
ATOM 4482 C CA . THR A 1 596 ? -50.44875 -0.32698 -7.12376 1.000 101.54676 597 THR A CA 1
ATOM 4483 C C . THR A 1 596 ? -51.12993 0.88702 -6.51762 1.000 116.38255 597 THR A C 1
ATOM 4484 O O . THR A 1 596 ? -51.41188 0.93854 -5.31552 1.000 123.02757 597 THR A O 1
ATOM 4488 N N . HIS A 1 597 ? -51.39753 1.88879 -7.35101 1.000 129.54380 598 HIS A N 1
ATOM 4489 C CA . HIS A 1 597 ? -52.05163 3.12231 -6.93147 1.000 131.57905 598 HIS A CA 1
ATOM 4490 C C . HIS A 1 597 ? -53.47571 3.09196 -7.47755 1.000 132.11348 598 HIS A C 1
ATOM 4491 O O . HIS A 1 597 ? -53.80884 3.74933 -8.46459 1.000 132.77507 598 HIS A O 1
ATOM 4498 N N . ALA A 1 598 ? -54.31545 2.29699 -6.82561 1.000 123.72107 599 ALA A N 1
ATOM 4499 C CA . ALA A 1 598 ? -55.71582 2.18176 -7.18358 1.000 112.03128 599 ALA A CA 1
ATOM 4500 C C . ALA A 1 598 ? -56.53057 3.31492 -6.56113 1.000 130.85958 599 ALA A C 1
ATOM 4501 O O . ALA A 1 598 ? -56.10593 3.97518 -5.60823 1.000 123.32589 599 ALA A O 1
ATOM 4503 N N . ALA A 1 599 ? -57.72367 3.53361 -7.11724 1.000 122.23410 600 ALA A N 1
ATOM 4504 C CA . ALA A 1 599 ? -58.66300 4.50121 -6.56202 1.000 121.47653 600 ALA A CA 1
ATOM 4505 C C . ALA A 1 599 ? -59.20222 4.08626 -5.20008 1.000 121.67913 600 ALA A C 1
ATOM 4506 O O . ALA A 1 599 ? -59.94958 4.85931 -4.59340 1.000 126.65279 600 ALA A O 1
ATOM 4508 N N . GLN A 1 600 ? -58.85389 2.89220 -4.71310 1.000 127.88989 601 GLN A N 1
ATOM 4509 C CA . GLN A 1 600 ? -59.21874 2.48647 -3.35941 1.000 127.42998 601 GLN A CA 1
ATOM 4510 C C . GLN A 1 600 ? -58.21692 3.00882 -2.34317 1.000 133.13719 601 GLN A C 1
ATOM 4511 O O . GLN A 1 600 ? -58.59582 3.41546 -1.23860 1.000 119.65010 601 GLN A O 1
ATOM 4517 N N . GLY A 1 601 ? -56.94163 2.99002 -2.69855 1.000 130.29109 602 GLY A N 1
ATOM 4518 C CA . GLY A 1 601 ? -55.90462 3.39134 -1.77754 1.000 125.83189 602 GLY A CA 1
ATOM 4519 C C . GLY A 1 601 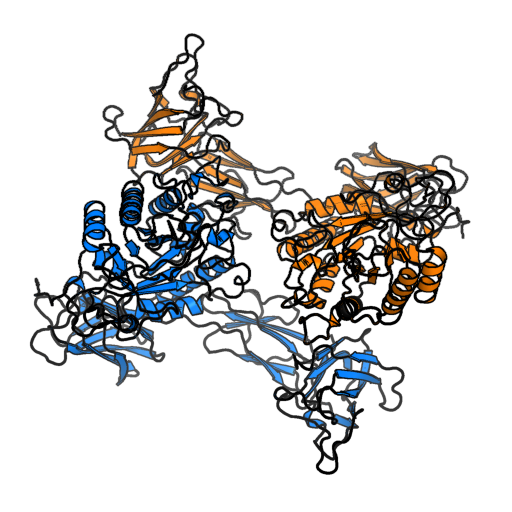? -54.54697 3.19834 -2.41316 1.000 115.57499 602 GLY A C 1
ATOM 4520 O O . GLY A 1 601 ? -54.38670 2.44793 -3.38124 1.000 112.84289 602 GLY A O 1
ATOM 4521 N N . GLU A 1 602 ? -53.56785 3.89216 -1.84294 1.000 120.09766 603 GLU A N 1
ATOM 4522 C CA . GLU A 1 602 ? -52.18742 3.80868 -2.30985 1.000 122.54041 603 GLU A CA 1
ATOM 4523 C C . GLU A 1 602 ? -51.52250 2.64395 -1.57632 1.000 125.21733 603 GLU A C 1
ATOM 4524 O O . GLU A 1 602 ? -50.73475 2.80820 -0.64311 1.000 133.35302 603 GLU A O 1
ATOM 4530 N N . LEU A 1 603 ? -51.88435 1.43973 -2.02144 1.000 120.56147 604 LEU A N 1
ATOM 4531 C CA . LEU A 1 603 ? -51.47802 0.21435 -1.34457 1.000 121.79644 604 LEU A CA 1
ATOM 4532 C C . LEU A 1 603 ? -49.95906 0.15142 -1.23363 1.000 121.63369 604 LEU A C 1
ATOM 4533 O O . LEU A 1 603 ? -49.25086 0.13496 -2.24550 1.000 120.00891 604 LEU A O 1
ATOM 4538 N N . ALA A 1 604 ? -49.46965 0.10292 0.00466 1.000 122.17527 605 ALA A N 1
ATOM 4539 C CA . ALA A 1 604 ? -48.07229 0.34653 0.32684 1.000 110.78162 605 ALA A CA 1
ATOM 4540 C C . ALA A 1 604 ? -47.18804 -0.85834 0.02119 1.000 124.37554 605 ALA A C 1
ATOM 4541 O O . ALA A 1 604 ? -47.66335 -1.99600 -0.04711 1.000 128.03807 605 ALA A O 1
ATOM 4543 N N . PRO A 1 605 ? -45.89162 -0.62676 -0.17810 1.000 114.43324 606 PRO A N 1
ATOM 4544 C CA . PRO A 1 605 ? -44.93678 -1.73712 -0.29824 1.000 121.95006 606 PRO A CA 1
ATOM 4545 C C . PRO A 1 605 ? -44.90629 -2.56693 0.97315 1.000 117.80012 606 PRO A C 1
ATOM 4546 O O . PRO A 1 605 ? -45.39451 -2.12051 2.02149 1.000 121.87375 606 PRO A O 1
ATOM 4550 N N . PRO A 1 606 ? -44.33602 -3.78651 0.93416 1.000 122.82568 607 PRO A N 1
ATOM 4551 C CA . PRO A 1 606 ? -43.70365 -4.48075 -0.19833 1.000 128.99160 607 PRO A CA 1
ATOM 4552 C C . PRO A 1 606 ? -44.70113 -5.01891 -1.22449 1.000 123.49784 607 PRO A C 1
ATOM 4553 O O . PRO A 1 606 ? -45.72455 -5.58293 -0.83613 1.000 119.66593 607 PRO A O 1
ATOM 4557 N N . GLN A 1 607 ? -44.40863 -4.84306 -2.51243 1.000 127.45013 608 GLN A N 1
ATOM 4558 C CA . GLN A 1 607 ? -45.22902 -5.39407 -3.58600 1.000 123.18959 608 GLN A CA 1
ATOM 4559 C C . GLN A 1 607 ? -44.40990 -6.41901 -4.35742 1.000 121.04515 608 GLN A C 1
ATOM 4560 O O . GLN A 1 607 ? -43.24596 -6.16778 -4.69369 1.000 124.70063 608 GLN A O 1
ATOM 4566 N N . ALA A 1 608 ? -45.01265 -7.57513 -4.61908 1.000 113.86497 609 ALA A N 1
ATOM 4567 C CA . ALA A 1 608 ? -44.30781 -8.72462 -5.16376 1.000 114.46232 609 ALA A CA 1
ATOM 4568 C C . ALA A 1 608 ? -44.88628 -9.12097 -6.51592 1.000 116.11754 609 ALA A C 1
ATOM 4569 O O . ALA A 1 608 ? -46.10427 -9.08399 -6.72098 1.000 127.16699 609 ALA A O 1
ATOM 4571 N N . LEU A 1 609 ? -43.99701 -9.49680 -7.43289 1.000 107.44254 610 LEU A N 1
ATOM 4572 C CA . LEU A 1 609 ? -44.35199 -10.07164 -8.72828 1.000 103.27350 610 LEU A CA 1
ATOM 4573 C C . LEU A 1 609 ? -43.72311 -11.45097 -8.82532 1.000 111.52821 610 LEU A C 1
ATOM 4574 O O . LEU A 1 609 ? -42.49333 -11.57684 -8.85147 1.000 108.03256 610 LEU A O 1
ATOM 4579 N N . GLU A 1 610 ? -44.56709 -12.47667 -8.84541 1.000 101.23390 611 GLU A N 1
ATOM 4580 C CA . GLU A 1 610 ? -44.13521 -13.84695 -9.06871 1.000 93.74742 611 GLU A CA 1
ATOM 4581 C C . GLU A 1 610 ? -44.41702 -14.19004 -10.52437 1.000 102.20366 611 GLU A C 1
ATOM 4582 O O . GLU A 1 610 ? -45.57418 -14.14414 -10.96090 1.000 108.15146 611 GLU A O 1
ATOM 4588 N N . ILE A 1 611 ? -43.36001 -14.53886 -11.25687 1.000 105.00717 612 ILE A N 1
ATOM 4589 C CA . ILE A 1 611 ? -43.39931 -14.77687 -12.69277 1.000 99.26110 612 ILE A CA 1
ATOM 4590 C C . ILE A 1 611 ? -43.03947 -16.23149 -12.95965 1.000 103.49442 612 ILE A C 1
ATOM 4591 O O . ILE A 1 611 ? -41.99941 -16.71833 -12.49114 1.000 101.91924 612 ILE A O 1
ATOM 4596 N N . ASP A 1 612 ? -43.91858 -16.91793 -13.69251 1.000 99.13138 613 ASP A N 1
ATOM 4597 C CA . ASP A 1 612 ? -43.62728 -18.19831 -14.32779 1.000 100.38419 613 ASP A CA 1
ATOM 4598 C C . ASP A 1 612 ? -42.97019 -17.91459 -15.66918 1.000 103.36637 613 ASP A C 1
ATOM 4599 O O . ASP A 1 612 ? -43.61820 -17.40221 -16.58801 1.000 103.95074 613 ASP A O 1
ATOM 4604 N N . MET A 1 613 ? -41.68911 -18.24541 -15.78949 1.000 111.30800 614 MET A N 1
ATOM 4605 C CA . MET A 1 613 ? -40.98433 -18.01652 -17.04101 1.000 101.73809 614 MET A CA 1
ATOM 4606 C C . MET A 1 613 ? -41.30651 -19.04572 -18.11302 1.000 112.18840 614 MET A C 1
ATOM 4607 O O . MET A 1 613 ? -40.77421 -18.93826 -19.22292 1.000 103.30483 614 MET A O 1
ATOM 4612 N N . GLY A 1 614 ? -42.15551 -20.03245 -17.81945 1.000 145.73292 615 GLY A N 1
ATOM 4613 C CA . GLY A 1 614 ? -42.57285 -21.00043 -18.80919 1.000 145.60639 615 GLY A CA 1
ATOM 4614 C C . GLY A 1 614 ? -41.57511 -22.09708 -19.10490 1.000 140.91193 615 GLY A C 1
ATOM 4615 O O . GLY A 1 614 ? -41.97921 -23.17684 -19.55281 1.000 145.65865 615 GLY A O 1
ATOM 4616 N N . ARG A 1 615 ? -40.28763 -21.85877 -18.86750 1.000 121.75082 616 ARG A N 1
ATOM 4617 C CA . ARG A 1 615 ? -39.21100 -22.77194 -19.21963 1.000 121.79595 616 ARG A CA 1
ATOM 4618 C C . ARG A 1 615 ? -38.09265 -22.59271 -18.20503 1.000 123.36008 616 ARG A C 1
ATOM 4619 O O . ARG A 1 615 ? -37.88689 -21.47871 -17.70823 1.000 126.73478 616 ARG A O 1
ATOM 4627 N N . PRO A 1 616 ? -37.36041 -23.66332 -17.86539 1.000 120.69006 617 PRO A N 1
ATOM 4628 C CA . PRO A 1 616 ? -36.21686 -23.51342 -16.95197 1.000 113.28269 617 PRO A CA 1
ATOM 4629 C C . PRO A 1 616 ? -35.12126 -22.63098 -17.52703 1.000 109.72397 617 PRO A C 1
ATOM 4630 O O . PRO A 1 616 ? -34.37643 -23.06013 -18.41248 1.000 108.48619 617 PRO A O 1
ATOM 4634 N N . VAL A 1 617 ? -35.01905 -21.39377 -17.04140 1.000 116.17354 618 VAL A N 1
ATOM 4635 C CA . VAL A 1 617 ? -34.02390 -20.44182 -17.52464 1.000 113.43963 618 VAL A CA 1
ATOM 4636 C C . VAL A 1 617 ? -32.86456 -20.37840 -16.53933 1.000 125.43013 618 VAL A C 1
ATOM 4637 O O . VAL A 1 617 ? -33.05330 -20.49537 -15.32064 1.000 129.59835 618 VAL A O 1
ATOM 4641 N N . ASN A 1 618 ? -31.65576 -20.19486 -17.07172 1.000 144.06481 619 ASN A N 1
ATOM 4642 C CA . ASN A 1 618 ? -30.43548 -20.12845 -16.27084 1.000 151.95906 619 ASN A CA 1
ATOM 4643 C C . ASN A 1 618 ? -30.13429 -18.65457 -16.00268 1.000 161.31268 619 ASN A C 1
ATOM 4644 O O . ASN A 1 618 ? -29.33311 -18.01955 -16.68703 1.000 154.65234 619 ASN A O 1
ATOM 4649 N N . VAL A 1 619 ? -30.78285 -18.11088 -14.97398 1.000 148.01145 620 VAL A N 1
ATOM 4650 C CA . VAL A 1 619 ? -30.72718 -16.67659 -14.70570 1.000 140.58526 620 VAL A CA 1
ATOM 4651 C C . VAL A 1 619 ? -29.43479 -16.32456 -13.97977 1.000 136.75093 620 VAL A C 1
ATOM 4652 O O . VAL A 1 619 ? -29.01904 -17.01367 -13.03656 1.000 142.54619 620 VAL A O 1
ATOM 4656 N N . ALA A 1 620 ? -28.77923 -15.25755 -14.44846 1.000 130.00863 621 ALA A N 1
ATOM 4657 C CA . ALA A 1 620 ? -27.63162 -14.67062 -13.77769 1.000 129.40214 621 ALA A CA 1
ATOM 4658 C C . ALA A 1 620 ? -27.81692 -13.20387 -13.40787 1.000 118.25278 621 ALA A C 1
ATOM 4659 O O . ALA A 1 620 ? -27.02807 -12.68792 -12.60783 1.000 116.99227 621 ALA A O 1
ATOM 4661 N N . ALA A 1 621 ? -28.82568 -12.51993 -13.95111 1.000 114.21523 622 ALA A N 1
ATOM 4662 C CA . ALA A 1 621 ? -29.03170 -11.10724 -13.65293 1.000 113.96478 622 ALA A CA 1
ATOM 4663 C C . ALA A 1 621 ? -30.50480 -10.74936 -13.80119 1.000 113.46276 622 ALA A C 1
ATOM 4664 O O . ALA A 1 621 ? -31.22321 -11.34505 -14.60685 1.000 110.98994 622 ALA A O 1
ATOM 4666 N N . VAL A 1 622 ? -30.94594 -9.76647 -13.01586 1.000 110.63240 623 VAL A N 1
ATOM 4667 C CA . VAL A 1 622 ? -32.32578 -9.28218 -13.04641 1.000 106.37330 623 VAL A CA 1
ATOM 4668 C C . VAL A 1 622 ? -32.32801 -7.78810 -13.34480 1.000 106.24037 623 VAL A C 1
ATOM 4669 O O . VAL A 1 622 ? -31.63148 -7.01836 -12.67750 1.000 109.99714 623 VAL A O 1
ATOM 4673 N N . ILE A 1 623 ? -33.11842 -7.37422 -14.33267 1.000 104.63338 624 ILE A N 1
ATOM 4674 C CA . ILE A 1 623 ? -33.16825 -5.98550 -14.77678 1.000 100.72502 624 ILE A CA 1
ATOM 4675 C C . ILE A 1 623 ? -34.49459 -5.38638 -14.33188 1.000 93.78248 624 ILE A C 1
ATOM 4676 O O . ILE A 1 623 ? -35.56098 -5.94338 -14.61712 1.000 98.84135 624 ILE A O 1
ATOM 4681 N N . TYR A 1 624 ? -34.42765 -4.24781 -13.64884 1.000 91.44850 625 TYR A N 1
ATOM 4682 C CA . TYR A 1 624 ? -35.60478 -3.48556 -13.24592 1.000 92.60762 625 TYR A CA 1
ATOM 4683 C C . TYR A 1 624 ? -35.60680 -2.13581 -13.94610 1.000 92.91948 625 TYR A C 1
ATOM 4684 O O . TYR A 1 624 ? -34.73945 -1.30042 -13.68125 1.000 102.61087 625 TYR A O 1
ATOM 4693 N N . THR A 1 625 ? -36.58975 -1.90724 -14.81624 1.000 101.43658 626 THR A N 1
ATOM 4694 C CA . THR A 1 625 ? -36.69889 -0.62702 -15.49614 1.000 98.33833 626 THR A CA 1
ATOM 4695 C C . THR A 1 625 ? -37.75419 0.21541 -14.79671 1.000 101.03010 626 THR A C 1
ATOM 4696 O O . THR A 1 625 ? -38.94012 -0.15506 -14.81568 1.000 98.52829 626 THR A O 1
ATOM 4700 N N . PRO A 1 626 ? -37.38420 1.31941 -14.15716 1.000 107.95783 627 PRO A N 1
ATOM 4701 C CA . PRO A 1 626 ? -38.36588 2.19964 -13.51786 1.000 105.26299 627 PRO A CA 1
ATOM 4702 C C . PRO A 1 626 ? -38.99581 3.14675 -14.53490 1.000 110.88475 627 PRO A C 1
ATOM 4703 O O . PRO A 1 626 ? -38.71043 3.10270 -15.72924 1.000 106.55825 627 PRO A O 1
ATOM 4707 N N . ARG A 1 627 ? -39.87661 4.00793 -14.03282 1.000 115.89530 628 ARG A N 1
ATOM 4708 C CA . ARG A 1 627 ? -40.56979 4.97019 -14.87577 1.000 119.89099 628 ARG A CA 1
ATOM 4709 C C . ARG A 1 627 ? -39.68984 6.17913 -15.18142 1.000 124.80809 628 ARG A C 1
ATOM 4710 O O . ARG A 1 627 ? -38.85814 6.59521 -14.36911 1.000 122.26055 628 ARG A O 1
ATOM 4718 N N . ARG A 1 628 ? -39.88345 6.73894 -16.37912 1.000 135.14894 629 ARG A N 1
ATOM 4719 C CA . ARG A 1 628 ? -39.03970 7.82872 -16.86229 1.000 143.49384 629 ARG A CA 1
ATOM 4720 C C . ARG A 1 628 ? -39.45303 9.17330 -16.27231 1.000 139.27576 629 ARG A C 1
ATOM 4721 O O . ARG A 1 628 ? -38.60932 9.93472 -15.78521 1.000 131.94506 629 ARG A O 1
ATOM 4729 N N . ASP A 1 629 ? -40.75356 9.47382 -16.29845 1.000 139.35693 630 ASP A N 1
ATOM 4730 C CA . ASP A 1 629 ? -41.21755 10.84201 -16.09320 1.000 133.63116 630 ASP A CA 1
ATOM 4731 C C . ASP A 1 629 ? -41.25464 11.24318 -14.62561 1.000 122.01460 630 ASP A C 1
ATOM 4732 O O . ASP A 1 629 ? -41.13767 12.43308 -14.31426 1.000 125.14513 630 ASP A O 1
ATOM 4737 N N . SER A 1 630 ? -41.42570 10.29044 -13.71779 1.000 121.33330 631 SER A N 1
ATOM 4738 C CA . SER A 1 630 ? -41.58843 10.59949 -12.30816 1.000 116.39150 631 SER A CA 1
ATOM 4739 C C . SER A 1 630 ? -40.67561 9.71280 -11.47573 1.000 113.01715 631 SER A C 1
ATOM 4740 O O . SER A 1 630 ? -40.05677 8.76737 -11.97242 1.000 109.23740 631 SER A O 1
ATOM 4743 N N . SER A 1 631 ? -40.59614 10.04166 -10.18726 1.000 107.55399 632 SER A N 1
ATOM 4744 C CA . SER A 1 631 ? -39.93318 9.20201 -9.20099 1.000 108.39026 632 SER A CA 1
ATOM 4745 C C . SER A 1 631 ? -40.94198 8.58205 -8.24601 1.000 111.39530 632 SER A C 1
ATOM 4746 O O . SER A 1 631 ? -40.56966 8.11133 -7.16665 1.000 119.17052 632 SER A O 1
ATOM 4749 N N . THR A 1 632 ? -42.21242 8.55603 -8.64076 1.000 104.64204 633 THR A N 1
ATOM 4750 C CA . THR A 1 632 ? -43.28498 8.04487 -7.80067 1.000 111.53139 633 THR A CA 1
ATOM 4751 C C . THR A 1 632 ? -43.41899 6.54946 -8.05374 1.000 114.61490 633 THR A C 1
ATOM 4752 O O . THR A 1 632 ? -43.62675 6.12116 -9.19488 1.000 111.10359 633 THR A O 1
ATOM 4756 N N . GLY A 1 633 ? -43.30387 5.76001 -6.99218 1.000 110.81936 634 GLY A N 1
ATOM 4757 C CA . GLY A 1 633 ? -43.38961 4.32594 -7.10144 1.000 105.62722 634 GLY A CA 1
ATOM 4758 C C . GLY A 1 633 ? -42.08139 3.63268 -7.40139 1.000 110.07124 634 GLY A C 1
ATOM 4759 O O . GLY A 1 633 ? -42.00809 2.40308 -7.26942 1.000 106.31432 634 GLY A O 1
ATOM 4760 N N . THR A 1 634 ? -41.05471 4.37301 -7.81680 1.000 115.71165 635 THR A N 1
ATOM 4761 C CA . THR A 1 634 ? -39.76496 3.76297 -8.10248 1.000 108.89862 635 THR A CA 1
ATOM 4762 C C . THR A 1 634 ? -39.17960 3.16395 -6.82822 1.000 112.07036 635 THR A C 1
ATOM 4763 O O . THR A 1 634 ? -39.23017 3.77305 -5.75698 1.000 116.46261 635 THR A O 1
ATOM 4767 N N . VAL A 1 635 ? -38.60967 1.96875 -6.95015 1.000 117.49858 636 VAL A N 1
ATOM 4768 C CA . VAL A 1 635 ? -38.11854 1.21850 -5.79951 1.000 124.80369 636 VAL A CA 1
ATOM 4769 C C . VAL A 1 635 ? -36.65797 1.57582 -5.55552 1.000 126.03932 636 VAL A C 1
ATOM 4770 O O . VAL A 1 635 ? -35.90376 1.88219 -6.48703 1.000 119.50100 636 VAL A O 1
ATOM 4774 N N . ASP A 1 636 ? -36.25019 1.53545 -4.28758 1.000 129.89844 637 ASP A N 1
ATOM 4775 C CA . ASP A 1 636 ? -34.84902 1.70759 -3.92167 1.000 130.95538 637 ASP A CA 1
ATOM 4776 C C . ASP A 1 636 ? -34.27888 0.51777 -3.16717 1.000 132.61571 637 ASP A C 1
ATOM 4777 O O . ASP A 1 636 ? -33.10656 0.19089 -3.35229 1.000 130.03243 637 ASP A O 1
ATOM 4782 N N . ARG A 1 637 ? -35.06767 -0.13902 -2.31907 1.000 132.19563 638 ARG A N 1
ATOM 4783 C CA . ARG A 1 637 ? -34.63332 -1.33791 -1.61261 1.000 134.91751 638 ARG A CA 1
ATOM 4784 C C . ARG A 1 637 ? -35.37927 -2.54524 -2.16461 1.000 132.92218 638 ARG A C 1
ATOM 4785 O O . ARG A 1 637 ? -36.61247 -2.53532 -2.24489 1.000 131.25765 638 ARG A O 1
ATOM 4793 N N . TYR A 1 638 ? -34.63325 -3.58631 -2.52739 1.000 137.58795 639 TYR A N 1
ATOM 4794 C CA . TYR A 1 638 ? -35.14847 -4.64663 -3.37643 1.000 136.63849 639 TYR A CA 1
ATOM 4795 C C . TYR A 1 638 ? -34.73196 -5.99751 -2.81806 1.000 141.77798 639 TYR A C 1
ATOM 4796 O O . TYR A 1 638 ? -33.65767 -6.14472 -2.21260 1.000 138.49380 639 TYR A O 1
ATOM 4805 N N . ALA A 1 639 ? -35.58071 -6.99210 -3.07849 1.000 156.91290 640 ALA A N 1
ATOM 4806 C CA . ALA A 1 639 ? -35.28144 -8.38221 -2.78029 1.000 157.81406 640 ALA A CA 1
ATOM 4807 C C . ALA A 1 639 ? -35.77859 -9.21436 -3.95080 1.000 157.81946 640 ALA A C 1
ATOM 4808 O O . ALA A 1 639 ? -36.81683 -8.90751 -4.53975 1.000 155.06389 640 ALA A O 1
ATOM 4810 N N . VAL A 1 640 ? -35.01252 -10.23084 -4.32901 1.000 141.06672 641 VAL A N 1
ATOM 4811 C CA . VAL A 1 640 ? -35.40994 -11.12405 -5.40901 1.000 131.84657 641 VAL A CA 1
ATOM 4812 C C . VAL A 1 640 ? -35.17083 -12.55982 -4.96614 1.000 136.24863 641 VAL A C 1
ATOM 4813 O O . VAL A 1 640 ? -34.05071 -12.92698 -4.58087 1.000 139.72169 641 VAL A O 1
ATOM 4817 N N . TYR A 1 641 ? -36.23741 -13.35124 -4.98833 1.000 132.77799 642 TYR A N 1
ATOM 4818 C CA . TYR A 1 641 ? -36.22122 -14.76994 -4.68281 1.000 130.94621 642 TYR A CA 1
ATOM 4819 C C . TYR A 1 641 ? -36.32297 -15.55646 -5.98308 1.000 128.53679 642 TYR A C 1
ATOM 4820 O O . TYR A 1 641 ? -36.94978 -15.11426 -6.94971 1.000 124.88054 642 TYR A O 1
ATOM 4829 N N . LEU A 1 642 ? -35.71488 -16.73497 -5.99721 1.000 129.53785 643 LEU A N 1
ATOM 4830 C CA . LEU A 1 642 ? -35.81358 -17.63068 -7.13654 1.000 133.30038 643 LEU A CA 1
ATOM 4831 C C . LEU A 1 642 ? -36.30687 -18.98447 -6.65349 1.000 136.40612 643 LEU A C 1
ATOM 4832 O O . LEU A 1 642 ? -36.04063 -19.38596 -5.51632 1.000 135.76304 643 LEU A O 1
ATOM 4837 N N . SER A 1 643 ? -37.02671 -19.68940 -7.52338 1.000 133.60041 644 SER A N 1
ATOM 4838 C CA . SER A 1 643 ? -37.55005 -20.99927 -7.15939 1.000 131.38137 644 SER A CA 1
ATOM 4839 C C . SER A 1 643 ? -37.91984 -21.75986 -8.42611 1.000 124.57320 644 SER A C 1
ATOM 4840 O O . SER A 1 643 ? -37.85493 -21.23230 -9.54150 1.000 119.79180 644 SER A O 1
ATOM 4843 N N . MET A 1 644 ? -38.31410 -23.02078 -8.23402 1.000 129.93590 645 MET A N 1
ATOM 4844 C CA . MET A 1 644 ? -38.71153 -23.89776 -9.32572 1.000 128.42186 645 MET A CA 1
ATOM 4845 C C . MET A 1 644 ? -40.09053 -24.51163 -9.10872 1.000 123.89572 645 MET A C 1
ATOM 4846 O O . MET A 1 644 ? -40.45314 -25.45428 -9.82254 1.000 126.00802 645 MET A O 1
ATOM 4851 N N . ASP A 1 645 ? -40.86673 -24.00791 -8.14779 1.000 126.35455 646 ASP A N 1
ATOM 4852 C CA . ASP A 1 645 ? -42.22735 -24.48740 -7.93512 1.000 123.17107 646 ASP A CA 1
ATOM 4853 C C . ASP A 1 645 ? -43.15208 -23.36632 -7.47671 1.000 125.20564 646 ASP A C 1
ATOM 4854 O O . ASP A 1 645 ? -44.37109 -23.55025 -7.40691 1.000 134.89702 646 ASP A O 1
ATOM 4859 N N . GLY A 1 646 ? -42.58513 -22.20307 -7.16368 1.000 131.53306 647 GLY A N 1
ATOM 4860 C CA . GLY A 1 646 ? -43.36424 -21.08030 -6.68643 1.000 126.96240 647 GLY A CA 1
ATOM 4861 C C . GLY A 1 646 ? -43.89425 -21.21339 -5.27654 1.000 142.28775 647 GLY A C 1
ATOM 4862 O O . GLY A 1 646 ? -44.51934 -20.26948 -4.77811 1.000 136.04399 647 GLY A O 1
ATOM 4863 N N . ASN A 1 647 ? -43.66575 -22.34776 -4.61567 1.000 159.80860 648 ASN A N 1
ATOM 4864 C CA . ASN A 1 647 ? -44.16211 -22.60183 -3.26828 1.000 154.53104 648 ASN A CA 1
ATOM 4865 C C . ASN A 1 647 ? -43.08553 -22.44457 -2.20345 1.000 155.51919 648 ASN A C 1
ATOM 4866 O O . ASN A 1 647 ? -43.37382 -21.95064 -1.10922 1.000 152.43018 648 ASN A O 1
ATOM 4871 N N . THR A 1 648 ? -41.85098 -22.85295 -2.49464 1.000 141.03191 649 THR A N 1
ATOM 4872 C CA . THR A 1 648 ? -40.73298 -22.71461 -1.56595 1.000 138.53510 649 THR A CA 1
ATOM 4873 C C . THR A 1 648 ? -39.70488 -21.76344 -2.17249 1.000 140.28264 649 THR A C 1
ATOM 4874 O O . THR A 1 648 ? -39.10624 -22.05793 -3.21315 1.000 137.95272 649 THR A O 1
ATOM 4878 N N . TRP A 1 649 ? -39.52635 -20.60488 -1.53714 1.000 141.09556 650 TRP A N 1
ATOM 4879 C CA . TRP A 1 649 ? -38.59527 -19.58829 -2.01230 1.000 138.90757 650 TRP A CA 1
ATOM 4880 C C . TRP A 1 649 ? -37.25407 -19.64342 -1.29193 1.000 138.47757 650 TRP A C 1
ATOM 4881 O O . TRP A 1 649 ? -36.20205 -19.62001 -1.93700 1.000 131.86947 650 TRP A O 1
ATOM 4892 N N . GLY A 1 650 ? -37.27218 -19.71154 0.03738 1.000 143.48745 651 GLY A N 1
ATOM 4893 C CA . GLY A 1 650 ? -36.04371 -19.77425 0.80082 1.000 144.42336 651 GLY A CA 1
ATOM 4894 C C . GLY A 1 650 ? -35.43098 -18.40293 1.02732 1.000 143.01155 651 GLY A C 1
ATOM 4895 O O . GLY A 1 650 ? -36.09408 -17.36082 0.96055 1.000 141.12362 651 GLY A O 1
ATOM 4896 N N . ALA A 1 651 ? -34.13096 -18.41822 1.31074 1.000 138.90038 652 ALA A N 1
ATOM 4897 C CA . ALA A 1 651 ? -33.39380 -17.18178 1.49991 1.000 139.59475 652 ALA A CA 1
ATOM 4898 C C . ALA A 1 651 ? -33.40093 -16.37940 0.19926 1.000 138.83729 652 ALA A C 1
ATOM 4899 O O . ALA A 1 651 ? -33.51404 -16.95309 -0.88933 1.000 136.98882 652 ALA A O 1
ATOM 4901 N N . PRO A 1 652 ? -33.30257 -15.05223 0.28013 1.000 140.76725 653 PRO A N 1
ATOM 4902 C CA . PRO A 1 652 ? -33.30650 -14.24285 -0.94616 1.000 134.28694 653 PRO A CA 1
ATOM 4903 C C . PRO A 1 652 ? -32.15697 -14.61840 -1.87119 1.000 130.79732 653 PRO A C 1
ATOM 4904 O O . PRO A 1 652 ? -31.00455 -14.73336 -1.44817 1.000 125.55989 653 PRO A O 1
ATOM 4908 N N . ALA A 1 653 ? -32.48757 -14.81019 -3.15172 1.000 136.55329 654 ALA A N 1
ATOM 4909 C CA . ALA A 1 653 ? -31.45960 -15.05376 -4.15743 1.000 130.69586 654 ALA A CA 1
ATOM 4910 C C . ALA A 1 653 ? -30.58959 -13.82505 -4.36943 1.000 126.30476 654 ALA A C 1
ATOM 4911 O O . ALA A 1 653 ? -29.42606 -13.95081 -4.76849 1.000 113.93063 654 ALA A O 1
ATOM 4913 N N . ALA A 1 654 ? -31.12761 -12.64068 -4.09811 1.000 140.96549 655 ALA A N 1
ATOM 4914 C CA . ALA A 1 654 ? -30.32319 -11.42693 -4.03923 1.000 143.68610 655 ALA A CA 1
ATOM 4915 C C . ALA A 1 654 ? -31.08663 -10.40528 -3.20497 1.000 139.71667 655 ALA A C 1
ATOM 4916 O O . ALA A 1 654 ? -32.21848 -10.64563 -2.77532 1.000 143.74908 655 ALA A O 1
ATOM 4918 N N . GLU A 1 655 ? -30.45409 -9.25603 -2.97855 1.000 137.67800 656 GLU A N 1
ATOM 4919 C CA . GLU A 1 655 ? -30.78328 -8.43185 -1.82325 1.000 138.05979 656 GLU A CA 1
ATOM 4920 C C . GLU A 1 655 ? -30.02327 -7.11029 -1.85214 1.000 140.53589 656 GLU A C 1
ATOM 4921 O O . GLU A 1 655 ? -28.81661 -7.10017 -2.11710 1.000 135.95982 656 GLU A O 1
ATOM 4927 N N . GLY A 1 656 ? -30.68778 -5.98843 -1.59640 1.000 137.44259 657 GLY A N 1
ATOM 4928 C CA . GLY A 1 656 ? -29.90509 -4.77727 -1.40825 1.000 136.12995 657 GLY A CA 1
ATOM 4929 C C . GLY A 1 656 ? -30.69891 -3.52389 -1.72891 1.000 136.27991 657 GLY A C 1
ATOM 4930 O O . GLY A 1 656 ? -31.91707 -3.49408 -1.60171 1.000 137.01061 657 GLY A O 1
ATOM 4931 N N . GLU A 1 657 ? -29.95902 -2.48981 -2.11897 1.000 132.16791 658 GLU A N 1
ATOM 4932 C CA . GLU A 1 657 ? -30.48748 -1.16317 -2.39141 1.000 132.83722 658 GLU A CA 1
ATOM 4933 C C . GLU A 1 657 ? -30.21786 -0.79482 -3.84598 1.000 131.25526 658 GLU A C 1
ATOM 4934 O O . GLU A 1 657 ? -29.36804 -1.39032 -4.51427 1.000 131.12311 658 GLU A O 1
ATOM 4940 N N . PHE A 1 658 ? -30.94064 0.21463 -4.32505 1.000 133.10884 659 PHE A N 1
ATOM 4941 C CA . PHE A 1 658 ? -30.67016 0.85693 -5.61086 1.000 131.77095 659 PHE A CA 1
ATOM 4942 C C . PHE A 1 658 ? -30.15282 2.26361 -5.33265 1.000 135.58317 659 PHE A C 1
ATOM 4943 O O . PHE A 1 658 ? -30.90000 3.24154 -5.37130 1.000 137.05350 659 PHE A O 1
ATOM 4951 N N . SER A 1 659 ? -28.85325 2.35780 -5.05704 1.000 138.56132 660 SER A N 1
ATOM 4952 C CA . SER A 1 659 ? -28.24298 3.64341 -4.74405 1.000 132.41458 660 SER A CA 1
ATOM 4953 C C . SER A 1 659 ? -28.39054 4.61488 -5.90857 1.000 134.85265 660 SER A C 1
ATOM 4954 O O . SER A 1 659 ? -28.14897 4.25887 -7.06533 1.000 133.72809 660 SER A O 1
ATOM 4957 N N . ASN A 1 660 ? -28.79237 5.84394 -5.59028 1.000 134.86114 661 ASN A N 1
ATOM 4958 C CA . ASN A 1 660 ? -28.91747 6.93665 -6.55432 1.000 136.55208 661 ASN A CA 1
ATOM 4959 C C . ASN A 1 660 ? -29.82547 6.54312 -7.72232 1.000 133.42836 661 ASN A C 1
ATOM 4960 O O . ASN A 1 660 ? -29.45004 6.60251 -8.89428 1.000 128.43252 661 ASN A O 1
ATOM 4965 N N . ILE A 1 661 ? -31.04529 6.13607 -7.37598 1.000 134.46824 662 ILE A N 1
ATOM 4966 C CA . ILE A 1 661 ? -32.08853 5.92621 -8.37291 1.000 133.24994 662 ILE A CA 1
ATOM 4967 C C . ILE A 1 661 ? -33.08490 7.08261 -8.38319 1.000 135.59822 662 ILE A C 1
ATOM 4968 O O . ILE A 1 661 ? -33.82071 7.24393 -9.37038 1.000 129.59321 662 ILE A O 1
ATOM 4973 N N . ARG A 1 662 ? -33.12059 7.89588 -7.32401 1.000 123.33607 663 ARG A N 1
ATOM 4974 C CA . ARG A 1 662 ? -33.89619 9.13074 -7.34612 1.000 117.59276 663 ARG A CA 1
ATOM 4975 C C . ARG A 1 662 ? -33.43387 10.04966 -8.46953 1.000 126.08327 663 ARG A C 1
ATOM 4976 O O . ARG A 1 662 ? -34.19638 10.35850 -9.39323 1.000 127.41935 663 ARG A O 1
ATOM 4984 N N . ALA A 1 663 ? -32.17728 10.49827 -8.40731 1.000 129.18495 664 ALA A N 1
ATOM 4985 C CA . ALA A 1 663 ? -31.70011 11.46927 -9.38451 1.000 130.19432 664 ALA A CA 1
ATOM 4986 C C . ALA A 1 663 ? -31.40579 10.83389 -10.73767 1.000 133.10305 664 ALA A C 1
ATOM 4987 O O . ALA A 1 663 ? -31.44131 11.52637 -11.76138 1.000 129.72251 664 ALA A O 1
ATOM 4989 N N . ASN A 1 664 ? -31.12217 9.53405 -10.77266 1.000 126.91030 665 ASN A N 1
ATOM 4990 C CA . ASN A 1 664 ? -30.79239 8.83299 -12.01240 1.000 127.26477 665 ASN A CA 1
ATOM 4991 C C . ASN A 1 664 ? -31.68847 7.60795 -12.16390 1.000 136.77464 665 ASN A C 1
ATOM 4992 O O . ASN A 1 664 ? -31.23124 6.46814 -12.01247 1.000 135.52545 665 ASN A O 1
ATOM 4997 N N . PRO A 1 665 ? -32.98096 7.80411 -12.47109 1.000 137.47885 666 PRO A N 1
ATOM 4998 C CA . PRO A 1 665 ? -33.84740 6.64449 -12.72790 1.000 134.49006 666 PRO A CA 1
ATOM 4999 C C . PRO A 1 665 ? -33.57966 6.01690 -14.08743 1.000 124.56856 666 PRO A C 1
ATOM 5000 O O . PRO A 1 665 ? -34.08433 6.49337 -15.10749 1.000 124.04630 666 PRO A O 1
ATOM 5004 N N . VAL A 1 666 ? -32.77881 4.95434 -14.10643 1.000 123.93019 667 VAL A N 1
ATOM 5005 C CA . VAL A 1 666 ? -32.43094 4.21518 -15.32208 1.000 123.91419 667 VAL A CA 1
ATOM 5006 C C . VAL A 1 666 ? -32.57722 2.72466 -15.03340 1.000 109.87290 667 VAL A C 1
ATOM 5007 O O . VAL A 1 666 ? -32.72757 2.34558 -13.86296 1.000 111.87671 667 VAL A O 1
ATOM 5011 N N . PRO A 1 667 ? -32.57445 1.85146 -16.04126 1.000 110.38478 668 PRO A N 1
ATOM 5012 C CA . PRO A 1 667 ? -32.62232 0.41237 -15.75713 1.000 107.00662 668 PRO A CA 1
ATOM 5013 C C . PRO A 1 667 ? -31.52420 -0.00992 -14.79102 1.000 105.19307 668 PRO A C 1
ATOM 5014 O O . PRO A 1 667 ? -30.36053 0.36971 -14.93376 1.000 111.45391 668 PRO A O 1
ATOM 5018 N N . GLN A 1 668 ? -31.91544 -0.78668 -13.78632 1.000 96.59240 669 GLN A N 1
ATOM 5019 C CA . GLN A 1 668 ? -31.04025 -1.23027 -12.71358 1.000 94.78282 669 GLN A CA 1
ATOM 5020 C C . GLN A 1 668 ? -30.75252 -2.71437 -12.88671 1.000 94.62814 669 GLN A C 1
ATOM 5021 O O . GLN A 1 668 ? -31.63969 -3.48414 -13.26804 1.000 105.46759 669 GLN A O 1
ATOM 5027 N N . ARG A 1 669 ? -29.51876 -3.11687 -12.59671 1.000 96.21573 670 ARG A N 1
ATOM 5028 C CA . ARG A 1 669 ? -29.06615 -4.48423 -12.82169 1.000 96.59187 670 ARG A CA 1
ATOM 5029 C C . ARG A 1 669 ? -28.68686 -5.12533 -11.49599 1.000 100.71061 670 ARG A C 1
ATOM 5030 O O . ARG A 1 669 ? -27.83380 -4.60603 -10.76935 1.000 111.81397 670 ARG A O 1
ATOM 5038 N N . ILE A 1 670 ? -29.32564 -6.24468 -11.18372 1.000 110.09271 671 ILE A N 1
ATOM 5039 C CA . ILE A 1 670 ? -29.00657 -7.05192 -10.01653 1.000 112.14267 671 ILE A CA 1
ATOM 5040 C C . ILE A 1 670 ? -28.19243 -8.22890 -10.53701 1.000 117.68361 671 ILE A C 1
ATOM 5041 O O . ILE A 1 670 ? -28.74078 -9.14802 -11.15732 1.000 118.06895 671 ILE A O 1
ATOM 5046 N N . ASP A 1 671 ? -26.87820 -8.17857 -10.32834 1.000 111.55362 672 ASP A N 1
ATOM 5047 C CA . ASP A 1 671 ? -26.00270 -9.28704 -10.68642 1.000 112.73209 672 ASP A CA 1
ATOM 5048 C C . ASP A 1 671 ? -26.04520 -10.32807 -9.57801 1.000 113.54982 672 ASP A C 1
ATOM 5049 O O . ASP A 1 671 ? -25.74534 -10.01998 -8.41879 1.000 107.83757 672 ASP A O 1
ATOM 5054 N N . LEU A 1 672 ? -26.43424 -11.55192 -9.92514 1.000 114.67504 673 LEU A N 1
ATOM 5055 C CA . LEU A 1 672 ? -26.49134 -12.60652 -8.92599 1.000 120.58340 673 LEU A CA 1
ATOM 5056 C C . LEU A 1 672 ? -25.09454 -12.94930 -8.43598 1.000 124.37078 673 LEU A C 1
ATOM 5057 O O . LEU A 1 672 ? -24.16492 -13.11836 -9.23167 1.000 121.60466 673 LEU A O 1
ATOM 5062 N N . LYS A 1 673 ? -24.95392 -13.02756 -7.11163 1.000 128.32097 674 LYS A N 1
ATOM 5063 C CA . LYS A 1 673 ? -23.69951 -13.44784 -6.50080 1.000 136.77082 674 LYS A CA 1
ATOM 5064 C C . LYS A 1 673 ? -23.21669 -14.76740 -7.09323 1.000 130.11887 674 LYS A C 1
ATOM 5065 O O . LYS A 1 673 ? -22.00696 -15.00031 -7.19507 1.000 131.11970 674 LYS A O 1
ATOM 5071 N N . ALA A 1 674 ? -24.14917 -15.63870 -7.49294 1.000 132.91287 675 ALA A N 1
ATOM 5072 C CA . ALA A 1 674 ? -23.85151 -16.85778 -8.23092 1.000 137.43853 675 ALA A CA 1
ATOM 5073 C C . ALA A 1 674 ? -25.04344 -17.21144 -9.11129 1.000 135.97716 675 ALA A C 1
ATOM 5074 O O . ALA A 1 674 ? -26.19198 -17.11083 -8.65379 1.000 131.23666 675 ALA A O 1
ATOM 5076 N N . PRO A 1 675 ? -24.80656 -17.61726 -10.36208 1.000 138.60510 676 PRO A N 1
ATOM 5077 C CA . PRO A 1 675 ? -25.91844 -17.94243 -11.26970 1.000 141.07826 676 PRO A CA 1
ATOM 5078 C C . PRO A 1 675 ? -26.80308 -19.05585 -10.72503 1.000 148.61114 676 PRO A C 1
ATOM 5079 O O . PRO A 1 675 ? -26.32658 -19.99884 -10.09019 1.000 145.79612 676 PRO A O 1
ATOM 5083 N N . VAL A 1 676 ? -28.10772 -18.93496 -10.97638 1.000 158.22237 677 VAL A N 1
ATOM 5084 C CA . VAL A 1 676 ? -29.09416 -19.90447 -10.50968 1.000 153.83210 677 VAL A CA 1
ATOM 5085 C C . VAL A 1 676 ? -29.95294 -20.35104 -11.68521 1.000 156.40645 677 VAL A C 1
ATOM 5086 O O . VAL A 1 676 ? -30.35119 -19.53048 -12.51631 1.000 158.33348 677 VAL A O 1
ATOM 5090 N N . LYS A 1 677 ? -30.23678 -21.65004 -11.76139 1.000 150.48422 678 LYS A N 1
ATOM 5091 C CA . LYS A 1 677 ? -31.19227 -22.15907 -12.73664 1.000 137.39277 678 LYS A CA 1
ATOM 5092 C C . LYS A 1 677 ? -32.55339 -22.25404 -12.06522 1.000 128.69614 678 LYS A C 1
ATOM 5093 O O . LYS A 1 677 ? -32.67181 -22.81913 -10.97305 1.000 127.31398 678 LYS A O 1
ATOM 5099 N N . ALA A 1 678 ? -33.57470 -21.69942 -12.71352 1.000 131.80398 679 ALA A N 1
ATOM 5100 C CA . ALA A 1 678 ? -34.88056 -21.58454 -12.07955 1.000 125.10780 679 ALA A CA 1
ATOM 5101 C C . ALA A 1 678 ? -35.92569 -21.26210 -13.13565 1.000 116.62072 679 ALA A C 1
ATOM 5102 O O . ALA A 1 678 ? -35.60675 -20.79633 -14.23445 1.000 109.64571 679 ALA A O 1
ATOM 5104 N N . ARG A 1 679 ? -37.18098 -21.54524 -12.79175 1.000 120.96024 680 ARG A N 1
ATOM 5105 C CA . ARG A 1 679 ? -38.32040 -21.21913 -13.63610 1.000 110.50192 680 ARG A CA 1
ATOM 5106 C C . ARG A 1 679 ? -39.15574 -20.07195 -13.09222 1.000 105.71423 680 ARG A C 1
ATOM 5107 O O . ARG A 1 679 ? -39.75755 -19.33683 -13.87760 1.000 105.40926 680 ARG A O 1
ATOM 5115 N N . TYR A 1 680 ? -39.18686 -19.88850 -11.77253 1.000 113.08886 681 TYR A N 1
ATOM 5116 C CA . TYR A 1 680 ? -40.07328 -18.92937 -11.12707 1.000 111.77138 681 TYR A CA 1
ATOM 5117 C C . TYR A 1 680 ? -39.25733 -17.85085 -10.42674 1.000 119.15613 681 TYR A C 1
ATOM 5118 O O . TYR A 1 680 ? -38.31894 -18.15826 -9.68024 1.000 120.18139 681 TYR A O 1
ATOM 5127 N N . LEU A 1 681 ? -39.62855 -16.59227 -10.65663 1.000 113.44055 682 LEU A N 1
ATOM 5128 C CA . LEU A 1 681 ? -38.92044 -15.44606 -10.09282 1.000 114.75527 682 LEU A CA 1
ATOM 5129 C C . LEU A 1 681 ? -39.88377 -14.59124 -9.28161 1.000 118.04878 682 LEU A C 1
ATOM 5130 O O . LEU A 1 681 ? -40.96277 -14.24783 -9.76710 1.000 114.17327 682 LEU A O 1
ATOM 5135 N N . ARG A 1 682 ? -39.48408 -14.21100 -8.06601 1.000 123.85120 683 ARG A N 1
ATOM 5136 C CA . ARG A 1 682 ? -40.27416 -13.30312 -7.23756 1.000 122.23997 683 ARG A CA 1
ATOM 5137 C C . ARG A 1 682 ? -39.47333 -12.02664 -7.01739 1.000 128.88188 683 ARG A C 1
ATOM 5138 O O . ARG A 1 682 ? -38.43460 -12.04563 -6.34858 1.000 137.62166 683 ARG A O 1
ATOM 5146 N N . PHE A 1 683 ? -39.95924 -10.92427 -7.57790 1.000 123.50368 684 PHE A N 1
ATOM 5147 C CA . PHE A 1 683 ? -39.38919 -9.60163 -7.35355 1.000 109.65055 684 PHE A CA 1
ATOM 5148 C C . PHE A 1 683 ? -40.21334 -8.88375 -6.29488 1.000 118.11484 684 PHE A C 1
ATOM 5149 O O . PHE A 1 683 ? -41.40836 -8.64822 -6.49506 1.000 124.20209 684 PHE A O 1
ATOM 5157 N N . VAL A 1 684 ? -39.57864 -8.53163 -5.17842 1.000 121.53025 685 VAL A N 1
ATOM 5158 C CA . VAL A 1 684 ? -40.24130 -7.89305 -4.05046 1.000 121.92101 685 VAL A CA 1
ATOM 5159 C C . VAL A 1 684 ? -39.64818 -6.50068 -3.90185 1.000 121.89001 685 VAL A C 1
ATOM 5160 O O . VAL A 1 684 ? -38.48642 -6.34507 -3.48754 1.000 125.55444 685 VAL A O 1
ATOM 5164 N N . GLY A 1 685 ? -40.43619 -5.49242 -4.26639 1.000 113.22519 686 GLY A N 1
ATOM 5165 C CA . GLY A 1 685 ? -40.12511 -4.12419 -3.92424 1.000 117.17828 686 GLY A CA 1
ATOM 5166 C C . GLY A 1 685 ? -40.45049 -3.91081 -2.46356 1.000 131.71049 686 GLY A C 1
ATOM 5167 O O . GLY A 1 685 ? -41.61274 -4.04263 -2.05936 1.000 127.35358 686 GLY A O 1
ATOM 5168 N N . LYS A 1 686 ? -39.43417 -3.58926 -1.66103 1.000 136.18715 687 LYS A N 1
ATOM 5169 C CA . LYS A 1 686 ? -39.59183 -3.53930 -0.21334 1.000 131.31877 687 LYS A CA 1
ATOM 5170 C C . LYS A 1 686 ? -40.02459 -2.15905 0.25574 1.000 131.95433 687 LYS A C 1
ATOM 5171 O O . LYS A 1 686 ? -40.89260 -2.04618 1.12799 1.000 133.28602 687 LYS A O 1
ATOM 5177 N N . ARG A 1 687 ? -39.44322 -1.11060 -0.31728 1.000 132.55302 688 ARG A N 1
ATOM 5178 C CA . ARG A 1 687 ? -39.90119 0.25312 -0.09313 1.000 140.17996 688 ARG A CA 1
ATOM 5179 C C . ARG A 1 687 ? -39.35874 1.11853 -1.22066 1.000 134.69052 688 ARG A C 1
ATOM 5180 O O . ARG A 1 687 ? -38.50647 0.69072 -2.00353 1.000 126.82499 688 ARG A O 1
ATOM 5188 N N . VAL A 1 688 ? -39.88868 2.33635 -1.31392 1.000 137.02103 689 VAL A N 1
ATOM 5189 C CA . VAL A 1 688 ? -39.70335 3.13857 -2.51710 1.000 135.77042 689 VAL A CA 1
ATOM 5190 C C . VAL A 1 688 ? -38.92424 4.41626 -2.23202 1.000 133.79849 689 VAL A C 1
ATOM 5191 O O . VAL A 1 688 ? -38.44597 4.64120 -1.11402 1.000 126.14566 689 VAL A O 1
ATOM 5195 N N . VAL A 1 689 ? -38.79404 5.25221 -3.25739 1.000 130.08243 690 VAL A N 1
ATOM 5196 C CA . VAL A 1 689 ? -38.11128 6.53677 -3.15420 1.000 129.67093 690 VAL A CA 1
ATOM 5197 C C . VAL A 1 689 ? -39.08286 7.64732 -2.78215 1.000 136.65412 690 VAL A C 1
ATOM 5198 O O . VAL A 1 689 ? -38.85003 8.40551 -1.83636 1.000 143.23002 690 VAL A O 1
ATOM 5202 N N . GLU A 1 690 ? -40.17895 7.76419 -3.52845 1.000 136.08612 691 GLU A N 1
ATOM 5203 C CA . GLU A 1 690 ? -41.17940 8.79109 -3.28827 1.000 133.64855 691 GLU A CA 1
ATOM 5204 C C . GLU A 1 690 ? -42.55394 8.18238 -3.53794 1.000 127.68696 691 GLU A C 1
ATOM 5205 O O . GLU A 1 690 ? -42.69617 7.20865 -4.28118 1.000 125.75214 691 GLU A O 1
ATOM 5211 N N . GLY A 1 691 ? -43.56764 8.75947 -2.89624 1.000 131.22524 692 GLY A N 1
ATOM 5212 C CA . GLY A 1 691 ? -44.87129 8.13171 -2.79941 1.000 122.57704 692 GLY A CA 1
ATOM 5213 C C . GLY A 1 691 ? -44.85159 6.89840 -1.90571 1.000 126.26522 692 GLY A C 1
ATOM 5214 O O . GLY A 1 691 ? -43.87535 6.60026 -1.21923 1.000 119.77596 692 GLY A O 1
ATOM 5215 N N . SER A 1 692 ? -45.97105 6.16830 -1.93048 1.000 133.52214 693 SER A N 1
ATOM 5216 C CA . SER A 1 692 ? -46.07444 4.93929 -1.14862 1.000 130.66164 693 SER A CA 1
ATOM 5217 C C . SER A 1 692 ? -46.93695 3.90486 -1.87244 1.000 132.77019 693 SER A C 1
ATOM 5218 O O . SER A 1 692 ? -47.75486 3.21286 -1.25574 1.000 128.96090 693 SER A O 1
ATOM 5221 N N . HIS A 1 693 ? -46.77192 3.80295 -3.19093 1.000 125.60299 694 HIS A N 1
ATOM 5222 C CA . HIS A 1 693 ? -47.12420 2.61852 -3.96110 1.000 106.36747 694 HIS A CA 1
ATOM 5223 C C . HIS A 1 693 ? -45.91745 2.20112 -4.79307 1.000 110.61524 694 HIS A C 1
ATOM 5224 O O . HIS A 1 693 ? -44.97602 2.97360 -4.97453 1.000 108.58292 694 HIS A O 1
ATOM 5231 N N . VAL A 1 694 ? -45.92366 0.95265 -5.26272 1.000 103.57621 695 VAL A N 1
ATOM 5232 C CA . VAL A 1 694 ? -44.83594 0.42802 -6.08385 1.000 97.53195 695 VAL A CA 1
ATOM 5233 C C . VAL A 1 694 ? -45.22919 0.58483 -7.54687 1.000 96.67565 695 VAL A C 1
ATOM 5234 O O . VAL A 1 694 ? -46.40742 0.49135 -7.90641 1.000 91.15724 695 VAL A O 1
ATOM 5238 N N . ALA A 1 695 ? -44.24178 0.86126 -8.39839 1.000 97.52620 696 ALA A N 1
ATOM 5239 C CA . ALA A 1 695 ? -44.47673 1.04733 -9.82691 1.000 86.52147 696 ALA A CA 1
ATOM 5240 C C . ALA A 1 695 ? -43.30617 0.47317 -10.61136 1.000 89.62406 696 ALA A C 1
ATOM 5241 O O . ALA A 1 695 ? -42.18049 0.96829 -10.50036 1.000 98.38266 696 ALA A O 1
ATOM 5243 N N . VAL A 1 696 ? -43.56875 -0.56567 -11.40090 1.000 90.44293 697 VAL A N 1
ATOM 5244 C CA . VAL A 1 696 ? -42.55822 -1.20406 -12.24034 1.000 97.01619 697 VAL A CA 1
ATOM 5245 C C . VAL A 1 696 ? -42.90150 -0.91169 -13.69553 1.000 91.78426 697 VAL A C 1
ATOM 5246 O O . VAL A 1 696 ? -44.01084 -1.21834 -14.15175 1.000 83.66803 697 VAL A O 1
ATOM 5250 N N . ALA A 1 697 ? -41.95410 -0.31101 -14.42248 1.000 92.55763 698 ALA A N 1
ATOM 5251 C CA . ALA A 1 697 ? -42.14388 -0.09817 -15.85338 1.000 94.61793 698 ALA A CA 1
ATOM 5252 C C . ALA A 1 697 ? -41.82106 -1.35891 -16.64804 1.000 96.37324 698 ALA A C 1
ATOM 5253 O O . ALA A 1 697 ? -42.62797 -1.79885 -17.47368 1.000 95.09052 698 ALA A O 1
ATOM 5255 N N . GLU A 1 698 ? -40.65140 -1.95730 -16.41521 1.000 103.73639 699 GLU A N 1
ATOM 5256 C CA . GLU A 1 698 ? -40.31239 -3.23190 -17.04169 1.000 103.16209 699 GLU A CA 1
ATOM 5257 C C . GLU A 1 698 ? -39.52702 -4.11130 -16.08098 1.000 102.54441 699 GLU A C 1
ATOM 5258 O O . GLU A 1 698 ? -38.87313 -3.63266 -15.15176 1.000 109.11447 699 GLU A O 1
ATOM 5264 N N . LEU A 1 699 ? -39.56438 -5.41297 -16.35364 1.000 88.30535 700 LEU A N 1
ATOM 5265 C CA . LEU A 1 699 ? -38.85824 -6.39910 -15.54777 1.000 91.01826 700 LEU A CA 1
ATOM 5266 C C . LEU A 1 699 ? -38.30714 -7.46452 -16.48002 1.000 88.03057 700 LEU A C 1
ATOM 5267 O O . LEU A 1 699 ? -39.07551 -8.15178 -17.15851 1.000 88.77532 700 LEU A O 1
ATOM 5272 N N . GLY A 1 700 ? -36.97720 -7.59095 -16.52565 1.000 88.79990 701 GLY A N 1
ATOM 5273 C CA . GLY A 1 700 ? -36.32946 -8.49931 -17.44397 1.000 88.24097 701 GLY A CA 1
ATOM 5274 C C . GLY A 1 700 ? -35.31723 -9.37303 -16.72442 1.000 89.65068 701 GLY A C 1
ATOM 5275 O O . GLY A 1 700 ? -35.01636 -9.17185 -15.54627 1.000 91.35748 701 GLY A O 1
ATOM 5276 N N . VAL A 1 701 ? -34.77175 -10.33177 -17.47058 1.000 92.61300 702 VAL A N 1
ATOM 5277 C CA . VAL A 1 701 ? -33.83501 -11.31523 -16.93663 1.000 88.35864 702 VAL A CA 1
ATOM 5278 C C . VAL A 1 701 ? -32.71965 -11.55340 -17.94728 1.000 97.31880 702 VAL A C 1
ATOM 5279 O O . VAL A 1 701 ? -32.96476 -11.60375 -19.15730 1.000 101.37077 702 VAL A O 1
ATOM 5283 N N . LEU A 1 702 ? -31.48759 -11.67391 -17.44829 1.000 95.44230 703 LEU A N 1
ATOM 5284 C CA . LEU A 1 702 ? -30.32001 -12.00519 -18.25528 1.000 100.32204 703 LEU A CA 1
ATOM 5285 C C . LEU A 1 702 ? -29.74443 -13.34290 -17.81560 1.000 105.34804 703 LEU A C 1
ATOM 5286 O O . LEU A 1 702 ? -29.44691 -13.53572 -16.63037 1.000 111.17391 703 LEU A O 1
ATOM 5291 N N . GLY A 1 703 ? -29.57040 -14.25295 -18.77158 1.000 98.91129 704 GLY A N 1
ATOM 5292 C CA . GLY A 1 703 ? -28.92197 -15.51786 -18.49284 1.000 111.93912 704 GLY A CA 1
ATOM 5293 C C . GLY A 1 703 ? -27.70932 -15.74843 -19.37226 1.000 117.92805 704 GLY A C 1
ATOM 5294 O O . GLY A 1 703 ? -27.82915 -16.33273 -20.45234 1.000 118.11049 704 GLY A O 1
ATOM 5295 N N . LYS A 1 704 ? -26.54132 -15.28744 -18.93239 1.000 120.23118 705 LYS A N 1
ATOM 5296 C CA . LYS A 1 704 ? -25.30918 -15.44929 -19.70349 1.000 119.49756 705 LYS A CA 1
ATOM 5297 C C . LYS A 1 704 ? -24.94650 -16.92306 -19.86342 1.000 113.05086 705 LYS A C 1
ATOM 5298 O O . LYS A 1 704 ? -25.23154 -17.53588 -20.89042 1.000 113.75078 705 LYS A O 1
ATOM 5304 N N . CYS B 1 29 ? 1.97647 -33.81964 8.30885 1.000 110.48127 30 CYS B N 1
ATOM 5305 C CA . CYS B 1 29 ? 1.56406 -33.09722 9.50498 1.000 110.38903 30 CYS B CA 1
ATOM 5306 C C . CYS B 1 29 ? 2.80597 -32.66107 10.28717 1.000 117.51029 30 CYS B C 1
ATOM 5307 O O . CYS B 1 29 ? 3.25896 -33.35402 11.19729 1.000 118.38338 30 CYS B O 1
ATOM 5310 N N . LEU B 1 30 ? 3.34108 -31.50192 9.91290 1.000 124.76368 31 LEU B N 1
ATOM 5311 C CA . LEU B 1 30 ? 4.61385 -30.99898 10.41308 1.000 120.10796 31 LEU B CA 1
ATOM 5312 C C . LEU B 1 30 ? 4.43655 -30.03759 11.59179 1.000 128.02241 31 LEU B C 1
ATOM 5313 O O . LEU B 1 30 ? 3.40367 -29.37650 11.73191 1.000 126.51958 31 LEU B O 1
ATOM 5318 N N . THR B 1 31 ? 5.47604 -29.96381 12.44348 1.000 110.53389 32 THR B N 1
ATOM 5319 C CA . THR B 1 31 ? 5.46313 -29.12492 13.64641 1.000 99.97626 32 THR B CA 1
ATOM 5320 C C . THR B 1 31 ? 5.87649 -27.69689 13.29998 1.000 94.16580 32 THR B C 1
ATOM 5321 O O . THR B 1 31 ? 6.95387 -27.49326 12.73120 1.000 86.50268 32 THR B O 1
ATOM 5325 N N . PRO B 1 32 ? 5.07448 -26.69180 13.65138 1.000 94.52696 33 PRO B N 1
ATOM 5326 C CA . PRO B 1 32 ? 5.38605 -25.31256 13.24967 1.000 91.80952 33 PRO B CA 1
ATOM 5327 C C . PRO B 1 32 ? 6.64666 -24.78023 13.91981 1.000 87.56015 33 PRO B C 1
ATOM 5328 O O . PRO B 1 32 ? 7.21058 -25.37000 14.84435 1.000 82.80352 33 PRO B O 1
ATOM 5332 N N . LEU B 1 33 ? 7.08167 -23.62235 13.42721 1.000 83.01341 34 LEU B N 1
ATOM 5333 C CA . LEU B 1 33 ? 8.24831 -22.90912 13.94415 1.000 88.06298 34 LEU B CA 1
ATOM 5334 C C . LEU B 1 33 ? 7.76414 -21.52121 14.36073 1.000 87.66423 34 LEU B C 1
ATOM 5335 O O . LEU B 1 33 ? 7.55224 -20.64919 13.51091 1.000 85.42847 34 LEU B O 1
ATOM 5340 N N . LYS B 1 34 ? 7.57994 -21.32378 15.66445 1.000 78.80380 35 LYS B N 1
ATOM 5341 C CA . LYS B 1 34 ? 7.03004 -20.06868 16.15882 1.000 78.29447 35 LYS B CA 1
ATOM 5342 C C . LYS B 1 34 ? 7.99460 -18.91365 15.88890 1.000 76.08566 35 LYS B C 1
ATOM 5343 O O . LYS B 1 34 ? 9.21036 -19.06415 16.05232 1.000 78.04538 35 LYS B O 1
ATOM 5349 N N . PRO B 1 35 ? 7.48225 -17.73431 15.50231 1.000 71.93287 36 PRO B N 1
ATOM 5350 C CA . PRO B 1 35 ? 6.04935 -17.44597 15.34851 1.000 72.36071 36 PRO B CA 1
ATOM 5351 C C . PRO B 1 35 ? 5.45059 -17.87325 14.00593 1.000 74.63281 36 PRO B C 1
ATOM 5352 O O . PRO B 1 35 ? 6.17746 -18.09500 13.03674 1.000 79.79630 36 PRO B O 1
ATOM 5356 N N . VAL B 1 36 ? 4.12611 -17.97809 13.96260 1.000 67.29044 37 VAL B N 1
ATOM 5357 C CA . VAL B 1 36 ? 3.40280 -18.30516 12.73732 1.000 70.77860 37 VAL B CA 1
ATOM 5358 C C . VAL B 1 36 ? 2.33891 -17.23815 12.51303 1.000 68.51145 37 VAL B C 1
ATOM 5359 O O . VAL B 1 36 ? 1.89170 -16.59951 13.47517 1.000 76.97405 37 VAL B O 1
ATOM 5363 N N . PRO B 1 37 ? 1.91756 -16.99566 11.27710 1.000 72.53412 38 PRO B N 1
ATOM 5364 C CA . PRO B 1 37 ? 0.82741 -16.04383 11.04202 1.000 74.06507 38 PRO B CA 1
ATOM 5365 C C . PRO B 1 37 ? -0.52304 -16.61857 11.45220 1.000 68.64153 38 PRO B C 1
ATOM 5366 O O . PRO B 1 37 ? -0.68406 -17.81090 11.72019 1.000 65.77163 38 PRO B O 1
ATOM 5370 N N . SER B 1 38 ? -1.50580 -15.72482 11.51966 1.000 71.67369 39 SER B N 1
ATOM 5371 C CA . SER B 1 38 ? -2.89211 -16.09538 11.74688 1.000 74.60342 39 SER B CA 1
ATOM 5372 C C . SER B 1 38 ? -3.59065 -16.27913 10.40153 1.000 75.14723 39 SER B C 1
ATOM 5373 O O . SER B 1 38 ? -3.01115 -16.03956 9.33946 1.000 72.94406 39 SER B O 1
ATOM 5376 N N . ALA B 1 39 ? -4.85509 -16.71239 10.44205 1.000 76.09879 40 ALA B N 1
ATOM 5377 C CA . ALA B 1 39 ? -5.60854 -16.89887 9.20354 1.000 77.88886 40 ALA B CA 1
ATOM 5378 C C . ALA B 1 39 ? -5.77535 -15.58133 8.45433 1.000 78.23666 40 ALA B C 1
ATOM 5379 O O . ALA B 1 39 ? -5.63288 -15.53267 7.22323 1.000 71.05303 40 ALA B O 1
ATOM 5381 N N . GLU B 1 40 ? -6.07421 -14.50008 9.18427 1.000 71.73334 41 GLU B N 1
ATOM 5382 C CA . GLU B 1 40 ? -6.22818 -13.19076 8.55603 1.000 69.03762 41 GLU B CA 1
ATOM 5383 C C . GLU B 1 40 ? -4.90178 -12.68888 8.00092 1.000 65.36773 41 GLU B C 1
ATOM 5384 O O . GLU B 1 40 ? -4.86302 -12.05587 6.93702 1.000 60.54908 41 GLU B O 1
ATOM 5390 N N . GLN B 1 41 ? -3.80282 -12.96995 8.70294 1.000 61.04585 42 GLN B N 1
ATOM 5391 C CA . GLN B 1 41 ? -2.48940 -12.65161 8.15876 1.000 68.49943 42 GLN B CA 1
ATOM 5392 C C . GLN B 1 41 ? -2.18061 -13.47126 6.90716 1.000 66.96902 42 GLN B C 1
ATOM 5393 O O . GLN B 1 41 ? -1.52851 -12.96658 5.98605 1.000 60.24424 42 GLN B O 1
ATOM 5399 N N . LEU B 1 42 ? -2.63949 -14.72385 6.84520 1.000 66.13277 43 LEU B N 1
ATOM 5400 C CA . LEU B 1 42 ? -2.46570 -15.50158 5.62254 1.000 58.95744 43 LEU B CA 1
ATOM 5401 C C . LEU B 1 42 ? -3.26265 -14.89593 4.47331 1.000 60.79761 43 LEU B C 1
ATOM 5402 O O . LEU B 1 42 ? -2.77918 -14.84452 3.33295 1.000 56.97208 43 LEU B O 1
ATOM 5407 N N . GLU B 1 43 ? -4.48247 -14.42808 4.75553 1.000 62.07476 44 GLU B N 1
ATOM 5408 C CA . GLU B 1 43 ? -5.26233 -13.72882 3.73669 1.000 62.54912 44 GLU B CA 1
ATOM 5409 C C . GLU B 1 43 ? -4.50091 -12.50948 3.23452 1.000 59.51532 44 GLU B C 1
ATOM 5410 O O . GLU B 1 43 ? -4.36447 -12.28726 2.02012 1.000 56.91131 44 GLU B O 1
ATOM 5416 N N . TRP B 1 44 ? -3.97096 -11.72490 4.17489 1.000 56.04770 45 TRP B N 1
ATOM 5417 C CA . TRP B 1 44 ? -3.22251 -10.52230 3.83398 1.000 57.68469 45 TRP B CA 1
ATOM 5418 C C . TRP B 1 44 ? -2.03356 -10.84389 2.94059 1.000 58.98354 45 TRP B C 1
ATOM 5419 O O . TRP B 1 44 ? -1.82737 -10.19657 1.90794 1.000 60.72236 45 TRP B O 1
ATOM 5430 N N . HIS B 1 45 ? -1.21286 -11.81673 3.35023 1.000 59.19294 46 HIS B N 1
ATOM 5431 C CA . HIS B 1 45 ? -0.10610 -12.26476 2.51188 1.000 56.96052 46 HIS B CA 1
ATOM 5432 C C . HIS B 1 45 ? -0.58133 -12.62053 1.11058 1.000 61.29273 46 HIS B C 1
ATOM 5433 O O . HIS B 1 45 ? -0.05642 -12.09932 0.11834 1.000 64.08805 46 HIS B O 1
ATOM 5440 N N . ASP B 1 46 ? -1.59408 -13.49467 1.00872 1.000 55.62842 47 ASP B N 1
ATOM 5441 C CA . ASP B 1 46 ? -2.01471 -13.97516 -0.30640 1.000 55.46819 47 ASP B CA 1
ATOM 5442 C C . ASP B 1 46 ? -2.54162 -12.85574 -1.19278 1.000 59.92654 47 ASP B C 1
ATOM 5443 O O . ASP B 1 46 ? -2.54976 -13.01062 -2.41694 1.000 60.12270 47 ASP B O 1
ATOM 5448 N N . MET B 1 47 ? -2.97330 -11.73111 -0.61023 1.000 61.50545 48 MET B N 1
ATOM 5449 C CA . MET B 1 47 ? -3.42167 -10.61059 -1.43756 1.000 55.98920 48 MET B CA 1
ATOM 5450 C C . MET B 1 47 ? -2.30531 -10.04601 -2.31579 1.000 59.65656 48 MET B C 1
ATOM 5451 O O . MET B 1 47 ? -2.58403 -9.50386 -3.39236 1.000 59.38327 48 MET B O 1
ATOM 5456 N N . GLU B 1 48 ? -1.05136 -10.12822 -1.86007 1.000 59.77094 49 GLU B N 1
ATOM 5457 C CA . GLU B 1 48 ? 0.11520 -9.53109 -2.51786 1.000 60.17110 49 GLU B CA 1
ATOM 5458 C C . GLU B 1 48 ? 0.08420 -8.00425 -2.56522 1.000 55.58391 49 GLU B C 1
ATOM 5459 O O . GLU B 1 48 ? 1.04981 -7.35738 -2.14582 1.000 53.95586 49 GLU B O 1
ATOM 5465 N N . MET B 1 49 ? -0.97599 -7.40563 -3.10406 1.000 53.64955 50 MET B N 1
ATOM 5466 C CA . MET B 1 49 ? -0.98383 -5.95422 -3.22200 1.000 53.54588 50 MET B CA 1
ATOM 5467 C C . MET B 1 49 ? -2.40856 -5.41130 -3.15950 1.000 59.59069 50 MET B C 1
ATOM 5468 O O . MET B 1 49 ? -3.38523 -6.13043 -3.38087 1.000 61.09897 50 MET B O 1
ATOM 5473 N N . TYR B 1 50 ? -2.50499 -4.11716 -2.86056 1.000 70.17501 51 TYR B N 1
ATOM 5474 C CA . TYR B 1 50 ? -3.76488 -3.40273 -2.67035 1.000 57.14153 51 TYR B CA 1
ATOM 5475 C C . TYR B 1 50 ? -3.45253 -1.91131 -2.69948 1.000 53.51179 51 TYR B C 1
ATOM 5476 O O . TYR B 1 50 ? -2.28909 -1.50917 -2.77637 1.000 53.56749 51 TYR B O 1
ATOM 5485 N N . ALA B 1 51 ? -4.50457 -1.09195 -2.67926 1.000 62.14227 52 ALA B N 1
ATOM 5486 C CA . ALA B 1 51 ? -4.37716 0.32855 -2.98165 1.000 64.62744 52 ALA B CA 1
ATOM 5487 C C . ALA B 1 51 ? -4.72982 1.21380 -1.78608 1.000 54.51926 52 ALA B C 1
ATOM 5488 O O . ALA B 1 51 ? -5.56313 0.85750 -0.94825 1.000 61.48297 52 ALA B O 1
ATOM 5490 N N . PHE B 1 52 ? -4.06245 2.36906 -1.71324 1.000 59.03731 53 PHE B N 1
ATOM 5491 C CA . PHE B 1 52 ? -4.52992 3.52877 -0.96100 1.000 62.16422 53 PHE B CA 1
ATOM 5492 C C . PHE B 1 52 ? -5.40778 4.41539 -1.82898 1.000 60.74803 53 PHE B C 1
ATOM 5493 O O . PHE B 1 52 ? -5.23082 4.49594 -3.04684 1.000 59.77044 53 PHE B O 1
ATOM 5501 N N . VAL B 1 53 ? -6.35064 5.10174 -1.18632 1.000 57.60862 54 VAL B N 1
ATOM 5502 C CA . VAL B 1 53 ? -7.09755 6.18738 -1.81793 1.000 56.76409 54 VAL B CA 1
ATOM 5503 C C . VAL B 1 53 ? -7.04481 7.37057 -0.85634 1.000 67.46483 54 VAL B C 1
ATOM 5504 O O . VAL B 1 53 ? -7.89495 7.51397 0.03270 1.000 67.63026 54 VAL B O 1
ATOM 5508 N N . HIS B 1 54 ? -6.04468 8.23503 -1.03290 1.000 66.50527 55 HIS B N 1
ATOM 5509 C CA . HIS B 1 54 ? -5.94074 9.48257 -0.27748 1.000 62.77277 55 HIS B CA 1
ATOM 5510 C C . HIS B 1 54 ? -6.86990 10.50715 -0.90813 1.000 63.74156 55 HIS B C 1
ATOM 5511 O O . HIS B 1 54 ? -6.55800 11.10703 -1.94220 1.000 58.23000 55 HIS B O 1
ATOM 5518 N N . PHE B 1 55 ? -8.01794 10.70287 -0.26343 1.000 62.22569 56 PHE B N 1
ATOM 5519 C CA . PHE B 1 55 ? -9.08638 11.55154 -0.77043 1.000 61.08726 56 PHE B CA 1
ATOM 5520 C C . PHE B 1 55 ? -9.78719 12.14933 0.43705 1.000 66.18259 56 PHE B C 1
ATOM 5521 O O . PHE B 1 55 ? -10.33860 11.40795 1.25473 1.000 66.20566 56 PHE B O 1
ATOM 5529 N N . THR B 1 56 ? -9.72670 13.47695 0.56427 1.000 71.58952 57 THR B N 1
ATOM 5530 C CA . THR B 1 56 ? -10.36105 14.20613 1.65681 1.000 62.42550 57 THR B CA 1
ATOM 5531 C C . THR B 1 56 ? -10.38032 15.69962 1.34446 1.000 67.73211 57 THR B C 1
ATOM 5532 O O . THR B 1 56 ? -10.31313 16.09011 0.17226 1.000 61.23951 57 THR B O 1
ATOM 5536 N N . ILE B 1 57 ? -10.45708 16.54334 2.38108 1.000 65.85980 58 ILE B N 1
ATOM 5537 C CA . ILE B 1 57 ? -10.48008 17.98633 2.15646 1.000 66.37988 58 ILE B CA 1
ATOM 5538 C C . ILE B 1 57 ? -9.14706 18.44101 1.56546 1.000 70.06979 58 ILE B C 1
ATOM 5539 O O . ILE B 1 57 ? -9.09893 19.41951 0.80763 1.000 70.14820 58 ILE B O 1
ATOM 5544 N N . ASN B 1 58 ? -8.05570 17.71576 1.85696 1.000 72.92410 59 ASN B N 1
ATOM 5545 C CA . ASN B 1 58 ? -6.74143 18.11543 1.36111 1.000 66.04686 59 ASN B CA 1
ATOM 5546 C C . ASN B 1 58 ? -6.68631 18.08829 -0.15373 1.000 66.79839 59 ASN B C 1
ATOM 5547 O O . ASN B 1 58 ? -6.03657 18.94341 -0.76454 1.000 67.87991 59 ASN B O 1
ATOM 5552 N N . THR B 1 59 ? -7.38639 17.13411 -0.77351 1.000 66.01686 60 THR B N 1
ATOM 5553 C CA . THR B 1 59 ? -7.44468 17.07085 -2.22771 1.000 61.86124 60 THR B CA 1
ATOM 5554 C C . THR B 1 59 ? -7.99216 18.35695 -2.83444 1.000 63.19383 60 THR B C 1
ATOM 5555 O O . THR B 1 59 ? -7.68107 18.66811 -3.98800 1.000 63.86068 60 THR B O 1
ATOM 5559 N N . PHE B 1 60 ? -8.80099 19.12682 -2.10057 1.000 63.73908 61 PHE B N 1
ATOM 5560 C CA . PHE B 1 60 ? -9.32997 20.33250 -2.72252 1.000 65.14218 61 PHE B CA 1
ATOM 5561 C C . PHE B 1 60 ? -8.62938 21.60238 -2.24848 1.000 65.92121 61 PHE B C 1
ATOM 5562 O O . PHE B 1 60 ? -9.00585 22.69555 -2.68351 1.000 67.22473 61 PHE B O 1
ATOM 5570 N N . THR B 1 61 ? -7.60107 21.49166 -1.39960 1.000 65.29075 62 THR B N 1
ATOM 5571 C CA . THR B 1 61 ? -6.82229 22.65680 -0.99440 1.000 66.10676 62 THR B CA 1
ATOM 5572 C C . THR B 1 61 ? -5.41203 22.67396 -1.56729 1.000 66.19601 62 THR B C 1
ATOM 5573 O O . THR B 1 61 ? -4.83412 23.75616 -1.71081 1.000 67.92895 62 THR B O 1
ATOM 5577 N N . GLY B 1 62 ? -4.85976 21.51986 -1.92640 1.000 65.21955 63 GLY B N 1
ATOM 5578 C CA . GLY B 1 62 ? -3.49218 21.44464 -2.37773 1.000 65.32390 63 GLY B CA 1
ATOM 5579 C C . GLY B 1 62 ? -2.49795 21.09501 -1.30031 1.000 64.66664 63 GLY B C 1
ATOM 5580 O O . GLY B 1 62 ? -1.29251 21.07114 -1.57820 1.000 64.88180 63 GLY B O 1
ATOM 5581 N N . LYS B 1 63 ? -2.95956 20.81070 -0.08850 1.000 64.00535 64 LYS B N 1
ATOM 5582 C CA . LYS B 1 63 ? -2.08617 20.58583 1.05231 1.000 63.60240 64 LYS B CA 1
ATOM 5583 C C . LYS B 1 63 ? -1.84804 19.09429 1.23570 1.000 63.69067 64 LYS B C 1
ATOM 5584 O O . LYS B 1 63 ? -2.73698 18.27810 0.98199 1.000 75.93420 64 LYS B O 1
ATOM 5590 N N . GLU B 1 64 ? -0.63768 18.74057 1.66913 1.000 66.02422 65 GLU B N 1
ATOM 5591 C CA . GLU B 1 64 ? -0.34925 17.34714 1.99370 1.000 63.33450 65 GLU B CA 1
ATOM 5592 C C . GLU B 1 64 ? -0.86616 16.98181 3.37456 1.000 71.96481 65 GLU B C 1
ATOM 5593 O O . GLU B 1 64 ? -1.37466 15.87314 3.57412 1.000 70.55069 65 GLU B O 1
ATOM 5599 N N . TRP B 1 65 ? -0.74534 17.90006 4.33039 1.000 66.27686 66 TRP B N 1
ATOM 5600 C CA . TRP B 1 65 ? -1.35556 17.77039 5.64436 1.000 61.18180 66 TRP B CA 1
ATOM 5601 C C . TRP B 1 65 ? -2.23230 18.98922 5.87681 1.000 73.31780 66 TRP B C 1
ATOM 5602 O O . TRP B 1 65 ? -1.73993 20.12267 5.85646 1.000 72.38980 66 TRP B O 1
ATOM 5613 N N . GLY B 1 66 ? -3.53079 18.76029 6.08571 1.000 71.72091 67 GLY B N 1
ATOM 5614 C CA . GLY B 1 66 ? -4.41531 19.85963 6.39033 1.000 68.99898 67 GLY B CA 1
ATOM 5615 C C . GLY B 1 66 ? -4.24011 20.33882 7.81441 1.000 71.25534 67 GLY B C 1
ATOM 5616 O O . GLY B 1 66 ? -3.77787 19.61108 8.69286 1.000 62.95353 67 GLY B O 1
ATOM 5617 N N . TYR B 1 67 ? -4.62985 21.59068 8.04380 1.000 75.47876 68 TYR B N 1
ATOM 5618 C CA . TYR B 1 67 ? -4.43777 22.20795 9.34960 1.000 71.67093 68 TYR B CA 1
ATOM 5619 C C . TYR B 1 67 ? -5.61727 21.96816 10.27790 1.000 69.39370 68 TYR B C 1
ATOM 5620 O O . TYR B 1 67 ? -5.42208 21.82897 11.48842 1.000 72.90737 68 TYR B O 1
ATOM 5629 N N . GLY B 1 68 ? -6.82339 21.85102 9.72941 1.000 69.34683 69 GLY B N 1
ATOM 5630 C CA . GLY B 1 68 ? -8.03752 21.66559 10.50172 1.000 69.15243 69 GLY B CA 1
ATOM 5631 C C . GLY B 1 68 ? -9.02916 22.80001 10.36430 1.000 66.95151 69 GLY B C 1
ATOM 5632 O O . GLY B 1 68 ? -10.21849 22.61267 10.65949 1.000 69.28122 69 GLY B O 1
ATOM 5633 N N . ASP B 1 69 ? -8.58537 23.96090 9.89442 1.000 66.62139 70 ASP B N 1
ATOM 5634 C CA . ASP B 1 69 ? -9.42799 25.13458 9.72890 1.000 68.08502 70 ASP B CA 1
ATOM 5635 C C . ASP B 1 69 ? -10.14714 25.18343 8.38345 1.000 71.47530 70 ASP B C 1
ATOM 5636 O O . ASP B 1 69 ? -10.66043 26.24567 8.01427 1.000 73.55493 70 ASP B O 1
ATOM 5641 N N . GLU B 1 70 ? -10.19364 24.07332 7.64519 1.000 76.78386 71 GLU B N 1
ATOM 5642 C CA . GLU B 1 70 ? -10.81966 24.05539 6.32666 1.000 72.28299 71 GLU B CA 1
ATOM 5643 C C . GLU B 1 70 ? -12.33802 24.02761 6.44817 1.000 73.95058 71 GLU B C 1
ATOM 5644 O O . GLU B 1 70 ? -12.89285 23.24261 7.22422 1.000 73.29715 71 GLU B O 1
ATOM 5650 N N . LYS B 1 71 ? -13.00965 24.87276 5.67484 1.000 81.30301 72 LYS B N 1
ATOM 5651 C CA . LYS B 1 71 ? -14.46578 24.81424 5.61945 1.000 80.35925 72 LYS B CA 1
ATOM 5652 C C . LYS B 1 71 ? -14.89607 23.58404 4.83022 1.000 80.41128 72 LYS B C 1
ATOM 5653 O O . LYS B 1 71 ? -14.41954 23.37847 3.70820 1.000 85.39680 72 LYS B O 1
ATOM 5659 N N . PRO B 1 72 ? -15.78391 22.74456 5.37015 1.000 81.67074 73 PRO B N 1
ATOM 5660 C CA . PRO B 1 72 ? -16.29620 21.61114 4.58092 1.000 76.02255 73 PRO B CA 1
ATOM 5661 C C . PRO B 1 72 ? -16.99780 22.02423 3.29491 1.000 70.81345 73 PRO B C 1
ATOM 5662 O O . PRO B 1 72 ? -17.25251 21.15608 2.45369 1.000 81.57185 73 PRO B O 1
ATOM 5666 N N . GLU B 1 73 ? -17.31561 23.31124 3.12032 1.000 72.59904 74 GLU B N 1
ATOM 5667 C CA . GLU B 1 73 ? -17.93525 23.78410 1.88567 1.000 70.92311 74 GLU B CA 1
ATOM 5668 C C . GLU B 1 73 ? -17.09864 23.44602 0.65999 1.000 81.76850 74 GLU B C 1
ATOM 5669 O O . GLU B 1 73 ? -17.64087 23.24098 -0.43337 1.000 76.67200 74 GLU B O 1
ATOM 5675 N N . LEU B 1 74 ? -15.78438 23.39023 0.81338 1.000 79.42375 75 LEU B N 1
ATOM 5676 C CA . LEU B 1 74 ? -14.90439 23.20310 -0.32450 1.000 76.81070 75 LEU B CA 1
ATOM 5677 C C . LEU B 1 74 ? -14.63560 21.73591 -0.63615 1.000 79.64063 75 LEU B C 1
ATOM 5678 O O . LEU B 1 74 ? -13.81232 21.45336 -1.50615 1.000 79.16390 75 LEU B O 1
ATOM 5683 N N . PHE B 1 75 ? -15.29910 20.80116 0.05163 1.000 77.20574 76 PHE B N 1
ATOM 5684 C CA . PHE B 1 75 ? -15.26821 19.38761 -0.33829 1.000 72.87465 76 PHE B CA 1
ATOM 5685 C C . PHE B 1 75 ? -16.49506 19.12398 -1.20480 1.000 81.95769 76 PHE B C 1
ATOM 5686 O O . PHE B 1 75 ? -17.51196 18.58483 -0.76371 1.000 82.48019 76 PHE B O 1
ATOM 5694 N N . HIS B 1 76 ? -16.38976 19.52744 -2.47079 1.000 87.89744 77 HIS B N 1
ATOM 5695 C CA . HIS B 1 76 ? -17.45983 19.36121 -3.45420 1.000 92.17192 77 HIS B CA 1
ATOM 5696 C C . HIS B 1 76 ? -16.89732 18.67706 -4.69479 1.000 88.69439 77 HIS B C 1
ATOM 5697 O O . HIS B 1 76 ? -16.67259 19.32377 -5.72781 1.000 86.05051 77 HIS B O 1
ATOM 5704 N N . PRO B 1 77 ? -16.65832 17.36541 -4.63333 1.000 80.54832 78 PRO B N 1
ATOM 5705 C CA . PRO B 1 77 ? -16.18154 16.65280 -5.82875 1.000 77.07360 78 PRO B CA 1
ATOM 5706 C C . PRO B 1 77 ? -17.27877 16.61215 -6.87922 1.000 78.26701 78 PRO B C 1
ATOM 5707 O O . PRO B 1 77 ? -18.39536 16.16220 -6.61469 1.000 84.96815 78 PRO B O 1
ATOM 5711 N N . SER B 1 78 ? -16.95805 17.11427 -8.06670 1.000 72.91363 79 SER B N 1
ATOM 5712 C CA . SER B 1 78 ? -17.89676 17.16740 -9.17953 1.000 71.08044 79 SER B CA 1
ATOM 5713 C C . SER B 1 78 ? -17.71461 15.91510 -10.02294 1.000 87.49555 79 SER B C 1
ATOM 5714 O O . SER B 1 78 ? -16.65589 15.72562 -10.63254 1.000 92.86066 79 SER B O 1
ATOM 5717 N N . ASP B 1 79 ? -18.73783 15.05328 -10.03288 1.000 77.51428 80 ASP B N 1
ATOM 5718 C CA . ASP B 1 79 ? -18.72656 13.79515 -10.77777 1.000 89.09688 80 ASP B CA 1
ATOM 5719 C C . ASP B 1 79 ? -17.82561 12.77085 -10.09481 1.000 72.88450 80 ASP B C 1
ATOM 5720 O O . ASP B 1 79 ? -16.78661 12.39170 -10.63963 1.000 71.00465 80 ASP B O 1
ATOM 5725 N N . PHE B 1 80 ? -18.22744 12.30310 -8.91268 1.000 79.37695 81 PHE B N 1
ATOM 5726 C CA . PHE B 1 80 ? -17.40358 11.39745 -8.12002 1.000 72.57700 81 PHE B CA 1
ATOM 5727 C C . PHE B 1 80 ? -17.37073 9.97988 -8.67968 1.000 74.51482 81 PHE B C 1
ATOM 5728 O O . PHE B 1 80 ? -16.36928 9.59167 -9.29203 1.000 92.96100 81 PHE B O 1
ATOM 5736 N N . ASP B 1 81 ? -18.42742 9.19305 -8.45466 1.000 64.64249 82 ASP B N 1
ATOM 5737 C CA . ASP B 1 81 ? -18.53529 7.83470 -9.00017 1.000 79.73248 82 ASP B CA 1
ATOM 5738 C C . ASP B 1 81 ? -17.48992 6.88146 -8.42129 1.000 73.46585 82 ASP B C 1
ATOM 5739 O O . ASP B 1 81 ? -16.37207 6.77318 -8.94221 1.000 73.52644 82 ASP B O 1
ATOM 5744 N N . ALA B 1 82 ? -17.88076 6.13198 -7.38639 1.000 73.25568 83 ALA B N 1
ATOM 5745 C CA . ALA B 1 82 ? -16.96984 5.21341 -6.71051 1.000 70.99300 83 ALA B CA 1
ATOM 5746 C C . ALA B 1 82 ? -16.74795 3.92379 -7.49209 1.000 69.22326 83 ALA B C 1
ATOM 5747 O O . ALA B 1 82 ? -15.71512 3.26773 -7.30380 1.000 63.80091 83 ALA B O 1
ATOM 5749 N N . ASP B 1 83 ? -17.71389 3.51842 -8.32416 1.000 65.93255 84 ASP B N 1
ATOM 5750 C CA . ASP B 1 83 ? -17.52694 2.33233 -9.15783 1.000 64.75257 84 ASP B CA 1
ATOM 5751 C C . ASP B 1 83 ? -16.32167 2.48474 -10.07734 1.000 65.07865 84 ASP B C 1
ATOM 5752 O O . ASP B 1 83 ? -15.50330 1.56890 -10.20029 1.000 64.80373 84 ASP B O 1
ATOM 5757 N N . ASP B 1 84 ? -16.20644 3.63247 -10.74748 1.000 66.86793 85 ASP B N 1
ATOM 5758 C CA . ASP B 1 84 ? -15.04197 3.88822 -11.59029 1.000 61.55466 85 ASP B CA 1
ATOM 5759 C C . ASP B 1 84 ? -13.74972 3.74718 -10.79205 1.000 64.10695 85 ASP B C 1
ATOM 5760 O O . ASP B 1 84 ? -12.80847 3.08109 -11.23090 1.000 68.57272 85 ASP B O 1
ATOM 5765 N N . LEU B 1 85 ? -13.70274 4.36036 -9.60652 1.000 59.88093 86 LEU B N 1
ATOM 5766 C CA . LEU B 1 85 ? -12.53111 4.31129 -8.73468 1.000 60.18509 86 LEU B CA 1
ATOM 5767 C C . LEU B 1 85 ? -12.14703 2.87320 -8.39372 1.000 59.95699 86 LEU B C 1
ATOM 5768 O O . LEU B 1 85 ? -11.02353 2.41906 -8.67025 1.000 71.28287 86 LEU B O 1
ATOM 5773 N N . VAL B 1 86 ? -13.08185 2.13785 -7.79457 1.000 64.99052 87 VAL B N 1
ATOM 5774 C CA . VAL B 1 86 ? -12.78710 0.79190 -7.31937 1.000 67.10030 87 VAL B CA 1
ATOM 5775 C C . VAL B 1 86 ? -12.48110 -0.14119 -8.48527 1.000 67.10782 87 VAL B C 1
ATOM 5776 O O . VAL B 1 86 ? -11.60385 -1.00595 -8.38469 1.000 63.82583 87 VAL B O 1
ATOM 5780 N N . ARG B 1 87 ? -13.16837 0.03271 -9.61900 1.000 66.69690 88 ARG B N 1
ATOM 5781 C CA . ARG B 1 87 ? -12.91761 -0.82751 -10.76856 1.000 67.97777 88 ARG B CA 1
ATOM 5782 C C . ARG B 1 87 ? -11.55879 -0.54050 -11.39405 1.000 71.77787 88 ARG B C 1
ATOM 5783 O O . ARG B 1 87 ? -10.84167 -1.47161 -11.77486 1.000 68.42837 88 ARG B O 1
ATOM 5791 N N . THR B 1 88 ? -11.20623 0.74018 -11.55509 1.000 65.51957 89 THR B N 1
ATOM 5792 C CA . THR B 1 88 ? -9.88583 1.07534 -12.07023 1.000 64.16509 89 THR B CA 1
ATOM 5793 C C . THR B 1 88 ? -8.80378 0.44914 -11.20775 1.000 65.20484 89 THR B C 1
ATOM 5794 O O . THR B 1 88 ? -7.83607 -0.11980 -11.72893 1.000 64.76970 89 THR B O 1
ATOM 5798 N N . LEU B 1 89 ? -8.96754 0.50991 -9.88230 1.000 60.53014 90 LEU B N 1
ATOM 5799 C CA . LEU B 1 89 ? -7.97659 -0.12363 -9.01534 1.000 60.01977 90 LEU B CA 1
ATOM 5800 C C . LEU B 1 89 ? -7.98028 -1.64493 -9.16712 1.000 62.50783 90 LEU B C 1
ATOM 5801 O O . LEU B 1 89 ? -6.91587 -2.27228 -9.22966 1.000 55.33469 90 LEU B O 1
ATOM 5806 N N . ALA B 1 90 ? -9.16440 -2.25653 -9.23541 1.000 64.05044 91 ALA B N 1
ATOM 5807 C CA . ALA B 1 90 ? -9.24768 -3.71425 -9.22816 1.000 62.18652 91 ALA B CA 1
ATOM 5808 C C . ALA B 1 90 ? -8.73801 -4.32152 -10.52980 1.000 59.74090 91 ALA B C 1
ATOM 5809 O O . ALA B 1 90 ? -8.10051 -5.38031 -10.51152 1.000 55.76932 91 ALA B O 1
ATOM 5811 N N . ASP B 1 91 ? -9.02461 -3.67721 -11.66823 1.000 65.13307 92 ASP B N 1
ATOM 5812 C CA . ASP B 1 91 ? -8.50326 -4.14134 -12.95330 1.000 57.14802 92 ASP B CA 1
ATOM 5813 C C . ASP B 1 91 ? -6.98287 -4.09343 -12.99373 1.000 67.13876 92 ASP B C 1
ATOM 5814 O O . ASP B 1 91 ? -6.35510 -4.90939 -13.68018 1.000 70.03184 92 ASP B O 1
ATOM 5819 N N . ALA B 1 92 ? -6.37286 -3.13687 -12.29001 1.000 66.14699 93 ALA B N 1
ATOM 5820 C CA . ALA B 1 92 ? -4.91892 -3.08765 -12.21505 1.000 65.12667 93 ALA B CA 1
ATOM 5821 C C . ALA B 1 92 ? -4.34378 -4.21971 -11.38026 1.000 62.39044 93 ALA B C 1
ATOM 5822 O O . ALA B 1 92 ? -3.11817 -4.31392 -11.25620 1.000 62.10741 93 ALA B O 1
ATOM 5824 N N . GLY B 1 93 ? -5.19177 -5.06797 -10.80320 1.000 55.31995 94 GLY B N 1
ATOM 5825 C CA . GLY B 1 93 ? -4.74829 -6.20644 -10.03232 1.000 56.86856 94 GLY B CA 1
ATOM 5826 C C . GLY B 1 93 ? -4.76964 -6.02352 -8.53222 1.000 55.19599 94 GLY B C 1
ATOM 5827 O O . GLY B 1 93 ? -4.37635 -6.94743 -7.80967 1.000 56.05982 94 GLY B O 1
ATOM 5828 N N . PHE B 1 94 ? -5.20672 -4.87232 -8.03509 1.000 54.37401 95 PHE B N 1
ATOM 5829 C CA . PHE B 1 94 ? -5.21176 -4.65597 -6.59808 1.000 60.07345 95 PHE B CA 1
ATOM 5830 C C . PHE B 1 94 ? -6.39764 -5.37741 -5.97339 1.000 60.63303 95 PHE B C 1
ATOM 5831 O O . PHE B 1 94 ? -7.50857 -5.36482 -6.51130 1.000 60.65246 95 PHE B O 1
ATOM 5839 N N . LYS B 1 95 ? -6.14560 -6.02635 -4.83786 1.000 56.19723 96 LYS B N 1
ATOM 5840 C CA . LYS B 1 95 ? -7.13054 -6.88300 -4.20111 1.000 60.35222 96 LYS B CA 1
ATOM 5841 C C . LYS B 1 95 ? -7.83097 -6.21159 -3.02843 1.000 62.17773 96 LYS B C 1
ATOM 5842 O O . LYS B 1 95 ? -8.79067 -6.77687 -2.49116 1.000 61.62113 96 LYS B O 1
ATOM 5848 N N . GLY B 1 96 ? -7.39778 -5.02314 -2.63951 1.000 64.03697 97 GLY B N 1
ATOM 5849 C CA . GLY B 1 96 ? -8.06714 -4.28387 -1.58467 1.000 61.59293 97 GLY B CA 1
ATOM 5850 C C . GLY B 1 96 ? -7.94844 -2.79598 -1.81315 1.000 61.12430 97 GLY B C 1
ATOM 5851 O O . GLY B 1 96 ? -7.01415 -2.31666 -2.46705 1.000 58.84231 97 GLY B O 1
ATOM 5852 N N . VAL B 1 97 ? -8.90484 -2.05587 -1.26271 1.000 59.89171 98 VAL B N 1
ATOM 5853 C CA . VAL B 1 97 ? -8.89857 -0.59906 -1.30371 1.000 58.29511 98 VAL B CA 1
ATOM 5854 C C . VAL B 1 97 ? -8.95065 -0.10440 0.13176 1.000 59.63830 98 VAL B C 1
ATOM 5855 O O . VAL B 1 97 ? -9.88025 -0.44498 0.87373 1.000 68.28946 98 VAL B O 1
ATOM 5859 N N . VAL B 1 98 ? -7.94378 0.67094 0.53057 1.000 58.15581 99 VAL B N 1
ATOM 5860 C CA . VAL B 1 98 ? -7.86871 1.26279 1.86422 1.000 58.91336 99 VAL B CA 1
ATOM 5861 C C . VAL B 1 98 ? -8.13878 2.75353 1.72253 1.000 55.27114 99 VAL B C 1
ATOM 5862 O O . VAL B 1 98 ? -7.32219 3.49573 1.16002 1.000 59.31456 99 VAL B O 1
ATOM 5866 N N . LEU B 1 99 ? -9.27769 3.19139 2.24672 1.000 55.18562 100 LEU B N 1
ATOM 5867 C CA . LEU B 1 99 ? -9.71857 4.57183 2.11625 1.000 55.60684 100 LEU B CA 1
ATOM 5868 C C . LEU B 1 99 ? -9.27121 5.37589 3.32670 1.000 55.76016 100 LEU B C 1
ATOM 5869 O O . LEU B 1 99 ? -9.42194 4.92085 4.46486 1.000 55.85040 100 LEU B O 1
ATOM 5874 N N . THR B 1 100 ? -8.69575 6.55614 3.07843 1.000 55.90011 101 THR B N 1
ATOM 5875 C CA . THR B 1 100 ? -8.43573 7.50511 4.15849 1.000 60.55018 101 THR B CA 1
ATOM 5876 C C . THR B 1 100 ? -9.76006 8.10549 4.61623 1.000 59.14350 101 THR B C 1
ATOM 5877 O O . THR B 1 100 ? -10.18996 9.13139 4.08085 1.000 57.28826 101 THR B O 1
ATOM 5881 N N . CYS B 1 101 ? -10.42963 7.46005 5.57748 1.000 58.27053 102 CYS B N 1
ATOM 5882 C CA . CYS B 1 101 ? -11.73767 7.93376 6.01862 1.000 59.80783 102 CYS B CA 1
ATOM 5883 C C . CYS B 1 101 ? -11.61455 9.25385 6.77018 1.000 59.19185 102 CYS B C 1
ATOM 5884 O O . CYS B 1 101 ? -12.45415 10.14818 6.61551 1.000 62.05636 102 CYS B O 1
ATOM 5887 N N . LYS B 1 102 ? -10.57317 9.39131 7.58657 1.000 58.08359 103 LYS B N 1
ATOM 5888 C CA . LYS B 1 102 ? -10.21308 10.66348 8.19799 1.000 60.44085 103 LYS B CA 1
ATOM 5889 C C . LYS B 1 102 ? -8.69896 10.76784 8.18061 1.000 58.15897 103 LYS B C 1
ATOM 5890 O O . LYS B 1 102 ? -8.01283 9.90558 8.73903 1.000 57.84624 103 LYS B O 1
ATOM 5896 N N . HIS B 1 103 ? -8.18273 11.81476 7.54692 1.000 58.30988 104 HIS B N 1
ATOM 5897 C CA . HIS B 1 103 ? -6.74929 12.04554 7.50802 1.000 58.13996 104 HIS B CA 1
ATOM 5898 C C . HIS B 1 103 ? -6.38560 12.94767 8.69458 1.000 69.00239 104 HIS B C 1
ATOM 5899 O O . HIS B 1 103 ? -7.17531 13.10937 9.63137 1.000 61.00566 104 HIS B O 1
ATOM 5906 N N . HIS B 1 104 ? -5.18604 13.53816 8.69390 1.000 60.33137 105 HIS B N 1
ATOM 5907 C CA . HIS B 1 104 ? -4.76152 14.26920 9.88741 1.000 66.01141 105 HIS B CA 1
ATOM 5908 C C . HIS B 1 104 ? -5.60869 15.51047 10.13292 1.000 60.32622 105 HIS B C 1
ATOM 5909 O O . HIS B 1 104 ? -5.79136 15.91014 11.28437 1.000 61.73534 105 HIS B O 1
ATOM 5916 N N . ASP B 1 105 ? -6.14088 16.11712 9.07178 1.000 66.91702 106 ASP B N 1
ATOM 5917 C CA . ASP B 1 105 ? -6.93459 17.33541 9.18690 1.000 64.78354 106 ASP B CA 1
ATOM 5918 C C . ASP B 1 105 ? -8.18239 17.16153 10.04884 1.000 67.72700 106 ASP B C 1
ATOM 5919 O O . ASP B 1 105 ? -8.72461 18.15684 10.54537 1.000 64.13291 106 ASP B O 1
ATOM 5924 N N . GLY B 1 106 ? -8.65558 15.92860 10.22584 1.000 62.36832 107 GLY B N 1
ATOM 5925 C CA . GLY B 1 106 ? -9.80235 15.65556 11.05754 1.000 61.44272 107 GLY B CA 1
ATOM 5926 C C . GLY B 1 106 ? -11.12980 15.64797 10.33680 1.000 61.65203 107 GLY B C 1
ATOM 5927 O O . GLY B 1 106 ? -12.14735 15.31313 10.95546 1.000 62.74390 107 GLY B O 1
ATOM 5928 N N . PHE B 1 107 ? -11.15331 16.00482 9.05563 1.000 61.87514 108 PHE B N 1
ATOM 5929 C CA . PHE B 1 107 ? -12.37923 15.97950 8.27017 1.000 61.84143 108 PHE B CA 1
ATOM 5930 C C . PHE B 1 107 ? -12.75404 14.54490 7.91696 1.000 62.37796 108 PHE B C 1
ATOM 5931 O O . PHE B 1 107 ? -11.94120 13.79356 7.36855 1.000 60.36086 108 PHE B O 1
ATOM 5939 N N . CYS B 1 108 ? -13.98864 14.16793 8.23318 1.000 64.84756 109 CYS B N 1
ATOM 5940 C CA . CYS B 1 108 ? -14.45756 12.79990 8.06232 1.000 67.86573 109 CYS B CA 1
ATOM 5941 C C . CYS B 1 108 ? -15.24067 12.67657 6.76286 1.000 61.37904 109 CYS B C 1
ATOM 5942 O O . CYS B 1 108 ? -16.07304 13.53419 6.44787 1.000 62.23258 109 CYS B O 1
ATOM 5945 N N . LEU B 1 109 ? -14.95760 11.62007 6.00492 1.000 60.64173 110 LEU B N 1
ATOM 5946 C CA . LEU B 1 109 ? -15.62964 11.38803 4.73432 1.000 63.64410 110 LEU B CA 1
ATOM 5947 C C . LEU B 1 109 ? -17.00567 10.76578 4.89562 1.000 62.25740 110 LEU B C 1
ATOM 5948 O O . LEU B 1 109 ? -17.62579 10.42713 3.88152 1.000 67.10227 110 LEU B O 1
ATOM 5953 N N . TRP B 1 110 ? -17.49959 10.60852 6.11995 1.000 61.87370 111 TRP B N 1
ATOM 5954 C CA . TRP B 1 110 ? -18.78836 9.97311 6.33117 1.000 62.62747 111 TRP B CA 1
ATOM 5955 C C . TRP B 1 110 ? -19.57625 10.76084 7.36671 1.000 70.15733 111 TRP B C 1
ATOM 5956 O O . TRP B 1 110 ? -18.98659 11.37537 8.26576 1.000 63.67835 111 TRP B O 1
ATOM 5967 N N . PRO B 1 111 ? -20.91139 10.75523 7.27448 1.000 73.75385 112 PRO B N 1
ATOM 5968 C CA . PRO B 1 111 ? -21.71022 11.49684 8.26094 1.000 66.02915 112 PRO B CA 1
ATOM 5969 C C . PRO B 1 111 ? -21.55071 10.91618 9.65652 1.000 66.73302 112 PRO B C 1
ATOM 5970 O O . PRO B 1 111 ? -22.43077 10.21038 10.15946 1.000 66.82237 112 PRO B O 1
ATOM 5974 N N . THR B 1 112 ? -20.40699 11.19744 10.27618 1.000 71.91072 113 THR B N 1
ATOM 5975 C CA . THR B 1 112 ? -20.13246 10.72440 11.62479 1.000 68.17003 113 THR B CA 1
ATOM 5976 C C . THR B 1 112 ? -20.98652 11.47244 12.63875 1.000 66.85036 113 THR B C 1
ATOM 5977 O O . THR B 1 112 ? -21.36523 12.62758 12.43075 1.000 67.47496 113 THR B O 1
ATOM 5981 N N . LYS B 1 113 ? -21.30461 10.78527 13.73624 1.000 67.45434 114 LYS B N 1
ATOM 5982 C CA . LYS B 1 113 ? -22.05377 11.35364 14.85086 1.000 75.47672 114 LYS B CA 1
ATOM 5983 C C . LYS B 1 113 ? -21.15905 12.04437 15.87209 1.000 72.87161 114 LYS B C 1
ATOM 5984 O O . LYS B 1 113 ? -21.67092 12.57682 16.86132 1.000 72.86126 114 LYS B O 1
ATOM 5990 N N . THR B 1 114 ? -19.84116 12.03587 15.66232 1.000 75.19673 115 THR B N 1
ATOM 5991 C CA . THR B 1 114 ? -18.89027 12.60727 16.60922 1.000 73.56280 115 THR B CA 1
ATOM 5992 C C . THR B 1 114 ? -18.57599 14.07137 16.33526 1.000 67.65514 115 THR B C 1
ATOM 5993 O O . THR B 1 114 ? -18.01021 14.74188 17.20496 1.000 68.00720 115 THR B O 1
ATOM 5997 N N . THR B 1 115 ? -18.92026 14.57414 15.15378 1.000 67.44806 116 THR B N 1
ATOM 5998 C CA . THR B 1 115 ? -18.56780 15.92188 14.73052 1.000 67.53298 116 THR B CA 1
ATOM 5999 C C . THR B 1 115 ? -19.35353 16.26038 13.47524 1.000 67.72207 116 THR B C 1
ATOM 6000 O O . THR B 1 115 ? -19.80783 15.37417 12.75313 1.000 74.89415 116 THR B O 1
ATOM 6004 N N . LEU B 1 116 ? -19.54645 17.55732 13.25127 1.000 68.42769 117 LEU B N 1
ATOM 6005 C CA . LEU B 1 116 ? -20.05874 18.07767 11.99081 1.000 68.67619 117 LEU B CA 1
ATOM 6006 C C . LEU B 1 116 ? -18.95804 18.63377 11.09847 1.000 69.89957 117 LEU B C 1
ATOM 6007 O O . LEU B 1 116 ? -19.24863 19.37889 10.15676 1.000 74.21865 117 LEU B O 1
ATOM 6012 N N . HIS B 1 117 ? -17.70228 18.28558 11.36586 1.000 66.83712 118 HIS B N 1
ATOM 6013 C CA . HIS B 1 117 ? -16.62872 18.56713 10.41643 1.000 66.04403 118 HIS B CA 1
ATOM 6014 C C . HIS B 1 117 ? -16.43838 17.35619 9.49935 1.000 69.44882 118 HIS B C 1
ATOM 6015 O O . HIS B 1 117 ? -15.38956 16.71639 9.41526 1.000 66.71197 118 HIS B O 1
ATOM 6022 N N . SER B 1 118 ? -17.53193 17.05038 8.80960 1.000 69.17387 119 SER B N 1
ATOM 6023 C CA . SER B 1 118 ? -17.67819 15.86116 7.99462 1.000 64.70679 119 SER B CA 1
ATOM 6024 C C . SER B 1 118 ? -18.39691 16.25152 6.71223 1.000 65.39981 119 SER B C 1
ATOM 6025 O O . SER B 1 118 ? -18.69132 17.42598 6.47314 1.000 66.73251 119 SER B O 1
ATOM 6028 N N . VAL B 1 119 ? -18.66428 15.25729 5.86486 1.000 73.00551 120 VAL B N 1
ATOM 6029 C CA . VAL B 1 119 ? -19.37596 15.52604 4.62513 1.000 70.32582 120 VAL B CA 1
ATOM 6030 C C . VAL B 1 119 ? -20.77653 16.05473 4.88971 1.000 66.97198 120 VAL B C 1
ATOM 6031 O O . VAL B 1 119 ? -21.34094 16.75701 4.04492 1.000 69.14287 120 VAL B O 1
ATOM 6035 N N . ALA B 1 120 ? -21.34530 15.75765 6.06125 1.000 67.59374 121 ALA B N 1
ATOM 6036 C CA . ALA B 1 120 ? -22.65396 16.29541 6.42177 1.000 68.87990 121 ALA B CA 1
ATOM 6037 C C . ALA B 1 120 ? -22.69412 17.81679 6.36085 1.000 69.82138 121 ALA B C 1
ATOM 6038 O O . ALA B 1 120 ? -23.77209 18.39109 6.17483 1.000 71.23677 121 ALA B O 1
ATOM 6040 N N . ALA B 1 121 ? -21.54375 18.47697 6.47377 1.000 70.06328 122 ALA B N 1
ATOM 6041 C CA . ALA B 1 121 ? -21.45301 19.92540 6.39303 1.000 70.07995 122 ALA B CA 1
ATOM 6042 C C . ALA B 1 121 ? -21.07848 20.41238 5.00374 1.000 77.24024 122 ALA B C 1
ATOM 6043 O O . ALA B 1 121 ? -20.93016 21.62441 4.80478 1.000 77.60469 122 ALA B O 1
ATOM 6045 N N . SER B 1 122 ? -20.91086 19.48445 4.02690 1.000 75.02279 123 SER B N 1
ATOM 6046 C CA . SER B 1 122 ? -20.44277 19.93756 2.73248 1.000 80.23275 123 SER B CA 1
ATOM 6047 C C . SER B 1 122 ? -21.60970 20.10441 1.76904 1.000 85.63046 123 SER B C 1
ATOM 6048 O O . SER B 1 122 ? -22.62889 19.41825 1.88862 1.000 81.55896 123 SER B O 1
ATOM 6051 N N . PRO B 1 123 ? -21.47300 20.99867 0.78845 1.000 88.96505 124 PRO B N 1
ATOM 6052 C CA . PRO B 1 123 ? -22.50119 21.14456 -0.24168 1.000 94.04517 124 PRO B CA 1
ATOM 6053 C C . PRO B 1 123 ? -22.45176 20.04452 -1.27580 1.000 94.02989 124 PRO B C 1
ATOM 6054 O O . PRO B 1 123 ? -23.22677 20.10252 -2.23670 1.000 92.21498 124 PRO B O 1
ATOM 6058 N N . TRP B 1 124 ? -21.54722 19.07339 -1.08974 1.000 97.88431 125 TRP B N 1
ATOM 6059 C CA . TRP B 1 124 ? -21.32561 17.96955 -2.01600 1.000 89.79840 125 TRP B CA 1
ATOM 6060 C C . TRP B 1 124 ? -22.65571 17.49854 -2.56747 1.000 97.34909 125 TRP B C 1
ATOM 6061 O O . TRP B 1 124 ? -22.96484 17.80610 -3.72335 1.000 113.27723 125 TRP B O 1
ATOM 6072 N N . LYS B 1 125 ? -23.48530 16.81613 -1.78971 1.000 95.82898 126 LYS B N 1
ATOM 6073 C CA . LYS B 1 125 ? -24.80960 16.50606 -2.33973 1.000 102.30726 126 LYS B CA 1
ATOM 6074 C C . LYS B 1 125 ? -25.90397 16.65521 -1.30014 1.000 109.67655 126 LYS B C 1
ATOM 6075 O O . LYS B 1 125 ? -26.27608 15.71957 -0.58505 1.000 105.43861 126 LYS B O 1
ATOM 6081 N N . GLN B 1 126 ? -26.39970 17.89421 -1.25638 1.000 114.01699 127 GLN B N 1
ATOM 6082 C CA . GLN B 1 126 ? -27.51583 18.34923 -0.44648 1.000 108.92128 127 GLN B CA 1
ATOM 6083 C C . GLN B 1 126 ? -27.28441 18.04157 1.02287 1.000 105.15068 127 GLN B C 1
ATOM 6084 O O . GLN B 1 126 ? -28.22753 17.84526 1.79424 1.000 111.33193 127 GLN B O 1
ATOM 6090 N N . GLY B 1 127 ? -26.01261 18.00378 1.41150 1.000 93.73357 128 GLY B N 1
ATOM 6091 C CA . GLY B 1 127 ? -25.62529 17.70094 2.75393 1.000 99.07398 128 GLY B CA 1
ATOM 6092 C C . GLY B 1 127 ? -25.42802 16.22486 3.00155 1.000 85.90522 128 GLY B C 1
ATOM 6093 O O . GLY B 1 127 ? -24.64792 15.84509 3.87789 1.000 87.88253 128 GLY B O 1
ATOM 6094 N N . LYS B 1 128 ? -26.12115 15.38383 2.24543 1.000 96.63180 129 LYS B N 1
ATOM 6095 C CA . LYS B 1 128 ? -26.02243 13.94583 2.42574 1.000 97.00307 129 LYS B CA 1
ATOM 6096 C C . LYS B 1 128 ? -24.75178 13.42956 1.76911 1.000 100.45797 129 LYS B C 1
ATOM 6097 O O . LYS B 1 128 ? -23.82155 14.19748 1.49427 1.000 100.33990 129 LYS B O 1
ATOM 6103 N N . GLY B 1 129 ? -24.70106 12.14007 1.51612 1.000 80.69241 130 GLY B N 1
ATOM 6104 C CA . GLY B 1 129 ? -23.48467 11.60476 0.94970 1.000 77.20171 130 GLY B CA 1
ATOM 6105 C C . GLY B 1 129 ? -22.62860 10.92130 1.99515 1.000 66.11537 130 GLY B C 1
ATOM 6106 O O . GLY B 1 129 ? -22.65406 11.25725 3.18404 1.000 68.58144 130 GLY B O 1
ATOM 6107 N N . ASP B 1 130 ? -21.84391 9.95149 1.54142 1.000 64.98232 131 ASP B N 1
ATOM 6108 C CA . ASP B 1 130 ? -21.02682 9.12826 2.41830 1.000 63.88071 131 ASP B CA 1
ATOM 6109 C C . ASP B 1 130 ? -20.00579 8.38328 1.57242 1.000 63.91691 131 ASP B C 1
ATOM 6110 O O . ASP B 1 130 ? -20.31057 7.32642 1.00990 1.000 71.87390 131 ASP B O 1
ATOM 6115 N N . VAL B 1 131 ? -18.79144 8.93156 1.48355 1.000 61.96116 132 VAL B N 1
ATOM 6116 C CA . VAL B 1 131 ? -17.76023 8.34212 0.63322 1.000 61.01269 132 VAL B CA 1
ATOM 6117 C C . VAL B 1 131 ? -17.41403 6.93988 1.11019 1.000 61.36814 132 VAL B C 1
ATOM 6118 O O . VAL B 1 131 ? -17.16998 6.03528 0.30001 1.000 61.01542 132 VAL B O 1
ATOM 6122 N N . VAL B 1 132 ? -17.39196 6.73225 2.42861 1.000 60.16554 133 VAL B N 1
ATOM 6123 C CA . VAL B 1 132 ? -17.06971 5.41015 2.95406 1.000 59.61562 133 VAL B CA 1
ATOM 6124 C C . VAL B 1 132 ? -18.11938 4.40608 2.50451 1.000 61.01400 133 VAL B C 1
ATOM 6125 O O . VAL B 1 132 ? -17.79485 3.28716 2.08645 1.000 75.02338 133 VAL B O 1
ATOM 6129 N N . LYS B 1 133 ? -19.39314 4.80311 2.55540 1.000 61.76772 134 LYS B N 1
ATOM 6130 C CA . LYS B 1 133 ? -20.47572 3.94097 2.08792 1.000 68.07524 134 LYS B CA 1
ATOM 6131 C C . LYS B 1 133 ? -20.28844 3.54634 0.62753 1.000 64.71101 134 LYS B C 1
ATOM 6132 O O . LYS B 1 133 ? -20.31013 2.35786 0.28540 1.000 66.97211 134 LYS B O 1
ATOM 6138 N N . GLU B 1 134 ? -20.09183 4.53614 -0.24742 1.000 64.60007 135 GLU B N 1
ATOM 6139 C CA . GLU B 1 134 ? -20.02551 4.25560 -1.67532 1.000 61.76465 135 GLU B CA 1
ATOM 6140 C C . GLU B 1 134 ? -18.79694 3.42461 -2.02196 1.000 64.80427 135 GLU B C 1
ATOM 6141 O O . GLU B 1 134 ? -18.87709 2.50457 -2.84447 1.000 72.87459 135 GLU B O 1
ATOM 6147 N N . VAL B 1 135 ? -17.65500 3.71620 -1.39795 1.000 64.54643 136 VAL B N 1
ATOM 6148 C CA . VAL B 1 135 ? -16.44669 2.96339 -1.71766 1.000 68.45776 136 VAL B CA 1
ATOM 6149 C C . VAL B 1 135 ? -16.54971 1.53654 -1.19034 1.000 70.52018 136 VAL B C 1
ATOM 6150 O O . VAL B 1 135 ? -16.13149 0.58566 -1.86446 1.000 75.94153 136 VAL B O 1
ATOM 6154 N N . SER B 1 136 ? -17.13502 1.34992 -0.00209 1.000 63.47438 137 SER B N 1
ATOM 6155 C CA . SER B 1 136 ? -17.29935 -0.00380 0.51918 1.000 70.22661 137 SER B CA 1
ATOM 6156 C C . SER B 1 136 ? -18.28125 -0.81058 -0.33374 1.000 65.91126 137 SER B C 1
ATOM 6157 O O . SER B 1 136 ? -18.07326 -2.01147 -0.57546 1.000 61.37199 137 SER B O 1
ATOM 6160 N N . ARG B 1 137 ? -19.33647 -0.15977 -0.83435 1.000 64.61245 138 ARG B N 1
ATOM 6161 C CA . ARG B 1 137 ? -20.25234 -0.84616 -1.74015 1.000 67.62653 138 ARG B CA 1
ATOM 6162 C C . ARG B 1 137 ? -19.57342 -1.21204 -3.05535 1.000 66.72263 138 ARG B C 1
ATOM 6163 O O . ARG B 1 137 ? -19.72348 -2.33749 -3.53923 1.000 63.27494 138 ARG B O 1
ATOM 6171 N N . ALA B 1 138 ? -18.82855 -0.28527 -3.65549 1.000 62.19476 139 ALA B N 1
ATOM 6172 C CA . ALA B 1 138 ? -18.15988 -0.62150 -4.90538 1.000 59.84736 139 ALA B CA 1
ATOM 6173 C C . ALA B 1 138 ? -17.11447 -1.71176 -4.69921 1.000 65.91322 139 ALA B C 1
ATOM 6174 O O . ALA B 1 138 ? -16.89764 -2.53605 -5.59558 1.000 61.16329 139 ALA B O 1
ATOM 6176 N N . CYS B 1 139 ? -16.46453 -1.74390 -3.53159 1.000 65.20634 140 CYS B N 1
ATOM 6177 C CA . CYS B 1 139 ? -15.55393 -2.84563 -3.23605 1.000 62.25226 140 CYS B CA 1
ATOM 6178 C C . CYS B 1 139 ? -16.28942 -4.17778 -3.19092 1.000 64.14087 140 CYS B C 1
ATOM 6179 O O . CYS B 1 139 ? -15.80743 -5.17533 -3.74172 1.000 60.80370 140 CYS B O 1
ATOM 6182 N N . GLY B 1 140 ? -17.45588 -4.21675 -2.53840 1.000 58.82847 141 GLY B N 1
ATOM 6183 C CA . GLY B 1 140 ? -18.25961 -5.43137 -2.56983 1.000 59.51654 141 GLY B CA 1
ATOM 6184 C C . GLY B 1 140 ? -18.70481 -5.80341 -3.97388 1.000 64.90056 141 GLY B C 1
ATOM 6185 O O . GLY B 1 140 ? -18.75891 -6.98397 -4.33231 1.000 63.28009 141 GLY B O 1
ATOM 6186 N N . LYS B 1 141 ? -19.02157 -4.79518 -4.78836 1.000 64.45105 142 LYS B N 1
ATOM 6187 C CA . LYS B 1 141 ? -19.52400 -5.01660 -6.13875 1.000 60.96840 142 LYS B CA 1
ATOM 6188 C C . LYS B 1 141 ? -18.49940 -5.71499 -7.02201 1.000 61.66722 142 LYS B C 1
ATOM 6189 O O . LYS B 1 141 ? -18.87325 -6.51240 -7.89074 1.000 60.87493 142 LYS B O 1
ATOM 6195 N N . TYR B 1 142 ? -17.21200 -5.43361 -6.82091 1.000 59.26763 143 TYR B N 1
ATOM 6196 C CA . TYR B 1 142 ? -16.15494 -5.95972 -7.67544 1.000 58.72794 143 TYR B CA 1
ATOM 6197 C C . TYR B 1 142 ? -15.27334 -6.97922 -6.96415 1.000 61.05073 143 TYR B C 1
ATOM 6198 O O . TYR B 1 142 ? -14.19764 -7.31813 -7.47182 1.000 57.47526 143 TYR B O 1
ATOM 6207 N N . GLY B 1 143 ? -15.70276 -7.47878 -5.80778 1.000 64.28024 144 GLY B N 1
ATOM 6208 C CA . GLY B 1 143 ? -14.96602 -8.52859 -5.12813 1.000 72.64842 144 GLY B CA 1
ATOM 6209 C C . GLY B 1 143 ? -13.59198 -8.14661 -4.61866 1.000 65.51638 144 GLY B C 1
ATOM 6210 O O . GLY B 1 143 ? -12.68884 -8.98810 -4.60430 1.000 64.67149 144 GLY B O 1
ATOM 6211 N N . VAL B 1 144 ? -13.40806 -6.90835 -4.17698 1.000 60.37582 145 VAL B N 1
ATOM 6212 C CA . VAL B 1 144 ? -12.14278 -6.47309 -3.60563 1.000 59.14214 145 VAL B CA 1
ATOM 6213 C C . VAL B 1 144 ? -12.37032 -6.10383 -2.14758 1.000 62.96316 145 VAL B C 1
ATOM 6214 O O . VAL B 1 144 ? -13.44128 -5.60794 -1.77719 1.000 61.64003 145 VAL B O 1
ATOM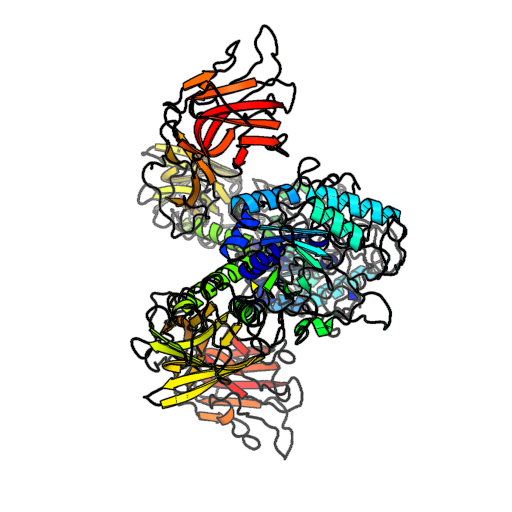 6218 N N . ARG B 1 145 ? -11.37201 -6.39247 -1.31851 1.000 55.37925 146 ARG B N 1
ATOM 6219 C CA . ARG B 1 145 ? -11.45623 -6.14037 0.10754 1.000 57.87188 146 ARG B CA 1
ATOM 6220 C C . ARG B 1 145 ? -11.50536 -4.63183 0.38135 1.000 58.80279 146 ARG B C 1
ATOM 6221 O O . ARG B 1 145 ? -11.11155 -3.80508 -0.44926 1.000 56.42164 146 ARG B O 1
ATOM 6229 N N . PHE B 1 146 ? -12.00457 -4.27378 1.56662 1.000 63.92042 147 PHE B N 1
ATOM 6230 C CA . PHE B 1 146 ? -12.17512 -2.87580 1.94919 1.000 64.09961 147 PHE B CA 1
ATOM 6231 C C . PHE B 1 146 ? -11.52195 -2.61711 3.29990 1.000 64.09803 147 PHE B C 1
ATOM 6232 O O . PHE B 1 146 ? -11.75043 -3.36853 4.25496 1.000 67.57118 147 PHE B O 1
ATOM 6240 N N . GLY B 1 147 ? -10.73254 -1.54178 3.38334 1.000 56.02547 148 GLY B N 1
ATOM 6241 C CA . GLY B 1 147 ? -10.01593 -1.21663 4.60205 1.000 61.84086 148 GLY B CA 1
ATOM 6242 C C . GLY B 1 147 ? -10.01381 0.27809 4.86753 1.000 62.84887 148 GLY B C 1
ATOM 6243 O O . GLY B 1 147 ? -10.29553 1.09254 3.98265 1.000 62.69862 148 GLY B O 1
ATOM 6244 N N . VAL B 1 148 ? -9.66932 0.63581 6.10774 1.000 55.77035 149 VAL B N 1
ATOM 6245 C CA . VAL B 1 148 ? -9.87734 1.99789 6.58595 1.000 56.06227 149 VAL B CA 1
ATOM 6246 C C . VAL B 1 148 ? -8.60624 2.58820 7.17809 1.000 55.92156 149 VAL B C 1
ATOM 6247 O O . VAL B 1 148 ? -7.79313 1.90165 7.80584 1.000 55.88793 149 VAL B O 1
ATOM 6251 N N . TYR B 1 149 ? -8.46963 3.89589 6.99707 1.000 55.98535 150 TYR B N 1
ATOM 6252 C CA . TYR B 1 149 ? -7.45214 4.71065 7.64242 1.000 60.62000 150 TYR B CA 1
ATOM 6253 C C . TYR B 1 149 ? -8.15218 5.81055 8.43141 1.000 61.91222 150 TYR B C 1
ATOM 6254 O O . TYR B 1 149 ? -8.89426 6.61475 7.85659 1.000 58.27951 150 TYR B O 1
ATOM 6263 N N . LEU B 1 150 ? -7.95226 5.81232 9.75211 1.000 57.20439 151 LEU B N 1
ATOM 6264 C CA . LEU B 1 150 ? -8.56696 6.77991 10.66512 1.000 57.84025 151 LEU B CA 1
ATOM 6265 C C . LEU B 1 150 ? -7.44780 7.44090 11.46280 1.000 58.08660 151 LEU B C 1
ATOM 6266 O O . LEU B 1 150 ? -7.04259 6.92350 12.50785 1.000 58.42656 151 LEU B O 1
ATOM 6271 N N . SER B 1 151 ? -6.97217 8.58324 10.97838 1.000 58.05846 152 SER B N 1
ATOM 6272 C CA . SER B 1 151 ? -5.80712 9.25159 11.54017 1.000 60.42294 152 SER B CA 1
ATOM 6273 C C . SER B 1 151 ? -5.94405 9.42403 13.04963 1.000 65.00891 152 SER B C 1
ATOM 6274 O O . SER B 1 151 ? -6.86779 10.11645 13.50419 1.000 63.91970 152 SER B O 1
ATOM 6277 N N . PRO B 1 152 ? -5.07313 8.80146 13.85155 1.000 68.41634 153 PRO B N 1
ATOM 6278 C CA . PRO B 1 152 ? -5.13058 9.02631 15.30522 1.000 62.88341 153 PRO B CA 1
ATOM 6279 C C . PRO B 1 152 ? -4.91027 10.47148 15.67481 1.000 60.78914 153 PRO B C 1
ATOM 6280 O O . PRO B 1 152 ? -5.52078 10.96790 16.62461 1.000 67.83264 153 PRO B O 1
ATOM 6284 N N . TRP B 1 153 ? -4.06632 11.16733 14.93426 1.000 60.52530 154 TRP B N 1
ATOM 6285 C CA . TRP B 1 153 ? -3.81429 12.58239 15.15147 1.000 64.83790 154 TRP B CA 1
ATOM 6286 C C . TRP B 1 153 ? -4.85328 13.39638 14.38834 1.000 66.22228 154 TRP B C 1
ATOM 6287 O O . TRP B 1 153 ? -4.83427 13.44894 13.15382 1.000 62.63194 154 TRP B O 1
ATOM 6298 N N . ASP B 1 154 ? -5.76873 14.01166 15.12747 1.000 61.70074 155 ASP B N 1
ATOM 6299 C CA . ASP B 1 154 ? -6.82830 14.84850 14.57990 1.000 61.87797 155 ASP B CA 1
ATOM 6300 C C . ASP B 1 154 ? -6.52398 16.30298 14.91416 1.000 62.67523 155 ASP B C 1
ATOM 6301 O O . ASP B 1 154 ? -6.41540 16.66161 16.09238 1.000 71.72742 155 ASP B O 1
ATOM 6306 N N . ARG B 1 155 ? -6.41072 17.13784 13.88005 1.000 62.60350 156 ARG B N 1
ATOM 6307 C CA . ARG B 1 155 ? -5.97695 18.52107 14.02862 1.000 63.39240 156 ARG B CA 1
ATOM 6308 C C . ARG B 1 155 ? -7.14492 19.49335 14.10879 1.000 68.50669 156 ARG B C 1
ATOM 6309 O O . ARG B 1 155 ? -6.92592 20.70714 14.17869 1.000 68.00319 156 ARG B O 1
ATOM 6317 N N . ASN B 1 156 ? -8.37766 18.99521 14.09842 1.000 66.37631 157 ASN B N 1
ATOM 6318 C CA . ASN B 1 156 ? -9.53826 19.84924 14.28332 1.000 66.86843 157 ASN B CA 1
ATOM 6319 C C . ASN B 1 156 ? -10.24147 19.61421 15.60589 1.000 65.54539 157 ASN B C 1
ATOM 6320 O O . ASN B 1 156 ? -10.73538 20.57129 16.20420 1.000 71.48617 157 ASN B O 1
ATOM 6325 N N . ALA B 1 157 ? -10.24645 18.37931 16.10175 1.000 67.70206 158 ALA B N 1
ATOM 6326 C CA . ALA B 1 157 ? -10.91247 18.06778 17.35850 1.000 74.66396 158 ALA B CA 1
ATOM 6327 C C . ALA B 1 157 ? -10.37318 18.93743 18.49207 1.000 66.80024 158 ALA B C 1
ATOM 6328 O O . ALA B 1 157 ? -9.21382 18.79885 18.90213 1.000 66.67397 158 ALA B O 1
ATOM 6330 N N . ALA B 1 158 ? -11.20766 19.84911 18.99836 1.000 70.37170 159 ALA B N 1
ATOM 6331 C CA . ALA B 1 158 ? -10.78864 20.68300 20.11896 1.000 70.53676 159 ALA B CA 1
ATOM 6332 C C . ALA B 1 158 ? -10.41839 19.85182 21.33646 1.000 69.23072 159 ALA B C 1
ATOM 6333 O O . ALA B 1 158 ? -9.77290 20.37047 22.25190 1.000 70.01444 159 ALA B O 1
ATOM 6335 N N . SER B 1 159 ? -10.77077 18.57176 21.34534 1.000 68.72518 160 SER B N 1
ATOM 6336 C CA . SER B 1 159 ? -10.46151 17.67466 22.44299 1.000 69.11070 160 SER B CA 1
ATOM 6337 C C . SER B 1 159 ? -9.14835 16.92751 22.25901 1.000 68.29877 160 SER B C 1
ATOM 6338 O O . SER B 1 159 ? -8.77708 16.15025 23.14372 1.000 68.68505 160 SER B O 1
ATOM 6341 N N . TYR B 1 160 ? -8.44139 17.12178 21.14518 1.000 67.32285 161 TYR B N 1
ATOM 6342 C CA . TYR B 1 160 ? -7.21278 16.36672 20.93420 1.000 66.63816 161 TYR B CA 1
ATOM 6343 C C . TYR B 1 160 ? -6.18694 16.69965 22.00763 1.000 67.51578 161 TYR B C 1
ATOM 6344 O O . TYR B 1 160 ? -5.95085 17.87196 22.32021 1.000 68.24154 161 TYR B O 1
ATOM 6353 N N . GLY B 1 161 ? -5.55354 15.66030 22.55428 1.000 67.54651 162 GLY B N 1
ATOM 6354 C CA . GLY B 1 161 ? -4.61099 15.79547 23.64184 1.000 68.53773 162 GLY B CA 1
ATOM 6355 C C . GLY B 1 161 ? -5.17368 15.41513 24.99447 1.000 69.71867 162 GLY B C 1
ATOM 6356 O O . GLY B 1 161 ? -4.42945 14.92455 25.85017 1.000 70.43132 162 GLY B O 1
ATOM 6357 N N . THR B 1 162 ? -6.47370 15.61772 25.19369 1.000 73.01658 163 THR B N 1
ATOM 6358 C CA . THR B 1 162 ? -7.26095 15.29064 26.37084 1.000 71.27396 163 THR B CA 1
ATOM 6359 C C . THR B 1 162 ? -7.83244 13.88231 26.26010 1.000 70.89113 163 THR B C 1
ATOM 6360 O O . THR B 1 162 ? -7.97450 13.34536 25.16038 1.000 69.64380 163 THR B O 1
ATOM 6364 N N . PRO B 1 163 ? -8.18458 13.25428 27.38650 1.000 72.32666 164 PRO B N 1
ATOM 6365 C CA . PRO B 1 163 ? -8.78409 11.90806 27.31970 1.000 71.89742 164 PRO B CA 1
ATOM 6366 C C . PRO B 1 163 ? -10.10055 11.83843 26.55290 1.000 76.01331 164 PRO B C 1
ATOM 6367 O O . PRO B 1 163 ? -10.47917 10.74577 26.10161 1.000 70.84465 164 PRO B O 1
ATOM 6371 N N . ASP B 1 164 ? -10.81229 12.95830 26.38877 1.000 71.59160 165 ASP B N 1
ATOM 6372 C CA . ASP B 1 164 ? -12.09252 12.90810 25.68848 1.000 71.29922 165 ASP B CA 1
ATOM 6373 C C . ASP B 1 164 ? -11.92257 12.58902 24.20730 1.000 69.66061 165 ASP B C 1
ATOM 6374 O O . ASP B 1 164 ? -12.78468 11.92215 23.61147 1.000 71.58094 165 ASP B O 1
ATOM 6379 N N . TYR B 1 165 ? -10.82429 13.04560 23.59722 1.000 68.76910 166 TYR B N 1
ATOM 6380 C CA . TYR B 1 165 ? -10.57792 12.69977 22.20519 1.000 67.32491 166 TYR B CA 1
ATOM 6381 C C . TYR B 1 165 ? -10.48452 11.20162 22.00214 1.000 66.79650 166 TYR B C 1
ATOM 6382 O O . TYR B 1 165 ? -10.87555 10.70824 20.94651 1.000 71.26657 166 TYR B O 1
ATOM 6391 N N . ILE B 1 166 ? -9.93440 10.46691 22.96736 1.000 67.40461 167 ILE B N 1
ATOM 6392 C CA . ILE B 1 166 ? -9.83610 9.01942 22.81066 1.000 67.04897 167 ILE B CA 1
ATOM 6393 C C . ILE B 1 166 ? -11.22587 8.40105 22.72298 1.000 71.68083 167 ILE B C 1
ATOM 6394 O O . ILE B 1 166 ? -11.47136 7.50377 21.90622 1.000 77.46135 167 ILE B O 1
ATOM 6399 N N . ARG B 1 167 ? -12.16270 8.89104 23.53937 1.000 68.82610 168 ARG B N 1
ATOM 6400 C CA . ARG B 1 167 ? -13.55868 8.47199 23.43100 1.000 69.07327 168 ARG B CA 1
ATOM 6401 C C . ARG B 1 167 ? -14.12067 8.79657 22.04707 1.000 70.12421 168 ARG B C 1
ATOM 6402 O O . ARG B 1 167 ? -14.80168 7.96762 21.42533 1.000 75.32936 168 ARG B O 1
ATOM 6410 N N . MET B 1 168 ? -13.85086 10.00874 21.55166 1.000 67.58131 169 MET B N 1
ATOM 6411 C CA . MET B 1 168 ? -14.32659 10.38808 20.22051 1.000 66.73842 169 MET B CA 1
ATOM 6412 C C . MET B 1 168 ? -13.75748 9.46920 19.14081 1.000 72.88593 169 MET B C 1
ATOM 6413 O O . MET B 1 168 ? -14.47794 9.01693 18.24023 1.000 73.09826 169 MET B O 1
ATOM 6418 N N . TYR B 1 169 ? -12.45533 9.19668 19.21461 1.000 64.83448 170 TYR B N 1
ATOM 6419 C CA . TYR B 1 169 ? -11.79369 8.35384 18.22805 1.000 63.66887 170 TYR B CA 1
ATOM 6420 C C . TYR B 1 169 ? -12.33734 6.93821 18.28185 1.000 63.78567 170 TYR B C 1
ATOM 6421 O O . TYR B 1 169 ? -12.53239 6.29928 17.24417 1.000 64.22731 170 TYR B O 1
ATOM 6430 N N . ARG B 1 170 ? -12.61496 6.44236 19.48707 1.000 67.93459 171 ARG B N 1
ATOM 6431 C CA . ARG B 1 170 ? -13.20109 5.11702 19.62114 1.000 67.22869 171 ARG B CA 1
ATOM 6432 C C . ARG B 1 170 ? -14.59504 5.06689 19.01557 1.000 66.50151 171 ARG B C 1
ATOM 6433 O O . ARG B 1 170 ? -14.95858 4.07613 18.37279 1.000 65.10979 171 ARG B O 1
ATOM 6441 N N . GLN B 1 171 ? -15.38163 6.13497 19.17975 1.000 67.54545 172 GLN B N 1
ATOM 6442 C CA . GLN B 1 171 ? -16.71087 6.14204 18.57080 1.000 69.29216 172 GLN B CA 1
ATOM 6443 C C . GLN B 1 171 ? -16.62155 6.22297 17.04969 1.000 69.81170 172 GLN B C 1
ATOM 6444 O O . GLN B 1 171 ? -17.40479 5.57789 16.34222 1.000 66.66906 172 GLN B O 1
ATOM 6450 N N . GLN B 1 172 ? -15.67054 7.00106 16.52656 1.000 73.35692 173 GLN B N 1
ATOM 6451 C CA . GLN B 1 172 ? -15.46101 7.03720 15.07954 1.000 66.57232 173 GLN B CA 1
ATOM 6452 C C . GLN B 1 172 ? -15.08889 5.65901 14.55033 1.000 63.66607 173 GLN B C 1
ATOM 6453 O O . GLN B 1 172 ? -15.61760 5.20240 13.52469 1.000 66.66487 173 GLN B O 1
ATOM 6459 N N . LEU B 1 173 ? -14.17399 4.98164 15.24720 1.000 63.42814 174 LEU B N 1
ATOM 6460 C CA . LEU B 1 173 ? -13.74545 3.65002 14.83351 1.000 70.60205 174 LEU B CA 1
ATOM 6461 C C . LEU B 1 173 ? -14.89407 2.64280 14.92385 1.000 66.46346 174 LEU B C 1
ATOM 6462 O O . LEU B 1 173 ? -15.03379 1.77091 14.05850 1.000 62.03878 174 LEU B O 1
ATOM 6467 N N . LYS B 1 174 ? -15.73917 2.75851 15.95568 1.000 71.45907 175 LYS B N 1
ATOM 6468 C CA . LYS B 1 174 ? -16.92321 1.90617 16.03818 1.000 69.38949 175 LYS B CA 1
ATOM 6469 C C . LYS B 1 174 ? -17.85213 2.15026 14.85869 1.000 64.42091 175 LYS B C 1
ATOM 6470 O O . LYS B 1 174 ? -18.37825 1.20134 14.27335 1.000 65.00442 175 LYS B O 1
ATOM 6476 N N . GLU B 1 175 ? -18.07600 3.41884 14.50542 1.000 64.30963 176 GLU B N 1
ATOM 6477 C CA . GLU B 1 175 ? -18.93115 3.72994 13.36499 1.000 64.25595 176 GLU B CA 1
ATOM 6478 C C . GLU B 1 175 ? -18.38956 3.11541 12.08325 1.000 68.66010 176 GLU B C 1
ATOM 6479 O O . GLU B 1 175 ? -19.14894 2.51944 11.30636 1.000 68.58977 176 GLU B O 1
ATOM 6485 N N . LEU B 1 176 ? -17.07616 3.23285 11.84681 1.000 64.50314 177 LEU B N 1
ATOM 6486 C CA . LEU B 1 176 ? -16.52809 2.66309 10.61973 1.000 61.01020 177 LEU B CA 1
ATOM 6487 C C . LEU B 1 176 ? -16.58517 1.13844 10.62047 1.000 62.06268 177 LEU B C 1
ATOM 6488 O O . LEU B 1 176 ? -16.74804 0.52878 9.55570 1.000 60.66756 177 LEU B O 1
ATOM 6493 N N . ALA B 1 177 ? -16.48489 0.50806 11.79140 1.000 61.63921 178 ALA B N 1
ATOM 6494 C CA . ALA B 1 177 ? -16.39856 -0.94342 11.88618 1.000 64.10708 178 ALA B CA 1
ATOM 6495 C C . ALA B 1 177 ? -17.73532 -1.61489 12.18665 1.000 68.46107 178 ALA B C 1
ATOM 6496 O O . ALA B 1 177 ? -17.76207 -2.81450 12.48858 1.000 66.29910 178 ALA B O 1
ATOM 6498 N N . THR B 1 178 ? -18.84586 -0.89317 12.06491 1.000 66.78733 179 THR B N 1
ATOM 6499 C CA . THR B 1 178 ? -20.13021 -1.46898 12.43793 1.000 65.04120 179 THR B CA 1
ATOM 6500 C C . THR B 1 178 ? -21.12056 -1.35921 11.28715 1.000 65.22114 179 THR B C 1
ATOM 6501 O O . THR B 1 178 ? -22.00479 -2.20842 11.14503 1.000 73.47829 179 THR B O 1
ATOM 6505 N N . GLY B 1 179 ? -20.99564 -0.31499 10.47254 1.000 64.54898 180 GLY B N 1
ATOM 6506 C CA . GLY B 1 179 ? -21.97056 -0.06669 9.43184 1.000 64.93394 180 GLY B CA 1
ATOM 6507 C C . GLY B 1 179 ? -21.39518 0.07736 8.03781 1.000 67.95411 180 GLY B C 1
ATOM 6508 O O . GLY B 1 179 ? -21.90473 0.87536 7.24352 1.000 65.63169 180 GLY B O 1
ATOM 6509 N N . TYR B 1 180 ? -20.32800 -0.67768 7.72412 1.000 67.56521 181 TYR B N 1
ATOM 6510 C CA . TYR B 1 180 ? -19.70925 -0.61095 6.40308 1.000 64.17563 181 TYR B CA 1
ATOM 6511 C C . TYR B 1 180 ? -19.19361 -1.97218 5.93697 1.000 62.79268 181 TYR B C 1
ATOM 6512 O O . TYR B 1 180 ? -18.28206 -2.04336 5.10710 1.000 65.95806 181 TYR B O 1
ATOM 6521 N N . GLY B 1 181 ? -19.77666 -3.05496 6.43693 1.000 72.10936 182 GLY B N 1
ATOM 6522 C CA . GLY B 1 181 ? -19.38766 -4.38417 6.01825 1.000 61.72768 182 GLY B CA 1
ATOM 6523 C C . GLY B 1 181 ? -18.04027 -4.80073 6.58761 1.000 60.93396 182 GLY B C 1
ATOM 6524 O O . GLY B 1 181 ? -17.47763 -4.17839 7.48614 1.000 68.21572 182 GLY B O 1
ATOM 6525 N N . SER B 1 182 ? -17.51332 -5.87381 6.01291 1.000 61.79450 183 SER B N 1
ATOM 6526 C CA . SER B 1 182 ? -16.24155 -6.41905 6.45806 1.000 60.48280 183 SER B CA 1
ATOM 6527 C C . SER B 1 182 ? -15.10512 -5.44226 6.18192 1.000 58.88369 183 SER B C 1
ATOM 6528 O O . SER B 1 182 ? -15.11124 -4.70668 5.18997 1.000 58.37450 183 SER B O 1
ATOM 6531 N N . ILE B 1 183 ? -14.13928 -5.43343 7.10052 1.000 60.25618 184 ILE B N 1
ATOM 6532 C CA . ILE B 1 183 ? -12.91681 -4.64104 7.02174 1.000 62.57161 184 ILE B CA 1
ATOM 6533 C C . ILE B 1 183 ? -11.74028 -5.60620 7.07252 1.000 62.39535 184 ILE B C 1
ATOM 6534 O O . ILE B 1 183 ? -11.64238 -6.41111 8.00634 1.000 64.67169 184 ILE B O 1
ATOM 6539 N N . PHE B 1 184 ? -10.84843 -5.53406 6.08154 1.000 56.66428 185 PHE B N 1
ATOM 6540 C CA . PHE B 1 184 ? -9.69493 -6.43038 6.08212 1.000 58.35375 185 PHE B CA 1
ATOM 6541 C C . PHE B 1 184 ? -8.45678 -5.80024 6.70245 1.000 61.95957 185 PHE B C 1
ATOM 6542 O O . PHE B 1 184 ? -7.59882 -6.52546 7.21622 1.000 60.27504 185 PHE B O 1
ATOM 6550 N N . LEU B 1 185 ? -8.34359 -4.47315 6.66905 1.000 60.00515 186 LEU B N 1
ATOM 6551 C CA . LEU B 1 185 ? -7.19535 -3.78961 7.24360 1.000 63.78437 186 LEU B CA 1
ATOM 6552 C C . LEU B 1 185 ? -7.62449 -2.45432 7.83634 1.000 58.24500 186 LEU B C 1
ATOM 6553 O O . LEU B 1 185 ? -8.42375 -1.72894 7.23884 1.000 60.52336 186 LEU B O 1
ATOM 6558 N N . ALA B 1 186 ? -7.08326 -2.13567 9.01065 1.000 58.89701 187 ALA B N 1
ATOM 6559 C CA . ALA B 1 186 ? -7.24693 -0.82589 9.63109 1.000 56.56058 187 ALA B CA 1
ATOM 6560 C C . ALA B 1 186 ? -5.87136 -0.19787 9.76903 1.000 56.37258 187 ALA B C 1
ATOM 6561 O O . ALA B 1 186 ? -4.96351 -0.81327 10.33514 1.000 56.60062 187 ALA B O 1
ATOM 6563 N N . TRP B 1 187 ? -5.72033 1.02222 9.26254 1.000 56.09958 188 TRP B N 1
ATOM 6564 C CA . TRP B 1 187 ? -4.40756 1.62993 9.06835 1.000 60.82028 188 TRP B CA 1
ATOM 6565 C C . TRP B 1 187 ? -4.22125 2.70974 10.13570 1.000 63.61490 188 TRP B C 1
ATOM 6566 O O . TRP B 1 187 ? -4.92939 3.72330 10.12980 1.000 64.71996 188 TRP B O 1
ATOM 6577 N N . PHE B 1 188 ? -3.26641 2.51046 11.04108 1.000 59.44210 189 PHE B N 1
ATOM 6578 C CA . PHE B 1 188 ? -3.08521 3.40129 12.19049 1.000 61.98105 189 PHE B CA 1
ATOM 6579 C C . PHE B 1 188 ? -1.76703 4.15646 12.03750 1.000 64.54486 189 PHE B C 1
ATOM 6580 O O . PHE B 1 188 ? -0.70181 3.68218 12.43961 1.000 65.31803 189 PHE B O 1
ATOM 6588 N N . ASP B 1 189 ? -1.85939 5.35574 11.47385 1.000 60.23986 190 ASP B N 1
ATOM 6589 C CA . ASP B 1 189 ? -0.68211 6.17226 11.22375 1.000 62.72780 190 ASP B CA 1
ATOM 6590 C C . ASP B 1 189 ? -0.13249 6.71521 12.53719 1.000 65.10273 190 ASP B C 1
ATOM 6591 O O . ASP B 1 189 ? -0.85988 7.33247 13.31749 1.000 68.70937 190 ASP B O 1
ATOM 6596 N N . GLY B 1 190 ? 1.14675 6.47117 12.79053 1.000 63.09427 191 GLY B N 1
ATOM 6597 C CA . GLY B 1 190 ? 1.79133 6.94930 13.99299 1.000 59.80881 191 GLY B CA 1
ATOM 6598 C C . GLY B 1 190 ? 2.33833 8.35587 13.92140 1.000 70.55017 191 GLY B C 1
ATOM 6599 O O . GLY B 1 190 ? 2.83737 8.87220 14.92986 1.000 61.11274 191 GLY B O 1
ATOM 6600 N N . ALA B 1 191 ? 2.26600 8.99500 12.75525 1.000 63.03033 192 ALA B N 1
ATOM 6601 C CA . ALA B 1 191 ? 2.84385 10.32109 12.59292 1.000 63.85253 192 ALA B CA 1
ATOM 6602 C C . ALA B 1 191 ? 2.04477 11.36115 13.36873 1.000 73.94482 192 ALA B C 1
ATOM 6603 O O . ALA B 1 191 ? 0.81624 11.28510 13.45634 1.000 72.39074 192 ALA B O 1
ATOM 6605 N N . ASN B 1 192 ? 2.75385 12.33265 13.94949 1.000 78.00553 193 ASN B N 1
ATOM 6606 C CA . ASN B 1 192 ? 2.09550 13.42797 14.65317 1.000 72.30410 193 ASN B CA 1
ATOM 6607 C C . ASN B 1 192 ? 2.64005 14.76994 14.16954 1.000 69.72901 193 ASN B C 1
ATOM 6608 O O . ASN B 1 192 ? 2.41570 15.15175 13.02030 1.000 75.78781 193 ASN B O 1
ATOM 6613 N N . GLY B 1 193 ? 3.35207 15.50105 15.01682 1.000 70.40619 194 GLY B N 1
ATOM 6614 C CA . GLY B 1 193 ? 3.93827 16.76270 14.59648 1.000 73.04995 194 GLY B CA 1
ATOM 6615 C C . GLY B 1 193 ? 3.42471 18.00219 15.30841 1.000 78.71668 194 GLY B C 1
ATOM 6616 O O . GLY B 1 193 ? 3.90566 19.10251 15.00199 1.000 79.64743 194 GLY B O 1
ATOM 6617 N N . GLY B 1 194 ? 2.46256 17.90566 16.22654 1.000 73.97079 195 GLY B N 1
ATOM 6618 C CA . GLY B 1 194 ? 2.21739 18.99904 17.15500 1.000 88.94501 195 GLY B CA 1
ATOM 6619 C C . GLY B 1 194 ? 1.05033 19.93808 16.90321 1.000 73.17170 195 GLY B C 1
ATOM 6620 O O . GLY B 1 194 ? 0.00030 19.80934 17.53865 1.000 69.06837 195 GLY B O 1
ATOM 6621 N N . ASP B 1 195 ? 1.23268 20.90666 16.00821 1.000 72.82606 196 ASP B N 1
ATOM 6622 C CA . ASP B 1 195 ? 0.31463 22.02783 15.88532 1.000 69.25039 196 ASP B CA 1
ATOM 6623 C C . ASP B 1 195 ? -0.91039 21.66121 15.04668 1.000 73.24145 196 ASP B C 1
ATOM 6624 O O . ASP B 1 195 ? -0.95332 20.63977 14.35712 1.000 68.37783 196 ASP B O 1
ATOM 6629 N N . GLY B 1 196 ? -1.91594 22.52349 15.11924 1.000 79.42389 197 GLY B N 1
ATOM 6630 C CA . GLY B 1 196 ? -3.15714 22.32123 14.39902 1.000 72.37489 197 GLY B CA 1
ATOM 6631 C C . GLY B 1 196 ? -4.19555 23.31624 14.86101 1.000 72.71127 197 GLY B C 1
ATOM 6632 O O . GLY B 1 196 ? -3.99662 24.06574 15.82366 1.000 76.75365 197 GLY B O 1
ATOM 6633 N N . TYR B 1 197 ? -5.32202 23.31575 14.14453 1.000 66.58946 198 TYR B N 1
ATOM 6634 C CA . TYR B 1 197 ? -6.42576 24.20709 14.49193 1.000 72.98657 198 TYR B CA 1
ATOM 6635 C C . TYR B 1 197 ? -7.00474 23.86614 15.85952 1.000 69.16383 198 TYR B C 1
ATOM 6636 O O . TYR B 1 197 ? -7.24528 24.75937 16.67767 1.000 68.87432 198 TYR B O 1
ATOM 6645 N N . TYR B 1 198 ? -7.20252 22.57904 16.13006 1.000 67.33201 199 TYR B N 1
ATOM 6646 C CA . TYR B 1 198 ? -7.74028 22.07908 17.39614 1.000 69.37951 199 TYR B CA 1
ATOM 6647 C C . TYR B 1 198 ? -8.92420 22.91307 17.88088 1.000 68.67298 199 TYR B C 1
ATOM 6648 O O . TYR B 1 198 ? -8.95159 23.40803 19.00765 1.000 70.41507 199 TYR B O 1
ATOM 6657 N N . GLY B 1 199 ? -9.91709 23.06685 17.01017 1.000 80.89705 200 GLY B N 1
ATOM 6658 C CA . GLY B 1 199 ? -11.10943 23.80453 17.37603 1.000 86.54364 200 GLY B CA 1
ATOM 6659 C C . GLY B 1 199 ? -10.90471 25.28065 17.62887 1.000 86.60248 200 GLY B C 1
ATOM 6660 O O . GLY B 1 199 ? -11.69829 25.88933 18.35081 1.000 86.00381 200 GLY B O 1
ATOM 6661 N N . GLY B 1 200 ? -9.86012 25.87758 17.06054 1.000 70.42675 201 GLY B N 1
ATOM 6662 C CA . GLY B 1 200 ? -9.58954 27.29354 17.21308 1.000 71.58317 201 GLY B CA 1
ATOM 6663 C C . GLY B 1 200 ? -8.43890 27.62445 18.13814 1.000 72.19827 201 GLY B C 1
ATOM 6664 O O . GLY B 1 200 ? -8.02136 28.78878 18.18331 1.000 73.00178 201 GLY B O 1
ATOM 6665 N N . ALA B 1 201 ? -7.90163 26.63599 18.86051 1.000 71.51010 202 ALA B N 1
ATOM 6666 C CA . ALA B 1 201 ? -6.80572 26.89007 19.78798 1.000 72.08655 202 ALA B CA 1
ATOM 6667 C C . ALA B 1 201 ? -5.59124 27.46555 19.07251 1.000 72.07920 202 ALA B C 1
ATOM 6668 O O . ALA B 1 201 ? -4.83398 28.24259 19.66758 1.000 82.76006 202 ALA B O 1
ATOM 6670 N N . ARG B 1 202 ? -5.39303 27.09635 17.80312 1.000 77.51695 203 ARG B N 1
ATOM 6671 C CA . ARG B 1 202 ? -4.28624 27.59056 16.98237 1.000 71.17486 203 ARG B CA 1
ATOM 6672 C C . ARG B 1 202 ? -2.94184 27.35628 17.66146 1.000 71.36834 203 ARG B C 1
ATOM 6673 O O . ARG B 1 202 ? -2.03154 28.17944 17.57415 1.000 73.17712 203 ARG B O 1
ATOM 6681 N N . GLU B 1 203 ? -2.80128 26.21065 18.32266 1.000 71.87048 204 GLU B N 1
ATOM 6682 C CA . GLU B 1 203 ? -1.69088 25.99199 19.23877 1.000 73.15180 204 GLU B CA 1
ATOM 6683 C C . GLU B 1 203 ? -0.98332 24.68179 18.91829 1.000 70.17946 204 GLU B C 1
ATOM 6684 O O . GLU B 1 203 ? -1.44378 23.87181 18.10758 1.000 69.04901 204 GLU B O 1
ATOM 6690 N N . ARG B 1 204 ? 0.15671 24.49347 19.57581 1.000 70.68592 205 ARG B N 1
ATOM 6691 C CA . ARG B 1 204 ? 0.92358 23.25817 19.51837 1.000 69.98614 205 ARG B CA 1
ATOM 6692 C C . ARG B 1 204 ? 0.58757 22.39004 20.72419 1.000 72.21299 205 ARG B C 1
ATOM 6693 O O . ARG B 1 204 ? 0.69230 22.83978 21.86933 1.000 78.68962 205 ARG B O 1
ATOM 6701 N N . ARG B 1 205 ? 0.17733 21.15478 20.46412 1.000 72.68358 206 ARG B N 1
ATOM 6702 C CA . ARG B 1 205 ? -0.13066 20.18471 21.50368 1.000 69.19119 206 ARG B CA 1
ATOM 6703 C C . ARG B 1 205 ? 0.71683 18.94111 21.28420 1.000 75.76370 206 ARG B C 1
ATOM 6704 O O . ARG B 1 205 ? 0.91148 18.50380 20.14242 1.000 73.08370 206 ARG B O 1
ATOM 6712 N N . SER B 1 206 ? 1.20362 18.35986 22.37699 1.000 69.31667 207 SER B N 1
ATOM 6713 C CA . SER B 1 206 ? 2.01789 17.15881 22.29770 1.000 71.97830 207 SER B CA 1
ATOM 6714 C C . SER B 1 206 ? 1.47017 16.11294 23.25209 1.000 69.21009 207 SER B C 1
ATOM 6715 O O . SER B 1 206 ? 1.00102 16.43975 24.34295 1.000 70.71143 207 SER B O 1
ATOM 6718 N N . ILE B 1 207 ? 1.54761 14.85254 22.84176 1.000 68.95732 208 ILE B N 1
ATOM 6719 C CA . ILE B 1 207 ? 0.98965 13.74749 23.60612 1.000 68.62224 208 ILE B CA 1
ATOM 6720 C C . ILE B 1 207 ? 2.05103 12.67243 23.77810 1.000 70.66237 208 ILE B C 1
ATOM 6721 O O . ILE B 1 207 ? 2.92357 12.49178 22.92378 1.000 79.41284 208 ILE B O 1
ATOM 6726 N N . ASP B 1 208 ? 1.98519 11.97076 24.90493 1.000 69.79209 209 ASP B N 1
ATOM 6727 C CA . ASP B 1 208 ? 2.82821 10.80196 25.13702 1.000 70.12009 209 ASP B CA 1
ATOM 6728 C C . ASP B 1 208 ? 2.36836 9.69462 24.20020 1.000 75.19689 209 ASP B C 1
ATOM 6729 O O . ASP B 1 208 ? 1.42547 8.96032 24.50288 1.000 70.28476 209 ASP B O 1
ATOM 6734 N N . ARG B 1 209 ? 3.03044 9.57984 23.04445 1.000 74.15830 210 ARG B N 1
ATOM 6735 C CA . ARG B 1 209 ? 2.56634 8.66375 22.00881 1.000 69.79782 210 ARG B CA 1
ATOM 6736 C C . ARG B 1 209 ? 2.53503 7.22133 22.49713 1.000 73.79475 210 ARG B C 1
ATOM 6737 O O . ARG B 1 209 ? 1.76404 6.40727 21.97564 1.000 77.54545 210 ARG B O 1
ATOM 6745 N N . SER B 1 210 ? 3.36527 6.88242 23.48069 1.000 74.63937 211 SER B N 1
ATOM 6746 C CA . SER B 1 210 ? 3.49864 5.50566 23.93937 1.000 80.51444 211 SER B CA 1
ATOM 6747 C C . SER B 1 210 ? 2.42882 5.08827 24.95302 1.000 77.85054 211 SER B C 1
ATOM 6748 O O . SER B 1 210 ? 2.52828 3.98892 25.50912 1.000 79.87806 211 SER B O 1
ATOM 6751 N N . ALA B 1 211 ? 1.42019 5.91652 25.21858 1.000 69.82817 212 ALA B N 1
ATOM 6752 C CA . ALA B 1 211 ? 0.43856 5.55982 26.23804 1.000 77.03948 212 ALA B CA 1
ATOM 6753 C C . ALA B 1 211 ? -0.88113 6.29448 26.04722 1.000 71.17376 212 ALA B C 1
ATOM 6754 O O . ALA B 1 211 ? -1.92362 5.83003 26.51793 1.000 70.30384 212 ALA B O 1
ATOM 6756 N N . TYR B 1 212 ? -0.84221 7.43396 25.35393 1.000 71.03803 213 TYR B N 1
ATOM 6757 C CA . TYR B 1 212 ? -2.02743 8.27182 25.20490 1.000 68.77039 213 TYR B CA 1
ATOM 6758 C C . TYR B 1 212 ? -3.19571 7.48693 24.62212 1.000 68.00504 213 TYR B C 1
ATOM 6759 O O . TYR B 1 212 ? -4.21392 7.28064 25.28766 1.000 74.47648 213 TYR B O 1
ATOM 6768 N N . TYR B 1 213 ? -3.05805 7.02257 23.38224 1.000 68.90793 214 TYR B N 1
ATOM 6769 C CA . TYR B 1 213 ? -4.17559 6.42215 22.66767 1.000 65.90517 214 TYR B CA 1
ATOM 6770 C C . TYR B 1 213 ? -4.65119 5.10489 23.26850 1.000 66.55275 214 TYR B C 1
ATOM 6771 O O . TYR B 1 213 ? -5.70055 4.60869 22.84242 1.000 66.19403 214 TYR B O 1
ATOM 6780 N N . ASP B 1 214 ? -3.91465 4.52487 24.21760 1.000 67.60506 215 ASP B N 1
ATOM 6781 C CA . ASP B 1 214 ? -4.26299 3.24113 24.83509 1.000 70.88017 215 ASP B CA 1
ATOM 6782 C C . ASP B 1 214 ? -4.61647 2.19980 23.76340 1.000 67.37218 215 ASP B C 1
ATOM 6783 O O . ASP B 1 214 ? -5.76091 1.77112 23.61358 1.000 67.35281 215 ASP B O 1
ATOM 6788 N N . TRP B 1 215 ? -3.59015 1.80988 23.00058 1.000 73.05028 216 TRP B N 1
ATOM 6789 C CA . TRP B 1 215 ? -3.85425 1.09079 21.75359 1.000 69.64227 216 TRP B CA 1
ATOM 6790 C C . TRP B 1 215 ? -4.40551 -0.31234 21.97995 1.000 70.46958 216 TRP B C 1
ATOM 6791 O O . TRP B 1 215 ? -5.29710 -0.74321 21.24424 1.000 72.65380 216 TRP B O 1
ATOM 6802 N N . LYS B 1 216 ? -3.86738 -1.05998 22.94594 1.000 70.20506 217 LYS B N 1
ATOM 6803 C CA . LYS B 1 216 ? -4.28542 -2.45123 23.10169 1.000 67.68081 217 LYS B CA 1
ATOM 6804 C C . LYS B 1 216 ? -5.79953 -2.56996 23.25222 1.000 72.54019 217 LYS B C 1
ATOM 6805 O O . LYS B 1 216 ? -6.42985 -3.41452 22.61138 1.000 77.80953 217 LYS B O 1
ATOM 6811 N N . ALA B 1 217 ? -6.40586 -1.71105 24.07733 1.000 79.36311 218 ALA B N 1
ATOM 6812 C CA . ALA B 1 217 ? -7.84207 -1.81549 24.33162 1.000 74.88595 218 ALA B CA 1
ATOM 6813 C C . ALA B 1 217 ? -8.66177 -1.36187 23.12736 1.000 75.08007 218 ALA B C 1
ATOM 6814 O O . ALA B 1 217 ? -9.67663 -1.98694 22.78474 1.000 85.75962 218 ALA B O 1
ATOM 6816 N N . THR B 1 218 ? -8.24149 -0.27405 22.47849 1.000 68.89261 219 THR B N 1
ATOM 6817 C CA . THR B 1 218 ? -8.92377 0.19377 21.27551 1.000 70.51380 219 THR B CA 1
ATOM 6818 C C . THR B 1 218 ? -8.91927 -0.88701 20.20350 1.000 72.38385 219 THR B C 1
ATOM 6819 O O . THR B 1 218 ? -9.95580 -1.19876 19.60106 1.000 80.79842 219 THR B O 1
ATOM 6823 N N . TRP B 1 219 ? -7.74781 -1.47800 19.96844 1.000 72.72726 220 TRP B N 1
ATOM 6824 C CA . TRP B 1 219 ? -7.59215 -2.55061 18.99687 1.000 65.40139 220 TRP B CA 1
ATOM 6825 C C . TRP B 1 219 ? -8.35080 -3.80724 19.40270 1.000 66.95407 220 TRP B C 1
ATOM 6826 O O . TRP B 1 219 ? -8.86927 -4.51467 18.53520 1.000 68.66625 220 TRP B O 1
ATOM 6837 N N . GLY B 1 220 ? -8.43301 -4.10134 20.70164 1.000 66.83519 221 GLY B N 1
ATOM 6838 C CA . GLY B 1 220 ? -9.23480 -5.23156 21.14261 1.000 73.83375 221 GLY B CA 1
ATOM 6839 C C . GLY B 1 220 ? -10.70459 -5.04977 20.81884 1.000 77.90471 221 GLY B C 1
ATOM 6840 O O . GLY B 1 220 ? -11.36879 -5.96886 20.32905 1.000 79.82675 221 GLY B O 1
ATOM 6841 N N . GLU B 1 221 ? -11.23185 -3.85124 21.07940 1.000 74.58832 222 GLU B N 1
ATOM 6842 C CA . GLU B 1 221 ? -12.62604 -3.58235 20.73692 1.000 84.45620 222 GLU B CA 1
ATOM 6843 C C . GLU B 1 221 ? -12.84546 -3.65642 19.22610 1.000 74.84262 222 GLU B C 1
ATOM 6844 O O . GLU B 1 221 ? -13.83966 -4.23503 18.75467 1.000 75.83468 222 GLU B O 1
ATOM 6850 N N . LEU B 1 222 ? -11.91158 -3.09322 18.45246 1.000 74.43151 223 LEU B N 1
ATOM 6851 C CA . LEU B 1 222 ? -11.98899 -3.17730 16.99581 1.000 70.86910 223 LEU B CA 1
ATOM 6852 C C . LEU B 1 222 ? -12.01990 -4.62292 16.51577 1.000 65.11959 223 LEU B C 1
ATOM 6853 O O . LEU B 1 222 ? -12.87820 -5.00156 15.71322 1.000 64.40255 223 LEU B O 1
ATOM 6858 N N . LYS B 1 223 ? -11.10201 -5.45336 17.00981 1.000 63.84637 224 LYS B N 1
ATOM 6859 C CA . LYS B 1 223 ? -11.02885 -6.82541 16.53409 1.000 69.39501 224 LYS B CA 1
ATOM 6860 C C . LYS B 1 223 ? -12.12585 -7.69847 17.13355 1.000 72.35858 224 LYS B C 1
ATOM 6861 O O . LYS B 1 223 ? -12.33242 -8.82642 16.67018 1.000 75.40989 224 LYS B O 1
ATOM 6867 N N . LYS B 1 224 ? -12.85235 -7.19522 18.13036 1.000 80.48404 225 LYS B N 1
ATOM 6868 C CA . LYS B 1 224 ? -14.12000 -7.81702 18.49364 1.000 80.04629 225 LYS B CA 1
ATOM 6869 C C . LYS B 1 224 ? -15.20437 -7.48913 17.47227 1.000 77.91400 225 LYS B C 1
ATOM 6870 O O . LYS B 1 224 ? -16.02011 -8.35415 17.13132 1.000 77.48214 225 LYS B O 1
ATOM 6876 N N . ARG B 1 225 ? -15.22738 -6.25415 16.96284 1.000 73.83484 226 ARG B N 1
ATOM 6877 C CA . ARG B 1 225 ? -16.24878 -5.88898 15.98497 1.000 69.28767 226 ARG B CA 1
ATOM 6878 C C . ARG B 1 225 ? -15.85632 -6.25851 14.55644 1.000 75.98946 226 ARG B C 1
ATOM 6879 O O . ARG B 1 225 ? -16.70402 -6.20474 13.65755 1.000 68.70515 226 ARG B O 1
ATOM 6887 N N . GLN B 1 226 ? -14.59953 -6.63974 14.33727 1.000 75.26911 227 GLN B N 1
ATOM 6888 C CA . GLN B 1 226 ? -14.10323 -7.10516 13.04124 1.000 68.43228 227 GLN B CA 1
ATOM 6889 C C . GLN B 1 226 ? -13.09473 -8.21440 13.29796 1.000 69.78106 227 GLN B C 1
ATOM 6890 O O . GLN B 1 226 ? -11.88148 -8.01678 13.16501 1.000 63.15662 227 GLN B O 1
ATOM 6896 N N . PRO B 1 227 ? -13.56593 -9.40319 13.68325 1.000 78.43335 228 PRO B N 1
ATOM 6897 C CA . PRO B 1 227 ? -12.62452 -10.49769 13.97819 1.000 79.03391 228 PRO B CA 1
ATOM 6898 C C . PRO B 1 227 ? -11.77902 -10.90924 12.78661 1.000 76.70902 228 PRO B C 1
ATOM 6899 O O . PRO B 1 227 ? -10.68387 -11.45033 12.98509 1.000 80.66644 228 PRO B O 1
ATOM 6903 N N . GLY B 1 228 ? -12.23965 -10.66375 11.56371 1.000 62.00160 229 GLY B N 1
ATOM 6904 C CA . GLY B 1 228 ? -11.48527 -11.00172 10.38018 1.000 71.63528 229 GLY B CA 1
ATOM 6905 C C . GLY B 1 228 ? -10.57744 -9.91204 9.85710 1.000 71.81666 229 GLY B C 1
ATOM 6906 O O . GLY B 1 228 ? -10.10149 -10.01393 8.72110 1.000 74.28527 229 GLY B O 1
ATOM 6907 N N . ALA B 1 229 ? -10.31110 -8.87809 10.64631 1.000 68.50317 230 ALA B N 1
ATOM 6908 C CA . ALA B 1 229 ? -9.54726 -7.72756 10.19106 1.000 58.83480 230 ALA B CA 1
ATOM 6909 C C . ALA B 1 229 ? -8.07645 -7.85474 10.56783 1.000 59.90060 230 ALA B C 1
ATOM 6910 O O . ALA B 1 229 ? -7.66440 -8.72386 11.34080 1.000 59.39318 230 ALA B O 1
ATOM 6912 N N . VAL B 1 230 ? -7.28564 -6.95241 9.99851 1.000 57.85007 231 VAL B N 1
ATOM 6913 C CA . VAL B 1 230 ? -5.84394 -6.89942 10.18465 1.000 57.92261 231 VAL B CA 1
ATOM 6914 C C . VAL B 1 230 ? -5.46360 -5.47279 10.55582 1.000 57.49088 231 VAL B C 1
ATOM 6915 O O . VAL B 1 230 ? -5.91448 -4.51984 9.91163 1.000 56.96272 231 VAL B O 1
ATOM 6919 N N . ILE B 1 231 ? -4.65250 -5.32422 11.60164 1.000 64.67382 232 ILE B N 1
ATOM 6920 C CA . ILE B 1 231 ? -4.28604 -4.01644 12.14131 1.000 58.28483 232 ILE B CA 1
ATOM 6921 C C . ILE B 1 231 ? -2.88924 -3.63400 11.66403 1.000 57.66727 232 ILE B C 1
ATOM 6922 O O . ILE B 1 231 ? -1.92352 -4.38370 11.86173 1.000 57.98658 232 ILE B O 1
ATOM 6927 N N . PHE B 1 232 ? -2.78467 -2.45815 11.04877 1.000 57.10658 233 PHE B N 1
ATOM 6928 C CA . PHE B 1 232 ? -1.52011 -1.87843 10.61535 1.000 61.78859 233 PHE B CA 1
ATOM 6929 C C . PHE B 1 232 ? -1.07170 -0.76576 11.55610 1.000 64.42399 233 PHE B C 1
ATOM 6930 O O . PHE B 1 232 ? -1.87402 0.08691 11.94917 1.000 60.80120 233 PHE B O 1
ATOM 6938 N N . SER B 1 233 ? 0.22409 -0.76484 11.88218 1.000 65.11294 234 SER B N 1
ATOM 6939 C CA . SER B 1 233 ? 0.91518 0.38926 12.45752 1.000 72.45730 234 SER B CA 1
ATOM 6940 C C . SER B 1 233 ? 2.39365 0.05787 12.60032 1.000 67.13792 234 SER B C 1
ATOM 6941 O O . SER B 1 233 ? 2.79786 -1.07864 12.33845 1.000 65.83616 234 SER B O 1
ATOM 6944 N N . ASP B 1 234 ? 3.20186 1.03808 13.02412 1.000 64.45490 235 ASP B N 1
ATOM 6945 C CA . ASP B 1 234 ? 4.63161 0.80212 13.21146 1.000 59.86396 235 ASP B CA 1
ATOM 6946 C C . ASP B 1 234 ? 4.87662 -0.37088 14.15035 1.000 60.67683 235 ASP B C 1
ATOM 6947 O O . ASP B 1 234 ? 5.93270 -1.00903 14.09489 1.000 61.83710 235 ASP B O 1
ATOM 6952 N N . VAL B 1 235 ? 3.91896 -0.65118 15.02739 1.000 63.71504 236 VAL B N 1
ATOM 6953 C CA . VAL B 1 235 ? 3.98512 -1.79755 15.91997 1.000 67.42502 236 VAL B CA 1
ATOM 6954 C C . VAL B 1 235 ? 2.84844 -2.77394 15.68163 1.000 75.83970 236 VAL B C 1
ATOM 6955 O O . VAL B 1 235 ? 2.97859 -3.94731 16.07169 1.000 74.03038 236 VAL B O 1
ATOM 6959 N N . GLY B 1 236 ? 1.76907 -2.33352 15.01894 1.000 87.63655 237 GLY B N 1
ATOM 6960 C CA . GLY B 1 236 ? 0.53710 -3.07217 14.85037 1.000 80.63186 237 GLY B CA 1
ATOM 6961 C C . GLY B 1 236 ? 0.72325 -4.56424 14.86883 1.000 89.66523 237 GLY B C 1
ATOM 6962 O O . GLY B 1 236 ? 1.54951 -5.11960 14.14097 1.000 102.04529 237 GLY B O 1
ATOM 6963 N N . PRO B 1 237 ? -0.04880 -5.24736 15.71269 1.000 63.53410 238 PRO B N 1
ATOM 6964 C CA . PRO B 1 237 ? 0.17988 -6.68550 15.92235 1.000 77.28925 238 PRO B CA 1
ATOM 6965 C C . PRO B 1 237 ? 0.10460 -7.53272 14.64790 1.000 78.86220 238 PRO B C 1
ATOM 6966 O O . PRO B 1 237 ? 0.46435 -8.71645 14.70215 1.000 81.03600 238 PRO B O 1
ATOM 6970 N N . ASP B 1 238 ? -0.30707 -6.96797 13.50966 1.000 65.17631 239 ASP B N 1
ATOM 6971 C CA . ASP B 1 238 ? -0.50672 -7.74319 12.29031 1.000 68.37217 239 ASP B CA 1
ATOM 6972 C C . ASP B 1 238 ? 0.39392 -7.30942 11.14224 1.000 73.95865 239 ASP B C 1
ATOM 6973 O O . ASP B 1 238 ? 1.10656 -8.14792 10.57602 1.000 63.88298 239 ASP B O 1
ATOM 6978 N N . VAL B 1 239 ? 0.39547 -6.02378 10.78001 1.000 71.40278 240 VAL B N 1
ATOM 6979 C CA . VAL B 1 239 ? 1.17935 -5.52412 9.65545 1.000 66.63333 240 VAL B CA 1
ATOM 6980 C C . VAL B 1 239 ? 2.07488 -4.37418 10.10704 1.000 69.18826 240 VAL B C 1
ATOM 6981 O O . VAL B 1 239 ? 1.70519 -3.57444 10.97220 1.000 71.71034 240 VAL B O 1
ATOM 6985 N N . ARG B 1 240 ? 3.26231 -4.29641 9.49972 1.000 78.00685 241 ARG B N 1
ATOM 6986 C CA . ARG B 1 240 ? 4.28820 -3.30350 9.77938 1.000 75.34610 241 ARG B CA 1
ATOM 6987 C C . ARG B 1 240 ? 4.35254 -2.25387 8.69049 1.000 75.19066 241 ARG B C 1
ATOM 6988 O O . ARG B 1 240 ? 4.04296 -2.51826 7.52549 1.000 73.52415 241 ARG B O 1
ATOM 6996 N N . TRP B 1 241 ? 4.82394 -1.07882 9.07735 1.000 61.56618 242 TRP B N 1
ATOM 6997 C CA . TRP B 1 241 ? 5.28728 -0.10964 8.10607 1.000 70.18940 242 TRP B CA 1
ATOM 6998 C C . TRP B 1 241 ? 6.71267 -0.46892 7.70339 1.000 66.18113 242 TRP B C 1
ATOM 6999 O O . TRP B 1 241 ? 7.51899 -0.89907 8.53329 1.000 66.89528 242 TRP B O 1
ATOM 7010 N N . VAL B 1 242 ? 7.00968 -0.33419 6.41025 1.000 58.43034 243 VAL B N 1
ATOM 7011 C CA . VAL B 1 242 ? 8.32621 -0.71038 5.90454 1.000 67.88958 243 VAL B CA 1
ATOM 7012 C C . VAL B 1 242 ? 9.41071 0.26868 6.33468 1.000 73.85253 243 VAL B C 1
ATOM 7013 O O . VAL B 1 242 ? 10.60035 0.01740 6.10097 1.000 61.77709 243 VAL B O 1
ATOM 7017 N N . GLY B 1 243 ? 9.03263 1.37709 6.96878 1.000 70.42034 244 GLY B N 1
ATOM 7018 C CA . GLY B 1 243 ? 9.99542 2.34207 7.44872 1.000 63.33865 244 GLY B CA 1
ATOM 7019 C C . GLY B 1 243 ? 10.39142 3.40696 6.45498 1.000 62.81317 244 GLY B C 1
ATOM 7020 O O . GLY B 1 243 ? 11.35410 4.13856 6.71312 1.000 63.03149 244 GLY B O 1
ATOM 7021 N N . ASN B 1 244 ? 9.68626 3.52163 5.33143 1.000 63.86323 245 ASN B N 1
ATOM 7022 C CA . ASN B 1 244 ? 9.95835 4.57825 4.36683 1.000 59.54191 245 ASN B CA 1
ATOM 7023 C C . ASN B 1 244 ? 8.68418 4.83124 3.57542 1.000 64.25447 245 ASN B C 1
ATOM 7024 O O . ASN B 1 244 ? 7.68439 4.12522 3.72657 1.000 62.83002 245 ASN B O 1
ATOM 7029 N N . GLU B 1 245 ? 8.73729 5.84464 2.71449 1.000 62.64844 246 GLU B N 1
ATOM 7030 C CA . GLU B 1 245 ? 7.63767 6.12664 1.80375 1.000 65.09256 246 GLU B CA 1
ATOM 7031 C C . GLU B 1 245 ? 8.12290 6.23443 0.36596 1.000 64.68614 246 GLU B C 1
ATOM 7032 O O . GLU B 1 245 ? 7.36036 6.67111 -0.50430 1.000 66.67965 246 GLU B O 1
ATOM 7038 N N . SER B 1 246 ? 9.36595 5.83833 0.09769 1.000 64.03934 247 SER B N 1
ATOM 7039 C CA . SER B 1 246 ? 9.91784 5.86152 -1.24838 1.000 72.29005 247 SER B CA 1
ATOM 7040 C C . SER B 1 246 ? 9.52039 4.63730 -2.06391 1.000 79.11459 247 SER B C 1
ATOM 7041 O O . SER B 1 246 ? 9.72560 4.62667 -3.28292 1.000 80.87948 247 SER B O 1
ATOM 7044 N N . GLY B 1 247 ? 8.96109 3.61453 -1.42493 1.000 74.07541 248 GLY B N 1
ATOM 7045 C CA . GLY B 1 247 ? 8.45219 2.46250 -2.13509 1.000 70.68139 248 GLY B CA 1
ATOM 7046 C C . GLY B 1 247 ? 9.45521 1.33968 -2.24176 1.000 67.85157 248 GLY B C 1
ATOM 7047 O O . GLY B 1 247 ? 9.62358 0.75546 -3.31178 1.000 79.68699 248 GLY B O 1
ATOM 7048 N N . TYR B 1 248 ? 10.13082 1.01749 -1.14620 1.000 69.68581 249 TYR B N 1
ATOM 7049 C CA . TYR B 1 248 ? 11.15403 -0.01306 -1.20539 1.000 68.04715 249 TYR B CA 1
ATOM 7050 C C . TYR B 1 248 ? 11.15689 -0.79506 0.09743 1.000 67.64995 249 TYR B C 1
ATOM 7051 O O . TYR B 1 248 ? 11.11200 -0.20524 1.18237 1.000 65.61942 249 TYR B O 1
ATOM 7060 N N . ALA B 1 249 ? 11.19167 -2.11415 -0.01711 1.000 62.34294 250 ALA B N 1
ATOM 7061 C CA . ALA B 1 249 ? 11.53614 -2.98483 1.09185 1.000 59.07770 250 ALA B CA 1
ATOM 7062 C C . ALA B 1 249 ? 12.99231 -3.39372 0.95032 1.000 64.74840 250 ALA B C 1
ATOM 7063 O O . ALA B 1 249 ? 13.59350 -3.26475 -0.11655 1.000 71.10414 250 ALA B O 1
ATOM 7065 N N . GLY B 1 250 ? 13.56347 -3.88084 2.04303 1.000 62.54348 251 GLY B N 1
ATOM 7066 C CA . GLY B 1 250 ? 14.95020 -4.30642 2.05690 1.000 71.15977 251 GLY B CA 1
ATOM 7067 C C . GLY B 1 250 ? 15.04868 -5.81463 1.93659 1.000 68.59664 251 GLY B C 1
ATOM 7068 O O . GLY B 1 250 ? 14.23081 -6.54491 2.48507 1.000 67.49366 251 GLY B O 1
ATOM 7069 N N . TYR B 1 251 ? 16.04014 -6.27766 1.18998 1.000 68.94441 252 TYR B N 1
ATOM 7070 C CA . TYR B 1 251 ? 16.27512 -7.70625 1.12829 1.000 69.79479 252 TYR B CA 1
ATOM 7071 C C . TYR B 1 251 ? 17.51486 -8.00668 1.95407 1.000 70.25332 252 TYR B C 1
ATOM 7072 O O . TYR B 1 251 ? 18.56714 -7.39896 1.70525 1.000 70.79315 252 TYR B O 1
ATOM 7081 N N . PRO B 1 252 ? 17.45678 -8.90821 2.94757 1.000 69.62616 253 PRO B N 1
ATOM 7082 C CA . PRO B 1 252 ? 16.32253 -9.76152 3.31967 1.000 71.21689 253 PRO B CA 1
ATOM 7083 C C . PRO B 1 252 ? 15.18667 -9.00765 4.00454 1.000 73.29554 253 PRO B C 1
ATOM 7084 O O . PRO B 1 252 ? 15.44346 -8.11507 4.80747 1.000 73.70276 253 PRO B O 1
ATOM 7088 N N . CYS B 1 253 ? 13.94472 -9.36553 3.68683 1.000 68.42270 254 CYS B N 1
ATOM 7089 C CA . CYS B 1 253 ? 12.76500 -8.75229 4.29309 1.000 74.43128 254 CYS B CA 1
ATOM 7090 C C . CYS B 1 253 ? 12.04888 -9.82385 5.10745 1.000 70.62526 254 CYS B C 1
ATOM 7091 O O . CYS B 1 253 ? 11.04409 -10.39086 4.68199 1.000 76.23197 254 CYS B O 1
ATOM 7094 N N . TRP B 1 254 ? 12.59186 -10.10994 6.28591 1.000 82.19557 255 TRP B N 1
ATOM 7095 C CA . TRP B 1 254 ? 12.00327 -11.11572 7.15626 1.000 85.31226 255 TRP B CA 1
ATOM 7096 C C . TRP B 1 254 ? 10.58854 -10.70898 7.55126 1.000 88.01986 255 TRP B C 1
ATOM 7097 O O . TRP B 1 254 ? 10.31085 -9.53238 7.79798 1.000 94.23364 255 TRP B O 1
ATOM 7108 N N . ALA B 1 255 ? 9.68413 -11.68840 7.60505 1.000 76.50682 256 ALA B N 1
ATOM 7109 C CA . ALA B 1 255 ? 8.34210 -11.39855 8.09779 1.000 87.46864 256 ALA B CA 1
ATOM 7110 C C . ALA B 1 255 ? 8.33872 -11.16058 9.60635 1.000 87.08331 256 ALA B C 1
ATOM 7111 O O . ALA B 1 255 ? 7.52936 -10.37180 10.10915 1.000 71.18736 256 ALA B O 1
ATOM 7113 N N . THR B 1 256 ? 9.23749 -11.81950 10.33252 1.000 75.91827 257 THR B N 1
ATOM 7114 C CA . THR B 1 256 ? 9.32039 -11.67054 11.77632 1.000 77.89465 257 THR B CA 1
ATOM 7115 C C . THR B 1 256 ? 9.90946 -10.31275 12.14935 1.000 84.39951 257 THR B C 1
ATOM 7116 O O . THR B 1 256 ? 10.66591 -9.70491 11.38764 1.000 90.27732 257 THR B O 1
ATOM 7120 N N . TYR B 1 257 ? 9.53733 -9.82465 13.32939 1.000 86.55329 258 TYR B N 1
ATOM 7121 C CA . TYR B 1 257 ? 9.91587 -8.47502 13.71858 1.000 86.59476 258 TYR B CA 1
ATOM 7122 C C . TYR B 1 257 ? 9.86137 -8.34070 15.23124 1.000 86.44583 258 TYR B C 1
ATOM 7123 O O . TYR B 1 257 ? 8.92641 -8.83039 15.87155 1.000 84.34140 258 TYR B O 1
ATOM 7132 N N . THR B 1 258 ? 10.87029 -7.67958 15.79071 1.000 76.23182 259 THR B N 1
ATOM 7133 C CA . THR B 1 258 ? 10.90169 -7.35875 17.21637 1.000 82.20935 259 THR B CA 1
ATOM 7134 C C . THR B 1 258 ? 11.03800 -5.85032 17.34013 1.000 84.48121 259 THR B C 1
ATOM 7135 O O . THR B 1 258 ? 12.15821 -5.31606 17.25074 1.000 87.50060 259 THR B O 1
ATOM 7139 N N . PRO B 1 259 ? 9.93752 -5.12191 17.52318 1.000 81.12167 260 PRO B N 1
ATOM 7140 C CA . PRO B 1 259 ? 10.02755 -3.65975 17.60499 1.000 77.87835 260 PRO B CA 1
ATOM 7141 C C . PRO B 1 259 ? 10.85025 -3.23393 18.80831 1.000 78.32821 260 PRO B C 1
ATOM 7142 O O . PRO B 1 259 ? 10.72913 -3.80173 19.89513 1.000 87.63437 260 PRO B O 1
ATOM 7146 N N . VAL B 1 260 ? 11.71594 -2.24691 18.60150 1.000 84.34493 261 VAL B N 1
ATOM 7147 C CA . VAL B 1 260 ? 12.40993 -1.62856 19.72771 1.000 85.61841 261 VAL B CA 1
ATOM 7148 C C . VAL B 1 260 ? 11.98227 -0.16767 19.80622 1.000 82.85432 261 VAL B C 1
ATOM 7149 O O . VAL B 1 260 ? 11.86450 0.50920 18.77228 1.000 75.98652 261 VAL B O 1
ATOM 7153 N N . PRO B 1 261 ? 11.71272 0.34469 21.00115 1.000 86.49119 262 PRO B N 1
ATOM 7154 C CA . PRO B 1 261 ? 11.21433 1.71442 21.13120 1.000 80.95819 262 PRO B CA 1
ATOM 7155 C C . PRO B 1 261 ? 12.33650 2.73245 20.99904 1.000 88.86594 262 PRO B C 1
ATOM 7156 O O . PRO B 1 261 ? 13.51546 2.43021 21.18919 1.000 84.36745 262 PRO B O 1
ATOM 7160 N N . LEU B 1 262 ? 11.94401 3.95980 20.64813 1.000 89.36621 263 LEU B N 1
ATOM 7161 C CA . LEU B 1 262 ? 12.89505 5.06769 20.66256 1.000 87.74439 263 LEU B CA 1
ATOM 7162 C C . LEU B 1 262 ? 13.47981 5.25860 22.05704 1.000 84.43980 263 LEU B C 1
ATOM 7163 O O . LEU B 1 262 ? 14.70287 5.27013 22.23475 1.000 84.38213 263 LEU B O 1
ATOM 7168 N N . GLN B 1 263 ? 12.61513 5.40147 23.06029 1.000 98.89585 264 GLN B N 1
ATOM 7169 C CA . GLN B 1 263 ? 13.03872 5.47754 24.45466 1.000 102.62145 264 GLN B CA 1
ATOM 7170 C C . GLN B 1 263 ? 13.23781 4.07417 25.01301 1.000 103.15371 264 GLN B C 1
ATOM 7171 O O . GLN B 1 263 ? 12.29264 3.27929 25.06037 1.000 104.04801 264 GLN B O 1
ATOM 7177 N N . ALA B 1 264 ? 14.45983 3.77896 25.45091 1.000 92.75178 265 ALA B N 1
ATOM 7178 C CA . ALA B 1 264 ? 14.77982 2.44738 25.94747 1.000 96.01830 265 ALA B CA 1
ATOM 7179 C C . ALA B 1 264 ? 13.96354 2.11470 27.19089 1.000 108.47352 265 ALA B C 1
ATOM 7180 O O . ALA B 1 264 ? 13.96231 2.86834 28.16969 1.000 116.12190 265 ALA B O 1
ATOM 7182 N N . GLY B 1 265 ? 13.26304 0.98259 27.14499 1.000 87.71679 266 GLY B N 1
ATOM 7183 C CA . GLY B 1 265 ? 12.50191 0.50671 28.28299 1.000 92.54174 266 GLY B CA 1
ATOM 7184 C C . GLY B 1 265 ? 11.00006 0.57788 28.10449 1.000 115.01871 266 GLY B C 1
ATOM 7185 O O . GLY B 1 265 ? 10.27171 -0.29332 28.58952 1.000 117.10222 266 GLY B O 1
ATOM 7186 N N . THR B 1 266 ? 10.52566 1.61334 27.41569 1.000 118.98410 267 THR B N 1
ATOM 7187 C CA . THR B 1 266 ? 9.09868 1.80513 27.20703 1.000 119.87843 267 THR B CA 1
ATOM 7188 C C . THR B 1 266 ? 8.52258 0.71021 26.30864 1.000 115.00116 267 THR B C 1
ATOM 7189 O O . THR B 1 266 ? 9.23784 -0.13247 25.75468 1.000 107.47926 267 THR B O 1
ATOM 7193 N N . GLU B 1 267 ? 7.19097 0.74317 26.15936 1.000 108.24509 268 GLU B N 1
ATOM 7194 C CA . GLU B 1 267 ? 6.49889 -0.23438 25.32973 1.000 102.30330 268 GLU B CA 1
ATOM 7195 C C . GLU B 1 267 ? 6.30761 0.33002 23.92974 1.000 94.20923 268 GLU B C 1
ATOM 7196 O O . GLU B 1 267 ? 5.81622 1.45638 23.78462 1.000 94.47497 268 GLU B O 1
ATOM 7202 N N . PRO B 1 268 ? 6.68028 -0.41973 22.89596 1.000 78.62363 269 PRO B N 1
ATOM 7203 C CA . PRO B 1 268 ? 6.64382 0.12131 21.53364 1.000 76.15434 269 PRO B CA 1
ATOM 7204 C C . PRO B 1 268 ? 5.22811 0.48708 21.11595 1.000 77.95687 269 PRO B C 1
ATOM 7205 O O . PRO B 1 268 ? 4.26271 -0.19385 21.46684 1.000 86.84578 269 PRO B O 1
ATOM 7209 N N . ALA B 1 269 ? 5.10689 1.57678 20.36686 1.000 66.66596 270 ALA B N 1
ATOM 7210 C CA . ALA B 1 269 ? 3.80155 2.09206 19.98511 1.000 65.56369 270 ALA B CA 1
ATOM 7211 C C . ALA B 1 269 ? 3.94541 2.87448 18.69243 1.000 67.32846 270 ALA B C 1
ATOM 7212 O O . ALA B 1 269 ? 5.04764 3.32495 18.35581 1.000 73.15152 270 ALA B O 1
ATOM 7214 N N . PRO B 1 270 ? 2.84571 3.03802 17.92628 1.000 63.90939 271 PRO B N 1
ATOM 7215 C CA . PRO B 1 270 ? 2.89292 3.85393 16.70473 1.000 61.70085 271 PRO B CA 1
ATOM 7216 C C . PRO B 1 270 ? 3.51593 5.22398 16.90875 1.000 68.92604 271 PRO B C 1
ATOM 7217 O O . PRO B 1 270 ? 2.97104 6.06894 17.62566 1.000 72.75059 271 PRO B O 1
ATOM 7221 N N . GLY B 1 271 ? 4.66744 5.44620 16.28084 1.000 72.12814 272 GLY B N 1
ATOM 7222 C CA . GLY B 1 271 ? 5.35564 6.71411 16.35370 1.000 65.63876 272 GLY B CA 1
ATOM 7223 C C . GLY B 1 271 ? 6.45219 6.80755 17.38948 1.000 68.55664 272 GLY B C 1
ATOM 7224 O O . GLY B 1 271 ? 7.02091 7.89120 17.55474 1.000 73.47314 272 GLY B O 1
ATOM 7225 N 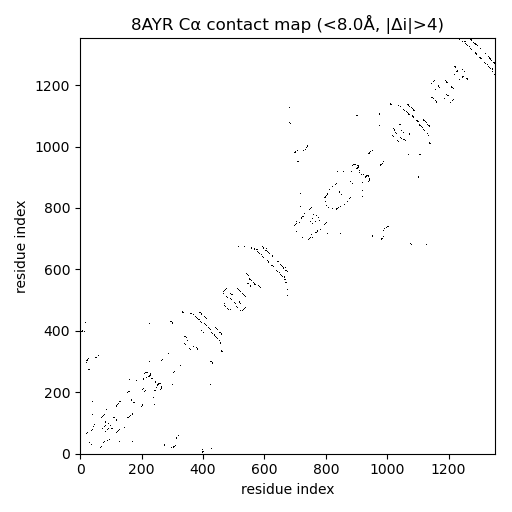N . THR B 1 272 ? 6.76677 5.71929 18.10006 1.000 74.32244 273 THR B N 1
ATOM 7226 C CA . THR B 1 272 ? 7.79388 5.75304 19.13987 1.000 80.53580 273 THR B CA 1
ATOM 7227 C C . THR B 1 272 ? 8.77572 4.59449 19.02289 1.000 81.96728 273 THR B C 1
ATOM 7228 O O . THR B 1 272 ? 9.31191 4.13141 20.03385 1.000 84.09634 273 THR B O 1
ATOM 7232 N N . VAL B 1 273 ? 9.02910 4.10903 17.81267 1.000 85.52950 274 VAL B N 1
ATOM 7233 C CA . VAL B 1 273 ? 9.93094 2.98107 17.63551 1.000 85.02710 274 VAL B CA 1
ATOM 7234 C C . VAL B 1 273 ? 11.02301 3.36638 16.65588 1.000 83.34129 274 VAL B C 1
ATOM 7235 O O . VAL B 1 273 ? 10.81999 4.19128 15.75999 1.000 82.52005 274 VAL B O 1
ATOM 7239 N N . ARG B 1 274 ? 12.20234 2.78065 16.85715 1.000 106.08435 275 ARG B N 1
ATOM 7240 C CA . ARG B 1 274 ? 13.32213 2.97484 15.94845 1.000 103.57942 275 ARG B CA 1
ATOM 7241 C C . ARG B 1 274 ? 12.94710 2.25870 14.65530 1.000 100.74565 275 ARG B C 1
ATOM 7242 O O . ARG B 1 274 ? 13.25913 1.07840 14.46502 1.000 109.85435 275 ARG B O 1
ATOM 7250 N N . TYR B 1 275 ? 12.27305 2.98578 13.76057 1.000 89.02880 276 TYR B N 1
ATOM 7251 C CA . TYR B 1 275 ? 11.43167 2.38136 12.73317 1.000 77.94741 276 TYR B CA 1
ATOM 7252 C C . TYR B 1 275 ? 12.19602 1.82720 11.53942 1.000 79.00295 276 TYR B C 1
ATOM 7253 O O . TYR B 1 275 ? 11.62344 1.03927 10.78003 1.000 77.48222 276 TYR B O 1
ATOM 7262 N N . ARG B 1 276 ? 13.45093 2.22928 11.33318 1.000 81.02204 277 ARG B N 1
ATOM 7263 C CA . ARG B 1 276 ? 14.20005 1.72920 10.18415 1.000 83.35622 277 ARG B CA 1
ATOM 7264 C C . ARG B 1 276 ? 14.41298 0.21945 10.24009 1.000 86.46064 277 ARG B C 1
ATOM 7265 O O . ARG B 1 276 ? 14.68281 -0.39337 9.19915 1.000 78.40059 277 ARG B O 1
ATOM 7273 N N . LEU B 1 277 ? 14.27635 -0.39717 11.42037 1.000 85.16482 278 LEU B N 1
ATOM 7274 C CA . LEU B 1 277 ? 14.31398 -1.85420 11.51419 1.000 87.76811 278 LEU B CA 1
ATOM 7275 C C . LEU B 1 277 ? 13.16039 -2.52617 10.78255 1.000 78.73898 278 LEU B C 1
ATOM 7276 O O . LEU B 1 277 ? 13.22102 -3.73857 10.54998 1.000 74.53723 278 LEU B O 1
ATOM 7281 N N . GLY B 1 278 ? 12.12005 -1.78196 10.42286 1.000 79.13845 279 GLY B N 1
ATOM 7282 C CA . GLY B 1 278 ? 10.99420 -2.33019 9.70125 1.000 78.90784 279 GLY B CA 1
ATOM 7283 C C . GLY B 1 278 ? 11.18558 -2.45498 8.21399 1.000 73.23137 279 GLY B C 1
ATOM 7284 O O . GLY B 1 278 ? 10.24648 -2.82748 7.50758 1.000 71.15147 279 GLY B O 1
ATOM 7285 N N . THR B 1 279 ? 12.37585 -2.13200 7.71079 1.000 79.27272 280 THR B N 1
ATOM 7286 C CA . THR B 1 279 ? 12.68480 -2.32440 6.30150 1.000 72.60751 280 THR B CA 1
ATOM 7287 C C . THR B 1 279 ? 13.19511 -3.72946 6.02887 1.000 71.47682 280 THR B C 1
ATOM 7288 O O . THR B 1 279 ? 12.94679 -4.27639 4.94745 1.000 76.98305 280 THR B O 1
ATOM 7292 N N . GLU B 1 280 ? 13.86841 -4.34024 7.00214 1.000 63.48163 281 GLU B N 1
ATOM 7293 C CA . GLU B 1 280 ? 14.28758 -5.72649 6.90103 1.000 70.12903 281 GLU B CA 1
ATOM 7294 C C . GLU B 1 280 ? 13.62380 -6.63643 7.91663 1.000 67.82831 281 GLU B C 1
ATOM 7295 O O . GLU B 1 280 ? 13.72755 -7.86026 7.77936 1.000 76.01537 281 GLU B O 1
ATOM 7301 N N . GLY B 1 281 ? 12.96205 -6.09161 8.92524 1.000 71.04612 282 GLY B N 1
ATOM 7302 C CA . GLY B 1 281 ? 12.45597 -6.93869 9.97619 1.000 77.91784 282 GLY B CA 1
ATOM 7303 C C . GLY B 1 281 ? 13.62279 -7.47377 10.78673 1.000 77.95257 282 GLY B C 1
ATOM 7304 O O . GLY B 1 281 ? 14.77022 -7.06005 10.63520 1.000 85.67754 282 GLY B O 1
ATOM 7305 N N . THR B 1 282 ? 13.30944 -8.41492 11.66572 1.000 76.16940 283 THR B N 1
ATOM 7306 C CA . THR B 1 282 ? 14.31739 -9.04129 12.50605 1.000 83.69835 283 THR B CA 1
ATOM 7307 C C . THR B 1 282 ? 14.30165 -10.53618 12.23668 1.000 86.49698 283 THR B C 1
ATOM 7308 O O . THR B 1 282 ? 13.23247 -11.14419 12.14133 1.000 91.32673 283 THR B O 1
ATOM 7312 N N . MET B 1 283 ? 15.49163 -11.11953 12.11411 1.000 86.70282 284 MET B N 1
ATOM 7313 C CA . MET B 1 283 ? 15.63435 -12.47320 11.59315 1.000 92.69394 284 MET B CA 1
ATOM 7314 C C . MET B 1 283 ? 14.83405 -13.49348 12.39356 1.000 97.48492 284 MET B C 1
ATOM 7315 O O . MET B 1 283 ? 13.83095 -14.01999 11.90131 1.000 106.78961 284 MET B O 1
ATOM 7320 N N . ASP B 1 284 ? 15.24693 -13.77458 13.62223 1.000 90.47949 285 ASP B N 1
ATOM 7321 C CA . ASP B 1 284 ? 14.53461 -14.74432 14.45176 1.000 95.14078 285 ASP B CA 1
ATOM 7322 C C . ASP B 1 284 ? 13.62884 -14.01324 15.43843 1.000 107.23137 285 ASP B C 1
ATOM 7323 O O . ASP B 1 284 ? 13.75603 -14.11606 16.65950 1.000 108.37383 285 ASP B O 1
ATOM 7328 N N . GLY B 1 285 ? 12.69950 -13.25663 14.85632 1.000 113.60758 286 GLY B N 1
ATOM 7329 C CA . GLY B 1 285 ? 11.85183 -12.37918 15.63762 1.000 115.93247 286 GLY B CA 1
ATOM 7330 C C . GLY B 1 285 ? 10.94769 -13.13362 16.59216 1.000 117.95635 286 GLY B C 1
ATOM 7331 O O . GLY B 1 285 ? 10.75413 -14.34702 16.49665 1.000 127.77415 286 GLY B O 1
ATOM 7332 N N . LYS B 1 286 ? 10.38409 -12.38084 17.53595 1.000 93.38409 287 LYS B N 1
ATOM 7333 C CA . LYS B 1 286 ? 9.45609 -12.93685 18.51002 1.000 89.44469 287 LYS B CA 1
ATOM 7334 C C . LYS B 1 286 ? 8.02240 -12.95366 18.00118 1.000 89.98565 287 LYS B C 1
ATOM 7335 O O . LYS B 1 286 ? 7.25104 -13.84860 18.37012 1.000 89.72866 287 LYS B O 1
ATOM 7341 N N . TYR B 1 287 ? 7.65833 -12.00916 17.13929 1.000 82.89824 288 TYR B N 1
ATOM 7342 C CA . TYR B 1 287 ? 6.29874 -11.87886 16.63992 1.000 83.55488 288 TYR B CA 1
ATOM 7343 C C . TYR B 1 287 ? 6.30049 -12.00176 15.11842 1.000 80.75058 288 TYR B C 1
ATOM 7344 O O . TYR B 1 287 ? 7.35145 -11.98896 14.47235 1.000 86.34404 288 TYR B O 1
ATOM 7353 N N . TRP B 1 288 ? 5.10815 -12.11986 14.53889 1.000 73.23218 289 TRP B N 1
ATOM 7354 C CA . TRP B 1 288 ? 4.94696 -12.26017 13.09258 1.000 69.12759 289 TRP B CA 1
ATOM 7355 C C . TRP B 1 288 ? 4.23960 -11.01466 12.55932 1.000 73.91725 289 TRP B C 1
ATOM 7356 O O . TRP B 1 288 ? 3.02569 -11.01408 12.34540 1.000 70.80889 289 TRP B O 1
ATOM 7367 N N . ILE B 1 289 ? 5.00366 -9.95177 12.31846 1.000 70.71552 290 ILE B N 1
ATOM 7368 C CA . ILE B 1 289 ? 4.40379 -8.75970 11.71905 1.000 70.67517 290 ILE B CA 1
ATOM 7369 C C . ILE B 1 289 ? 5.06901 -8.46741 10.37496 1.000 77.88692 290 ILE B C 1
ATOM 7370 O O . ILE B 1 289 ? 6.04585 -7.70536 10.32392 1.000 74.01279 290 ILE B O 1
ATOM 7375 N N . PRO B 1 290 ? 4.58633 -9.04657 9.27332 1.000 70.01174 291 PRO B N 1
ATOM 7376 C CA . PRO B 1 290 ? 5.16470 -8.76766 7.94925 1.000 60.32685 291 PRO B CA 1
ATOM 7377 C C . PRO B 1 290 ? 4.97262 -7.31835 7.52448 1.000 66.63542 291 PRO B C 1
ATOM 7378 O O . PRO B 1 290 ? 4.17300 -6.57756 8.09265 1.000 67.21057 291 PRO B O 1
ATOM 7382 N N . ALA B 1 291 ? 5.67321 -6.93610 6.45278 1.000 62.72515 292 ALA B N 1
ATOM 7383 C CA . ALA B 1 291 ? 5.85386 -5.53715 6.07566 1.000 59.77276 292 ALA B CA 1
ATOM 7384 C C . ALA B 1 291 ? 4.96447 -5.11250 4.90785 1.000 60.64907 292 ALA B C 1
ATOM 7385 O O . ALA B 1 291 ? 4.75838 -5.86716 3.94820 1.000 58.04845 292 ALA B O 1
ATOM 7387 N N . GLU B 1 292 ? 4.43187 -3.89360 5.00868 1.000 61.61978 293 GLU B N 1
ATOM 7388 C CA . GLU B 1 292 ? 3.69698 -3.22564 3.94316 1.000 56.75955 293 GLU B CA 1
ATOM 7389 C C . GLU B 1 292 ? 4.53068 -2.08183 3.39221 1.000 57.43387 293 GLU B C 1
ATOM 7390 O O . GLU B 1 292 ? 5.05023 -1.26493 4.15780 1.000 61.11707 293 GLU B O 1
ATOM 7396 N N . VAL B 1 293 ? 4.64656 -2.01915 2.07314 1.000 55.27865 294 VAL B N 1
ATOM 7397 C CA . VAL B 1 293 ? 5.33749 -0.93152 1.39187 1.000 55.70741 294 VAL B CA 1
ATOM 7398 C C . VAL B 1 293 ? 4.24226 -0.00015 0.88393 1.000 59.16648 294 VAL B C 1
ATOM 7399 O O . VAL B 1 293 ? 3.65027 -0.21919 -0.17201 1.000 56.40151 294 VAL B O 1
ATOM 7403 N N . ASP B 1 294 ? 3.93176 1.02797 1.67346 1.000 55.87318 295 ASP B N 1
ATOM 7404 C CA . ASP B 1 294 ? 3.01918 2.07006 1.22398 1.000 56.18737 295 ASP B CA 1
ATOM 7405 C C . ASP B 1 294 ? 3.78570 3.10591 0.41509 1.000 55.50447 295 ASP B C 1
ATOM 7406 O O . ASP B 1 294 ? 4.85703 3.55986 0.82389 1.000 60.66975 295 ASP B O 1
ATOM 7411 N N . VAL B 1 295 ? 3.24681 3.46128 -0.74901 1.000 61.83451 296 VAL B N 1
ATOM 7412 C CA . VAL B 1 295 ? 3.92711 4.38187 -1.65443 1.000 58.61755 296 VAL B CA 1
ATOM 7413 C C . VAL B 1 295 ? 2.89046 4.92682 -2.61717 1.000 55.95640 296 VAL B C 1
ATOM 7414 O O . VAL B 1 295 ? 1.93025 4.23994 -2.96473 1.000 60.18717 296 VAL B O 1
ATOM 7418 N N . SER B 1 296 ? 3.10702 6.14916 -3.08148 1.000 56.57041 297 SER B N 1
ATOM 7419 C CA . SER B 1 296 ? 2.14351 6.83298 -3.92540 1.000 56.74583 297 SER B CA 1
ATOM 7420 C C . SER B 1 296 ? 2.56512 6.78781 -5.38654 1.000 61.23469 297 SER B C 1
ATOM 7421 O O . SER B 1 296 ? 3.75357 6.83179 -5.71275 1.000 57.79467 297 SER B O 1
ATOM 7424 N N . ILE B 1 297 ? 1.56351 6.70300 -6.26782 1.000 60.78515 298 ILE B N 1
ATOM 7425 C CA . ILE B 1 297 ? 1.80284 6.80001 -7.70080 1.000 59.24250 298 ILE B CA 1
ATOM 7426 C C . ILE B 1 297 ? 2.30790 8.18018 -8.08862 1.000 60.09038 298 ILE B C 1
ATOM 7427 O O . ILE B 1 297 ? 2.79325 8.37026 -9.21065 1.000 63.79282 298 ILE B O 1
ATOM 7432 N N . ARG B 1 298 ? 2.20996 9.14137 -7.18065 1.000 61.86714 299 ARG B N 1
ATOM 7433 C CA . ARG B 1 298 ? 2.63839 10.51874 -7.35643 1.000 62.16473 299 ARG B CA 1
ATOM 7434 C C . ARG B 1 298 ? 3.59395 10.88228 -6.22965 1.000 60.13143 299 ARG B C 1
ATOM 7435 O O . ARG B 1 298 ? 3.67942 10.16416 -5.22822 1.000 59.34345 299 ARG B O 1
ATOM 7443 N N . PRO B 1 299 ? 4.34464 11.98117 -6.36318 1.000 61.18745 300 PRO B N 1
ATOM 7444 C CA . PRO B 1 299 ? 5.24547 12.36366 -5.26173 1.000 61.37672 300 PRO B CA 1
ATOM 7445 C C . PRO B 1 299 ? 4.51193 12.61594 -3.95831 1.000 64.84377 300 PRO B C 1
ATOM 7446 O O . PRO B 1 299 ? 4.95870 12.16203 -2.89679 1.000 67.57456 300 PRO B O 1
ATOM 7450 N N . GLY B 1 300 ? 3.38491 13.31840 -4.01080 1.000 60.78568 301 GLY B N 1
ATOM 7451 C CA . GLY B 1 300 ? 2.59640 13.55202 -2.82502 1.000 60.28682 301 GLY B CA 1
ATOM 7452 C C . GLY B 1 300 ? 1.49213 12.52755 -2.64996 1.000 68.18127 301 GLY B C 1
ATOM 7453 O O . GLY B 1 300 ? 1.07116 11.85767 -3.59340 1.000 67.93027 301 GLY B O 1
ATOM 7454 N N . TRP B 1 301 ? 1.02273 12.39706 -1.40749 1.000 72.52553 302 TRP B N 1
ATOM 7455 C CA . TRP B 1 301 ? -0.02220 11.41643 -1.13389 1.000 67.21640 302 TRP B CA 1
ATOM 7456 C C . TRP B 1 301 ? -1.37150 11.85730 -1.68284 1.000 60.10613 302 TRP B C 1
ATOM 7457 O O . TRP B 1 301 ? -2.21021 11.01053 -1.99919 1.000 68.35294 302 TRP B O 1
ATOM 7468 N N . PHE B 1 302 ? -1.60119 13.15604 -1.81951 1.000 58.83315 303 PHE B N 1
ATOM 7469 C CA . PHE B 1 302 ? -2.86195 13.64057 -2.35658 1.000 60.00535 303 PHE B CA 1
ATOM 7470 C C . PHE B 1 302 ? -2.67404 14.13585 -3.78286 1.000 59.97733 303 PHE B C 1
ATOM 7471 O O . PHE B 1 302 ? -1.55923 14.39868 -4.22975 1.000 68.31110 303 PHE B O 1
ATOM 7479 N N . TRP B 1 303 ? -3.78862 14.27638 -4.49182 1.000 62.82078 304 TRP B N 1
ATOM 7480 C CA . TRP B 1 303 ? -3.73394 14.68691 -5.88780 1.000 61.20243 304 TRP B CA 1
ATOM 7481 C C . TRP B 1 303 ? -3.25589 16.12442 -5.99915 1.000 63.48909 304 TRP B C 1
ATOM 7482 O O . TRP B 1 303 ? -3.71217 16.99831 -5.25807 1.000 72.11187 304 TRP B O 1
ATOM 7493 N N . HIS B 1 304 ? -2.33767 16.36818 -6.93014 1.000 67.87379 305 HIS B N 1
ATOM 7494 C CA . HIS B 1 304 ? -1.87771 17.71314 -7.24423 1.000 67.03391 305 HIS B CA 1
ATOM 7495 C C . HIS B 1 304 ? -1.77755 17.84511 -8.75252 1.000 70.10787 305 HIS B C 1
ATOM 7496 O O . HIS B 1 304 ? -1.24321 16.95227 -9.41638 1.000 74.30439 305 HIS B O 1
ATOM 7503 N N . GLU B 1 305 ? -2.28702 18.95474 -9.28968 1.000 68.19944 306 GLU B N 1
ATOM 7504 C CA . GLU B 1 305 ? -2.23987 19.15630 -10.73399 1.000 68.04888 306 GLU B CA 1
ATOM 7505 C C . GLU B 1 305 ? -0.80000 19.22281 -11.22787 1.000 75.72427 306 GLU B C 1
ATOM 7506 O O . GLU B 1 305 ? -0.45232 18.60092 -12.24094 1.000 70.24980 306 GLU B O 1
ATOM 7512 N N . HIS B 1 306 ? 0.06381 19.94205 -10.50300 1.000 76.31424 307 HIS B N 1
ATOM 7513 C CA . HIS B 1 306 ? 1.46223 20.06714 -10.89630 1.000 73.18360 307 HIS B CA 1
ATOM 7514 C C . HIS B 1 306 ? 2.22975 18.76012 -10.75790 1.000 80.75089 307 HIS B C 1
ATOM 7515 O O . HIS B 1 306 ? 3.43907 18.74747 -11.01679 1.000 89.72756 307 HIS B O 1
ATOM 7522 N N . GLU B 1 307 ? 1.58078 17.67895 -10.32572 1.000 72.07675 308 GLU B N 1
ATOM 7523 C CA . GLU B 1 307 ? 2.19296 16.35839 -10.31608 1.000 74.52883 308 GLU B CA 1
ATOM 7524 C C . GLU B 1 307 ? 1.62201 15.42755 -11.38459 1.000 73.26519 308 GLU B C 1
ATOM 7525 O O . GLU B 1 307 ? 1.95699 14.23721 -11.39430 1.000 65.71372 308 GLU B O 1
ATOM 7531 N N . ASN B 1 308 ? 0.76714 15.92951 -12.28262 1.000 67.35060 309 ASN B N 1
ATOM 7532 C CA . ASN B 1 308 ? 0.29662 15.07974 -13.37359 1.000 69.28271 309 ASN B CA 1
ATOM 7533 C C . ASN B 1 308 ? 1.44940 14.58250 -14.23919 1.000 74.78837 309 ASN B C 1
ATOM 7534 O O . ASN B 1 308 ? 1.36037 13.49794 -14.82695 1.000 77.09333 309 ASN B O 1
ATOM 7539 N N . SER B 1 309 ? 2.52528 15.35917 -14.33984 1.000 73.22628 310 SER B N 1
ATOM 7540 C CA . SER B 1 309 ? 3.71920 14.97126 -15.07621 1.000 69.09741 310 SER B CA 1
ATOM 7541 C C . SER B 1 309 ? 4.70261 14.15689 -14.23998 1.000 71.72230 310 SER B C 1
ATOM 7542 O O . SER B 1 309 ? 5.78252 13.82154 -14.73685 1.000 81.06065 310 SER B O 1
ATOM 7545 N N . ARG B 1 310 ? 4.35703 13.82674 -12.99279 1.000 75.12950 311 ARG B N 1
ATOM 7546 C CA . ARG B 1 310 ? 5.22299 13.06674 -12.09635 1.000 72.63114 311 ARG B CA 1
ATOM 7547 C C . ARG B 1 310 ? 4.62642 11.71185 -11.72608 1.000 67.57654 311 ARG B C 1
ATOM 7548 O O . ARG B 1 310 ? 4.99632 11.13289 -10.69781 1.000 63.20502 311 ARG B O 1
ATOM 7556 N N . VAL B 1 311 ? 3.73029 11.18533 -12.55554 1.000 67.51804 312 VAL B N 1
ATOM 7557 C CA . VAL B 1 311 ? 3.10024 9.89661 -12.28795 1.000 63.19787 312 VAL B CA 1
ATOM 7558 C C . VAL B 1 311 ? 4.05869 8.77589 -12.66850 1.000 62.54874 312 VAL B C 1
ATOM 7559 O O . VAL B 1 311 ? 4.67036 8.80209 -13.74323 1.000 74.44484 312 VAL B O 1
ATOM 7563 N N . ARG B 1 312 ? 4.18041 7.78173 -11.79093 1.000 61.40148 313 ARG B N 1
ATOM 7564 C CA . ARG B 1 312 ? 5.07230 6.65659 -12.03596 1.000 61.27457 313 ARG B CA 1
ATOM 7565 C C . ARG B 1 312 ? 4.64955 5.89478 -13.28564 1.000 63.41829 313 ARG B C 1
ATOM 7566 O O . ARG B 1 312 ? 3.48358 5.51555 -13.43186 1.000 69.12545 313 ARG B O 1
ATOM 7574 N N . THR B 1 313 ? 5.60559 5.66515 -14.18401 1.000 69.66543 314 THR B N 1
ATOM 7575 C CA . THR B 1 313 ? 5.35011 4.87654 -15.37976 1.000 66.55352 314 THR B CA 1
ATOM 7576 C C . THR B 1 313 ? 5.08719 3.41747 -15.01082 1.000 61.61342 314 THR B C 1
ATOM 7577 O O . THR B 1 313 ? 5.51926 2.94696 -13.95518 1.000 60.84607 314 THR B O 1
ATOM 7581 N N . PRO B 1 314 ? 4.39212 2.67359 -15.87840 1.000 61.62526 315 PRO B N 1
ATOM 7582 C CA . PRO B 1 314 ? 4.18149 1.24112 -15.60310 1.000 61.07452 315 PRO B CA 1
ATOM 7583 C C . PRO B 1 314 ? 5.46855 0.46259 -15.37062 1.000 63.48181 315 PRO B C 1
ATOM 7584 O O . PRO B 1 314 ? 5.46868 -0.47923 -14.56754 1.000 59.88063 315 PRO B O 1
ATOM 7588 N N . GLU B 1 315 ? 6.56132 0.81505 -16.05511 1.000 61.88556 316 GLU B N 1
ATOM 7589 C CA . GLU B 1 315 ? 7.83410 0.14264 -15.81387 1.000 62.10665 316 GLU B CA 1
ATOM 7590 C C . GLU B 1 315 ? 8.33134 0.41298 -14.40160 1.000 61.53052 316 GLU B C 1
ATOM 7591 O O . GLU B 1 315 ? 8.80906 -0.49885 -13.71014 1.000 61.06152 316 GLU B O 1
ATOM 7597 N N . ASN B 1 316 ? 8.21620 1.66838 -13.95870 1.000 62.70116 317 ASN B N 1
ATOM 7598 C CA . ASN B 1 316 ? 8.52337 2.01097 -12.57794 1.000 61.14072 317 ASN B CA 1
ATOM 7599 C C . ASN B 1 316 ? 7.62664 1.23343 -11.62764 1.000 59.80393 317 ASN B C 1
ATOM 7600 O O . ASN B 1 316 ? 8.09078 0.70098 -10.61511 1.000 61.50423 317 ASN B O 1
ATOM 7605 N N . LEU B 1 317 ? 6.33905 1.14090 -11.94469 1.000 59.27861 318 LEU B N 1
ATOM 7606 C CA . LEU B 1 317 ? 5.44642 0.40064 -11.07033 1.000 58.16892 318 LEU B CA 1
ATOM 7607 C C . LEU B 1 317 ? 5.81580 -1.07703 -11.01373 1.000 62.06197 318 LEU B C 1
ATOM 7608 O O . LEU B 1 317 ? 5.66540 -1.70464 -9.96453 1.000 64.71784 318 LEU B O 1
ATOM 7613 N N . LEU B 1 318 ? 6.34408 -1.64436 -12.10484 1.000 62.75414 319 LEU B N 1
ATOM 7614 C CA . LEU B 1 318 ? 6.76232 -3.04416 -12.06212 1.000 58.36124 319 LEU B CA 1
ATOM 7615 C C . LEU B 1 318 ? 8.02687 -3.21127 -11.22312 1.000 63.74611 319 LEU B C 1
ATOM 7616 O O . LEU B 1 318 ? 8.15455 -4.18398 -10.46565 1.000 62.55390 319 LEU B O 1
ATOM 7621 N N . LYS B 1 319 ? 8.98416 -2.28464 -11.35829 1.000 66.31775 320 LYS B N 1
ATOM 7622 C CA . LYS B 1 319 ? 10.15098 -2.32157 -10.47929 1.000 60.17681 320 LYS B CA 1
ATOM 7623 C C . LYS B 1 319 ? 9.72713 -2.20842 -9.02109 1.000 66.11380 320 LYS B C 1
ATOM 7624 O O . LYS B 1 319 ? 10.28903 -2.87146 -8.14191 1.000 72.11405 320 LYS B O 1
ATOM 7630 N N . LEU B 1 320 ? 8.72775 -1.37296 -8.75513 1.000 58.41068 321 LEU B N 1
ATOM 7631 C CA . LEU B 1 320 ? 8.16090 -1.25919 -7.41970 1.000 62.66264 321 LEU B CA 1
ATOM 7632 C C . LEU B 1 320 ? 7.54093 -2.57568 -6.97377 1.000 69.28522 321 LEU B C 1
ATOM 7633 O O . LEU B 1 320 ? 7.69358 -2.99112 -5.81567 1.000 65.84895 321 LEU B O 1
ATOM 7638 N N . TYR B 1 321 ? 6.83996 -3.24390 -7.89248 1.000 62.26066 322 TYR B N 1
ATOM 7639 C CA . TYR B 1 321 ? 6.26024 -4.54688 -7.60431 1.000 65.10926 322 TYR B CA 1
ATOM 7640 C C . TYR B 1 321 ? 7.33458 -5.53347 -7.18532 1.000 68.92528 322 TYR B C 1
ATOM 7641 O O . TYR B 1 321 ? 7.16114 -6.26118 -6.20502 1.000 64.00030 322 TYR B O 1
ATOM 7650 N N . PHE B 1 322 ? 8.46726 -5.55492 -7.89326 1.000 68.86390 323 PHE B N 1
ATOM 7651 C CA . PHE B 1 322 ? 9.53555 -6.45503 -7.46868 1.000 67.17414 323 PHE B CA 1
ATOM 7652 C C . PHE B 1 322 ? 10.07732 -6.03231 -6.11033 1.000 69.29360 323 PHE B C 1
ATOM 7653 O O . PHE B 1 322 ? 9.97222 -6.78608 -5.13973 1.000 75.12586 323 PHE B O 1
ATOM 7661 N N . ASP B 1 323 ? 10.53165 -4.78278 -5.99415 1.000 63.80969 324 ASP B N 1
ATOM 7662 C CA . ASP B 1 323 ? 11.17621 -4.31942 -4.77218 1.000 67.34152 324 ASP B CA 1
ATOM 7663 C C . ASP B 1 323 ? 10.25814 -4.34802 -3.55729 1.000 68.25971 324 ASP B C 1
ATOM 7664 O O . ASP B 1 323 ? 10.74149 -4.13141 -2.44129 1.000 71.27036 324 ASP B O 1
ATOM 7669 N N . SER B 1 324 ? 8.96234 -4.61162 -3.73001 1.000 63.49966 325 SER B N 1
ATOM 7670 C CA . SER B 1 324 ? 8.06096 -4.78677 -2.59633 1.000 60.61673 325 SER B CA 1
ATOM 7671 C C . SER B 1 324 ? 7.53007 -6.21644 -2.52644 1.000 66.84130 325 SER B C 1
ATOM 7672 O O . SER B 1 324 ? 7.89001 -6.96126 -1.61287 1.000 67.90949 325 SER B O 1
ATOM 7675 N N . VAL B 1 325 ? 6.67409 -6.61595 -3.46957 1.000 68.65977 326 VAL B N 1
ATOM 7676 C CA . VAL B 1 325 ? 6.08463 -7.95095 -3.45266 1.000 62.24213 326 VAL B CA 1
ATOM 7677 C C . VAL B 1 325 ? 7.16734 -9.01611 -3.56121 1.000 59.37976 326 VAL B C 1
ATOM 7678 O O . VAL B 1 325 ? 7.17616 -9.99260 -2.80364 1.000 60.79884 326 VAL B O 1
ATOM 7682 N N . GLY B 1 326 ? 8.07727 -8.86905 -4.52765 1.000 62.32453 327 GLY B N 1
ATOM 7683 C CA . GLY B 1 326 ? 9.06598 -9.89783 -4.73067 1.000 60.66986 327 GLY B CA 1
ATOM 7684 C C . GLY B 1 326 ? 10.17085 -9.91480 -3.70542 1.000 66.03566 327 GLY B C 1
ATOM 7685 O O . GLY B 1 326 ? 11.15157 -10.64176 -3.87058 1.000 71.92933 327 GLY B O 1
ATOM 7686 N N . ARG B 1 327 ? 10.05410 -9.12317 -2.64463 1.000 66.52265 328 ARG B N 1
ATOM 7687 C CA . ARG B 1 327 ? 10.98984 -9.19212 -1.53601 1.000 71.49218 328 ARG B CA 1
ATOM 7688 C C . ARG B 1 327 ? 10.37152 -9.81271 -0.29408 1.000 69.91528 328 ARG B C 1
ATOM 7689 O O . ARG B 1 327 ? 11.05932 -9.95533 0.72192 1.000 73.88887 328 ARG B O 1
ATOM 7697 N N . GLY B 1 328 ? 9.09514 -10.17787 -0.34412 1.000 64.89308 329 GLY B N 1
ATOM 7698 C CA . GLY B 1 328 ? 8.42994 -10.83942 0.75981 1.000 74.14978 329 GLY B CA 1
ATOM 7699 C C . GLY B 1 328 ? 7.38606 -9.99644 1.44580 1.000 67.42165 329 GLY B C 1
ATOM 7700 O O . GLY B 1 328 ? 6.65289 -10.51545 2.29765 1.000 60.84376 329 GLY B O 1
ATOM 7701 N N . ALA B 1 329 ? 7.28672 -8.72198 1.08912 1.000 63.87873 330 ALA B N 1
ATOM 7702 C CA . ALA B 1 329 ? 6.34234 -7.79513 1.67927 1.000 61.85374 330 ALA B CA 1
ATOM 7703 C C . ALA B 1 329 ? 5.12659 -7.67361 0.77034 1.000 66.81218 330 ALA B C 1
ATOM 7704 O O . ALA B 1 329 ? 5.03115 -8.33255 -0.27002 1.000 67.71924 330 ALA B O 1
ATOM 7706 N N . ASN B 1 330 ? 4.18997 -6.80860 1.15479 1.000 55.16278 331 ASN B N 1
ATOM 7707 C CA . ASN B 1 330 ? 3.05765 -6.51158 0.29107 1.000 54.60049 331 ASN B CA 1
ATOM 7708 C C . ASN B 1 330 ? 3.09936 -5.04662 -0.10847 1.000 54.44946 331 ASN B C 1
ATOM 7709 O O . ASN B 1 330 ? 3.79418 -4.24150 0.50386 1.000 59.48184 331 ASN B O 1
ATOM 7714 N N . LEU B 1 331 ? 2.39369 -4.72170 -1.18325 1.000 54.14725 332 LEU B N 1
ATOM 7715 C CA . LEU B 1 331 ? 2.43353 -3.39673 -1.78228 1.000 54.15140 332 LEU B CA 1
ATOM 7716 C C . LEU B 1 331 ? 1.12544 -2.65951 -1.53231 1.000 60.71042 332 LEU B C 1
ATOM 7717 O O . LEU B 1 331 ? 0.04377 -3.25915 -1.57180 1.000 61.26503 332 LEU B O 1
ATOM 7722 N N . ASN B 1 332 ? 1.22819 -1.35423 -1.27116 1.000 62.79145 333 ASN B N 1
ATOM 7723 C CA . ASN B 1 332 ? 0.06972 -0.48841 -1.06644 1.000 58.60133 333 ASN B CA 1
ATOM 7724 C C . ASN B 1 332 ? 0.30394 0.78732 -1.86663 1.000 58.72635 333 ASN B C 1
ATOM 7725 O O . ASN B 1 332 ? 0.91525 1.74764 -1.37581 1.000 55.08756 333 ASN B O 1
ATOM 7730 N N . LEU B 1 333 ? -0.18722 0.78643 -3.10181 1.000 54.15472 334 LEU B N 1
ATOM 7731 C CA . LEU B 1 333 ? -0.00403 1.91005 -4.00536 1.000 57.86679 334 LEU B CA 1
ATOM 7732 C C . LEU B 1 333 ? -1.14415 2.90296 -3.82715 1.000 54.65646 334 LEU B C 1
ATOM 7733 O O . LEU B 1 333 ? -2.31538 2.52215 -3.82081 1.000 59.11232 334 LEU B O 1
ATOM 7738 N N . ASN B 1 334 ? -0.79171 4.17200 -3.69626 1.000 57.51186 335 ASN B N 1
ATOM 7739 C CA . ASN B 1 334 ? -1.75006 5.24909 -3.50371 1.000 61.24402 335 ASN B CA 1
ATOM 7740 C C . ASN B 1 334 ? -2.12872 5.83704 -4.84970 1.000 60.15054 335 ASN B C 1
ATOM 7741 O O . ASN B 1 334 ? -1.25358 6.18289 -5.64804 1.000 65.86149 335 ASN B O 1
ATOM 7746 N N . VAL B 1 335 ? -3.42110 5.94633 -5.10330 1.000 55.90370 336 VAL B N 1
ATOM 7747 C CA . VAL B 1 335 ? -3.92963 6.63251 -6.27965 1.000 60.99843 336 VAL B CA 1
ATOM 7748 C C . VAL B 1 335 ? -4.88310 7.71713 -5.80868 1.000 59.66007 336 VAL B C 1
ATOM 7749 O O . VAL B 1 335 ? -6.03395 7.44124 -5.46300 1.000 60.77276 336 VAL B O 1
ATOM 7753 N N . PRO B 1 336 ? -4.43610 8.96282 -5.76493 1.000 60.59391 337 PRO B N 1
ATOM 7754 C CA . PRO B 1 336 ? -5.25111 10.03178 -5.18331 1.000 60.99852 337 PRO B CA 1
ATOM 7755 C C . PRO B 1 336 ? -6.21956 10.61353 -6.19732 1.000 58.81589 337 PRO B C 1
ATOM 7756 O O . PRO B 1 336 ? -5.80109 11.18976 -7.21119 1.000 59.86611 337 PRO B O 1
ATOM 7760 N N . PRO B 1 337 ? -7.52284 10.51147 -5.94489 1.000 58.87392 338 PRO B N 1
ATOM 7761 C CA . PRO B 1 337 ? -8.50114 11.10737 -6.86142 1.000 60.19425 338 PRO B CA 1
ATOM 7762 C C . PRO B 1 337 ? -8.34903 12.61728 -6.95024 1.000 60.81860 338 PRO B C 1
ATOM 7763 O O . PRO B 1 337 ? -8.00588 13.28528 -5.97749 1.000 60.99862 338 PRO B O 1
ATOM 7767 N N . ASP B 1 338 ? -8.60498 13.15069 -8.14204 1.000 64.11079 339 ASP B N 1
ATOM 7768 C CA . ASP B 1 338 ? -8.55198 14.58523 -8.37855 1.000 63.93823 339 ASP B CA 1
ATOM 7769 C C . ASP B 1 338 ? -9.80185 15.25907 -7.81070 1.000 64.97637 339 ASP B C 1
ATOM 7770 O O . ASP B 1 338 ? -10.66457 14.62026 -7.20156 1.000 66.58847 339 ASP B O 1
ATOM 7775 N N . ARG B 1 339 ? -9.91936 16.56831 -8.03163 1.000 68.58164 340 ARG B N 1
ATOM 7776 C CA . ARG B 1 339 ? -11.06727 17.31902 -7.53145 1.000 78.06844 340 ARG B CA 1
ATOM 7777 C C . ARG B 1 339 ? -12.32291 17.09452 -8.36337 1.000 67.62021 340 ARG B C 1
ATOM 7778 O O . ARG B 1 339 ? -13.28909 17.85443 -8.24155 1.000 81.85527 340 ARG B O 1
ATOM 7786 N N . ARG B 1 340 ? -12.31709 16.08879 -9.22359 1.000 68.29501 341 ARG B N 1
ATOM 7787 C CA . ARG B 1 340 ? -13.53730 15.54499 -9.78767 1.000 75.18237 341 ARG B CA 1
ATOM 7788 C C . ARG B 1 340 ? -14.01680 14.32116 -9.02808 1.000 68.26542 341 ARG B C 1
ATOM 7789 O O . ARG B 1 340 ? -15.14690 13.88208 -9.24050 1.000 69.64912 341 ARG B O 1
ATOM 7797 N N . GLY B 1 341 ? -13.19279 13.77153 -8.14403 1.000 68.68211 342 GLY B N 1
ATOM 7798 C CA . GLY B 1 341 ? -13.51820 12.51795 -7.50675 1.000 72.66589 342 GLY B CA 1
ATOM 7799 C C . GLY B 1 341 ? -13.11895 11.30552 -8.31403 1.000 69.43359 342 GLY B C 1
ATOM 7800 O O . GLY B 1 341 ? -13.59545 10.20142 -8.02644 1.000 70.90692 342 GLY B O 1
ATOM 7801 N N . ARG B 1 342 ? -12.26698 11.47268 -9.32422 1.000 70.55916 343 ARG B N 1
ATOM 7802 C CA . ARG B 1 342 ? -11.89744 10.38748 -10.22052 1.000 71.93240 343 ARG B CA 1
ATOM 7803 C C . ARG B 1 342 ? -10.39072 10.18663 -10.24808 1.000 67.40078 343 ARG B C 1
ATOM 7804 O O . ARG B 1 342 ? -9.61418 11.11667 -10.00990 1.000 68.09298 343 ARG B O 1
ATOM 7812 N N . ILE B 1 343 ? -9.98685 8.95119 -10.53815 1.000 63.61251 344 ILE B N 1
ATOM 7813 C CA . ILE B 1 343 ? -8.59015 8.67901 -10.83889 1.000 63.87675 344 ILE B CA 1
ATOM 7814 C C . ILE B 1 343 ? -8.22738 9.39538 -12.13017 1.000 65.83418 344 ILE B C 1
ATOM 7815 O O . ILE B 1 343 ? -8.93334 9.28060 -13.14131 1.000 64.59371 344 ILE B O 1
ATOM 7820 N N . HIS B 1 344 ? -7.14037 10.15937 -12.09567 1.000 63.91617 345 HIS B N 1
ATOM 7821 C CA . HIS B 1 344 ? -6.77847 10.97540 -13.24159 1.000 67.81503 345 HIS B CA 1
ATOM 7822 C C . HIS B 1 344 ? -6.37380 10.09821 -14.42245 1.000 70.00466 345 HIS B C 1
ATOM 7823 O O . HIS B 1 344 ? -6.02214 8.92436 -14.27463 1.000 69.40030 345 HIS B O 1
ATOM 7830 N N . GLU B 1 345 ? -6.44693 10.68779 -15.61597 1.000 77.08451 346 GLU B N 1
ATOM 7831 C CA . GLU B 1 345 ? -6.19075 9.92923 -16.83374 1.000 69.27500 346 GLU B CA 1
ATOM 7832 C C . GLU B 1 345 ? -4.76195 9.39990 -16.88008 1.000 70.28962 346 GLU B C 1
ATOM 7833 O O . GLU B 1 345 ? -4.53580 8.26618 -17.31819 1.000 72.73596 346 GLU B O 1
ATOM 7839 N N . GLU B 1 346 ? -3.78356 10.19758 -16.43471 1.000 65.12241 347 GLU B N 1
ATOM 7840 C CA . GLU B 1 346 ? -2.40858 9.70191 -16.37492 1.000 64.83825 347 GLU B CA 1
ATOM 7841 C C . GLU B 1 346 ? -2.28729 8.50390 -15.44147 1.000 68.13087 347 GLU B C 1
ATOM 7842 O O . GLU B 1 346 ? -1.60825 7.51691 -15.76437 1.000 69.97522 347 GLU B O 1
ATOM 7848 N N . ASP B 1 347 ? -2.93312 8.57688 -14.27612 1.000 69.54703 348 ASP B N 1
ATOM 7849 C CA . ASP B 1 347 ? -2.92026 7.45296 -13.34868 1.000 67.40999 348 ASP B CA 1
ATOM 7850 C C . ASP B 1 347 ? -3.53924 6.21523 -13.99068 1.000 67.69835 348 ASP B C 1
ATOM 7851 O O . ASP B 1 347 ? -3.02874 5.10138 -13.83104 1.000 68.78259 348 ASP B O 1
ATOM 7856 N N . LYS B 1 348 ? -4.64261 6.39373 -14.72347 1.000 63.38161 349 LYS B N 1
ATOM 7857 C CA . LYS B 1 348 ? -5.30073 5.26257 -15.36878 1.000 62.25995 349 LYS B CA 1
ATOM 7858 C C . LYS B 1 348 ? -4.42024 4.64992 -16.44763 1.000 72.28502 349 LYS B C 1
ATOM 7859 O O . LYS B 1 348 ? -4.33775 3.42014 -16.56531 1.000 67.52414 349 LYS B O 1
ATOM 7865 N N . LYS B 1 349 ? -3.77303 5.49409 -17.25582 1.000 71.70057 350 LYS B N 1
ATOM 7866 C CA . LYS B 1 349 ? -2.84043 5.00435 -18.26396 1.000 63.41106 350 LYS B CA 1
ATOM 7867 C C . LYS B 1 349 ? -1.74202 4.17088 -17.62376 1.000 62.42495 350 LYS B C 1
ATOM 7868 O O . LYS B 1 349 ? -1.44465 3.05492 -18.07182 1.000 64.55458 350 LYS B O 1
ATOM 7874 N N . SER B 1 350 ? -1.13697 4.69503 -16.55838 1.000 61.85335 351 SER B N 1
ATOM 7875 C CA . SER B 1 350 ? -0.04424 3.97582 -15.91618 1.000 66.90011 351 SER B CA 1
ATOM 7876 C C . SER B 1 350 ? -0.52655 2.66677 -15.29913 1.000 69.93461 351 SER B C 1
ATOM 7877 O O . SER B 1 350 ? 0.15748 1.64328 -15.40400 1.000 61.88705 351 SER B O 1
ATOM 7880 N N . LEU B 1 351 ? -1.70957 2.67028 -14.67232 1.000 70.69529 352 LEU B N 1
ATOM 7881 C CA . LEU B 1 351 ? -2.23583 1.44466 -14.07231 1.000 69.90805 352 LEU B CA 1
ATOM 7882 C C . LEU B 1 351 ? -2.55134 0.38960 -15.13023 1.000 75.79568 352 LEU B C 1
ATOM 7883 O O . LEU B 1 351 ? -2.27049 -0.80017 -14.93246 1.000 83.00073 352 LEU B O 1
ATOM 7888 N N . ALA B 1 352 ? -3.12680 0.80244 -16.26208 1.000 66.17205 353 ALA B N 1
ATOM 7889 C CA . ALA B 1 352 ? -3.41757 -0.14607 -17.33277 1.000 60.22210 353 ALA B CA 1
ATOM 7890 C C . ALA B 1 352 ? -2.13318 -0.74172 -17.89736 1.000 66.79754 353 ALA B C 1
ATOM 7891 O O . ALA B 1 352 ? -2.03567 -1.95975 -18.09962 1.000 63.01414 353 ALA B O 1
ATOM 7893 N N . GLY B 1 353 ? -1.13011 0.10730 -18.15081 1.000 61.04342 354 GLY B N 1
ATOM 7894 C CA . GLY B 1 353 ? 0.16330 -0.40017 -18.58066 1.000 61.78369 354 GLY B CA 1
ATOM 7895 C C . GLY B 1 353 ? 0.78537 -1.35280 -17.57484 1.000 65.49732 354 GLY B C 1
ATOM 7896 O O . GLY B 1 353 ? 1.37338 -2.37238 -17.95087 1.000 68.58531 354 GLY B O 1
ATOM 7897 N N . PHE B 1 354 ? 0.67837 -1.02310 -16.28393 1.000 59.42194 355 PHE B N 1
ATOM 7898 C CA . PHE B 1 354 ? 1.22130 -1.87303 -15.22937 1.000 58.53538 355 PHE B CA 1
ATOM 7899 C C . PHE B 1 354 ? 0.54171 -3.23691 -15.21189 1.000 58.04579 355 PHE B C 1
ATOM 7900 O O . PHE B 1 354 ? 1.18936 -4.26284 -14.96259 1.000 58.28808 355 PHE B O 1
ATOM 7908 N N . ARG B 1 355 ? -0.76731 -3.26893 -15.46749 1.000 59.22959 356 ARG B N 1
ATOM 7909 C CA . ARG B 1 355 ? -1.45302 -4.55176 -15.60187 1.000 64.95338 356 ARG B CA 1
ATOM 7910 C C . ARG B 1 355 ? -0.95913 -5.31554 -16.83042 1.000 68.58057 356 ARG B C 1
ATOM 7911 O O . ARG B 1 355 ? -0.76501 -6.53656 -16.77736 1.000 66.61232 356 ARG B O 1
ATOM 7919 N N . VAL B 1 356 ? -0.76422 -4.61481 -17.94919 1.000 63.19813 357 VAL B N 1
ATOM 7920 C CA . VAL B 1 356 ? -0.19893 -5.25449 -19.13311 1.000 61.18942 357 VAL B CA 1
ATOM 7921 C C . VAL B 1 356 ? 1.14297 -5.89911 -18.80108 1.000 69.11002 357 VAL B C 1
ATOM 7922 O O . VAL B 1 356 ? 1.43545 -7.02581 -19.22959 1.000 66.06721 357 VAL B O 1
ATOM 7926 N N . LEU B 1 357 ? 1.97415 -5.20064 -18.02149 1.000 61.49765 358 LEU B N 1
ATOM 7927 C CA . LEU B 1 357 ? 3.30695 -5.71930 -17.71756 1.000 60.87387 358 LEU B CA 1
ATOM 7928 C C . LEU B 1 357 ? 3.24578 -6.90680 -16.76496 1.000 60.22838 358 LEU B C 1
ATOM 7929 O O . LEU B 1 357 ? 3.97973 -7.88415 -16.94352 1.000 66.20430 358 LEU B O 1
ATOM 7934 N N . LEU B 1 358 ? 2.38604 -6.84891 -15.74520 1.000 62.96305 359 LEU B N 1
ATOM 7935 C CA . LEU B 1 358 ? 2.23449 -8.01196 -14.87292 1.000 63.49654 359 LEU B CA 1
ATOM 7936 C C . LEU B 1 358 ? 1.69885 -9.21480 -15.64347 1.000 62.07380 359 LEU B C 1
ATOM 7937 O O . LEU B 1 358 ? 2.11893 -10.35753 -15.40569 1.000 61.77001 359 LEU B O 1
ATOM 7942 N N . ASP B 1 359 ? 0.78965 -8.97626 -16.59133 1.000 58.16447 360 ASP B N 1
ATOM 7943 C CA . ASP B 1 359 ? 0.24317 -10.08038 -17.36606 1.000 66.49417 360 ASP B CA 1
ATOM 7944 C C . ASP B 1 359 ? 1.30740 -10.70257 -18.25825 1.000 63.10776 360 ASP B C 1
ATOM 7945 O O . ASP B 1 359 ? 1.41397 -11.93131 -18.33794 1.000 61.95982 360 ASP B O 1
ATOM 7950 N N . GLU B 1 360 ? 2.11139 -9.87058 -18.92613 1.000 64.47639 361 GLU B N 1
ATOM 7951 C CA . GLU B 1 360 ? 3.22021 -10.39960 -19.71258 1.000 63.74865 361 GLU B CA 1
ATOM 7952 C C . GLU B 1 360 ? 4.19703 -11.16430 -18.82696 1.000 60.42495 361 GLU B C 1
ATOM 7953 O O . GLU B 1 360 ? 4.68754 -12.23228 -19.20971 1.000 60.86929 361 GLU B O 1
ATOM 7959 N N . LEU B 1 361 ? 4.48173 -10.64053 -17.63250 1.000 59.72755 362 LEU B N 1
ATOM 7960 C CA . LEU B 1 361 ? 5.35466 -11.34887 -16.70245 1.000 59.48634 362 LEU B CA 1
ATOM 7961 C C . LEU B 1 361 ? 4.82187 -12.74078 -16.38307 1.000 61.29092 362 LEU B C 1
ATOM 7962 O O . LEU B 1 361 ? 5.59554 -13.70093 -16.29769 1.000 64.97659 362 LEU B O 1
ATOM 7967 N N . TYR B 1 362 ? 3.50768 -12.87402 -16.18429 1.000 58.65203 363 TYR B N 1
ATOM 7968 C CA . TYR B 1 362 ? 2.93424 -14.16130 -15.80616 1.000 59.90833 363 TYR B CA 1
ATOM 7969 C C . TYR B 1 362 ? 2.24340 -14.88257 -16.96927 1.000 67.42834 363 TYR B C 1
ATOM 7970 O O . TYR B 1 362 ? 1.34114 -15.69806 -16.74440 1.000 68.96773 363 TYR B O 1
ATOM 7979 N N . SER B 1 363 ? 2.67155 -14.62345 -18.20832 1.000 60.82660 364 SER B N 1
ATOM 7980 C CA . SER B 1 363 ? 2.08761 -15.29658 -19.36635 1.000 60.49420 364 SER B CA 1
ATOM 7981 C C . SER B 1 363 ? 2.46040 -16.77260 -19.40272 1.000 63.69071 364 SER B C 1
ATOM 7982 O O . SER B 1 363 ? 1.60299 -17.64370 -19.59637 1.000 61.07834 364 SER B O 1
ATOM 7985 N N . ARG B 1 364 ? 3.74911 -17.05668 -19.27215 1.000 62.68185 365 ARG B N 1
ATOM 7986 C CA . ARG B 1 364 ? 4.32451 -18.38703 -19.38823 1.000 61.70397 365 ARG B CA 1
ATOM 7987 C C . ARG B 1 364 ? 5.10397 -18.67211 -18.11198 1.000 62.55494 365 ARG B C 1
ATOM 7988 O O . ARG B 1 364 ? 6.05684 -17.95481 -17.79209 1.000 67.83415 365 ARG B O 1
ATOM 7996 N N . ASN B 1 365 ? 4.67950 -19.68559 -17.36727 1.000 63.79951 366 ASN B N 1
ATOM 7997 C CA . ASN B 1 365 ? 5.46866 -20.23613 -16.26939 1.000 61.02295 366 ASN B CA 1
ATOM 7998 C C . ASN B 1 365 ? 6.38037 -21.30269 -16.86118 1.000 73.86649 366 ASN B C 1
ATOM 7999 O O . ASN B 1 365 ? 5.91484 -22.38959 -17.22386 1.000 76.89681 366 ASN B O 1
ATOM 8004 N N . PHE B 1 366 ? 7.67647 -21.00500 -16.97105 1.000 67.33919 367 PHE B N 1
ATOM 8005 C CA . PHE B 1 366 ? 8.53965 -21.96516 -17.64823 1.000 64.99995 367 PHE B CA 1
ATOM 8006 C C . PHE B 1 366 ? 8.85661 -23.17968 -16.78644 1.000 65.08833 367 PHE B C 1
ATOM 8007 O O . PHE B 1 366 ? 9.68313 -24.00109 -17.18756 1.000 69.89535 367 PHE B O 1
ATOM 8015 N N . ALA B 1 367 ? 8.24580 -23.30534 -15.61327 1.000 75.68032 368 ALA B N 1
ATOM 8016 C CA . ALA B 1 367 ? 8.39019 -24.50282 -14.80012 1.000 68.26567 368 ALA B CA 1
ATOM 8017 C C . ALA B 1 367 ? 7.20895 -25.44862 -14.93240 1.000 72.54811 368 ALA B C 1
ATOM 8018 O O . ALA B 1 367 ? 7.37032 -26.65175 -14.71737 1.000 74.10268 368 ALA B O 1
ATOM 8020 N N . SER B 1 368 ? 6.02785 -24.93469 -15.27041 1.000 91.16347 369 SER B N 1
ATOM 8021 C CA . SER B 1 368 ? 4.85678 -25.78297 -15.44998 1.000 83.99751 369 SER B CA 1
ATOM 8022 C C . SER B 1 368 ? 5.07395 -26.70793 -16.64270 1.000 90.65880 369 SER B C 1
ATOM 8023 O O . SER B 1 368 ? 5.24383 -26.25050 -17.77857 1.000 92.33728 369 SER B O 1
ATOM 8026 N N . GLY B 1 369 ? 5.08857 -28.01019 -16.37708 1.000 81.16305 370 GLY B N 1
ATOM 8027 C CA . GLY B 1 369 ? 5.49587 -28.99995 -17.34887 1.000 68.85044 370 GLY B CA 1
ATOM 8028 C C . GLY B 1 369 ? 6.81502 -29.65512 -17.01875 1.000 75.84283 370 GLY B C 1
ATOM 8029 O O . GLY B 1 369 ? 7.23039 -30.57979 -17.72966 1.000 69.05851 370 GLY B O 1
ATOM 8030 N N . ALA B 1 370 ? 7.49019 -29.20247 -15.97392 1.000 67.93649 371 ALA B N 1
ATOM 8031 C CA . ALA B 1 370 ? 8.76573 -29.77149 -15.58066 1.000 77.39295 371 ALA B CA 1
ATOM 8032 C C . ALA B 1 370 ? 8.57016 -30.94135 -14.62479 1.000 74.31110 371 ALA B C 1
ATOM 8033 O O . ALA B 1 370 ? 7.52496 -31.09239 -13.98795 1.000 79.85004 371 ALA B O 1
ATOM 8035 N N . GLN B 1 371 ? 9.60767 -31.76471 -14.51862 1.000 72.77891 372 GLN B N 1
ATOM 8036 C CA . GLN B 1 371 ? 9.68007 -32.76585 -13.46641 1.000 75.10581 372 GLN B CA 1
ATOM 8037 C C . GLN B 1 371 ? 10.45572 -32.22491 -12.27808 1.000 73.81457 372 GLN B C 1
ATOM 8038 O O . GLN B 1 371 ? 11.40712 -31.45538 -12.43606 1.000 71.54695 372 GLN B O 1
ATOM 8044 N N . ALA B 1 372 ? 10.03968 -32.63111 -11.08557 1.000 74.44824 373 ALA B N 1
ATOM 8045 C CA . ALA B 1 372 ? 10.65905 -32.18016 -9.85137 1.000 81.90650 373 ALA B CA 1
ATOM 8046 C C . ALA B 1 372 ? 11.28661 -33.35564 -9.12216 1.000 84.39028 373 ALA B C 1
ATOM 8047 O O . ALA B 1 372 ? 10.64771 -34.39720 -8.94528 1.000 87.07840 373 ALA B O 1
ATOM 8049 N N . GLU B 1 373 ? 12.53467 -33.17934 -8.70715 1.000 88.08750 374 GLU B N 1
ATOM 8050 C CA . GLU B 1 373 ? 13.24491 -34.11229 -7.85121 1.000 91.64424 374 GLU B CA 1
ATOM 8051 C C . GLU B 1 373 ? 13.72439 -33.35109 -6.62528 1.000 87.33056 374 GLU B C 1
ATOM 8052 O O . GLU B 1 373 ? 13.77755 -32.11964 -6.62078 1.000 88.21405 374 GLU B O 1
ATOM 8058 N N . SER B 1 374 ? 14.09244 -34.08769 -5.58399 1.000 86.36348 375 SER B N 1
ATOM 8059 C CA . SER B 1 374 ? 14.51086 -33.45702 -4.34350 1.000 91.26966 375 SER B CA 1
ATOM 8060 C C . SER B 1 374 ? 15.64647 -34.24597 -3.71332 1.000 86.20773 375 SER B C 1
ATOM 8061 O O . SER B 1 374 ? 15.75021 -35.46194 -3.88561 1.000 78.03327 375 SER B O 1
ATOM 8064 N N . SER B 1 375 ? 16.49984 -33.52840 -2.97641 1.000 93.88138 376 SER B N 1
ATOM 8065 C CA . SER B 1 375 ? 17.55790 -34.17900 -2.20985 1.000 91.14780 376 SER B CA 1
ATOM 8066 C C . SER B 1 375 ? 16.98059 -35.20738 -1.24558 1.000 94.55440 376 SER B C 1
ATOM 8067 O O . SER B 1 375 ? 17.58882 -36.25731 -1.00565 1.000 91.97828 376 SER B O 1
ATOM 8070 N N . SER B 1 376 ? 15.80717 -34.92107 -0.68889 1.000 93.73383 377 SER B N 1
ATOM 8071 C CA . SER B 1 376 ? 15.06734 -35.85475 0.14917 1.000 89.78879 377 SER B CA 1
ATOM 8072 C C . SER B 1 376 ? 13.62375 -35.37306 0.21171 1.000 91.99150 377 SER B C 1
ATOM 8073 O O . SER B 1 376 ? 13.27975 -34.31448 -0.31978 1.000 93.46020 377 SER B O 1
ATOM 8076 N N . SER B 1 377 ? 12.77913 -36.15717 0.87550 1.000 95.29459 378 SER B N 1
ATOM 8077 C CA . SER B 1 377 ? 11.40251 -35.77008 1.14421 1.000 92.64652 378 SER B CA 1
ATOM 8078 C C . SER B 1 377 ? 11.02478 -36.31913 2.51155 1.000 98.73686 378 SER B C 1
ATOM 8079 O O . SER B 1 377 ? 11.76360 -37.10487 3.11139 1.000 100.89875 378 SER B O 1
ATOM 8082 N N . TRP B 1 378 ? 9.86568 -35.89967 3.01420 1.000 94.28532 379 TRP B N 1
ATOM 8083 C CA . TRP B 1 378 ? 9.43793 -36.29318 4.35238 1.000 100.62910 379 TRP B CA 1
ATOM 8084 C C . TRP B 1 378 ? 7.94861 -36.59719 4.34237 1.000 95.22432 379 TRP B C 1
ATOM 8085 O O . TRP B 1 378 ? 7.13274 -35.70213 4.10153 1.000 95.27980 379 TRP B O 1
ATOM 8096 N N . LYS B 1 379 ? 7.60686 -37.85873 4.60776 1.000 90.78946 380 LYS B N 1
ATOM 8097 C CA . LYS B 1 379 ? 6.23209 -38.27495 4.88463 1.000 92.20385 380 LYS B CA 1
ATOM 8098 C C . LYS B 1 379 ? 5.25421 -37.79746 3.81113 1.000 88.41540 380 LYS B C 1
ATOM 8099 O O . LYS B 1 379 ? 4.15172 -37.33284 4.10668 1.000 91.95873 380 LYS B O 1
ATOM 8105 N N . GLY B 1 380 ? 5.66290 -37.90813 2.54879 1.000 84.49480 381 GLY B N 1
ATOM 8106 C CA . GLY B 1 380 ? 4.77200 -37.69011 1.42890 1.000 84.13351 381 GLY B CA 1
ATOM 8107 C C . GLY B 1 380 ? 4.83731 -36.32075 0.78474 1.000 87.28608 381 GLY B C 1
ATOM 8108 O O . GLY B 1 380 ? 4.31422 -36.15871 -0.32590 1.000 83.56468 381 GLY B O 1
ATOM 8109 N N . HIS B 1 381 ? 5.45828 -35.33524 1.43152 1.000 81.59572 382 HIS B N 1
ATOM 8110 C CA . HIS B 1 381 ? 5.61838 -34.00872 0.83204 1.000 86.78624 382 HIS B CA 1
ATOM 8111 C C . HIS B 1 381 ? 6.76064 -34.07929 -0.17902 1.000 85.33630 382 HIS B C 1
ATOM 8112 O O . HIS B 1 381 ? 7.92229 -33.81953 0.14290 1.000 84.49041 382 HIS B O 1
ATOM 8119 N N . GLY B 1 382 ? 6.42229 -34.43748 -1.43471 1.000 81.17771 383 GLY B N 1
ATOM 8120 C CA . GLY B 1 382 ? 7.42331 -34.61704 -2.46713 1.000 80.96251 383 GLY B CA 1
ATOM 8121 C C . GLY B 1 382 ? 7.72020 -33.34245 -3.24370 1.000 78.34824 383 GLY B C 1
ATOM 8122 O O . GLY B 1 382 ? 7.03196 -32.33472 -3.11678 1.000 76.69527 383 GLY B O 1
ATOM 8123 N N . ALA B 1 383 ? 8.76158 -33.41672 -4.07675 1.000 75.73454 384 ALA B N 1
ATOM 8124 C CA . ALA B 1 383 ? 9.22626 -32.23520 -4.79982 1.000 77.28266 384 ALA B CA 1
ATOM 8125 C C . ALA B 1 383 ? 8.13093 -31.65006 -5.68557 1.000 74.74931 384 ALA B C 1
ATOM 8126 O O . ALA B 1 383 ? 7.91804 -30.43121 -5.70744 1.000 77.50832 384 ALA B O 1
ATOM 8128 N N . GLU B 1 384 ? 7.42469 -32.50686 -6.42243 1.000 76.64625 385 GLU B N 1
ATOM 8129 C CA . GLU B 1 384 ? 6.34432 -32.09697 -7.31457 1.000 74.90128 385 GLU B CA 1
ATOM 8130 C C . GLU B 1 384 ? 5.43422 -31.04192 -6.69179 1.000 78.34329 385 GLU B C 1
ATOM 8131 O O . GLU B 1 384 ? 4.91055 -30.16996 -7.39354 1.000 76.81764 385 GLU B O 1
ATOM 8137 N N . GLN B 1 385 ? 5.29011 -31.08332 -5.36631 1.000 78.91698 386 GLN B N 1
ATOM 8138 C CA . GLN B 1 385 ? 4.34730 -30.24351 -4.63773 1.000 79.15777 386 GLN B CA 1
ATOM 8139 C C . GLN B 1 385 ? 4.67852 -28.75504 -4.72244 1.000 81.25516 386 GLN B C 1
ATOM 8140 O O . GLN B 1 385 ? 3.92708 -27.92303 -4.20015 1.000 82.99793 386 GLN B O 1
ATOM 8146 N N . VAL B 1 386 ? 5.79197 -28.39464 -5.36678 1.000 79.86286 387 VAL B N 1
ATOM 8147 C CA . VAL B 1 386 ? 6.13495 -26.98550 -5.52631 1.000 71.20591 387 VAL B CA 1
ATOM 8148 C C . VAL B 1 386 ? 5.72280 -26.43912 -6.88548 1.000 80.82617 387 VAL B C 1
ATOM 8149 O O . VAL B 1 386 ? 5.90907 -25.24062 -7.14122 1.000 80.82269 387 VAL B O 1
ATOM 8153 N N . LEU B 1 387 ? 5.14978 -27.27412 -7.76069 1.000 76.91464 388 LEU B N 1
ATOM 8154 C CA . LEU B 1 387 ? 4.85149 -26.85767 -9.12452 1.000 64.63413 388 LEU B CA 1
ATOM 8155 C C . LEU B 1 387 ? 3.49309 -26.19344 -9.27498 1.000 72.63212 388 LEU B C 1
ATOM 8156 O O . LEU B 1 387 ? 3.29391 -25.43952 -10.23472 1.000 69.78554 388 LEU B O 1
ATOM 8161 N N . ASP B 1 388 ? 2.56337 -26.43834 -8.35598 1.000 72.31881 389 ASP B N 1
ATOM 8162 C CA . ASP B 1 388 ? 1.21997 -25.88923 -8.46549 1.000 67.65267 389 ASP B CA 1
ATOM 8163 C C . ASP B 1 388 ? 1.09746 -24.48494 -7.89010 1.000 75.61497 389 ASP B C 1
ATOM 8164 O O . ASP B 1 388 ? -0.01200 -23.94073 -7.85665 1.000 78.47808 389 ASP B O 1
ATOM 8169 N N . ARG B 1 389 ? 2.20120 -23.90036 -7.42108 1.000 78.68975 390 ARG B N 1
ATOM 8170 C CA . ARG B 1 389 ? 2.23821 -22.53156 -6.91578 1.000 76.02300 390 ARG B CA 1
ATOM 8171 C C . ARG B 1 389 ? 1.33099 -22.30021 -5.71173 1.000 76.98265 390 ARG B C 1
ATOM 8172 O O . ARG B 1 389 ? 1.35815 -21.21537 -5.11953 1.000 85.05841 390 ARG B O 1
ATOM 8180 N N . LYS B 1 390 ? 0.52479 -23.29095 -5.33871 1.000 73.55105 391 LYS B N 1
ATOM 8181 C CA . LYS B 1 390 ? -0.38390 -23.13113 -4.21233 1.000 75.73803 391 LYS B CA 1
ATOM 8182 C C . LYS B 1 390 ? 0.36854 -23.20821 -2.89187 1.000 72.46204 391 LYS B C 1
ATOM 8183 O O . LYS B 1 390 ? 1.22903 -24.07239 -2.69604 1.000 75.48312 391 LYS B O 1
ATOM 8189 N N . ARG B 1 391 ? 0.02683 -22.29665 -1.98012 1.000 72.63429 392 ARG B N 1
ATOM 8190 C CA . ARG B 1 391 ? 0.67694 -22.24701 -0.67662 1.000 73.23490 392 ARG B CA 1
ATOM 8191 C C . ARG B 1 391 ? 0.23706 -23.39185 0.22882 1.000 72.81606 392 ARG B C 1
ATOM 8192 O O . ARG B 1 391 ? 0.92390 -23.69150 1.21262 1.000 66.96700 392 ARG B O 1
ATOM 8200 N N . THR B 1 392 ? -0.85853 -24.07238 -0.10773 1.000 72.77751 393 THR B N 1
ATOM 8201 C CA . THR B 1 392 ? -1.33783 -25.17199 0.71580 1.000 72.09835 393 THR B CA 1
ATOM 8202 C C . THR B 1 392 ? -0.63267 -26.48785 0.41652 1.000 68.05966 393 THR B C 1
ATOM 8203 O O . THR B 1 392 ? -0.72273 -27.41453 1.22787 1.000 74.04726 393 THR B O 1
ATOM 8207 N N . THR B 1 393 ? 0.07989 -26.58718 -0.70208 1.000 76.08850 394 THR B N 1
ATOM 8208 C CA . THR B 1 393 ? 0.81710 -27.79001 -1.07074 1.000 79.48986 394 THR B CA 1
ATOM 8209 C C . THR B 1 393 ? 2.30071 -27.47128 -1.06245 1.000 69.63717 394 THR B C 1
ATOM 8210 O O . THR B 1 393 ? 2.72371 -26.47185 -1.65158 1.000 72.21503 394 THR B O 1
ATOM 8214 N N . TYR B 1 394 ? 3.09352 -28.33396 -0.43601 1.000 65.95444 395 TYR B N 1
ATOM 8215 C CA . TYR B 1 394 ? 4.48491 -27.98182 -0.21786 1.000 78.29407 395 TYR B CA 1
ATOM 8216 C C . TYR B 1 394 ? 5.35810 -29.22291 -0.11252 1.000 81.09984 395 TYR B C 1
ATOM 8217 O O . TYR B 1 394 ? 4.89513 -30.32405 0.19520 1.000 71.33624 395 TYR B O 1
ATOM 8226 N N . TRP B 1 395 ? 6.63891 -29.00702 -0.39116 1.000 78.25282 396 TRP B N 1
ATOM 8227 C CA . TRP B 1 395 ? 7.70942 -29.96927 -0.19003 1.000 80.09309 396 TRP B CA 1
ATOM 8228 C C . TRP B 1 395 ? 8.39981 -29.70206 1.13727 1.000 81.08480 396 TRP B C 1
ATOM 8229 O O . TRP B 1 395 ? 8.61423 -28.54577 1.50821 1.000 87.19496 396 TRP B O 1
ATOM 8240 N N . VAL B 1 396 ? 8.74341 -30.76925 1.85406 1.000 82.21127 397 VAL B N 1
ATOM 8241 C CA . VAL B 1 396 ? 9.53743 -30.66300 3.07202 1.000 86.95177 397 VAL B CA 1
ATOM 8242 C C . VAL B 1 396 ? 10.68365 -31.66250 2.98400 1.000 96.39513 397 VAL B C 1
ATOM 8243 O O . VAL B 1 396 ? 10.50499 -32.79377 2.51538 1.000 92.19238 397 VAL B O 1
ATOM 8247 N N . ALA B 1 397 ? 11.87278 -31.22442 3.38763 1.000 97.43075 398 ALA B N 1
ATOM 8248 C CA . ALA B 1 397 ? 13.03247 -32.09844 3.41179 1.000 96.92027 398 ALA B CA 1
ATOM 8249 C C . ALA B 1 397 ? 13.02262 -32.95667 4.67389 1.000 102.14185 398 ALA B C 1
ATOM 8250 O O . ALA B 1 397 ? 12.18597 -32.79460 5.56640 1.000 99.21512 398 ALA B O 1
ATOM 8252 N N . ALA B 1 398 ? 13.94871 -33.87081 4.73544 1.000 110.57317 399 ALA B N 1
ATOM 8253 C CA . ALA B 1 398 ? 14.05582 -34.67047 5.94320 1.000 114.99973 399 ALA B CA 1
ATOM 8254 C C . ALA B 1 398 ? 15.08546 -34.05956 6.88788 1.000 117.04360 399 ALA B C 1
ATOM 8255 O O . ALA B 1 398 ? 16.08146 -33.48289 6.43965 1.000 113.67141 399 ALA B O 1
ATOM 8257 N N . PRO B 1 399 ? 14.87238 -34.15489 8.20435 1.000 135.62037 400 PRO B N 1
ATOM 8258 C CA . PRO B 1 399 ? 15.83720 -33.57404 9.14990 1.000 134.64528 400 PRO B CA 1
ATOM 8259 C C . PRO B 1 399 ? 17.15152 -34.33645 9.15049 1.000 132.11598 400 PRO B C 1
ATOM 8260 O O . PRO B 1 399 ? 17.60769 -34.81437 10.19357 1.000 133.27014 400 PRO B O 1
ATOM 8264 N N . GLU B 1 400 ? 17.76830 -34.45575 7.97789 1.000 122.77036 401 GLU B N 1
ATOM 8265 C CA . GLU B 1 400 ? 18.87355 -35.38243 7.79069 1.000 117.70881 401 GLU B CA 1
ATOM 8266 C C . GLU B 1 400 ? 19.93631 -34.77511 6.88540 1.000 117.46745 401 GLU B C 1
ATOM 8267 O O . GLU B 1 400 ? 21.06707 -34.53814 7.32294 1.000 121.62302 401 GLU B O 1
ATOM 8273 N N . ASP B 1 401 ? 19.58766 -34.51302 5.62660 1.000 119.56264 402 ASP B N 1
ATOM 8274 C CA . ASP B 1 401 ? 20.55610 -33.94912 4.69514 1.000 121.46054 402 ASP B CA 1
ATOM 8275 C C . ASP B 1 401 ? 20.85235 -32.50156 5.06577 1.000 114.10555 402 ASP B C 1
ATOM 8276 O O . ASP B 1 401 ? 19.95892 -31.64948 5.06132 1.000 108.87335 402 ASP B O 1
ATOM 8281 N N . LYS B 1 402 ? 22.11497 -32.22186 5.38618 1.000 117.40748 403 LYS B N 1
ATOM 8282 C CA . LYS B 1 402 ? 22.48615 -30.86394 5.75340 1.000 122.74628 403 LYS B CA 1
ATOM 8283 C C . LYS B 1 402 ? 22.50943 -29.92417 4.55612 1.000 127.53712 403 LYS B C 1
ATOM 8284 O O . LYS B 1 402 ? 22.62019 -28.70828 4.74758 1.000 121.55837 403 LYS B O 1
ATOM 8290 N N . HIS B 1 403 ? 22.39684 -30.45294 3.33814 1.000 137.36323 404 HIS B N 1
ATOM 8291 C CA . HIS B 1 403 ? 22.35790 -29.65201 2.11525 1.000 128.22628 404 HIS B CA 1
ATOM 8292 C C . HIS B 1 403 ? 21.10414 -30.02321 1.33076 1.000 124.46617 404 HIS B C 1
ATOM 8293 O O . HIS B 1 403 ? 21.18529 -30.69152 0.29343 1.000 120.12795 404 HIS B O 1
ATOM 8300 N N . PRO B 1 404 ? 19.92533 -29.60935 1.79622 1.000 114.41536 405 PRO B N 1
ATOM 8301 C CA . PRO B 1 404 ? 18.69658 -29.93262 1.06103 1.000 100.07330 405 PRO B CA 1
ATOM 8302 C C . PRO B 1 404 ? 18.60413 -29.15650 -0.24349 1.000 102.66393 405 PRO B C 1
ATOM 8303 O O . PRO B 1 404 ? 19.05213 -28.01116 -0.35001 1.000 105.72153 405 PRO B O 1
ATOM 8307 N N . CYS B 1 405 ? 17.99945 -29.79601 -1.24367 1.000 98.87769 406 CYS B N 1
ATOM 8308 C CA . CYS B 1 405 ? 17.98757 -29.25565 -2.59449 1.000 91.62907 406 CYS B CA 1
ATOM 8309 C C . CYS B 1 405 ? 16.72631 -29.70300 -3.31858 1.000 89.60445 406 CYS B C 1
ATOM 8310 O O . CYS B 1 405 ? 16.15362 -30.75090 -3.01083 1.000 88.71645 406 CYS B O 1
ATOM 8313 N N . VAL B 1 406 ? 16.30690 -28.89747 -4.29188 1.000 82.92671 407 VAL B N 1
ATOM 8314 C CA . VAL B 1 406 ? 15.17917 -29.21510 -5.16172 1.000 81.35883 407 VAL B CA 1
ATOM 8315 C C . VAL B 1 406 ? 15.57762 -28.90440 -6.59565 1.000 93.49968 407 VAL B C 1
ATOM 8316 O O . VAL B 1 406 ? 16.08619 -27.81401 -6.87930 1.000 90.08527 407 VAL B O 1
ATOM 8320 N N . VAL B 1 407 ? 15.33484 -29.85710 -7.49676 1.000 86.22439 408 VAL B N 1
ATOM 8321 C CA . VAL B 1 407 ? 15.74777 -29.77212 -8.89067 1.000 84.24190 408 VAL B CA 1
ATOM 8322 C C . VAL B 1 407 ? 14.50771 -29.80473 -9.77242 1.000 85.54974 408 VAL B C 1
ATOM 8323 O O . VAL B 1 407 ? 13.63689 -30.66447 -9.59562 1.000 85.75952 408 VAL B O 1
ATOM 8327 N N . LEU B 1 408 ? 14.43733 -28.88070 -10.72564 1.000 87.57557 409 LEU B N 1
ATOM 8328 C CA . LEU B 1 408 ? 13.42001 -28.87956 -11.76759 1.000 83.17655 409 LEU B CA 1
ATOM 8329 C C . LEU B 1 408 ? 14.09461 -29.14658 -13.10653 1.000 81.54048 409 LEU B C 1
ATOM 8330 O O . LEU B 1 408 ? 15.01009 -28.41350 -13.49978 1.000 81.15041 409 LEU B O 1
ATOM 8335 N N . LYS B 1 409 ? 13.64578 -30.20170 -13.78681 1.000 82.78028 410 LYS B N 1
ATOM 8336 C CA . LYS B 1 409 ? 14.08374 -30.55451 -15.13227 1.000 78.08229 410 LYS B CA 1
ATOM 8337 C C . LYS B 1 409 ? 12.99877 -30.16886 -16.13033 1.000 76.31350 410 LYS B C 1
ATOM 8338 O O . LYS B 1 409 ? 11.83100 -30.52702 -15.94894 1.000 77.38662 410 LYS B O 1
ATOM 8344 N N . LEU B 1 410 ? 13.38983 -29.48191 -17.19549 1.000 77.16608 411 LEU B N 1
ATOM 8345 C CA . LEU B 1 410 ? 12.46529 -28.87843 -18.14589 1.000 81.14351 411 LEU B CA 1
ATOM 8346 C C . LEU B 1 410 ? 12.36303 -29.70141 -19.42913 1.000 77.67961 411 LEU B C 1
ATOM 8347 O O . LEU B 1 410 ? 13.22652 -30.53526 -19.71704 1.000 72.15899 411 LEU B O 1
ATOM 8352 N N . PRO B 1 411 ? 11.30018 -29.50743 -20.22303 1.000 70.38387 412 PRO B N 1
ATOM 8353 C CA . PRO B 1 411 ? 11.16057 -30.30852 -21.45472 1.000 74.63495 412 PRO B CA 1
ATOM 8354 C C . PRO B 1 411 ? 12.15788 -29.94791 -22.53572 1.000 74.03872 412 PRO B C 1
ATOM 8355 O O . PRO B 1 411 ? 12.55373 -30.82230 -23.31890 1.000 77.40853 412 PRO B O 1
ATOM 8359 N N . GLU B 1 412 ? 12.55726 -28.68584 -22.61253 1.000 74.95296 413 GLU B N 1
ATOM 8360 C CA . GLU B 1 412 ? 13.61517 -28.23911 -23.50439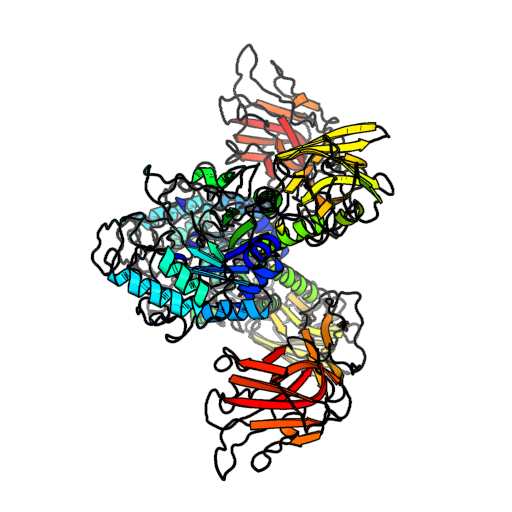 1.000 73.89574 413 GLU B CA 1
ATOM 8361 C C . GLU B 1 412 ? 14.21106 -26.97061 -22.91869 1.000 77.23315 413 GLU B C 1
ATOM 8362 O O . GLU B 1 412 ? 13.61430 -26.36159 -22.02364 1.000 79.91658 413 GLU B O 1
ATOM 8368 N N . PRO B 1 413 ? 15.39555 -26.56811 -23.36713 1.000 80.87329 414 PRO B N 1
ATOM 8369 C CA . PRO B 1 413 ? 15.93367 -25.27141 -22.94085 1.000 83.10921 414 PRO B CA 1
ATOM 8370 C C . PRO B 1 413 ? 14.94973 -24.14064 -23.21591 1.000 75.08759 414 PRO B C 1
ATOM 8371 O O . PRO B 1 413 ? 14.34718 -24.06309 -24.28937 1.000 79.20052 414 PRO B O 1
ATOM 8375 N N . ALA B 1 414 ? 14.75323 -23.28386 -22.21591 1.000 71.05935 415 ALA B N 1
ATOM 8376 C CA . ALA B 1 414 ? 13.81929 -22.17229 -22.30706 1.000 69.97872 415 ALA B CA 1
ATOM 8377 C C . ALA B 1 414 ? 14.50074 -20.88850 -21.85045 1.000 80.42188 415 ALA B C 1
ATOM 8378 O O . ALA B 1 414 ? 15.37922 -20.90874 -20.98102 1.000 72.06220 415 ALA B O 1
ATOM 8380 N N . ALA B 1 415 ? 14.08337 -19.76839 -22.44673 1.000 74.51612 416 ALA B N 1
ATOM 8381 C CA . ALA B 1 415 ? 14.69027 -18.46377 -22.20208 1.000 69.69039 416 ALA B CA 1
ATOM 8382 C C . ALA B 1 415 ? 13.89500 -17.73405 -21.12828 1.000 77.23887 416 ALA B C 1
ATOM 8383 O O . ALA B 1 415 ? 12.75253 -17.32246 -21.36134 1.000 67.32937 416 ALA B O 1
ATOM 8385 N N . PHE B 1 416 ? 14.52192 -17.53655 -19.97108 1.000 71.03509 417 PHE B N 1
ATOM 8386 C CA . PHE B 1 416 ? 13.88564 -16.85313 -18.85868 1.000 66.49828 417 PHE B CA 1
ATOM 8387 C C . PHE B 1 416 ? 14.96245 -16.17811 -18.02084 1.000 75.68443 417 PHE B C 1
ATOM 8388 O O . PHE B 1 416 ? 16.16627 -16.35929 -18.24630 1.000 84.21512 417 PHE B O 1
ATOM 8396 N N . ASP B 1 417 ? 14.50972 -15.38306 -17.04337 1.000 71.48343 418 ASP B N 1
ATOM 8397 C CA . ASP B 1 417 ? 15.44217 -14.61748 -16.22443 1.000 70.47047 418 ASP B CA 1
ATOM 8398 C C . ASP B 1 417 ? 14.91246 -14.30494 -14.82802 1.000 66.50381 418 ASP B C 1
ATOM 8399 O O . ASP B 1 417 ? 15.55324 -13.52501 -14.11267 1.000 71.58378 418 ASP B O 1
ATOM 8404 N N . VAL B 1 418 ? 13.78819 -14.87942 -14.40366 1.000 67.36054 419 VAL B N 1
ATOM 8405 C CA . VAL B 1 418 ? 13.21100 -14.59698 -13.09132 1.000 72.71774 419 VAL B CA 1
ATOM 8406 C C . VAL B 1 418 ? 12.74996 -15.90487 -12.46470 1.000 64.05795 419 VAL B C 1
ATOM 8407 O O . VAL B 1 418 ? 12.04627 -16.69242 -13.10333 1.000 62.36063 419 VAL B O 1
ATOM 8411 N N . ILE B 1 419 ? 13.12448 -16.12839 -11.21261 1.000 62.48498 420 ILE B N 1
ATOM 8412 C CA . ILE B 1 419 ? 12.60122 -17.24918 -10.44500 1.000 64.24361 420 ILE B CA 1
ATOM 8413 C C . ILE B 1 419 ? 11.71794 -16.68912 -9.33997 1.000 61.21211 420 ILE B C 1
ATOM 8414 O O . ILE B 1 419 ? 11.91235 -15.56301 -8.87233 1.000 67.86060 420 ILE B O 1
ATOM 8419 N N . ARG B 1 420 ? 10.71344 -17.46844 -8.95308 1.000 63.22878 421 ARG B N 1
ATOM 8420 C CA . ARG B 1 420 ? 9.80496 -17.12522 -7.86751 1.000 60.88055 421 ARG B CA 1
ATOM 8421 C C . ARG B 1 420 ? 9.78332 -18.29087 -6.89836 1.000 64.22713 421 ARG B C 1
ATOM 8422 O O . ARG B 1 420 ? 9.47986 -19.42375 -7.29333 1.000 69.00588 421 ARG B O 1
ATOM 8430 N N . LEU B 1 421 ? 10.09473 -18.00880 -5.63988 1.000 64.60062 422 LEU B N 1
ATOM 8431 C CA . LEU B 1 421 ? 10.16570 -19.01819 -4.59772 1.000 68.07270 422 LEU B CA 1
ATOM 8432 C C . LEU B 1 421 ? 9.19553 -18.65633 -3.47954 1.000 68.97726 422 LEU B C 1
ATOM 8433 O O . LEU B 1 421 ? 8.92205 -17.47905 -3.22992 1.000 65.38983 422 LEU B O 1
ATOM 8438 N N . ALA B 1 422 ? 8.65351 -19.67616 -2.82192 1.000 67.11468 423 ALA B N 1
ATOM 8439 C CA . ALA B 1 422 ? 7.71724 -19.41476 -1.73925 1.000 60.25296 423 ALA B CA 1
ATOM 8440 C C . ALA B 1 422 ? 7.70436 -20.59583 -0.78505 1.000 67.24137 423 ALA B C 1
ATOM 8441 O O . ALA B 1 422 ? 7.78066 -21.75036 -1.21716 1.000 78.04094 423 ALA B O 1
ATOM 8443 N N . GLU B 1 423 ? 7.58143 -20.28093 0.55265 1.000 68.20937 424 GLU B N 1
ATOM 8444 C CA . GLU B 1 423 ? 7.53554 -21.15263 1.71493 1.000 74.14652 424 GLU B CA 1
ATOM 8445 C C . GLU B 1 423 ? 6.10633 -21.29361 2.22717 1.000 74.97526 424 GLU B C 1
ATOM 8446 O O . GLU B 1 423 ? 5.30786 -20.35488 2.13421 1.000 65.35722 424 GLU B O 1
ATOM 8452 N N . PRO B 1 424 ? 5.75949 -22.45403 2.78648 1.000 74.56132 425 PRO B N 1
ATOM 8453 C CA . PRO B 1 424 ? 4.48361 -22.56736 3.50115 1.000 73.17252 425 PRO B CA 1
ATOM 8454 C C . PRO B 1 424 ? 4.53712 -21.79701 4.80908 1.000 78.28426 425 PRO B C 1
ATOM 8455 O O . PRO B 1 424 ? 4.79360 -22.36864 5.87600 1.000 78.73290 425 PRO B O 1
ATOM 8459 N N . ILE B 1 425 ? 4.30311 -20.48442 4.72670 1.000 77.64665 426 ILE B N 1
ATOM 8460 C CA . ILE B 1 425 ? 4.51487 -19.61138 5.87093 1.000 72.29792 426 ILE B CA 1
ATOM 8461 C C . ILE B 1 425 ? 3.61270 -19.96562 7.03794 1.000 72.38471 426 ILE B C 1
ATOM 8462 O O . ILE B 1 425 ? 3.95676 -19.67009 8.18686 1.000 74.74931 426 ILE B O 1
ATOM 8467 N N . GLN B 1 426 ? 2.47138 -20.61137 6.78163 1.000 68.11447 427 GLN B N 1
ATOM 8468 C CA . GLN B 1 426 ? 1.61082 -21.03394 7.88009 1.000 74.38700 427 GLN B CA 1
ATOM 8469 C C . GLN B 1 426 ? 2.35408 -21.90586 8.88317 1.000 73.21239 427 GLN B C 1
ATOM 8470 O O . GLN B 1 426 ? 1.91794 -22.01864 10.03498 1.000 76.26578 427 GLN B O 1
ATOM 8476 N N . LEU B 1 427 ? 3.47053 -22.50847 8.47756 1.000 69.32207 428 LEU B N 1
ATOM 8477 C CA . LEU B 1 427 ? 4.29643 -23.30758 9.36715 1.000 76.85740 428 LEU B CA 1
ATOM 8478 C C . LEU B 1 427 ? 5.48243 -22.53593 9.92956 1.000 79.40104 428 LEU B C 1
ATOM 8479 O O . LEU B 1 427 ? 6.18999 -23.06186 10.79586 1.000 82.93871 428 LEU B O 1
ATOM 8484 N N . GLY B 1 428 ? 5.71437 -21.31128 9.46838 1.000 72.55885 429 GLY B N 1
ATOM 8485 C CA . GLY B 1 428 ? 6.80247 -20.49034 9.94459 1.000 75.17444 429 GLY B CA 1
ATOM 8486 C C . GLY B 1 428 ? 7.65537 -20.01864 8.79445 1.000 79.12568 429 GLY B C 1
ATOM 8487 O O . GLY B 1 428 ? 7.31952 -20.20266 7.62000 1.000 80.95222 429 GLY B O 1
ATOM 8488 N N . GLN B 1 429 ? 8.77260 -19.37737 9.13054 1.000 79.33158 430 GLN B N 1
ATOM 8489 C CA . GLN B 1 429 ? 9.77313 -18.96950 8.15216 1.000 74.29369 430 GLN B CA 1
ATOM 8490 C C . GLN B 1 429 ? 11.09236 -19.62440 8.53139 1.000 82.30465 430 GLN B C 1
ATOM 8491 O O . GLN B 1 429 ? 11.62729 -19.36166 9.61315 1.000 83.93465 430 GLN B O 1
ATOM 8497 N N . ARG B 1 430 ? 11.62215 -20.46320 7.64089 1.000 81.40218 431 ARG B N 1
ATOM 8498 C CA . ARG B 1 430 ? 12.70993 -21.36575 7.99376 1.000 81.20227 431 ARG B CA 1
ATOM 8499 C C . ARG B 1 430 ? 14.01775 -21.07425 7.27611 1.000 80.66763 431 ARG B C 1
ATOM 8500 O O . ARG B 1 430 ? 15.07083 -21.03861 7.91807 1.000 88.58402 431 ARG B O 1
ATOM 8508 N N . VAL B 1 431 ? 13.98599 -20.86382 5.96134 1.000 82.30478 432 VAL B N 1
ATOM 8509 C CA . VAL B 1 431 ? 15.22040 -20.68514 5.20602 1.000 88.69300 432 VAL B CA 1
ATOM 8510 C C . VAL B 1 431 ? 15.91701 -19.40131 5.63788 1.000 94.77499 432 VAL B C 1
ATOM 8511 O O . VAL B 1 431 ? 15.27240 -18.37556 5.89758 1.000 85.29161 432 VAL B O 1
ATOM 8515 N N . ARG B 1 432 ? 17.24348 -19.45233 5.70682 1.000 88.63289 433 ARG B N 1
ATOM 8516 C CA . ARG B 1 432 ? 18.05903 -18.31761 6.11342 1.000 84.39873 433 ARG B CA 1
ATOM 8517 C C . ARG B 1 432 ? 19.07312 -17.90412 5.05925 1.000 95.76806 433 ARG B C 1
ATOM 8518 O O . ARG B 1 432 ? 19.34479 -16.71039 4.91947 1.000 94.79220 433 ARG B O 1
ATOM 8526 N N . LYS B 1 433 ? 19.66766 -18.85941 4.34021 1.000 92.40769 434 LYS B N 1
ATOM 8527 C CA . LYS B 1 433 ? 20.51301 -18.57990 3.18414 1.000 83.65613 434 LYS B CA 1
ATOM 8528 C C . LYS B 1 433 ? 20.34098 -19.69846 2.17043 1.000 89.57096 434 LYS B C 1
ATOM 8529 O O . LYS B 1 433 ? 20.25110 -20.87383 2.53713 1.000 88.58176 434 LYS B O 1
ATOM 8535 N N . PHE B 1 434 ? 20.29732 -19.32058 0.89655 1.000 88.86877 435 PHE B N 1
ATOM 8536 C CA . PHE B 1 434 ? 19.98856 -20.25918 -0.17026 1.000 87.52740 435 PHE B CA 1
ATOM 8537 C C . PHE B 1 434 ? 20.59806 -19.73720 -1.46152 1.000 87.40558 435 PHE B C 1
ATOM 8538 O O . PHE B 1 434 ? 20.86225 -18.53862 -1.60542 1.000 81.40101 435 PHE B O 1
ATOM 8546 N N . ARG B 1 435 ? 20.81657 -20.65428 -2.40255 1.000 87.19119 436 ARG B N 1
ATOM 8547 C CA . ARG B 1 435 ? 21.26948 -20.27589 -3.73305 1.000 83.43186 436 ARG B CA 1
ATOM 8548 C C . ARG B 1 435 ? 20.43553 -21.00286 -4.78042 1.000 85.08026 436 ARG B C 1
ATOM 8549 O O . ARG B 1 435 ? 19.72804 -21.96980 -4.48939 1.000 77.47243 436 ARG B O 1
ATOM 8557 N N . VAL B 1 436 ? 20.51449 -20.50202 -6.00967 1.000 82.25040 437 VAL B N 1
ATOM 8558 C CA . VAL B 1 436 ? 19.76516 -21.01883 -7.14448 1.000 80.91308 437 VAL B CA 1
ATOM 8559 C C . VAL B 1 436 ? 20.72729 -21.13195 -8.31870 1.000 85.91428 437 VAL B C 1
ATOM 8560 O O . VAL B 1 436 ? 21.31461 -20.12622 -8.74259 1.000 81.83278 437 VAL B O 1
ATOM 8564 N N . GLU B 1 437 ? 20.89205 -22.35534 -8.82554 1.000 83.58781 438 GLU B N 1
ATOM 8565 C CA . GLU B 1 437 ? 21.77067 -22.69708 -9.93266 1.000 79.92370 438 GLU B CA 1
ATOM 8566 C C . GLU B 1 437 ? 20.94417 -23.04454 -11.16692 1.000 81.13656 438 GLU B C 1
ATOM 8567 O O . GLU B 1 437 ? 19.84114 -23.58667 -11.05879 1.000 76.70736 438 GLU B O 1
ATOM 8573 N N . VAL B 1 438 ? 21.49253 -22.74358 -12.34702 1.000 84.83510 439 VAL B N 1
ATOM 8574 C CA . VAL B 1 438 ? 20.82882 -23.03324 -13.61224 1.000 77.31726 439 VAL B CA 1
ATOM 8575 C C . VAL B 1 438 ? 21.72396 -23.92492 -14.46419 1.000 88.14627 439 VAL B C 1
ATOM 8576 O O . VAL B 1 438 ? 22.94850 -23.95517 -14.31663 1.000 94.18642 439 VAL B O 1
ATOM 8580 N N . ARG B 1 439 ? 21.08559 -24.66074 -15.36976 1.000 83.69314 440 ARG B N 1
ATOM 8581 C CA . ARG B 1 439 ? 21.75702 -25.63775 -16.21873 1.000 86.61611 440 ARG B CA 1
ATOM 8582 C C . ARG B 1 439 ? 21.79946 -25.09614 -17.64443 1.000 86.94379 440 ARG B C 1
ATOM 8583 O O . ARG B 1 439 ? 20.75238 -24.91796 -18.27344 1.000 84.55487 440 ARG B O 1
ATOM 8591 N N . GLU B 1 440 ? 23.00420 -24.81796 -18.14575 1.000 88.02038 441 GLU B N 1
ATOM 8592 C CA . GLU B 1 440 ? 23.20028 -24.35475 -19.51498 1.000 86.28658 441 GLU B CA 1
ATOM 8593 C C . GLU B 1 440 ? 24.19022 -25.26194 -20.22873 1.000 106.70864 441 GLU B C 1
ATOM 8594 O O . GLU B 1 440 ? 25.24749 -25.58757 -19.67764 1.000 106.38342 441 GLU B O 1
ATOM 8600 N N . ASN B 1 441 ? 23.84971 -25.64734 -21.46204 1.000 102.90839 442 ASN B N 1
ATOM 8601 C CA . ASN B 1 441 ? 24.70373 -26.48781 -22.30178 1.000 109.61086 442 ASN B CA 1
ATOM 8602 C C . ASN B 1 441 ? 25.16223 -27.74068 -21.56170 1.000 109.81860 442 ASN B C 1
ATOM 8603 O O . ASN B 1 441 ? 26.24404 -28.27457 -21.82498 1.000 115.06024 442 ASN B O 1
ATOM 8608 N N . GLY B 1 442 ? 24.33287 -28.22171 -20.63378 1.000 98.97787 443 GLY B N 1
ATOM 8609 C CA . GLY B 1 442 ? 24.64111 -29.40081 -19.85891 1.000 102.79489 443 GLY B CA 1
ATOM 8610 C C . GLY B 1 442 ? 25.39035 -29.15473 -18.56931 1.000 100.22380 443 GLY B C 1
ATOM 8611 O O . GLY B 1 442 ? 25.47507 -30.07043 -17.74074 1.000 92.74024 443 GLY B O 1
ATOM 8612 N N . GLN B 1 443 ? 25.92856 -27.95508 -18.36664 1.000 113.71230 444 GLN B N 1
ATOM 8613 C CA . GLN B 1 443 ? 26.75498 -27.64133 -17.21073 1.000 110.75761 444 GLN B CA 1
ATOM 8614 C C . GLN B 1 443 ? 26.00382 -26.73514 -16.24166 1.000 106.41028 444 GLN B C 1
ATOM 8615 O O . GLN B 1 443 ? 25.21387 -25.87710 -16.64618 1.000 104.31236 444 GLN B O 1
ATOM 8621 N N . TRP B 1 444 ? 26.27359 -26.92669 -14.95404 1.000 96.46210 445 TRP B N 1
ATOM 8622 C CA . TRP B 1 444 ? 25.64583 -26.15734 -13.89078 1.000 80.97275 445 TRP B CA 1
ATOM 8623 C C . TRP B 1 444 ? 26.55477 -25.02166 -13.44339 1.000 93.93199 445 TRP B C 1
ATOM 8624 O O . TRP B 1 444 ? 27.76982 -25.19736 -13.30655 1.000 104.58058 445 TRP B O 1
ATOM 8635 N N . SER B 1 445 ? 25.95504 -23.85622 -13.21761 1.000 80.06957 446 SER B N 1
ATOM 8636 C CA . SER B 1 445 ? 26.64252 -22.72332 -12.62022 1.000 84.94707 446 SER B CA 1
ATOM 8637 C C . SER B 1 445 ? 25.68709 -22.03735 -11.65773 1.000 86.88186 446 SER B C 1
ATOM 8638 O O . SER B 1 445 ? 24.46758 -22.19608 -11.74860 1.000 85.74494 446 SER B O 1
ATOM 8641 N N . LYS B 1 446 ? 26.24973 -21.26107 -10.73643 1.000 85.40059 447 LYS B N 1
ATOM 8642 C CA . LYS B 1 446 ? 25.43132 -20.55127 -9.76650 1.000 77.77132 447 LYS B CA 1
ATOM 8643 C C . LYS B 1 446 ? 24.84171 -19.32047 -10.44238 1.000 83.97191 447 LYS B C 1
ATOM 8644 O O . LYS B 1 446 ? 25.52475 -18.61885 -11.19332 1.000 91.96883 447 LYS B O 1
ATOM 8650 N N . TRP B 1 447 ? 23.55742 -19.07901 -10.19813 1.000 82.29478 448 TRP B N 1
ATOM 8651 C CA . TRP B 1 447 ? 22.79535 -18.06700 -10.92339 1.000 80.83008 448 TRP B CA 1
ATOM 8652 C C . TRP B 1 447 ? 22.33201 -16.91608 -10.04943 1.000 77.05257 448 TRP B C 1
ATOM 8653 O O . TRP B 1 447 ? 22.43030 -15.75735 -10.45987 1.000 71.80701 448 TRP B O 1
ATOM 8664 N N . THR B 1 448 ? 21.80896 -17.20116 -8.86510 1.000 77.51189 449 THR B N 1
ATOM 8665 C CA . THR B 1 448 ? 21.47395 -16.13782 -7.92683 1.000 84.99166 449 THR B CA 1
ATOM 8666 C C . THR B 1 448 ? 21.47335 -16.72890 -6.52363 1.000 81.56794 449 THR B C 1
ATOM 8667 O O . THR B 1 448 ? 21.66615 -17.93149 -6.33824 1.000 82.89694 449 THR B O 1
ATOM 8671 N N . GLU B 1 449 ? 21.27302 -15.87284 -5.52909 1.000 81.57702 450 GLU B N 1
ATOM 8672 C CA . GLU B 1 449 ? 21.29347 -16.33193 -4.14713 1.000 89.88932 450 GLU B CA 1
ATOM 8673 C C . GLU B 1 449 ? 20.55967 -15.31768 -3.28219 1.000 81.92157 450 GLU B C 1
ATOM 8674 O O . GLU B 1 449 ? 20.17776 -14.23562 -3.73683 1.000 73.28272 450 GLU B O 1
ATOM 8680 N N . GLY B 1 450 ? 20.35949 -15.68545 -2.02527 1.000 82.46240 451 GLY B N 1
ATOM 8681 C CA . GLY B 1 450 ? 19.67434 -14.78468 -1.12443 1.000 82.90320 451 GLY B CA 1
ATOM 8682 C C . GLY B 1 450 ? 19.50683 -15.39311 0.24732 1.000 83.09532 451 GLY B C 1
ATOM 8683 O O . GLY B 1 450 ? 20.08323 -16.43630 0.56929 1.000 84.20502 451 GLY B O 1
ATOM 8684 N N . ALA B 1 451 ? 18.68199 -14.72275 1.04857 1.000 84.85466 452 ALA B N 1
ATOM 8685 C CA . ALA B 1 451 ? 18.54606 -15.04832 2.46081 1.000 82.08376 452 ALA B CA 1
ATOM 8686 C C . ALA B 1 451 ? 17.12126 -15.43217 2.83225 1.000 85.13812 452 ALA B C 1
ATOM 8687 O O . ALA B 1 451 ? 16.90230 -16.52725 3.36024 1.000 82.68399 452 ALA B O 1
ATOM 8689 N N . SER B 1 452 ? 16.14815 -14.56183 2.59116 1.000 83.19401 453 SER B N 1
ATOM 8690 C CA . SER B 1 452 ? 14.78476 -14.77095 3.04758 1.000 79.21827 453 SER B CA 1
ATOM 8691 C C . SER B 1 452 ? 13.85528 -15.10156 1.88666 1.000 82.48880 453 SER B C 1
ATOM 8692 O O . SER B 1 452 ? 14.07220 -14.67876 0.74728 1.000 80.16952 453 SER B O 1
ATOM 8695 N N . ILE B 1 453 ? 12.80852 -15.86156 2.19617 1.000 77.90378 454 ILE B N 1
ATOM 8696 C CA . ILE B 1 453 ? 11.73588 -16.14005 1.24937 1.000 77.72031 454 ILE B CA 1
ATOM 8697 C C . ILE B 1 453 ? 10.42071 -15.67063 1.85652 1.000 75.13647 454 ILE B C 1
ATOM 8698 O O . ILE B 1 453 ? 9.78703 -14.73321 1.35585 1.000 70.87836 454 ILE B O 1
ATOM 8703 N N . GLY B 1 454 ? 9.99547 -16.33156 2.92875 1.000 72.42363 455 GLY B N 1
ATOM 8704 C CA . GLY B 1 454 ? 8.73699 -15.95846 3.54668 1.000 71.28663 455 GLY B CA 1
ATOM 8705 C C . GLY B 1 454 ? 7.59360 -16.20274 2.58798 1.000 67.78802 455 GLY B C 1
ATOM 8706 O O . GLY B 1 454 ? 7.51390 -17.25344 1.94107 1.000 73.00248 455 GLY B O 1
ATOM 8707 N N . ALA B 1 455 ? 6.69401 -15.21969 2.49309 1.000 64.49930 456 ALA B N 1
ATOM 8708 C CA . ALA B 1 455 ? 5.51564 -15.36120 1.64357 1.000 65.09013 456 ALA B CA 1
ATOM 8709 C C . ALA B 1 455 ? 5.90423 -15.70792 0.21122 1.000 64.88467 456 ALA B C 1
ATOM 8710 O O . ALA B 1 455 ? 5.31393 -16.60339 -0.40136 1.000 72.37975 456 ALA B O 1
ATOM 8712 N N . ARG B 1 456 ? 6.89467 -15.00696 -0.33672 1.000 65.36077 457 ARG B N 1
ATOM 8713 C CA . ARG B 1 456 ? 7.40237 -15.22757 -1.68672 1.000 67.42532 457 ARG B CA 1
ATOM 8714 C C . ARG B 1 456 ? 8.57892 -14.28909 -1.91863 1.000 66.91347 457 ARG B C 1
ATOM 8715 O O . ARG B 1 456 ? 8.69877 -13.24490 -1.27296 1.000 67.37740 457 ARG B O 1
ATOM 8723 N N . VAL B 1 457 ? 9.44401 -14.67744 -2.85240 1.000 62.97735 458 VAL B N 1
ATOM 8724 C CA . VAL B 1 457 ? 10.56522 -13.85585 -3.28872 1.000 62.09389 458 VAL B CA 1
ATOM 8725 C C . VAL B 1 457 ? 10.71839 -14.01509 -4.79504 1.000 66.37418 458 VAL B C 1
ATOM 8726 O O . VAL B 1 457 ? 10.65026 -15.13217 -5.32165 1.000 69.61262 458 VAL B O 1
ATOM 8730 N N . LEU B 1 458 ? 10.86047 -12.88907 -5.49234 1.000 68.42692 459 LEU B N 1
ATOM 8731 C CA . LEU B 1 458 ? 11.12730 -12.85253 -6.92640 1.000 59.58227 459 LEU B CA 1
ATOM 8732 C C . LEU B 1 458 ? 12.58903 -12.46984 -7.10222 1.000 72.91881 459 LEU B C 1
ATOM 8733 O O . LEU B 1 458 ? 12.98166 -11.33966 -6.78722 1.000 60.58320 459 LEU B O 1
ATOM 8738 N N . LEU B 1 459 ? 13.38863 -13.41638 -7.59400 1.000 67.26110 460 LEU B N 1
ATOM 8739 C CA . LEU B 1 459 ? 14.80737 -13.20627 -7.84256 1.000 65.61802 460 LEU B CA 1
ATOM 8740 C C . LEU B 1 459 ? 15.02748 -13.02724 -9.33727 1.000 64.89813 460 LEU B C 1
ATOM 8741 O O . LEU B 1 459 ? 14.65567 -13.89752 -10.13030 1.000 72.91705 460 LEU B O 1
ATOM 8746 N N . LYS B 1 460 ? 15.60476 -11.89615 -9.72052 1.000 65.00884 461 LYS B N 1
ATOM 8747 C CA . LYS B 1 460 ? 15.98736 -11.64969 -11.10033 1.000 64.13726 461 LYS B CA 1
ATOM 8748 C C . LYS B 1 460 ? 17.49548 -11.80621 -11.23868 1.000 74.31674 461 LYS B C 1
ATOM 8749 O O . LYS B 1 460 ? 18.26141 -11.17930 -10.49837 1.000 69.71380 461 LYS B O 1
ATOM 8755 N N . GLY B 1 461 ? 17.91385 -12.63829 -12.18913 1.000 77.19872 462 GLY B N 1
ATOM 8756 C CA . GLY B 1 461 ? 19.32011 -12.88055 -12.43758 1.000 76.09611 462 GLY B CA 1
ATOM 8757 C C . GLY B 1 461 ? 19.69361 -12.61565 -13.88243 1.000 87.10011 462 GLY B C 1
ATOM 8758 O O . GLY B 1 461 ? 18.92669 -11.97809 -14.61420 1.000 84.82864 462 GLY B O 1
ATOM 8759 N N . ARG B 1 462 ? 20.86516 -13.09710 -14.30527 1.000 81.61887 463 ARG B N 1
ATOM 8760 C CA . ARG B 1 462 ? 21.28571 -12.92009 -15.68584 1.000 73.09898 463 ARG B CA 1
ATOM 8761 C C . ARG B 1 462 ? 20.33503 -13.67192 -16.61641 1.000 73.73933 463 ARG B C 1
ATOM 8762 O O . ARG B 1 462 ? 19.81756 -14.73411 -16.25962 1.000 74.14101 463 ARG B O 1
ATOM 8770 N N . PRO B 1 463 ? 20.06952 -13.13255 -17.80631 1.000 72.77093 464 PRO B N 1
ATOM 8771 C CA . PRO B 1 463 ? 19.15874 -13.81421 -18.74015 1.000 78.10381 464 PRO B CA 1
ATOM 8772 C C . PRO B 1 463 ? 19.76057 -15.12178 -19.23797 1.000 73.78185 464 PRO B C 1
ATOM 8773 O O . PRO B 1 463 ? 20.87897 -15.14768 -19.75534 1.000 77.65639 464 PRO B O 1
ATOM 8777 N N . VAL B 1 464 ? 19.00299 -16.21254 -19.09209 1.000 71.52920 465 VAL B N 1
ATOM 8778 C CA . VAL B 1 464 ? 19.52485 -17.54472 -19.36950 1.000 75.42419 465 VAL B CA 1
ATOM 8779 C C . VAL B 1 464 ? 18.57291 -18.31066 -20.28066 1.000 76.72998 465 VAL B C 1
ATOM 8780 O O . VAL B 1 464 ? 17.37629 -18.01977 -20.36118 1.000 81.22211 465 VAL B O 1
ATOM 8784 N N . THR B 1 465 ? 19.14127 -19.27909 -21.00441 1.000 79.21457 466 THR B N 1
ATOM 8785 C CA . THR B 1 465 ? 18.39213 -20.30564 -21.73550 1.000 81.75732 466 THR B CA 1
ATOM 8786 C C . THR B 1 465 ? 18.79201 -21.64336 -21.12048 1.000 75.75494 466 THR B C 1
ATOM 8787 O O . THR B 1 465 ? 19.88652 -22.15331 -21.37597 1.000 77.46344 466 THR B O 1
ATOM 8791 N N . ALA B 1 466 ? 17.89973 -22.21583 -20.32170 1.000 85.33280 467 ALA B N 1
ATOM 8792 C CA . ALA B 1 466 ? 18.26057 -23.32259 -19.45093 1.000 80.42669 467 ALA B CA 1
ATOM 8793 C C . ALA B 1 466 ? 17.14392 -24.35438 -19.41494 1.000 80.49771 467 ALA B C 1
ATOM 8794 O O . ALA B 1 466 ? 15.98044 -24.05626 -19.69778 1.000 80.55459 467 ALA B O 1
ATOM 8796 N N . ASP B 1 467 ? 17.51666 -25.57960 -19.05197 1.000 75.81839 468 ASP B N 1
ATOM 8797 C CA . ASP B 1 467 ? 16.57009 -26.67470 -18.88588 1.000 81.21358 468 ASP B CA 1
ATOM 8798 C C . ASP B 1 467 ? 16.79450 -27.38229 -17.55790 1.000 79.74004 468 ASP B C 1
ATOM 8799 O O . ASP B 1 467 ? 16.65579 -28.60475 -17.44763 1.000 85.35164 468 ASP B O 1
ATOM 8804 N N . GLY B 1 468 ? 17.14116 -26.61816 -16.52819 1.000 75.25354 469 GLY B N 1
ATOM 8805 C CA . GLY B 1 468 ? 17.34072 -27.16874 -15.20364 1.000 78.37249 469 GLY B CA 1
ATOM 8806 C C . GLY B 1 468 ? 17.58192 -26.09643 -14.16165 1.000 81.59057 469 GLY B C 1
ATOM 8807 O O . GLY B 1 468 ? 18.40815 -25.20260 -14.36580 1.000 84.70503 469 GLY B O 1
ATOM 8808 N N . VAL B 1 469 ? 16.86909 -26.16973 -13.04170 1.000 76.68056 470 VAL B N 1
ATOM 8809 C CA . VAL B 1 469 ? 16.99591 -25.18611 -11.97106 1.000 79.11552 470 VAL B CA 1
ATOM 8810 C C . VAL B 1 469 ? 17.10587 -25.91901 -10.64298 1.000 81.76542 470 VAL B C 1
ATOM 8811 O O . VAL B 1 469 ? 16.26491 -26.76415 -10.32776 1.000 83.71789 470 VAL B O 1
ATOM 8815 N N . ARG B 1 470 ? 18.13369 -25.59500 -9.86279 1.000 82.22095 471 ARG B N 1
ATOM 8816 C CA . ARG B 1 470 ? 18.33255 -26.19836 -8.55071 1.000 83.15034 471 ARG B CA 1
ATOM 8817 C C . ARG B 1 470 ? 18.30492 -25.11447 -7.48794 1.000 84.07442 471 ARG B C 1
ATOM 8818 O O . ARG B 1 470 ? 19.10983 -24.18038 -7.52580 1.000 89.17295 471 ARG B O 1
ATOM 8826 N N . VAL B 1 471 ? 17.39136 -25.24705 -6.53956 1.000 82.59947 472 VAL B N 1
ATOM 8827 C CA . VAL B 1 471 ? 17.36704 -24.40152 -5.35653 1.000 85.53663 472 VAL B CA 1
ATOM 8828 C C . VAL B 1 471 ? 18.01193 -25.19009 -4.22156 1.000 89.50432 472 VAL B C 1
ATOM 8829 O O . VAL B 1 471 ? 17.58888 -26.31082 -3.90849 1.000 85.59391 472 VAL B O 1
ATOM 8833 N N . VAL B 1 472 ? 19.09170 -24.64346 -3.66536 1.000 83.80889 473 VAL B N 1
ATOM 8834 C CA . VAL B 1 472 ? 19.86063 -25.28343 -2.60470 1.000 85.12138 473 VAL B CA 1
ATOM 8835 C C . VAL B 1 472 ? 19.66401 -24.46140 -1.34253 1.000 85.69312 473 VAL B C 1
ATOM 8836 O O . VAL B 1 472 ? 19.99516 -23.26834 -1.31389 1.000 89.15715 473 VAL B O 1
ATOM 8840 N N . LEU B 1 473 ? 19.12660 -25.09872 -0.30176 1.000 95.21622 474 LEU B N 1
ATOM 8841 C CA . LEU B 1 473 ? 18.80201 -24.42956 0.95628 1.000 94.80883 474 LEU B CA 1
ATOM 8842 C C . LEU B 1 473 ? 19.98342 -24.61385 1.89953 1.000 96.00942 474 LEU B C 1
ATOM 8843 O O . LEU B 1 473 ? 20.07860 -25.59620 2.63553 1.000 103.70952 474 LEU B O 1
ATOM 8848 N N . GLU B 1 474 ? 20.90416 -23.65122 1.86118 1.000 94.15428 475 GLU B N 1
ATOM 8849 C CA . GLU B 1 474 ? 22.18283 -23.80515 2.54648 1.000 95.25598 475 GLU B CA 1
ATOM 8850 C C . GLU B 1 474 ? 22.00677 -23.89770 4.05884 1.000 101.30748 475 GLU B C 1
ATOM 8851 O O . GLU B 1 474 ? 22.59544 -24.76983 4.70807 1.000 102.88626 475 GLU B O 1
ATOM 8857 N N . GLN B 1 475 ? 21.18874 -23.02089 4.63792 1.000 105.58568 476 GLN B N 1
ATOM 8858 C CA . GLN B 1 475 ? 21.00156 -23.01622 6.08128 1.000 108.50976 476 GLN B CA 1
ATOM 8859 C C . GLN B 1 475 ? 19.58344 -22.56572 6.40079 1.000 114.58738 476 GLN B C 1
ATOM 8860 O O . GLN B 1 475 ? 18.97730 -21.79395 5.65252 1.000 109.11167 476 GLN B O 1
ATOM 8866 N N . SER B 1 476 ? 19.05693 -23.07906 7.51191 1.000 110.47159 477 SER B N 1
ATOM 8867 C CA . SER B 1 476 ? 17.69000 -22.83040 7.95105 1.000 99.54355 477 SER B CA 1
ATOM 8868 C C . SER B 1 476 ? 17.55543 -23.27482 9.40283 1.000 103.08159 477 SER B C 1
ATOM 8869 O O . SER B 1 476 ? 18.27952 -24.16776 9.85435 1.000 104.44694 477 SER B O 1
ATOM 8872 N N . ARG B 1 477 ? 16.61778 -22.65061 10.12697 1.000 98.74158 478 ARG B N 1
ATOM 8873 C CA . ARG B 1 477 ? 16.51197 -22.89737 11.56494 1.000 100.52905 478 ARG B CA 1
ATOM 8874 C C . ARG B 1 477 ? 15.81040 -24.21754 11.86058 1.000 101.55218 478 ARG B C 1
ATOM 8875 O O . ARG B 1 477 ? 16.28700 -25.01167 12.67888 1.000 108.70901 478 ARG B O 1
ATOM 8883 N N . ALA B 1 478 ? 14.67150 -24.45834 11.22433 1.000 102.14398 479 ALA B N 1
ATOM 8884 C CA . ALA B 1 478 ? 13.99867 -25.74706 11.26167 1.000 92.37283 479 ALA B CA 1
ATOM 8885 C C . ALA B 1 478 ? 14.08286 -26.38727 9.88475 1.000 96.66319 479 ALA B C 1
ATOM 8886 O O . ALA B 1 478 ? 14.42299 -25.73166 8.89705 1.000 97.01970 479 ALA B O 1
ATOM 8888 N N . VAL B 1 479 ? 13.77817 -27.68215 9.83283 1.000 99.43336 480 VAL B N 1
ATOM 8889 C CA . VAL B 1 479 ? 13.87541 -28.46965 8.60216 1.000 94.61888 480 VAL B CA 1
ATOM 8890 C C . VAL B 1 479 ? 13.08136 -27.78213 7.49248 1.000 94.32982 480 VAL B C 1
ATOM 8891 O O . VAL B 1 479 ? 11.86372 -27.58867 7.61785 1.000 91.01926 480 VAL B O 1
ATOM 8895 N N . PRO B 1 480 ? 13.73899 -27.37943 6.40485 1.000 96.17447 481 PRO B N 1
ATOM 8896 C CA . PRO B 1 480 ? 13.13210 -26.42584 5.46434 1.000 90.91446 481 PRO B CA 1
ATOM 8897 C C . PRO B 1 480 ? 11.94494 -27.00053 4.70302 1.000 87.67915 481 PRO B C 1
ATOM 8898 O O . PRO B 1 480 ? 11.66008 -28.19795 4.72421 1.000 91.73860 481 PRO B O 1
ATOM 8902 N N . ALA B 1 481 ? 11.25928 -26.10231 3.99395 1.000 85.16477 482 ALA B N 1
ATOM 8903 C CA . ALA B 1 481 ? 10.04506 -26.44087 3.26531 1.000 81.72206 482 ALA B CA 1
ATOM 8904 C C . ALA B 1 481 ? 9.75083 -25.35850 2.23523 1.000 83.41421 482 ALA B C 1
ATOM 8905 O O . ALA B 1 481 ? 9.88827 -24.16570 2.52371 1.000 80.46094 482 ALA B O 1
ATOM 8907 N N . LEU B 1 482 ? 9.31949 -25.78557 1.04652 1.000 78.51287 483 LEU B N 1
ATOM 8908 C CA . LEU B 1 482 ? 8.98145 -24.89180 -0.05361 1.000 76.10737 483 LEU B CA 1
ATOM 8909 C C . LEU B 1 482 ? 7.61309 -25.24614 -0.61190 1.000 78.10530 483 LEU B C 1
ATOM 8910 O O . LEU B 1 482 ? 7.28110 -26.42622 -0.75885 1.000 80.82577 483 LEU B O 1
ATOM 8915 N N . CYS B 1 483 ? 6.82130 -24.21920 -0.92872 1.000 79.03589 484 CYS B N 1
ATOM 8916 C CA . CYS B 1 483 ? 5.51534 -24.42162 -1.53878 1.000 76.74566 484 CYS B CA 1
ATOM 8917 C C . CYS B 1 483 ? 5.43602 -23.94539 -2.98357 1.000 71.69369 484 CYS B C 1
ATOM 8918 O O . CYS B 1 483 ? 4.48085 -24.31019 -3.67897 1.000 73.75302 484 CYS B O 1
ATOM 8921 N N . GLU B 1 484 ? 6.40580 -23.16247 -3.46367 1.000 70.76754 485 GLU B N 1
ATOM 8922 C CA . GLU B 1 484 ? 6.37073 -22.72549 -4.85721 1.000 71.92454 485 GLU B CA 1
ATOM 8923 C C . GLU B 1 484 ? 7.77345 -22.54363 -5.40904 1.000 73.09829 485 GLU B C 1
ATOM 8924 O O . GLU B 1 484 ? 8.60808 -21.89320 -4.77334 1.000 76.42785 485 GLU B O 1
ATOM 8930 N N . VAL B 1 485 ? 8.00695 -23.09684 -6.59979 1.000 80.09205 486 VAL B N 1
ATOM 8931 C CA . VAL B 1 485 ? 9.15024 -22.76447 -7.44883 1.000 75.99313 486 VAL B CA 1
ATOM 8932 C C . VAL B 1 485 ? 8.59567 -22.58737 -8.85864 1.000 66.51420 486 VAL B C 1
ATOM 8933 O O . VAL B 1 485 ? 8.08863 -23.54695 -9.44897 1.000 70.03044 486 VAL B O 1
ATOM 8937 N N . SER B 1 486 ? 8.63933 -21.35963 -9.37685 1.000 68.46900 487 SER B N 1
ATOM 8938 C CA . SER B 1 486 ? 8.11589 -21.06570 -10.70721 1.000 62.74328 487 SER B CA 1
ATOM 8939 C C . SER B 1 486 ? 9.08798 -20.15336 -11.44491 1.000 63.67878 487 SER B C 1
ATOM 8940 O O . SER B 1 486 ? 9.90404 -19.46220 -10.83405 1.000 70.61327 487 SER B O 1
ATOM 8943 N N . LEU B 1 487 ? 8.99484 -20.15296 -12.77594 1.000 68.96285 488 LEU B N 1
ATOM 8944 C CA . LEU B 1 487 ? 9.95690 -19.46075 -13.62997 1.000 66.14154 488 LEU B CA 1
ATOM 8945 C C . LEU B 1 487 ? 9.23521 -18.49429 -14.56244 1.000 66.64790 488 LEU B C 1
ATOM 8946 O O . LEU B 1 487 ? 8.13129 -18.78142 -15.03100 1.000 67.35941 488 LEU B O 1
ATOM 8951 N N . TRP B 1 488 ? 9.85175 -17.34284 -14.82219 1.000 67.01359 489 TRP B N 1
ATOM 8952 C CA . TRP B 1 488 ? 9.16414 -16.25332 -15.49780 1.000 67.42594 489 TRP B CA 1
ATOM 8953 C C . TRP B 1 488 ? 10.18419 -15.45614 -16.30171 1.000 68.80492 489 TRP B C 1
ATOM 8954 O O . TRP B 1 488 ? 11.36784 -15.40575 -15.95323 1.000 68.46012 489 TRP B O 1
ATOM 8965 N N . LYS B 1 489 ? 9.71673 -14.82606 -17.37640 1.000 69.76241 490 LYS B N 1
ATOM 8966 C CA . LYS B 1 489 ? 10.51996 -13.88341 -18.14623 1.000 70.30866 490 LYS B CA 1
ATOM 8967 C C . LYS B 1 489 ? 10.03136 -12.47064 -17.85957 1.000 69.84624 490 LYS B C 1
ATOM 8968 O O . LYS B 1 489 ? 8.86546 -12.14969 -18.12191 1.000 69.77992 490 LYS B O 1
ATOM 8974 N N . TYR B 1 490 ? 10.93324 -11.63084 -17.35442 1.000 75.27598 491 TYR B N 1
ATOM 8975 C CA . TYR B 1 490 ? 10.59244 -10.25401 -17.00536 1.000 74.81386 491 TYR B CA 1
ATOM 8976 C C . TYR B 1 490 ? 10.39008 -9.44308 -18.27925 1.000 75.99547 491 TYR B C 1
ATOM 8977 O O . TYR B 1 490 ? 11.20053 -9.55407 -19.20665 1.000 79.56023 491 TYR B O 1
ATOM 8986 N N . PRO B 1 491 ? 9.29668 -8.68159 -18.39060 1.000 70.10688 492 PRO B N 1
ATOM 8987 C CA . PRO B 1 491 ? 8.99295 -7.99369 -19.64924 1.000 76.76914 492 PRO B CA 1
ATOM 8988 C C . PRO B 1 491 ? 10.17667 -7.22330 -20.20205 1.000 73.37144 492 PRO B C 1
ATOM 8989 O O . PRO B 1 491 ? 10.95291 -6.61250 -19.46784 1.000 90.26968 492 PRO B O 1
ATOM 8993 N N . VAL B 1 492 ? 10.28236 -7.24671 -21.52019 1.000 90.39559 493 VAL B N 1
ATOM 8994 C CA . VAL B 1 492 ? 11.44100 -6.70946 -22.21577 1.000 100.88143 493 VAL B CA 1
ATOM 8995 C C . VAL B 1 492 ? 11.35353 -5.19213 -22.22887 1.000 92.68848 493 VAL B C 1
ATOM 8996 O O . VAL B 1 492 ? 10.28748 -4.62118 -22.48552 1.000 84.10493 493 VAL B O 1
ATOM 9000 N N . ILE B 1 493 ? 12.46945 -4.53464 -21.92588 1.000 88.44440 494 ILE B N 1
ATOM 9001 C CA . ILE B 1 493 ? 12.57234 -3.10394 -22.17629 1.000 95.67047 494 ILE B CA 1
ATOM 9002 C C . ILE B 1 493 ? 12.62590 -2.88105 -23.68446 1.000 98.85226 494 ILE B C 1
ATOM 9003 O O . ILE B 1 493 ? 13.48390 -3.43315 -24.38332 1.000 100.66991 494 ILE B O 1
ATOM 9008 N N . LEU B 1 494 ? 11.67622 -2.10544 -24.19994 1.000 100.00228 495 LEU B N 1
ATOM 9009 C CA . LEU B 1 494 ? 11.61432 -1.76549 -25.62086 1.000 89.92707 495 LEU B CA 1
ATOM 9010 C C . LEU B 1 494 ? 12.26410 -0.40400 -25.82248 1.000 96.01802 495 LEU B C 1
ATOM 9011 O O . LEU B 1 494 ? 11.60711 0.63538 -25.79134 1.000 98.95523 495 LEU B O 1
ATOM 9016 N N . ASN B 1 495 ? 13.56978 -0.42677 -26.06036 1.000 101.17975 496 ASN B N 1
ATOM 9017 C CA . ASN B 1 495 ? 14.30474 0.79020 -26.35647 1.000 99.26422 496 ASN B CA 1
ATOM 9018 C C . ASN B 1 495 ? 13.97346 1.28065 -27.75912 1.000 101.28837 496 ASN B C 1
ATOM 9019 O O . ASN B 1 495 ? 13.72965 0.48670 -28.67262 1.000 107.14297 496 ASN B O 1
ATOM 9024 N N . ALA B 1 496 ? 13.92455 2.60110 -27.91035 1.000 101.50543 497 ALA B N 1
ATOM 9025 C CA . ALA B 1 496 ? 13.67292 3.21074 -29.20524 1.000 103.45949 497 ALA B CA 1
ATOM 9026 C C . ALA B 1 496 ? 14.71112 2.75105 -30.23185 1.000 101.33987 497 ALA B C 1
ATOM 9027 O O . ALA B 1 496 ? 15.85704 2.45084 -29.88262 1.000 95.85663 497 ALA B O 1
ATOM 9029 N N . PRO B 1 497 ? 14.32995 2.67511 -31.50521 1.000 99.48340 498 PRO B N 1
ATOM 9030 C CA . PRO B 1 497 ? 15.26079 2.18096 -32.52626 1.000 102.39787 498 PRO B CA 1
ATOM 9031 C C . PRO B 1 497 ? 16.35996 3.18565 -32.83441 1.000 105.14480 498 PRO B C 1
ATOM 9032 O O . PRO B 1 497 ? 16.13442 4.39698 -32.85934 1.000 98.29724 498 PRO B O 1
ATOM 9036 N N . ALA B 1 498 ? 17.56188 2.66696 -33.06739 1.000 103.95170 499 ALA B N 1
ATOM 9037 C CA . ALA B 1 498 ? 18.64719 3.47363 -33.60586 1.000 96.68412 499 ALA B CA 1
ATOM 9038 C C . ALA B 1 498 ? 18.45963 3.63484 -35.10946 1.000 100.27075 499 ALA B C 1
ATOM 9039 O O . ALA B 1 498 ? 18.21067 2.65543 -35.82161 1.000 102.26011 499 ALA B O 1
ATOM 9041 N N . VAL B 1 499 ? 18.56031 4.87227 -35.58586 1.000 107.12039 500 VAL B N 1
ATOM 9042 C CA . VAL B 1 499 ? 18.41278 5.20273 -36.99926 1.000 115.00734 500 VAL B CA 1
ATOM 9043 C C . VAL B 1 499 ? 19.74150 5.78579 -37.45785 1.000 123.68787 500 VAL B C 1
ATOM 9044 O O . VAL B 1 499 ? 20.12051 6.88500 -37.03452 1.000 127.18386 500 VAL B O 1
ATOM 9048 N N . ASN B 1 500 ? 20.45602 5.06009 -38.31188 1.000 138.39015 501 ASN B N 1
ATOM 9049 C CA . ASN B 1 500 ? 21.76669 5.49086 -38.76597 1.000 146.25504 501 ASN B CA 1
ATOM 9050 C C . ASN B 1 500 ? 21.77230 5.66078 -40.28049 1.000 143.93524 501 ASN B C 1
ATOM 9051 O O . ASN B 1 500 ? 20.94185 5.09411 -40.99497 1.000 144.05226 501 ASN B O 1
ATOM 9056 N N . TYR B 1 501 ? 22.73136 6.44517 -40.76675 1.000 124.78467 502 TYR B N 1
ATOM 9057 C CA . TYR B 1 501 ? 22.84646 6.71603 -42.19129 1.000 124.36146 502 TYR B CA 1
ATOM 9058 C C . TYR B 1 501 ? 24.31916 6.88805 -42.53544 1.000 125.20771 502 TYR B C 1
ATOM 9059 O O . TYR B 1 501 ? 25.10512 7.38642 -41.72579 1.000 133.03590 502 TYR B O 1
ATOM 9068 N N . ASP B 1 502 ? 24.68841 6.46679 -43.73849 1.000 127.32623 503 ASP B N 1
ATOM 9069 C CA . ASP B 1 502 ? 26.04498 6.62456 -44.24326 1.000 129.31800 503 ASP B CA 1
ATOM 9070 C C . ASP B 1 502 ? 26.09139 7.72886 -45.29799 1.000 123.81556 503 ASP B C 1
ATOM 9071 O O . ASP B 1 502 ? 25.08548 8.36960 -45.61697 1.000 120.27660 503 ASP B O 1
ATOM 9076 N N . ARG B 1 503 ? 27.28566 7.94283 -45.84908 1.000 126.36106 504 ARG B N 1
ATOM 9077 C CA . ARG B 1 503 ? 27.47930 8.94274 -46.89184 1.000 126.54162 504 ARG B CA 1
ATOM 9078 C C . ARG B 1 503 ? 26.81257 8.54951 -48.20327 1.000 125.92123 504 ARG B C 1
ATOM 9079 O O . ARG B 1 503 ? 26.88208 9.31777 -49.16803 1.000 123.30783 504 ARG B O 1
ATOM 9087 N N . ASN B 1 504 ? 26.18699 7.37359 -48.26114 1.000 124.45821 505 ASN B N 1
ATOM 9088 C CA . ASN B 1 504 ? 25.52689 6.87138 -49.45752 1.000 123.36996 505 ASN B CA 1
ATOM 9089 C C . ASN B 1 504 ? 24.02452 7.12360 -49.46023 1.000 119.69925 505 ASN B C 1
ATOM 9090 O O . ASN B 1 504 ? 23.36199 6.82753 -50.45963 1.000 110.51679 505 ASN B O 1
ATOM 9095 N N . GLY B 1 505 ? 23.47070 7.66141 -48.37666 1.000 121.58387 506 GLY B N 1
ATOM 9096 C CA . GLY B 1 505 ? 22.03200 7.68248 -48.22385 1.000 116.31357 506 GLY B CA 1
ATOM 9097 C C . GLY B 1 505 ? 21.43631 6.35551 -47.81991 1.000 112.27555 506 GLY B C 1
ATOM 9098 O O . GLY B 1 505 ? 20.20819 6.22016 -47.81247 1.000 114.40181 506 GLY B O 1
ATOM 9099 N N . ARG B 1 506 ? 22.27143 5.36866 -47.50225 1.000 112.04269 507 ARG B N 1
ATOM 9100 C CA . ARG B 1 506 ? 21.80896 4.06046 -47.05962 1.000 112.04274 507 ARG B CA 1
ATOM 9101 C C . ARG B 1 506 ? 21.39672 4.14311 -45.59440 1.000 114.71527 507 ARG B C 1
ATOM 9102 O O . ARG B 1 506 ? 22.23219 4.40705 -44.72167 1.000 108.78086 507 ARG B O 1
ATOM 9110 N N . VAL B 1 507 ? 20.11287 3.91891 -45.32489 1.000 110.78888 508 VAL B N 1
ATOM 9111 C CA . VAL B 1 507 ? 19.54402 4.07793 -43.99137 1.000 113.73085 508 VAL B CA 1
ATOM 9112 C C . VAL B 1 507 ? 19.46883 2.70801 -43.33491 1.000 107.74319 508 VAL B C 1
ATOM 9113 O O . VAL B 1 507 ? 19.01661 1.73814 -43.95491 1.000 112.69149 508 VAL B O 1
ATOM 9117 N N . THR B 1 508 ? 19.91318 2.62243 -42.08396 1.000 100.82438 509 THR B N 1
ATOM 9118 C CA . THR B 1 508 ? 19.88914 1.37520 -41.33107 1.000 101.54196 509 THR B CA 1
ATOM 9119 C C . THR B 1 508 ? 19.14077 1.59704 -40.02540 1.000 115.11674 509 THR B C 1
ATOM 9120 O O . THR B 1 508 ? 19.53330 2.44396 -39.21380 1.000 115.69247 509 THR B O 1
ATOM 9124 N N . LEU B 1 509 ? 18.06369 0.84289 -39.83080 1.000 109.90070 510 LEU B N 1
ATOM 9125 C CA . LEU B 1 509 ? 17.31260 0.84697 -38.58666 1.000 96.62594 510 LEU B CA 1
ATOM 9126 C C . LEU B 1 509 ? 17.74364 -0.35331 -37.75802 1.000 103.10383 510 LEU B C 1
ATOM 9127 O O . LEU B 1 509 ? 18.04652 -1.41698 -38.30679 1.000 110.88574 510 LEU B O 1
ATOM 9132 N N . ALA B 1 510 ? 17.78280 -0.18304 -36.44025 1.000 101.42983 511 ALA B N 1
ATOM 9133 C CA . ALA B 1 510 ? 18.24846 -1.26736 -35.58667 1.000 104.75117 511 ALA B CA 1
ATOM 9134 C C . ALA B 1 510 ? 17.67741 -1.10410 -34.18654 1.000 128.49429 511 ALA B C 1
ATOM 9135 O O . ALA B 1 510 ? 17.10757 -0.06797 -33.83724 1.000 116.88461 511 ALA B O 1
ATOM 9137 N N . SER B 1 511 ? 17.83362 -2.16025 -33.39175 1.000 153.84705 512 SER B N 1
ATOM 9138 C CA . SER B 1 511 ? 17.46754 -2.15420 -31.98403 1.000 156.07333 512 SER B CA 1
ATOM 9139 C C . SER B 1 511 ? 18.01566 -3.41383 -31.33765 1.000 155.57598 512 SER B C 1
ATOM 9140 O O . SER B 1 511 ? 18.04239 -4.47451 -31.96623 1.000 151.50101 512 SER B O 1
ATOM 9143 N N . ALA B 1 512 ? 18.45796 -3.28635 -30.08602 1.000 149.63818 513 ALA B N 1
ATOM 9144 C CA . ALA B 1 512 ? 18.70811 -4.42800 -29.21243 1.000 147.38499 513 ALA B CA 1
ATOM 9145 C C . ALA B 1 512 ? 17.49398 -5.35123 -29.12636 1.000 152.57120 513 ALA B C 1
ATOM 9146 O O . ALA B 1 512 ? 16.47029 -5.10491 -29.77404 1.000 148.88364 513 ALA B O 1
ATOM 9148 N N . GLU B 1 513 ? 17.59349 -6.39894 -28.30057 1.000 155.80586 514 GLU B N 1
ATOM 9149 C CA . GLU B 1 513 ? 16.52923 -7.37466 -28.04732 1.000 157.86097 514 GLU B CA 1
ATOM 9150 C C . GLU B 1 513 ? 15.72067 -7.75852 -29.28641 1.000 155.32645 514 GLU B C 1
ATOM 9151 O O . GLU B 1 513 ? 14.54301 -8.11114 -29.16324 1.000 151.42569 514 GLU B O 1
ATOM 9157 N N . ASN B 1 514 ? 16.36779 -7.74295 -30.46123 1.000 138.87104 515 ASN B N 1
ATOM 9158 C CA . ASN B 1 514 ? 15.78447 -7.95066 -31.79106 1.000 131.63223 515 ASN B CA 1
ATOM 9159 C C . ASN B 1 514 ? 14.25632 -7.97880 -31.84044 1.000 125.51374 515 ASN B C 1
ATOM 9160 O O . ASN B 1 514 ? 13.62411 -9.02009 -31.63492 1.000 130.48359 515 ASN B O 1
ATOM 9165 N N . VAL B 1 515 ? 13.66154 -6.82414 -32.13607 1.000 117.75673 516 VAL B N 1
ATOM 9166 C CA . VAL B 1 515 ? 12.21856 -6.63263 -32.15531 1.000 101.52893 516 VAL B CA 1
ATOM 9167 C C . VAL B 1 515 ? 11.82108 -6.04160 -33.50014 1.000 95.47551 516 VAL B C 1
ATOM 9168 O O . VAL B 1 515 ? 12.62402 -5.41479 -34.19452 1.000 89.25771 516 VAL B O 1
ATOM 9172 N N . VAL B 1 516 ? 10.55694 -6.25721 -33.86396 1.000 96.02218 517 VAL B N 1
ATOM 9173 C CA . VAL B 1 516 ? 10.04032 -5.73906 -35.12299 1.000 91.61173 517 VAL B CA 1
ATOM 9174 C C . VAL B 1 516 ? 10.00793 -4.21826 -35.07540 1.000 88.42777 517 VAL B C 1
ATOM 9175 O O . VAL B 1 516 ? 9.65609 -3.61192 -34.05605 1.000 91.20023 517 VAL B O 1
ATOM 9179 N N . ILE B 1 517 ? 10.41749 -3.59287 -36.17499 1.000 88.54189 518 ILE B N 1
ATOM 9180 C CA . ILE B 1 517 ? 10.54004 -2.14439 -36.27075 1.000 88.68344 518 ILE B CA 1
ATOM 9181 C C . ILE B 1 517 ? 9.65337 -1.64627 -37.40496 1.000 90.12498 518 ILE B C 1
ATOM 9182 O O . ILE B 1 517 ? 9.80393 -2.08134 -38.55287 1.000 95.07793 518 ILE B O 1
ATOM 9187 N N . ARG B 1 518 ? 8.73276 -0.73909 -37.08853 1.000 95.78806 519 ARG B N 1
ATOM 9188 C CA . ARG B 1 518 ? 7.96504 -0.04497 -38.11261 1.000 103.61794 519 ARG B CA 1
ATOM 9189 C C . ARG B 1 518 ? 8.50073 1.37008 -38.29020 1.000 102.10642 519 ARG B C 1
ATOM 9190 O O . ARG B 1 518 ? 9.09643 1.94527 -37.37661 1.000 96.37158 519 ARG B O 1
ATOM 9198 N N . TYR B 1 519 ? 8.29060 1.92961 -39.48084 1.000 108.03486 520 TYR B N 1
ATOM 9199 C CA . TYR B 1 519 ? 8.90818 3.20458 -39.81139 1.000 105.49888 520 TYR B CA 1
ATOM 9200 C C . TYR B 1 519 ? 8.06253 3.94341 -40.83658 1.000 107.20192 520 TYR B C 1
ATOM 9201 O O . TYR B 1 519 ? 7.33765 3.33646 -41.63048 1.000 95.49570 520 TYR B O 1
ATOM 9210 N N . THR B 1 520 ? 8.18741 5.26704 -40.81609 1.000 121.82668 521 THR B N 1
ATOM 9211 C CA . THR B 1 520 ? 7.49834 6.15505 -41.73807 1.000 128.14366 521 THR B CA 1
ATOM 9212 C C . THR B 1 520 ? 8.49011 7.16926 -42.28426 1.000 125.71320 521 THR B C 1
ATOM 9213 O O . THR B 1 520 ? 9.40010 7.61191 -41.57477 1.000 123.90211 521 THR B O 1
ATOM 9217 N N . THR B 1 521 ? 8.30673 7.53071 -43.55158 1.000 119.99825 522 THR B N 1
ATOM 9218 C CA . THR B 1 521 ? 9.13968 8.52166 -44.21086 1.000 120.66276 522 THR B CA 1
ATOM 9219 C C . THR B 1 521 ? 8.37333 9.77029 -44.61479 1.000 123.98679 522 THR B C 1
ATOM 9220 O O . THR B 1 521 ? 8.99585 10.73065 -45.08341 1.000 123.98844 522 THR B O 1
ATOM 9224 N N . ASP B 1 522 ? 7.04804 9.78491 -44.45346 1.000 122.16790 523 ASP B N 1
ATOM 9225 C CA . ASP B 1 522 ? 6.27200 10.97905 -44.76991 1.000 125.09518 523 ASP B CA 1
ATOM 9226 C C . ASP B 1 522 ? 6.45163 12.05398 -43.70061 1.000 128.86010 523 ASP B C 1
ATOM 9227 O O . ASP B 1 522 ? 6.75728 13.21012 -44.01514 1.000 137.87106 523 ASP B O 1
ATOM 9232 N N . GLY B 1 523 ? 6.26082 11.69509 -42.43282 1.000 136.14121 524 GLY B N 1
ATOM 9233 C CA . GLY B 1 523 ? 6.41277 12.63634 -41.33942 1.000 131.41142 524 GLY B CA 1
ATOM 9234 C C . GLY B 1 523 ? 5.44362 12.36513 -40.20874 1.000 130.61423 524 GLY B C 1
ATOM 9235 O O . GLY B 1 523 ? 5.46117 13.04535 -39.17889 1.000 108.94345 524 GLY B O 1
ATOM 9236 N N . THR B 1 524 ? 4.59084 11.36360 -40.40109 1.000 138.07226 525 THR B N 1
ATOM 9237 C CA . THR B 1 524 ? 3.63055 10.94216 -39.39665 1.000 142.55753 525 THR B CA 1
ATOM 9238 C C . THR B 1 524 ? 4.32214 10.13444 -38.30128 1.000 132.58861 525 THR B C 1
ATOM 9239 O O . THR B 1 524 ? 5.50794 9.80343 -38.38356 1.000 134.34064 525 THR B O 1
ATOM 9243 N N . GLU B 1 525 ? 3.57439 9.83413 -37.26778 1.000 126.10593 526 GLU B N 1
ATOM 9244 C CA . GLU B 1 525 ? 4.20499 8.93064 -36.32282 1.000 121.95160 526 GLU B CA 1
ATOM 9245 C C . GLU B 1 525 ? 3.93295 7.48726 -36.74176 1.000 124.10370 526 GLU B C 1
ATOM 9246 O O . GLU B 1 525 ? 2.86387 7.18215 -37.28053 1.000 121.85958 526 GLU B O 1
ATOM 9252 N N . PRO B 1 526 ? 4.88735 6.58151 -36.52791 1.000 122.61409 527 PRO B N 1
ATOM 9253 C CA . PRO B 1 526 ? 4.71477 5.19444 -36.99225 1.000 125.50624 527 PRO B CA 1
ATOM 9254 C C . PRO B 1 526 ? 3.57382 4.44126 -36.31821 1.000 124.44187 527 PRO B C 1
ATOM 9255 O O . PRO B 1 526 ? 3.72314 3.93021 -35.20326 1.000 119.95416 527 PRO B O 1
ATOM 9259 N N . GLY B 1 527 ? 2.42458 4.37900 -36.98653 1.000 124.04930 528 GLY B N 1
ATOM 9260 C CA . GLY B 1 527 ? 1.29676 3.61788 -36.49758 1.000 122.22945 528 GLY B CA 1
ATOM 9261 C C . GLY B 1 527 ? 1.49030 2.12953 -36.68664 1.000 122.11418 528 GLY B C 1
ATOM 9262 O O . GLY B 1 527 ? 2.39614 1.66110 -37.39477 1.000 115.33407 528 GLY B O 1
ATOM 9263 N N . PRO B 1 528 ? 0.62187 1.34686 -36.03596 1.000 124.81500 529 PRO B N 1
ATOM 9264 C CA . PRO B 1 528 ? 0.71131 -0.11891 -36.14346 1.000 119.69627 529 PRO B CA 1
ATOM 9265 C C . PRO B 1 528 ? 0.35941 -0.67681 -37.51537 1.000 116.02757 529 PRO B C 1
ATOM 9266 O O . PRO B 1 528 ? 0.36315 -1.90189 -37.67834 1.000 120.36452 529 PRO B O 1
ATOM 9270 N N . GLN B 1 529 ? 0.04229 0.16570 -38.50085 1.000 118.37027 530 GLN B N 1
ATOM 9271 C CA . GLN B 1 529 ? -0.15215 -0.27453 -39.87901 1.000 119.67470 530 GLN B CA 1
ATOM 9272 C C . GLN B 1 529 ? 0.83756 0.39506 -40.82323 1.000 119.50216 530 GLN B C 1
ATOM 9273 O O . GLN B 1 529 ? 0.57893 0.49152 -42.02765 1.000 119.75388 530 GLN B O 1
ATOM 9279 N N . SER B 1 530 ? 1.96245 0.86476 -40.29405 1.000 119.72145 531 SER B N 1
ATOM 9280 C CA . SER B 1 530 ? 3.00001 1.49178 -41.09239 1.000 113.21511 531 SER B CA 1
ATOM 9281 C C . SER B 1 530 ? 3.94141 0.41941 -41.63310 1.000 109.65154 531 SER B C 1
ATOM 9282 O O . SER B 1 530 ? 3.84059 -0.76202 -41.29541 1.000 115.19734 531 SER B O 1
ATOM 9285 N N . ALA B 1 531 ? 4.86752 0.84357 -42.48540 1.000 106.44059 532 ALA B N 1
ATOM 9286 C CA . ALA B 1 531 ? 5.74670 -0.10258 -43.15663 1.000 108.49836 532 ALA B CA 1
ATOM 9287 C C . ALA B 1 531 ? 6.69856 -0.75675 -42.16176 1.000 109.48555 532 ALA B C 1
ATOM 9288 O O . ALA B 1 531 ? 7.32027 -0.07699 -41.33802 1.000 100.31068 532 ALA B O 1
ATOM 9290 N N . MET B 1 532 ? 6.80772 -2.08127 -42.23802 1.000 108.49811 533 MET B N 1
ATOM 9291 C CA . MET B 1 532 ? 7.75823 -2.80569 -41.41023 1.000 106.49086 533 MET B CA 1
ATOM 9292 C C . MET B 1 532 ? 9.16032 -2.65659 -41.98801 1.000 104.80883 533 MET B C 1
ATOM 9293 O O . MET B 1 532 ? 9.34156 -2.49589 -43.19760 1.000 101.28961 533 MET B O 1
ATOM 9298 N N . TYR B 1 533 ? 10.15634 -2.70789 -41.10958 1.000 110.17773 534 TYR B N 1
ATOM 9299 C CA . TYR B 1 533 ? 11.55199 -2.67286 -41.51566 1.000 105.39967 534 TYR B CA 1
ATOM 9300 C C . TYR B 1 533 ? 12.09144 -4.08712 -41.64979 1.000 111.69766 534 TYR B C 1
ATOM 9301 O O . TYR B 1 533 ? 11.78678 -4.96289 -40.83428 1.000 115.27858 534 TYR B O 1
ATOM 9310 N N . ARG B 1 534 ? 12.89757 -4.30230 -42.68526 1.000 117.19654 535 ARG B N 1
ATOM 9311 C CA . ARG B 1 534 ? 13.50987 -5.60353 -42.90027 1.000 119.19084 535 ARG B CA 1
ATOM 9312 C C . ARG B 1 534 ? 14.98606 -5.43695 -43.23006 1.000 114.13884 535 ARG B C 1
ATOM 9313 O O . ARG B 1 534 ? 15.85472 -5.87071 -42.46679 1.000 116.79071 535 ARG B O 1
ATOM 9321 N N . ASN B 1 535 ? 15.27561 -4.80033 -44.35781 1.000 109.04042 536 ASN B N 1
ATOM 9322 C CA . ASN B 1 535 ? 16.63800 -4.58924 -44.81449 1.000 115.25866 536 ASN B CA 1
ATOM 9323 C C . ASN B 1 535 ? 16.86975 -3.10733 -45.06757 1.000 113.36813 536 ASN B C 1
ATOM 9324 O O . ASN B 1 535 ? 15.91692 -2.36443 -45.33029 1.000 116.07312 536 ASN B O 1
ATOM 9329 N N . PRO B 1 536 ? 18.12012 -2.64734 -44.96938 1.000 110.15794 537 PRO B N 1
ATOM 9330 C CA . PRO B 1 536 ? 18.41299 -1.22530 -45.19350 1.000 104.46916 537 PRO B CA 1
ATOM 9331 C C . PRO B 1 536 ? 17.87221 -0.71575 -46.52259 1.000 106.48030 537 PRO B C 1
ATOM 9332 O O . PRO B 1 536 ? 18.00357 -1.36381 -47.56211 1.000 109.27826 537 PRO B O 1
ATOM 9336 N N . PHE B 1 537 ? 17.25634 0.46109 -46.47389 1.000 105.19323 538 PHE B N 1
ATOM 9337 C CA . PHE B 1 537 ? 16.61058 1.08763 -47.61646 1.000 112.17279 538 PHE B CA 1
ATOM 9338 C C . PHE B 1 537 ? 17.29435 2.41241 -47.93331 1.000 118.39759 538 PHE B C 1
ATOM 9339 O O . PHE B 1 537 ? 18.12787 2.90839 -47.17035 1.000 114.93137 538 PHE B O 1
ATOM 9347 N N . PHE B 1 538 ? 16.93547 2.98456 -49.07908 1.000 117.74872 539 PHE B N 1
ATOM 9348 C CA . PHE B 1 538 ? 17.60990 4.15826 -49.61052 1.000 121.37105 539 PHE B CA 1
ATOM 9349 C C . PHE B 1 538 ? 16.67211 5.35812 -49.60683 1.000 122.42458 539 PHE B C 1
ATOM 9350 O O . PHE B 1 538 ? 15.44639 5.22059 -49.62482 1.000 120.22584 539 PHE B O 1
ATOM 9358 N N . LEU B 1 539 ? 17.26939 6.54681 -49.58013 1.000 132.03514 540 LEU B N 1
ATOM 9359 C CA . LEU B 1 539 ? 16.51605 7.80018 -49.63680 1.000 124.74918 540 LEU B CA 1
ATOM 9360 C C . LEU B 1 539 ? 17.43102 8.87775 -50.20404 1.000 135.09198 540 LEU B C 1
ATOM 9361 O O . LEU B 1 539 ? 18.02293 9.67509 -49.46660 1.000 119.31891 540 LEU B O 1
ATOM 9366 N N . PRO B 1 540 ? 17.60284 8.90535 -51.52746 1.000 150.96041 541 PRO B N 1
ATOM 9367 C CA . PRO B 1 540 ? 18.56757 9.82305 -52.14635 1.000 149.90570 541 PRO B CA 1
ATOM 9368 C C . PRO B 1 540 ? 18.09061 11.26063 -52.28526 1.000 147.95906 541 PRO B C 1
ATOM 9369 O O . PRO B 1 540 ? 18.72493 12.02943 -53.01339 1.000 148.18085 541 PRO B O 1
ATOM 9373 N N . ALA B 1 541 ? 17.00353 11.65318 -51.61838 1.000 134.53738 542 ALA B N 1
ATOM 9374 C CA . ALA B 1 541 ? 16.47621 13.00301 -51.74643 1.000 118.00682 542 ALA B CA 1
ATOM 9375 C C . ALA B 1 541 ? 16.59960 13.83037 -50.48050 1.000 115.52615 542 ALA B C 1
ATOM 9376 O O . ALA B 1 541 ? 16.46701 15.05567 -50.55068 1.000 122.99225 542 ALA B O 1
ATOM 9378 N N . GLY B 1 542 ? 16.85789 13.20249 -49.33894 1.000 119.31059 543 GLY B N 1
ATOM 9379 C CA . GLY B 1 542 ? 16.83302 13.90821 -48.07574 1.000 115.87793 543 GLY B CA 1
ATOM 9380 C C . GLY B 1 542 ? 15.41957 14.03992 -47.54919 1.000 113.72844 543 GLY B C 1
ATOM 9381 O O . GLY B 1 542 ? 14.53847 14.55803 -48.24345 1.000 106.88791 543 GLY B O 1
ATOM 9382 N N . GLY B 1 543 ? 15.18659 13.56632 -46.32747 1.000 116.51353 544 GLY B N 1
ATOM 9383 C CA . GLY B 1 543 ? 13.85670 13.58998 -45.74978 1.000 106.06023 544 GLY B CA 1
ATOM 9384 C C . GLY B 1 543 ? 13.87057 13.31994 -44.26121 1.000 105.90672 544 GLY B C 1
ATOM 9385 O O . GLY B 1 543 ? 14.86895 13.58986 -43.58966 1.000 108.81385 544 GLY B O 1
ATOM 9386 N N . THR B 1 544 ? 12.78087 12.77460 -43.72826 1.000 112.61311 545 THR B N 1
ATOM 9387 C CA . THR B 1 544 ? 12.66913 12.51544 -42.29932 1.000 105.23551 545 THR B CA 1
ATOM 9388 C C . THR B 1 544 ? 12.13003 11.11034 -42.08154 1.000 104.02318 545 THR B C 1
ATOM 9389 O O . THR B 1 544 ? 11.09765 10.74323 -42.65208 1.000 103.56849 545 THR B O 1
ATOM 9393 N N . VAL B 1 545 ? 12.82943 10.32762 -41.26289 1.000 103.53095 546 VAL B N 1
ATOM 9394 C CA . VAL B 1 545 ? 12.41121 8.97931 -40.90401 1.000 102.41534 546 VAL B CA 1
ATOM 9395 C C . VAL B 1 545 ? 11.98336 8.98031 -39.44484 1.000 114.73486 546 VAL B C 1
ATOM 9396 O O . VAL B 1 545 ? 12.61903 9.61893 -38.59837 1.000 116.32046 546 VAL B O 1
ATOM 9400 N N . LYS B 1 546 ? 10.88668 8.28697 -39.15549 1.000 112.90110 547 LYS B N 1
ATOM 9401 C CA . LYS B 1 546 ? 10.42351 8.09685 -37.78781 1.000 106.61554 547 LYS B CA 1
ATOM 9402 C C . LYS B 1 546 ? 10.15950 6.61370 -37.59326 1.000 101.95307 547 LYS B C 1
ATOM 9403 O O . LYS B 1 546 ? 9.31336 6.03819 -38.28366 1.000 104.55439 547 LYS B O 1
ATOM 9409 N N . ALA B 1 547 ? 10.89330 5.99600 -36.67234 1.000 100.32994 548 ALA B N 1
ATOM 9410 C CA . ALA B 1 547 ? 10.82520 4.55949 -36.45606 1.000 103.71093 548 ALA B CA 1
ATOM 9411 C C . ALA B 1 547 ? 10.44714 4.24851 -35.01289 1.000 101.81319 548 ALA B C 1
ATOM 9412 O O . ALA B 1 547 ? 10.68640 5.04162 -34.09735 1.000 99.95869 548 ALA B O 1
ATOM 9414 N N . ALA B 1 548 ? 9.87085 3.06095 -34.82403 1.000 100.85107 549 ALA B N 1
ATOM 9415 C CA . ALA B 1 548 ? 9.41016 2.60709 -33.51970 1.000 103.61011 549 ALA B CA 1
ATOM 9416 C C . ALA B 1 548 ? 9.48284 1.08819 -33.45604 1.000 99.50664 549 ALA B C 1
ATOM 9417 O O . ALA B 1 548 ? 9.34759 0.39756 -34.47076 1.000 96.11895 549 ALA B O 1
ATOM 9419 N N . ALA B 1 549 ? 9.70467 0.57745 -32.25019 1.000 105.20599 550 ALA B N 1
ATOM 9420 C CA . ALA B 1 549 ? 9.81248 -0.85192 -32.00636 1.000 97.66308 550 ALA B CA 1
ATOM 9421 C C . ALA B 1 549 ? 8.49203 -1.41579 -31.48806 1.000 109.20870 550 ALA B C 1
ATOM 9422 O O . ALA B 1 549 ? 7.64594 -0.69887 -30.94592 1.000 103.08624 550 ALA B O 1
ATOM 9424 N N . GLU B 1 550 ? 8.34103 -2.73037 -31.64592 1.000 107.99733 551 GLU B N 1
ATOM 9425 C CA . GLU B 1 550 ? 7.12648 -3.44842 -31.29400 1.000 95.02119 551 GLU B CA 1
ATOM 9426 C C . GLU B 1 550 ? 7.50613 -4.78670 -30.69297 1.000 94.68519 551 GLU B C 1
ATOM 9427 O O . GLU B 1 550 ? 8.43267 -5.44864 -31.16969 1.000 103.59926 551 GLU B O 1
ATOM 9433 N N . TYR B 1 551 ? 6.77101 -5.19521 -29.66674 1.000 92.50188 552 TYR B N 1
ATOM 9434 C CA . TYR B 1 551 ? 6.93682 -6.54131 -29.13346 1.000 93.31138 552 TYR B CA 1
ATOM 9435 C C . TYR B 1 551 ? 5.70782 -6.91701 -28.33374 1.000 94.43513 552 TYR B C 1
ATOM 9436 O O . TYR B 1 551 ? 5.36095 -6.22600 -27.37174 1.000 92.05201 552 TYR B O 1
ATOM 9445 N N . ARG B 1 552 ? 5.06569 -8.01001 -28.73083 1.000 107.50503 553 ARG B N 1
ATOM 9446 C CA . ARG B 1 552 ? 4.03144 -8.64522 -27.93182 1.000 89.98023 553 ARG B CA 1
ATOM 9447 C C . ARG B 1 552 ? 2.93201 -7.64779 -27.56844 1.000 90.60732 553 ARG B C 1
ATOM 9448 O O . ARG B 1 552 ? 2.52532 -7.51492 -26.41252 1.000 103.26517 553 ARG B O 1
ATOM 9456 N N . GLY B 1 553 ? 2.45278 -6.92967 -28.59037 1.000 93.23595 554 GLY B N 1
ATOM 9457 C CA . GLY B 1 553 ? 1.35420 -5.99129 -28.44698 1.000 103.11731 554 GLY B CA 1
ATOM 9458 C C . GLY B 1 553 ? 1.71096 -4.64468 -27.85473 1.000 96.06434 554 GLY B C 1
ATOM 9459 O O . GLY B 1 553 ? 0.88779 -3.72100 -27.91312 1.000 93.21109 554 GLY B O 1
ATOM 9460 N N . ARG B 1 554 ? 2.88941 -4.51315 -27.26043 1.000 104.11307 555 ARG B N 1
ATOM 9461 C CA . ARG B 1 554 ? 3.32415 -3.30613 -26.57334 1.000 94.50226 555 ARG B CA 1
ATOM 9462 C C . ARG B 1 554 ? 4.27447 -2.51781 -27.47316 1.000 98.24713 555 ARG B C 1
ATOM 9463 O O . ARG B 1 554 ? 5.21836 -3.08738 -28.02779 1.000 105.09215 555 ARG B O 1
ATOM 9471 N N . LYS B 1 555 ? 4.03293 -1.21363 -27.61200 1.000 109.02745 556 LYS B N 1
ATOM 9472 C CA . LYS B 1 555 ? 4.81336 -0.37042 -28.51098 1.000 106.65021 556 LYS B CA 1
ATOM 9473 C C . LYS B 1 555 ? 6.02092 0.19784 -27.75259 1.000 111.49771 556 LYS B C 1
ATOM 9474 O O . LYS B 1 555 ? 6.27889 -0.16523 -26.60231 1.000 113.98624 556 LYS B O 1
ATOM 9480 N N . SER B 1 556 ? 6.78313 1.09457 -28.38666 1.000 110.24823 557 SER B N 1
ATOM 9481 C CA . SER B 1 556 ? 7.96418 1.69999 -27.77978 1.000 106.81741 557 SER B CA 1
ATOM 9482 C C . SER B 1 556 ? 8.06188 3.16787 -28.18853 1.000 101.79500 557 SER B C 1
ATOM 9483 O O . SER B 1 556 ? 7.19103 3.70664 -28.87920 1.000 101.26646 557 SER B O 1
ATOM 9486 N N . SER B 1 557 ? 9.13774 3.81635 -27.74334 1.000 105.85578 558 SER B N 1
ATOM 9487 C CA . SER B 1 557 ? 9.40713 5.20872 -28.07616 1.000 109.48202 558 SER B CA 1
ATOM 9488 C C . SER B 1 557 ? 9.73037 5.37348 -29.56188 1.000 110.31689 558 SER B C 1
ATOM 9489 O O . SER B 1 557 ? 10.19284 4.44784 -30.23464 1.000 110.94210 558 SER B O 1
ATOM 9492 N N . VAL B 1 558 ? 9.49524 6.58504 -30.06397 1.000 105.31205 559 VAL B N 1
ATOM 9493 C CA . VAL B 1 558 ? 9.64830 6.90919 -31.47925 1.000 103.90615 559 VAL B CA 1
ATOM 9494 C C . VAL B 1 558 ? 10.93790 7.69635 -31.68503 1.000 110.65305 559 VAL B C 1
ATOM 9495 O O . VAL B 1 558 ? 11.08293 8.81329 -31.17255 1.000 105.86242 559 VAL B O 1
ATOM 9499 N N . THR B 1 559 ? 11.87735 7.11456 -32.42784 1.000 104.04657 560 THR B N 1
ATOM 9500 C CA . THR B 1 559 ? 13.08290 7.81780 -32.85016 1.000 113.25115 560 THR B CA 1
ATOM 9501 C C . THR B 1 559 ? 12.82254 8.56705 -34.15181 1.000 115.81811 560 THR B C 1
ATOM 9502 O O . THR B 1 559 ? 12.32442 7.98635 -35.12132 1.000 107.50883 560 THR B O 1
ATOM 9506 N N . THR B 1 560 ? 13.17230 9.85013 -34.17332 1.000 136.91205 561 THR B N 1
ATOM 9507 C CA . THR B 1 560 ? 13.00773 10.70006 -35.34511 1.000 137.00280 561 THR B CA 1
ATOM 9508 C C . THR B 1 560 ? 14.38256 11.17269 -35.80966 1.000 130.71110 561 THR B C 1
ATOM 9509 O O . THR B 1 560 ? 15.16431 11.71040 -35.01769 1.000 133.94012 561 THR B O 1
ATOM 9513 N N . GLN B 1 561 ? 14.69207 10.93003 -37.08429 1.000 120.92023 562 GLN B N 1
ATOM 9514 C CA . GLN B 1 561 ? 16.02336 11.16799 -37.62878 1.000 123.95631 562 GLN B CA 1
ATOM 9515 C C . GLN B 1 561 ? 15.94012 11.82530 -38.99955 1.000 110.87417 562 GLN B C 1
ATOM 9516 O O . GLN B 1 561 ? 15.14712 11.41837 -39.85514 1.000 105.86630 562 GLN B O 1
ATOM 9522 N N . ILE B 1 562 ? 16.78013 12.83345 -39.20311 1.000 111.48933 563 ILE B N 1
ATOM 9523 C CA . ILE B 1 562 ? 16.83411 13.57202 -40.45824 1.000 109.42131 563 ILE B CA 1
ATOM 9524 C C . ILE B 1 562 ? 17.81308 12.87719 -41.39074 1.000 118.56480 563 ILE B C 1
ATOM 9525 O O . ILE B 1 562 ? 18.97953 12.65905 -41.03315 1.000 120.10926 563 ILE B O 1
ATOM 9530 N N . ILE B 1 563 ? 17.35010 12.49929 -42.58087 1.000 117.99009 564 ILE B N 1
ATOM 9531 C CA . ILE B 1 563 ? 18.17703 11.85354 -43.58325 1.000 112.15671 564 ILE B CA 1
ATOM 9532 C C . ILE B 1 563 ? 18.70464 12.92869 -44.51691 1.000 116.86697 564 ILE B C 1
ATOM 9533 O O . ILE B 1 563 ? 17.90777 13.52537 -45.27449 1.000 110.06291 564 ILE B O 1
ATOM 9538 N N . PRO B 1 564 ? 20.00078 13.23396 -44.51829 1.000 124.52475 565 PRO B N 1
ATOM 9539 C CA . PRO B 1 564 ? 20.55526 14.14714 -45.51414 1.000 119.65824 565 PRO B CA 1
ATOM 9540 C C . PRO B 1 564 ? 20.77210 13.42699 -46.83907 1.000 111.60597 565 PRO B C 1
ATOM 9541 O O . PRO B 1 564 ? 20.58331 12.21710 -46.96243 1.000 111.24043 565 PRO B O 1
ATOM 9545 N N . VAL B 1 565 ? 21.18449 14.20183 -47.83476 1.000 117.62248 566 VAL B N 1
ATOM 9546 C CA . VAL B 1 565 ? 21.54346 13.66769 -49.14574 1.000 115.76793 566 VAL B CA 1
ATOM 9547 C C . VAL B 1 565 ? 22.89428 12.97259 -49.00973 1.000 113.45142 566 VAL B C 1
ATOM 9548 O O . VAL B 1 565 ? 23.63505 13.26760 -48.06106 1.000 108.69853 566 VAL B O 1
ATOM 9552 N N . PRO B 1 566 ? 23.23978 12.02170 -49.88314 1.000 115.68453 567 PRO B N 1
ATOM 9553 C CA . PRO B 1 566 ? 24.59314 11.44833 -49.84410 1.000 121.05572 567 PRO B CA 1
ATOM 9554 C C . PRO B 1 566 ? 25.63664 12.54573 -50.00332 1.000 120.87703 567 PRO B C 1
ATOM 9555 O O . PRO B 1 566 ? 25.39121 13.56675 -50.64927 1.000 113.26396 567 PRO B O 1
ATOM 9559 N N . THR B 1 567 ? 26.81726 12.34475 -49.39510 1.000 125.53261 568 THR B N 1
ATOM 9560 C CA . THR B 1 567 ? 27.75492 13.45886 -49.29177 1.000 127.73190 568 THR B CA 1
ATOM 9561 C C . THR B 1 567 ? 29.21949 13.19092 -49.63682 1.000 133.72268 568 THR B C 1
ATOM 9562 O O . THR B 1 567 ? 30.04175 14.08843 -49.42624 1.000 131.84588 568 THR B O 1
ATOM 9566 N N . ARG B 1 568 ? 29.61015 12.01912 -50.13794 1.000 157.38708 569 ARG B N 1
ATOM 9567 C CA . ARG B 1 568 ? 31.02939 11.93405 -50.47592 1.000 167.68576 569 ARG B CA 1
ATOM 9568 C C . ARG B 1 568 ? 31.31634 12.23854 -51.93834 1.000 168.20207 569 ARG B C 1
ATOM 9569 O O . ARG B 1 568 ? 32.47275 12.51726 -52.27613 1.000 172.89320 569 ARG B O 1
ATOM 9577 N N . ASP B 1 569 ? 30.31061 12.18428 -52.81673 1.000 135.77317 570 ASP B N 1
ATOM 9578 C CA . ASP B 1 569 ? 30.54119 12.79308 -54.11821 1.000 125.48300 570 ASP B CA 1
ATOM 9579 C C . ASP B 1 569 ? 30.69307 14.29778 -53.98510 1.000 125.15681 570 ASP B C 1
ATOM 9580 O O . ASP B 1 569 ? 31.04301 14.96607 -54.96327 1.000 131.87061 570 ASP B O 1
ATOM 9585 N N . TRP B 1 570 ? 30.43574 14.83217 -52.79491 1.000 129.85535 571 TRP B N 1
ATOM 9586 C CA . TRP B 1 570 ? 30.79183 16.19803 -52.48002 1.000 123.98692 571 TRP B CA 1
ATOM 9587 C C . TRP B 1 570 ? 32.30183 16.29864 -52.31885 1.000 115.23664 571 TRP B C 1
ATOM 9588 O O . TRP B 1 570 ? 33.00527 15.30112 -52.13694 1.000 114.93194 571 TRP B O 1
ATOM 9599 N N . LYS B 1 571 ? 32.79318 17.52922 -52.34849 1.000 114.13640 572 LYS B N 1
ATOM 9600 C CA . LYS B 1 571 ? 34.20038 17.79404 -52.10842 1.000 118.86003 572 LYS B CA 1
ATOM 9601 C C . LYS B 1 571 ? 34.30431 19.16907 -51.47101 1.000 116.89701 572 LYS B C 1
ATOM 9602 O O . LYS B 1 571 ? 33.56076 20.08424 -51.83563 1.000 115.11158 572 LYS B O 1
ATOM 9608 N N . VAL B 1 572 ? 35.19030 19.29583 -50.48725 1.000 117.76994 573 VAL B N 1
ATOM 9609 C CA . VAL B 1 572 ? 35.37252 20.56697 -49.79535 1.000 117.70177 573 VAL B CA 1
ATOM 9610 C C . VAL B 1 572 ? 36.14759 21.49832 -50.71736 1.000 117.75093 573 VAL B C 1
ATOM 9611 O O . VAL B 1 572 ? 37.33277 21.28560 -50.98250 1.000 117.23410 573 VAL B O 1
ATOM 9615 N N . VAL B 1 573 ? 35.48354 22.54660 -51.18612 1.000 119.97521 574 VAL B N 1
ATOM 9616 C CA . VAL B 1 573 ? 36.10113 23.47529 -52.12151 1.000 118.64931 574 VAL B CA 1
ATOM 9617 C C . VAL B 1 573 ? 36.83796 24.58794 -51.39157 1.000 119.64299 574 VAL B C 1
ATOM 9618 O O . VAL B 1 573 ? 37.93055 24.98758 -51.79819 1.000 120.29277 574 VAL B O 1
ATOM 9622 N N . ALA B 1 574 ? 36.27372 25.09348 -50.30019 1.000 130.25325 575 ALA B N 1
ATOM 9623 C CA . ALA B 1 574 ? 36.94183 26.13242 -49.52879 1.000 131.11441 575 ALA B CA 1
ATOM 9624 C C . ALA B 1 574 ? 36.69775 25.92010 -48.04510 1.000 126.01700 575 ALA B C 1
ATOM 9625 O O . ALA B 1 574 ? 35.59666 25.54603 -47.63506 1.000 126.82680 575 ALA B O 1
ATOM 9627 N N . GLY B 1 575 ? 37.72736 26.18500 -47.24975 1.000 121.42212 576 GLY B N 1
ATOM 9628 C CA . GLY B 1 575 ? 37.66268 26.00150 -45.81606 1.000 125.01162 576 GLY B CA 1
ATOM 9629 C C . GLY B 1 575 ? 39.04516 25.96976 -45.20421 1.000 123.80468 576 GLY B C 1
ATOM 9630 O O . GLY B 1 575 ? 39.94910 25.31199 -45.72725 1.000 128.65166 576 GLY B O 1
ATOM 9631 N N . GLU B 1 576 ? 39.22254 26.68986 -44.10109 1.000 130.14361 577 GLU B N 1
ATOM 9632 C CA . GLU B 1 576 ? 40.52759 26.77192 -43.46099 1.000 135.53792 577 GLU B CA 1
ATOM 9633 C C . GLU B 1 576 ? 40.96687 25.40950 -42.94035 1.000 137.30567 577 GLU B C 1
ATOM 9634 O O . GLU B 1 576 ? 40.20745 24.71369 -42.25843 1.000 121.67390 577 GLU B O 1
ATOM 9640 N N . ARG B 1 577 ? 42.19828 25.02626 -43.28038 1.000 142.53445 578 ARG B N 1
ATOM 9641 C CA . ARG B 1 577 ? 42.72784 23.71218 -42.94076 1.000 133.92986 578 ARG B CA 1
ATOM 9642 C C . ARG B 1 577 ? 43.62880 23.72149 -41.72156 1.000 147.27943 578 ARG B C 1
ATOM 9643 O O . ARG B 1 577 ? 43.75300 22.68196 -41.06645 1.000 145.84080 578 ARG B O 1
ATOM 9651 N N . SER B 1 578 ? 44.24996 24.86933 -41.42468 1.000 166.87829 579 SER B N 1
ATOM 9652 C CA . SER B 1 578 ? 45.17750 25.09656 -40.31718 1.000 159.54568 579 SER B CA 1
ATOM 9653 C C . SER B 1 578 ? 45.49302 23.85387 -39.49390 1.000 160.79364 579 SER B C 1
ATOM 9654 O O . SER B 1 578 ? 46.54985 23.23716 -39.66910 1.000 156.54078 579 SER B O 1
ATOM 9657 N N . ALA B 1 579 ? 44.57906 23.48067 -38.58969 1.000 148.57364 580 ALA B N 1
ATOM 9658 C CA . ALA B 1 579 ? 44.74749 22.28390 -37.77274 1.000 147.86060 580 ALA B CA 1
ATOM 9659 C C . ALA B 1 579 ? 43.53379 21.35650 -37.80794 1.000 136.93146 580 ALA B C 1
ATOM 9660 O O . ALA B 1 579 ? 43.40232 20.49714 -36.93063 1.000 130.44191 580 ALA B O 1
ATOM 9662 N N . ALA B 1 580 ? 42.63564 21.50141 -38.78178 1.000 128.67341 581 ALA B N 1
ATOM 9663 C CA . ALA B 1 580 ? 41.50513 20.58652 -38.87291 1.000 127.40868 581 ALA B CA 1
ATOM 9664 C C . ALA B 1 580 ? 41.13931 20.32618 -40.32665 1.000 129.21225 581 ALA B C 1
ATOM 9665 O O . ALA B 1 580 ? 41.14259 21.24413 -41.15215 1.000 132.10500 581 ALA B O 1
ATOM 9667 N N . ALA B 1 581 ? 40.79981 19.07213 -40.62154 1.000 121.75317 582 ALA B N 1
ATOM 9668 C CA . ALA B 1 581 ? 40.43168 18.67557 -41.97528 1.000 122.11418 582 ALA B CA 1
ATOM 9669 C C . ALA B 1 581 ? 39.02455 19.16097 -42.30085 1.000 124.01030 582 ALA B C 1
ATOM 9670 O O . ALA B 1 581 ? 38.07205 18.76233 -41.62016 1.000 116.42217 582 ALA B O 1
ATOM 9672 N N . PRO B 1 582 ? 38.84914 20.02546 -43.30276 1.000 118.20353 583 PRO B N 1
ATOM 9673 C CA . PRO B 1 582 ? 37.49089 20.46980 -43.65171 1.000 117.21710 583 PRO B CA 1
ATOM 9674 C C . PRO B 1 582 ? 36.58206 19.34088 -44.10880 1.000 119.85032 583 PRO B C 1
ATOM 9675 O O . PRO B 1 582 ? 35.35888 19.43049 -43.93830 1.000 123.30537 583 PRO B O 1
ATOM 9679 N N . GLU B 1 583 ? 37.14472 18.27481 -44.68118 1.000 115.32435 584 GLU B N 1
ATOM 9680 C CA . GLU B 1 583 ? 36.35750 17.12974 -45.12521 1.000 115.07389 584 GLU B CA 1
ATOM 9681 C C . GLU B 1 583 ? 35.70303 16.37087 -43.97838 1.000 117.07794 584 GLU B C 1
ATOM 9682 O O . GLU B 1 583 ? 34.84536 15.51980 -44.23782 1.000 114.35787 584 GLU B O 1
ATOM 9688 N N . LEU B 1 584 ? 36.09588 16.63669 -42.73002 1.000 113.96227 585 LEU B N 1
ATOM 9689 C CA . LEU B 1 584 ? 35.42977 16.03672 -41.58049 1.000 115.84189 585 LEU B CA 1
ATOM 9690 C C . LEU B 1 584 ? 34.05055 16.62656 -41.31932 1.000 121.78172 585 LEU B C 1
ATOM 9691 O O . LEU B 1 584 ? 33.31459 16.09157 -40.48212 1.000 118.02925 585 LEU B O 1
ATOM 9696 N N . ALA B 1 585 ? 33.68802 17.70914 -41.99880 1.000 116.99906 586 ALA B N 1
ATOM 9697 C CA . ALA B 1 585 ? 32.37480 18.31264 -41.84271 1.000 118.26301 586 ALA B CA 1
ATOM 9698 C C . ALA B 1 585 ? 31.37371 17.81801 -42.87520 1.000 118.38952 586 ALA B C 1
ATOM 9699 O O . ALA B 1 585 ? 30.20597 18.21798 -42.82599 1.000 129.74510 586 ALA B O 1
ATOM 9701 N N . ILE B 1 586 ? 31.79459 16.95595 -43.79863 1.000 112.62711 587 ILE B N 1
ATOM 9702 C CA . ILE B 1 586 ? 30.89259 16.39505 -44.79713 1.000 111.82772 587 ILE B CA 1
ATOM 9703 C C . ILE B 1 586 ? 31.16386 14.90286 -44.92016 1.000 120.05215 587 ILE B C 1
ATOM 9704 O O . ILE B 1 586 ? 30.89151 14.29264 -45.96078 1.000 126.81251 587 ILE B O 1
ATOM 9709 N N . ASP B 1 587 ? 31.68509 14.30083 -43.85519 1.000 113.27641 588 ASP B N 1
ATOM 9710 C CA . ASP B 1 587 ? 31.97476 12.87469 -43.84353 1.000 117.87113 588 ASP B CA 1
ATOM 9711 C C . ASP B 1 587 ? 30.81695 12.03945 -43.31619 1.000 122.83138 588 ASP B C 1
ATOM 9712 O O . ASP B 1 587 ? 30.98589 10.83398 -43.10477 1.000 116.18849 588 ASP B O 1
ATOM 9717 N N . GLY B 1 588 ? 29.66171 12.65606 -43.06787 1.000 126.04746 589 GLY B N 1
ATOM 9718 C CA . GLY B 1 588 ? 28.48669 11.93788 -42.62658 1.000 114.13826 589 GLY B CA 1
ATOM 9719 C C . GLY B 1 588 ? 28.56219 11.36788 -41.23124 1.000 114.24666 589 GLY B C 1
ATOM 9720 O O . GLY B 1 588 ? 27.60454 10.71968 -40.79601 1.000 123.04281 589 GLY B O 1
ATOM 9721 N N . ASP B 1 589 ? 29.66010 11.58167 -40.51499 1.000 115.53940 590 ASP B N 1
ATOM 9722 C CA . ASP B 1 589 ? 29.83634 11.06049 -39.16576 1.000 126.36978 590 ASP B CA 1
ATOM 9723 C C . ASP B 1 589 ? 29.83011 12.24577 -38.20604 1.000 133.76137 590 ASP B C 1
ATOM 9724 O O . ASP B 1 589 ? 30.74152 13.08247 -38.23319 1.000 119.82793 590 ASP B O 1
ATOM 9729 N N . SER B 1 590 ? 28.80012 12.30913 -37.35727 1.000 146.65187 591 SER B N 1
ATOM 9730 C CA . SER B 1 590 ? 28.63825 13.40890 -36.41421 1.000 151.80289 591 SER B CA 1
ATOM 9731 C C . SER B 1 590 ? 29.67851 13.39559 -35.30503 1.000 154.99195 591 SER B C 1
ATOM 9732 O O . SER B 1 590 ? 29.81864 14.40212 -34.60177 1.000 150.81313 591 SER B O 1
ATOM 9735 N N . SER B 1 591 ? 30.40060 12.29184 -35.12739 1.000 140.49299 592 SER B N 1
ATOM 9736 C CA . SER B 1 591 ? 31.46429 12.23163 -34.13646 1.000 133.32984 592 SER B CA 1
ATOM 9737 C C . SER B 1 591 ? 32.78816 12.77239 -34.65855 1.000 129.51197 592 SER B C 1
ATOM 9738 O O . SER B 1 591 ? 33.77291 12.77047 -33.91251 1.000 130.97724 592 SER B O 1
ATOM 9741 N N . THR B 1 592 ? 32.83718 13.24305 -35.90253 1.000 125.91801 593 THR B N 1
ATOM 9742 C CA . THR B 1 592 ? 34.02838 13.86723 -36.45839 1.000 125.26764 593 THR B CA 1
ATOM 9743 C C . THR B 1 592 ? 33.77825 15.35741 -36.64009 1.000 121.84534 593 THR B C 1
ATOM 9744 O O . THR B 1 592 ? 32.73778 15.76099 -37.17000 1.000 123.71483 593 THR B O 1
ATOM 9748 N N . LEU B 1 593 ? 34.75694 16.16604 -36.23526 1.000 123.12272 594 LEU B N 1
ATOM 9749 C CA . LEU B 1 593 ? 34.56236 17.59160 -36.00091 1.000 119.35170 594 LEU B CA 1
ATOM 9750 C C . LEU B 1 593 ? 35.60128 18.40860 -36.75487 1.000 121.15311 594 LEU B C 1
ATOM 9751 O O . LEU B 1 593 ? 36.80412 18.17714 -36.60276 1.000 131.23064 594 LEU B O 1
ATOM 9756 N N . TRP B 1 594 ? 35.13665 19.37041 -37.54902 1.000 123.80143 595 TRP B N 1
ATOM 9757 C CA . TRP B 1 594 ? 35.99290 20.41442 -38.09984 1.000 130.29955 595 TRP B CA 1
ATOM 9758 C C . TRP B 1 594 ? 36.03689 21.59346 -37.13908 1.000 134.43535 595 TRP B C 1
ATOM 9759 O O . TRP B 1 594 ? 35.01282 21.96697 -36.56642 1.000 133.73844 595 TRP B O 1
ATOM 9770 N N . HIS B 1 595 ? 37.22458 22.17647 -36.95868 1.000 138.12644 596 HIS B N 1
ATOM 9771 C CA . HIS B 1 595 ? 37.38066 23.33385 -36.08341 1.000 138.39390 596 HIS B CA 1
ATOM 9772 C C . HIS B 1 595 ? 38.36871 24.31670 -36.69987 1.000 140.15396 596 HIS B C 1
ATOM 9773 O O . HIS B 1 595 ? 38.98488 24.04510 -37.73414 1.000 146.81242 596 HIS B O 1
ATOM 9780 N N . THR B 1 596 ? 38.50310 25.48727 -36.06057 1.000 134.23543 597 THR B N 1
ATOM 9781 C CA . THR B 1 596 ? 39.45738 26.50606 -36.49164 1.000 149.05543 597 THR B CA 1
ATOM 9782 C C . THR B 1 596 ? 40.33136 26.97951 -35.33409 1.000 161.51581 597 THR B C 1
ATOM 9783 O O . THR B 1 596 ? 40.72291 28.14977 -35.28389 1.000 157.59644 597 THR B O 1
ATOM 9787 N N . HIS B 1 597 ? 40.64758 26.08797 -34.39864 1.000 168.74325 598 HIS B N 1
ATOM 9788 C CA . HIS B 1 597 ? 41.49531 26.40185 -33.24946 1.000 174.14738 598 HIS B CA 1
ATOM 9789 C C . HIS B 1 597 ? 42.83053 25.68441 -33.43140 1.000 169.10895 598 HIS B C 1
ATOM 9790 O O . HIS B 1 597 ? 43.08082 24.63052 -32.84529 1.000 172.61211 598 HIS B O 1
ATOM 9797 N N . ALA B 1 598 ? 43.69818 26.27199 -34.24760 1.000 168.35586 599 ALA B N 1
ATOM 9798 C CA . ALA B 1 598 ? 44.99950 25.67366 -34.48731 1.000 171.20173 599 ALA B CA 1
ATOM 9799 C C . ALA B 1 598 ? 45.93842 25.94187 -33.31544 1.000 171.52913 599 ALA B C 1
ATOM 9800 O O . ALA B 1 598 ? 45.70732 26.82691 -32.48602 1.000 170.29887 599 ALA B O 1
ATOM 9802 N N . ALA B 1 599 ? 47.00612 25.14199 -33.24367 1.000 167.97999 600 ALA B N 1
ATOM 9803 C CA . ALA B 1 599 ? 48.02419 25.35179 -32.22229 1.000 165.64629 600 ALA B CA 1
ATOM 9804 C C . ALA B 1 599 ? 48.79588 26.65045 -32.41818 1.000 168.60319 600 ALA B C 1
ATOM 9805 O O . ALA B 1 599 ? 49.59405 27.01256 -31.54662 1.000 157.31499 600 ALA B O 1
ATOM 9807 N N . GLN B 1 600 ? 48.57876 27.35369 -33.53153 1.000 178.91261 601 GLN B N 1
ATOM 9808 C CA . GLN B 1 600 ? 49.13824 28.68344 -33.74160 1.000 169.68819 601 GLN B CA 1
ATOM 9809 C C . GLN B 1 600 ? 48.23781 29.77998 -33.18547 1.000 161.66223 601 GLN B C 1
ATOM 9810 O O . GLN B 1 600 ? 48.73346 30.76367 -32.62704 1.000 162.83506 601 GLN B O 1
ATOM 9816 N N . GLY B 1 601 ? 46.92749 29.62885 -33.31880 1.000 157.85934 602 GLY B N 1
ATOM 9817 C CA . GLY B 1 601 ? 46.01490 30.66866 -32.89052 1.000 143.97978 602 GLY B CA 1
ATOM 9818 C C . GLY B 1 601 ? 44.58026 30.27067 -33.16248 1.000 161.14237 602 GLY B C 1
ATOM 9819 O O . GLY B 1 601 ? 44.29529 29.40165 -33.99386 1.000 160.51144 602 GLY B O 1
ATOM 9820 N N . GLU B 1 602 ? 43.67901 30.92728 -32.43060 1.000 157.69611 603 GLU B N 1
ATOM 9821 C CA . GLU B 1 602 ? 42.23817 30.67977 -32.50947 1.000 158.28586 603 GLU B CA 1
ATOM 9822 C C . GLU B 1 602 ? 41.61902 31.61549 -33.54863 1.000 160.38529 603 GLU B C 1
ATOM 9823 O O . GLU B 1 602 ? 40.98497 32.62393 -33.22915 1.000 162.28632 603 GLU B O 1
ATOM 9829 N N . LEU B 1 603 ? 41.83294 31.27503 -34.82200 1.000 160.40253 604 LEU B N 1
ATOM 9830 C CA . LEU B 1 603 ? 41.40590 32.12681 -35.93069 1.000 163.13438 604 LEU B CA 1
ATOM 9831 C C . LEU B 1 603 ? 39.90127 32.37162 -35.88515 1.000 161.35839 604 LEU B C 1
ATOM 9832 O O . LEU B 1 603 ? 39.10592 31.42804 -35.93822 1.000 156.75813 604 LEU B O 1
ATOM 9837 N N . ALA B 1 604 ? 39.51875 33.64345 -35.79044 1.000 161.11436 605 ALA B N 1
ATOM 9838 C CA . ALA B 1 604 ? 38.15482 34.02996 -35.47404 1.000 162.47333 605 ALA B CA 1
ATOM 9839 C C . ALA B 1 604 ? 37.23491 33.93855 -36.69069 1.000 158.87472 605 ALA B C 1
ATOM 9840 O O . ALA B 1 604 ? 37.68571 34.00256 -37.83784 1.000 156.93865 605 ALA B O 1
ATOM 9842 N N . PRO B 1 605 ? 35.93630 33.76941 -36.45179 1.000 157.97008 606 PRO B N 1
ATOM 9843 C CA . PRO B 1 605 ? 34.94011 33.84894 -37.51551 1.000 153.89874 606 PRO B CA 1
ATOM 9844 C C . PRO B 1 605 ? 34.91940 35.22443 -38.15685 1.000 151.28258 606 PRO B C 1
ATOM 9845 O O . PRO B 1 605 ? 35.49955 36.18046 -37.61972 1.000 149.99370 606 PRO B O 1
ATOM 9849 N N . PRO B 1 606 ? 34.24618 35.37364 -39.31071 1.000 147.05807 607 PRO B N 1
ATOM 9850 C CA . PRO B 1 606 ? 33.46284 34.33166 -39.99112 1.000 147.32301 607 PRO B CA 1
ATOM 9851 C C . PRO B 1 606 ? 34.31723 33.24132 -40.63717 1.000 156.39168 607 PRO B C 1
ATOM 9852 O O . PRO B 1 606 ? 35.32638 33.52928 -41.28331 1.000 145.94413 607 PRO B O 1
ATOM 9856 N N . GLN B 1 607 ? 33.90562 31.99039 -40.45111 1.000 156.39860 608 GLN B N 1
ATOM 9857 C CA . GLN B 1 607 ? 34.57716 30.84968 -41.05760 1.000 155.08264 608 GLN B CA 1
ATOM 9858 C C . GLN B 1 607 ? 33.63120 30.21306 -42.06290 1.000 152.08689 608 GLN B C 1
ATOM 9859 O O . GLN B 1 607 ? 32.45993 29.96312 -41.75391 1.000 148.70760 608 GLN B O 1
ATOM 9865 N N . ALA B 1 608 ? 34.14294 29.94329 -43.25698 1.000 158.18558 609 ALA B N 1
ATOM 9866 C CA . ALA B 1 608 ? 33.31597 29.54519 -44.38192 1.000 150.03788 609 ALA B CA 1
ATOM 9867 C C . ALA B 1 608 ? 33.69042 28.14806 -44.84637 1.000 145.16886 609 ALA B C 1
ATOM 9868 O O . ALA B 1 608 ? 34.87092 27.78544 -44.87866 1.000 142.00702 609 ALA B O 1
ATOM 9870 N N . LEU B 1 609 ? 32.67030 27.36843 -45.19352 1.000 145.09829 610 LEU B N 1
ATOM 9871 C CA . LEU B 1 609 ? 32.83619 26.06933 -45.83215 1.000 122.23986 610 LEU B CA 1
ATOM 9872 C C . LEU B 1 609 ? 32.09558 26.15121 -47.15612 1.000 122.93888 610 LEU B C 1
ATOM 9873 O O . LEU B 1 609 ? 30.86484 26.26934 -47.17682 1.000 119.60861 610 LEU B O 1
ATOM 9878 N N . GLU B 1 610 ? 32.84543 26.13581 -48.25024 1.000 124.06391 611 GLU B N 1
ATOM 9879 C CA . GLU B 1 610 ? 32.28238 26.07829 -49.58997 1.000 119.65913 611 GLU B CA 1
ATOM 9880 C C . GLU B 1 610 ? 32.39277 24.64409 -50.08276 1.000 118.47424 611 GLU B C 1
ATOM 9881 O O . GLU B 1 610 ? 33.49926 24.09752 -50.15825 1.000 119.58265 611 GLU B O 1
ATOM 9887 N N . ILE B 1 611 ? 31.24787 24.05080 -50.41223 1.000 126.16033 612 ILE B N 1
ATOM 9888 C CA . ILE B 1 611 ? 31.12730 22.64884 -50.78832 1.000 117.80192 612 ILE B CA 1
ATOM 9889 C C . ILE B 1 611 ? 30.62962 22.57263 -52.22475 1.000 116.30397 612 ILE B C 1
ATOM 9890 O O . ILE B 1 611 ? 29.63035 23.21654 -52.57683 1.000 116.71672 612 ILE B O 1
ATOM 9895 N N . ASP B 1 612 ? 31.34519 21.80807 -53.05208 1.000 115.86847 613 ASP B N 1
ATOM 9896 C CA . ASP B 1 612 ? 30.85113 21.37291 -54.35566 1.000 115.42346 613 ASP B CA 1
ATOM 9897 C C . ASP B 1 612 ? 30.01026 20.12208 -54.15343 1.000 114.21203 613 ASP B C 1
ATOM 9898 O O . ASP B 1 612 ? 30.54166 19.05454 -53.83344 1.000 114.43295 613 ASP B O 1
ATOM 9903 N N . MET B 1 613 ? 28.70216 20.24559 -54.34515 1.000 115.93605 614 MET B N 1
ATOM 9904 C CA . MET B 1 613 ? 27.81902 19.09613 -54.22781 1.000 119.46627 614 MET B CA 1
ATOM 9905 C C . MET B 1 613 ? 27.87155 18.19388 -55.45422 1.000 119.59833 614 MET B C 1
ATOM 9906 O O . MET B 1 613 ? 27.16477 17.18179 -55.49328 1.000 123.52910 614 MET B O 1
ATOM 9911 N N . GLY B 1 614 ? 28.70029 18.53115 -56.44044 1.000 144.30528 615 GLY B N 1
ATOM 9912 C CA . GLY B 1 614 ? 28.90415 17.71858 -57.62471 1.000 139.80007 615 GLY B CA 1
ATOM 9913 C C . GLY B 1 614 ? 27.84342 17.86987 -58.69500 1.000 136.11468 615 GLY B C 1
ATOM 9914 O O . GLY B 1 614 ? 28.12537 17.67170 -59.87998 1.000 141.70389 615 GLY B O 1
ATOM 9915 N N . ARG B 1 615 ? 26.62721 18.23400 -58.29874 1.000 128.53700 616 ARG B N 1
ATOM 9916 C CA . ARG B 1 615 ? 25.50084 18.34554 -59.21426 1.000 131.32621 616 ARG B CA 1
ATOM 9917 C C . ARG B 1 615 ? 24.53237 19.39173 -58.69204 1.000 135.92064 616 ARG B C 1
ATOM 9918 O O . ARG B 1 615 ? 24.40767 19.56514 -57.47324 1.000 128.46986 616 ARG B O 1
ATOM 9926 N N . PRO B 1 616 ? 23.84041 20.11038 -59.58126 1.000 136.13999 617 PRO B N 1
ATOM 9927 C CA . PRO B 1 616 ? 22.80776 21.04485 -59.11954 1.000 127.59684 617 PRO B CA 1
ATOM 9928 C C . PRO B 1 616 ? 21.64988 20.32124 -58.45094 1.000 137.04025 617 PRO B C 1
ATOM 9929 O O . PRO B 1 616 ? 20.78699 19.75261 -59.12717 1.000 140.91241 617 PRO B O 1
ATOM 9933 N N . VAL B 1 617 ? 21.62110 20.34369 -57.12200 1.000 144.57083 618 VAL B N 1
ATOM 9934 C CA . VAL B 1 617 ? 20.56878 19.70487 -56.34086 1.000 141.54551 618 VAL B CA 1
ATOM 9935 C C . VAL B 1 617 ? 19.59356 20.78688 -55.91004 1.000 140.70318 618 VAL B C 1
ATOM 9936 O O . VAL B 1 617 ? 19.97078 21.94833 -55.72049 1.000 148.22672 618 VAL B O 1
ATOM 9940 N N . ASN B 1 618 ? 18.32096 20.41415 -55.77358 1.000 124.32966 619 ASN B N 1
ATOM 9941 C CA . ASN B 1 618 ? 17.27317 21.38323 -55.45261 1.000 135.88696 619 ASN B CA 1
ATOM 9942 C C . ASN B 1 618 ? 17.09679 21.44136 -53.93670 1.000 140.79493 619 ASN B C 1
ATOM 9943 O O . ASN B 1 618 ? 16.22068 20.80404 -53.34741 1.000 125.03889 619 ASN B O 1
ATOM 9948 N N . VAL B 1 619 ? 17.95169 22.24047 -53.30016 1.000 137.65413 620 VAL B N 1
ATOM 9949 C CA . VAL B 1 619 ? 18.00521 22.29951 -51.84469 1.000 136.70252 620 VAL B CA 1
ATOM 9950 C C . VAL B 1 619 ? 16.89966 23.21197 -51.32670 1.000 131.41826 620 VAL B C 1
ATOM 9951 O O . VAL B 1 619 ? 16.66695 24.30592 -51.85718 1.000 130.24218 620 VAL B O 1
ATOM 9955 N N . ALA B 1 620 ? 16.20414 22.74621 -50.29156 1.000 125.45415 621 ALA B N 1
ATOM 9956 C CA . ALA B 1 620 ? 15.21563 23.52778 -49.57167 1.000 129.08494 621 ALA B CA 1
ATOM 9957 C C . ALA B 1 620 ? 15.57408 23.72628 -48.10886 1.000 128.51984 621 ALA B C 1
ATOM 9958 O O . ALA B 1 620 ? 14.93233 24.54376 -47.43935 1.000 125.42671 621 ALA B O 1
ATOM 9960 N N . ALA B 1 621 ? 16.56551 23.00168 -47.59396 1.000 128.41685 622 ALA B N 1
ATOM 9961 C CA . ALA B 1 621 ? 16.97985 23.13807 -46.20841 1.000 119.56104 622 ALA B CA 1
ATOM 9962 C C . ALA B 1 621 ? 18.45413 22.78325 -46.08712 1.000 124.27569 622 ALA B C 1
ATOM 9963 O O . ALA B 1 621 ? 18.96271 21.91460 -46.80070 1.000 119.53629 622 ALA B O 1
ATOM 9965 N N . VAL B 1 622 ? 19.12441 23.45369 -45.15375 1.000 128.95173 623 VAL B N 1
ATOM 9966 C CA . VAL B 1 622 ? 20.53990 23.23637 -44.86421 1.000 134.99687 623 VAL B CA 1
ATOM 9967 C C . VAL B 1 622 ? 20.65385 22.83192 -43.40076 1.000 126.14432 623 VAL B C 1
ATOM 9968 O O . VAL B 1 622 ? 20.11150 23.50600 -42.52271 1.000 115.63182 623 VAL B O 1
ATOM 9972 N N . ILE B 1 623 ? 21.34471 21.73042 -43.13639 1.000 138.92327 624 ILE B N 1
ATOM 9973 C CA . ILE B 1 623 ? 21.40285 21.15028 -41.80092 1.000 125.88889 624 ILE B CA 1
ATOM 9974 C C . ILE B 1 623 ? 22.78835 21.35661 -41.21324 1.000 125.87894 624 ILE B C 1
ATOM 9975 O O . ILE B 1 623 ? 23.79842 21.02348 -41.84544 1.000 136.05058 624 ILE B O 1
ATOM 9980 N N . TYR B 1 624 ? 22.83113 21.89174 -40.00006 1.000 116.81363 625 TYR B N 1
ATOM 9981 C CA . TYR B 1 624 ? 24.06719 22.01978 -39.23915 1.000 117.32827 625 TYR B CA 1
ATOM 9982 C C . TYR B 1 624 ? 23.99642 21.14142 -37.99960 1.000 121.23252 625 TYR B C 1
ATOM 9983 O O . TYR B 1 624 ? 23.17206 21.37986 -37.11282 1.000 123.53719 625 TYR B O 1
ATOM 9992 N N . THR B 1 625 ? 24.87371 20.14097 -37.93210 1.000 124.57073 626 THR B N 1
ATOM 9993 C CA . THR B 1 625 ? 24.93562 19.25456 -36.78084 1.000 126.08625 626 THR B CA 1
ATOM 9994 C C . THR B 1 625 ? 26.05328 19.71651 -35.86316 1.000 116.71905 626 THR B C 1
ATOM 9995 O O . THR B 1 625 ? 27.22499 19.67648 -36.26597 1.000 126.58233 626 THR B O 1
ATOM 9999 N N . PRO B 1 626 ? 25.75939 20.16734 -34.65372 1.000 130.82134 627 PRO B N 1
ATOM 10000 C CA . PRO B 1 626 ? 26.81622 20.58499 -33.73114 1.000 130.55841 627 PRO B CA 1
ATOM 10001 C C . PRO B 1 626 ? 27.44594 19.36416 -33.07107 1.000 127.24786 627 PRO B C 1
ATOM 10002 O O . PRO B 1 626 ? 27.08647 18.22042 -33.34382 1.000 123.79338 627 PRO B O 1
ATOM 10006 N N . ARG B 1 627 ? 28.39839 19.62841 -32.18551 1.000 128.86766 628 ARG B N 1
ATOM 10007 C CA . ARG B 1 627 ? 29.08457 18.55231 -31.49271 1.000 139.05210 628 ARG B CA 1
ATOM 10008 C C . ARG B 1 627 ? 28.20701 17.99419 -30.37956 1.000 149.33954 628 ARG B C 1
ATOM 10009 O O . ARG B 1 627 ? 27.39623 18.70407 -29.77687 1.000 149.97570 628 ARG B O 1
ATOM 10017 N N . ARG B 1 628 ? 28.37729 16.69906 -30.11553 1.000 160.55045 629 ARG B N 1
ATOM 10018 C CA . ARG B 1 628 ? 27.48369 15.99090 -29.20696 1.000 161.73342 629 ARG B CA 1
ATOM 10019 C C . ARG B 1 628 ? 27.79565 16.31329 -27.74868 1.000 160.75084 629 ARG B C 1
ATOM 10020 O O . ARG B 1 628 ? 26.89346 16.63359 -26.96694 1.000 156.22108 629 ARG B O 1
ATOM 10028 N N . ASP B 1 629 ? 29.07260 16.23267 -27.36933 1.000 163.79776 630 ASP B N 1
ATOM 10029 C CA . ASP B 1 629 ? 29.44640 16.20972 -25.95903 1.000 162.43742 630 ASP B CA 1
ATOM 10030 C C . ASP B 1 629 ? 29.55388 17.59585 -25.32877 1.000 162.25536 630 ASP B C 1
ATOM 10031 O O . ASP B 1 629 ? 29.33500 17.73293 -24.11950 1.000 161.11021 630 ASP B O 1
ATOM 10036 N N . SER B 1 630 ? 29.88284 18.62596 -26.10561 1.000 158.89318 631 SER B N 1
ATOM 10037 C CA . SER B 1 630 ? 30.19368 19.93535 -25.54791 1.000 157.30838 631 SER B CA 1
ATOM 10038 C C . SER B 1 630 ? 29.43573 21.03433 -26.28207 1.000 159.03493 631 SER B C 1
ATOM 10039 O O . SER B 1 630 ? 28.77372 20.80212 -27.29736 1.000 159.10157 631 SER B O 1
ATOM 10042 N N . SER B 1 631 ? 29.53433 22.24793 -25.73260 1.000 160.56996 632 SER B N 1
ATOM 10043 C CA . SER B 1 631 ? 29.00690 23.45890 -26.35027 1.000 158.71155 632 SER B CA 1
ATOM 10044 C C . SER B 1 631 ? 30.11491 24.39342 -26.82920 1.000 160.95472 632 SER B C 1
ATOM 10045 O O . SER B 1 631 ? 29.87397 25.59090 -27.01363 1.000 155.88238 632 SER B O 1
ATOM 10048 N N . THR B 1 632 ? 31.32523 23.87282 -27.02339 1.000 170.04854 633 THR B N 1
ATOM 10049 C CA . THR B 1 632 ? 32.47513 24.67997 -27.41742 1.000 172.94064 633 THR B CA 1
ATOM 10050 C C . THR B 1 632 ? 32.57065 24.75247 -28.93871 1.000 174.18855 633 THR B C 1
ATOM 10051 O O . THR B 1 632 ? 32.62323 23.71795 -29.61234 1.000 169.94449 633 THR B O 1
ATOM 10055 N N . GLY B 1 633 ? 32.59336 25.97405 -29.47645 1.000 162.22066 634 GLY B N 1
ATOM 10056 C CA . GLY B 1 633 ? 32.71775 26.19118 -30.90212 1.000 142.05380 634 GLY B CA 1
ATOM 10057 C C . GLY B 1 633 ? 31.42037 26.20371 -31.68176 1.000 143.67596 634 GLY B C 1
ATOM 10058 O O . GLY B 1 633 ? 31.42154 26.63722 -32.84058 1.000 136.23205 634 GLY B O 1
ATOM 10059 N N . THR B 1 634 ? 30.31661 25.76338 -31.08209 1.000 142.96940 635 THR B N 1
ATOM 10060 C CA . THR B 1 634 ? 29.03664 25.71248 -31.77784 1.000 142.44332 635 THR B CA 1
ATOM 10061 C C . THR B 1 634 ? 28.60732 27.10618 -32.22995 1.000 154.81663 635 THR B C 1
ATOM 10062 O O . THR B 1 634 ? 28.83164 28.10020 -31.53491 1.000 157.63005 635 THR B O 1
ATOM 10066 N N . VAL B 1 635 ? 27.99855 27.17562 -33.42382 1.000 167.46236 636 VAL B N 1
ATOM 10067 C CA . VAL B 1 635 ? 27.63266 28.43454 -34.06538 1.000 165.95456 636 VAL B CA 1
ATOM 10068 C C . VAL B 1 635 ? 26.24012 28.84690 -33.60259 1.000 175.07737 636 VAL B C 1
ATOM 10069 O O . VAL B 1 635 ? 25.39116 28.00593 -33.28302 1.000 169.59014 636 VAL B O 1
ATOM 10073 N N . ASP B 1 636 ? 26.00449 30.15721 -33.53633 1.000 176.45913 637 ASP B N 1
ATOM 10074 C CA . ASP B 1 636 ? 24.66816 30.67625 -33.26306 1.000 175.29302 637 ASP B CA 1
ATOM 10075 C C . ASP B 1 636 ? 24.15048 31.61857 -34.33815 1.000 176.67394 637 ASP B C 1
ATOM 10076 O O . ASP B 1 636 ? 22.95727 31.59717 -34.63516 1.000 172.63263 637 ASP B O 1
ATOM 10081 N N . ARG B 1 637 ? 25.01244 32.43273 -34.94390 1.000 162.93616 638 ARG B N 1
ATOM 10082 C CA . ARG B 1 637 ? 24.61933 33.35425 -36.00318 1.000 154.84935 638 ARG B CA 1
ATOM 10083 C C . ARG B 1 637 ? 25.16807 32.79961 -37.31366 1.000 155.09216 638 ARG B C 1
ATOM 10084 O O . ARG B 1 637 ? 26.36132 32.49077 -37.41295 1.000 149.90383 638 ARG B O 1
ATOM 10092 N N . TYR B 1 638 ? 24.29691 32.67814 -38.31429 1.000 154.56874 639 TYR B N 1
ATOM 10093 C CA . TYR B 1 638 ? 24.52108 31.74594 -39.40739 1.000 142.13583 639 TYR B CA 1
ATOM 10094 C C . TYR B 1 638 ? 24.20296 32.42593 -40.73103 1.000 137.52128 639 TYR B C 1
ATOM 10095 O O . TYR B 1 638 ? 23.33479 33.30882 -40.79950 1.000 138.62255 639 TYR B O 1
ATOM 10104 N N . ALA B 1 639 ? 24.92321 32.01161 -41.77993 1.000 134.75038 640 ALA B N 1
ATOM 10105 C CA . ALA B 1 639 ? 24.64061 32.45777 -43.13735 1.000 135.21213 640 ALA B CA 1
ATOM 10106 C C . ALA B 1 639 ? 24.82621 31.30128 -44.10734 1.000 136.85325 640 ALA B C 1
ATOM 10107 O O . ALA B 1 639 ? 25.73891 30.48893 -43.94833 1.000 135.00187 640 ALA B O 1
ATOM 10109 N N . VAL B 1 640 ? 23.94372 31.21484 -45.09812 1.000 136.58954 641 VAL B N 1
ATOM 10110 C CA . VAL B 1 640 ? 24.04802 30.21096 -46.15015 1.000 128.48954 641 VAL B CA 1
ATOM 10111 C C . VAL B 1 640 ? 23.81074 30.88883 -47.49227 1.000 129.68759 641 VAL B C 1
ATOM 10112 O O . VAL B 1 640 ? 22.77088 31.53579 -47.69762 1.000 126.51366 641 VAL B O 1
ATOM 10116 N N . TYR B 1 641 ? 24.80604 30.78052 -48.37419 1.000 129.17513 642 TYR B N 1
ATOM 10117 C CA . TYR B 1 641 ? 24.77683 31.23734 -49.75404 1.000 123.77472 642 TYR B CA 1
ATOM 10118 C C . TYR B 1 641 ? 24.66594 30.03220 -50.68181 1.000 121.69342 642 TYR B C 1
ATOM 10119 O O . TYR B 1 641 ? 25.20202 28.95736 -50.39184 1.000 120.78411 642 TYR B O 1
ATOM 10128 N N . LEU B 1 642 ? 24.00426 30.22599 -51.81982 1.000 121.78843 643 LEU B N 1
ATOM 10129 C CA . LEU B 1 642 ? 23.89913 29.19421 -52.84188 1.000 128.98844 643 LEU B CA 1
ATOM 10130 C C . LEU B 1 642 ? 24.34809 29.74288 -54.18848 1.000 139.02762 643 LEU B C 1
ATOM 10131 O O . LEU B 1 642 ? 24.22200 30.94096 -54.45922 1.000 133.41063 643 LEU B O 1
ATOM 10136 N N . SER B 1 643 ? 24.87021 28.85525 -55.03581 1.000 149.86847 644 SER B N 1
ATOM 10137 C CA . SER B 1 643 ? 25.29619 29.26127 -56.36971 1.000 154.04041 644 SER B CA 1
ATOM 10138 C C . SER B 1 643 ? 25.39836 28.03210 -57.26285 1.000 152.58190 644 SER B C 1
ATOM 10139 O O . SER B 1 643 ? 25.29291 26.89186 -56.80578 1.000 150.78012 644 SER B O 1
ATOM 10142 N N . MET B 1 644 ? 25.63797 28.28605 -58.55213 1.000 150.61762 645 MET B N 1
ATOM 10143 C CA . MET B 1 644 ? 25.77195 27.23089 -59.54873 1.000 145.67720 645 MET B CA 1
ATOM 10144 C C . MET B 1 644 ? 27.07922 27.33910 -60.32221 1.000 147.30372 645 MET B C 1
ATOM 10145 O O . MET B 1 644 ? 27.22469 26.69533 -61.36817 1.000 149.02722 645 MET B O 1
ATOM 10150 N N . ASP B 1 645 ? 28.02522 28.14156 -59.83584 1.000 150.53610 646 ASP B N 1
ATOM 10151 C CA . ASP B 1 645 ? 29.35583 28.24468 -60.41949 1.000 143.26606 646 ASP B CA 1
ATOM 10152 C C . ASP B 1 645 ? 30.44551 28.45293 -59.38087 1.000 139.34058 646 ASP B C 1
ATOM 10153 O O . ASP B 1 645 ? 31.62501 28.40709 -59.74230 1.000 141.40038 646 ASP B O 1
ATOM 10158 N N . GLY B 1 646 ? 30.09889 28.68147 -58.11344 1.000 144.77026 647 GLY B N 1
ATOM 10159 C CA . GLY B 1 646 ? 31.06421 28.89842 -57.05775 1.000 135.69858 647 GLY B CA 1
ATOM 10160 C C . GLY B 1 646 ? 31.77737 30.22917 -57.09045 1.000 139.49665 647 GLY B C 1
ATOM 10161 O O . GLY B 1 646 ? 32.57034 30.50689 -56.18326 1.000 137.21532 647 GLY B O 1
ATOM 10162 N N . ASN B 1 647 ? 31.52019 31.06537 -58.09395 1.000 147.79101 648 ASN B N 1
ATOM 10163 C CA . ASN B 1 647 ? 32.20954 32.34004 -58.24344 1.000 150.49301 648 ASN B CA 1
ATOM 10164 C C . ASN B 1 647 ? 31.36210 33.52632 -57.80710 1.000 150.15093 648 ASN B C 1
ATOM 10165 O O . ASN B 1 647 ? 31.88131 34.45795 -57.18506 1.000 146.19987 648 ASN B O 1
ATOM 10170 N N . THR B 1 648 ? 30.06817 33.51006 -58.11646 1.000 157.44759 649 THR B N 1
ATOM 10171 C CA . THR B 1 648 ? 29.13883 34.56215 -57.72260 1.000 166.18658 649 THR B CA 1
ATOM 10172 C C . THR B 1 648 ? 28.07406 33.96599 -56.80749 1.000 165.55411 649 THR B C 1
ATOM 10173 O O . THR B 1 648 ? 27.31424 33.08184 -57.21867 1.000 173.18304 649 THR B O 1
ATOM 10177 N N . TRP B 1 649 ? 28.04183 34.42563 -55.55676 1.000 144.66204 650 TRP B N 1
ATOM 10178 C CA . TRP B 1 649 ? 27.10478 33.91085 -54.56344 1.000 144.16214 650 TRP B CA 1
ATOM 10179 C C . TRP B 1 649 ? 25.84276 34.75557 -54.44724 1.000 139.43142 650 TRP B C 1
ATOM 10180 O O . TRP B 1 649 ? 24.73516 34.21206 -54.41684 1.000 133.61147 650 TRP B O 1
ATOM 10191 N N . GLY B 1 650 ? 25.98644 36.07332 -54.37215 1.000 137.73361 651 GLY B N 1
ATOM 10192 C CA . GLY B 1 650 ? 24.83139 36.93410 -54.25850 1.000 130.38588 651 GLY B CA 1
ATOM 10193 C C . GLY B 1 650 ? 24.35920 37.06800 -52.82256 1.000 138.92496 651 GLY B C 1
ATOM 10194 O O . GLY B 1 650 ? 25.09885 36.83602 -51.85981 1.000 139.46390 651 GLY B O 1
ATOM 10195 N N . ALA B 1 651 ? 23.09310 37.45009 -52.68695 1.000 147.47200 652 ALA B N 1
ATOM 10196 C CA . ALA B 1 651 ? 22.50746 37.61454 -51.36864 1.000 145.13383 652 ALA B CA 1
ATOM 10197 C C . ALA B 1 651 ? 22.47970 36.27846 -50.62609 1.000 148.88085 652 ALA B C 1
ATOM 10198 O O . ALA B 1 651 ? 22.41945 35.21200 -51.24879 1.000 137.98308 652 ALA B O 1
ATOM 10200 N N . PRO B 1 652 ? 22.55114 36.30907 -49.29488 1.000 143.59154 653 PRO B N 1
ATOM 10201 C CA . PRO B 1 652 ? 22.48571 35.06355 -48.51865 1.000 140.32555 653 PRO B CA 1
ATOM 10202 C C . PRO B 1 652 ? 21.16947 34.33621 -48.74796 1.000 132.17311 653 PRO B C 1
ATOM 10203 O O . PRO B 1 652 ? 20.09669 34.94401 -48.75161 1.000 126.05609 653 PRO B O 1
ATOM 10207 N N . ALA B 1 653 ? 21.25908 33.02142 -48.95881 1.000 130.16285 654 ALA B N 1
ATOM 10208 C CA . ALA B 1 653 ? 20.03962 32.22872 -49.04119 1.000 133.15645 654 ALA B CA 1
ATOM 10209 C C . ALA B 1 653 ? 19.32353 32.18291 -47.69710 1.000 139.78193 654 ALA B C 1
ATOM 10210 O O . ALA B 1 653 ? 18.09677 32.03051 -47.65876 1.000 130.75934 654 ALA B O 1
ATOM 10212 N N . ALA B 1 654 ? 20.06213 32.31579 -46.59251 1.000 159.03813 655 ALA B N 1
ATOM 10213 C CA . ALA B 1 654 ? 19.43509 32.53885 -45.29101 1.000 154.29600 655 ALA B CA 1
ATOM 10214 C C . ALA B 1 654 ? 20.47145 33.08205 -44.31632 1.000 153.05130 655 ALA B C 1
ATOM 10215 O O . ALA B 1 654 ? 21.67165 32.86849 -44.49106 1.000 161.19246 655 ALA B O 1
ATOM 10217 N N . GLU B 1 655 ? 19.99538 33.78067 -43.28598 1.000 140.09645 656 GLU B N 1
ATOM 10218 C CA . GLU B 1 655 ? 20.87326 34.31446 -42.24892 1.000 140.20175 656 GLU B CA 1
ATOM 10219 C C . GLU B 1 655 ? 20.05090 34.59370 -40.99524 1.000 138.00561 656 GLU B C 1
ATOM 10220 O O . GLU B 1 655 ? 18.86900 34.93790 -41.08068 1.000 126.60148 656 GLU B O 1
ATOM 10226 N N . GLY B 1 656 ? 20.68238 34.43248 -39.83415 1.000 139.02485 657 GLY B N 1
ATOM 10227 C CA . GLY B 1 656 ? 19.88425 34.47077 -38.59972 1.000 140.76839 657 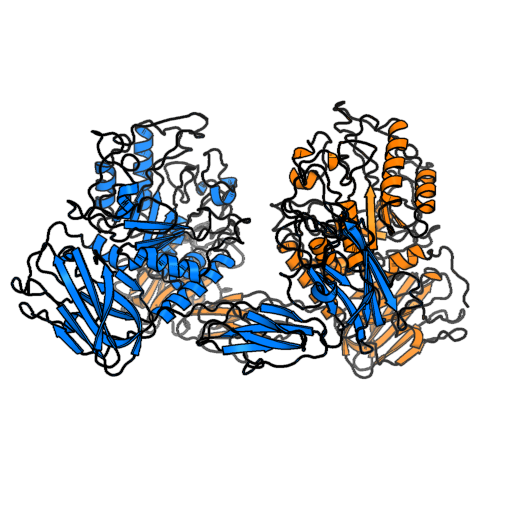GLY B CA 1
ATOM 10228 C C . GLY B 1 656 ? 20.54065 33.70710 -37.44923 1.000 147.82241 657 GLY B C 1
ATOM 10229 O O . GLY B 1 656 ? 21.76244 33.60432 -37.37763 1.000 148.62566 657 GLY B O 1
ATOM 10230 N N . GLU B 1 657 ? 19.69368 33.19911 -36.54295 1.000 150.58580 658 GLU B N 1
ATOM 10231 C CA . GLU B 1 657 ? 20.12215 32.55360 -35.30408 1.000 155.64570 658 GLU B CA 1
ATOM 10232 C C . GLU B 1 657 ? 19.66173 31.09968 -35.20258 1.000 151.93343 658 GLU B C 1
ATOM 10233 O O . GLU B 1 657 ? 18.76841 30.65074 -35.92592 1.000 148.30525 658 GLU B O 1
ATOM 10239 N N . PHE B 1 658 ? 20.30240 30.36369 -34.29012 1.000 154.42357 659 PHE B N 1
ATOM 10240 C CA . PHE B 1 658 ? 19.80727 29.07937 -33.78103 1.000 157.80332 659 PHE B CA 1
ATOM 10241 C C . PHE B 1 658 ? 19.48910 29.28266 -32.29871 1.000 171.94630 659 PHE B C 1
ATOM 10242 O O . PHE B 1 658 ? 20.30814 28.99525 -31.42400 1.000 175.14734 659 PHE B O 1
ATOM 10250 N N . SER B 1 659 ? 18.28890 29.79206 -32.01992 1.000 177.13239 660 SER B N 1
ATOM 10251 C CA . SER B 1 659 ? 17.89132 30.08648 -30.64617 1.000 168.86475 660 SER B CA 1
ATOM 10252 C C . SER B 1 659 ? 17.89300 28.83700 -29.76797 1.000 169.26454 660 SER B C 1
ATOM 10253 O O . SER B 1 659 ? 17.40753 27.77352 -30.16325 1.000 169.66999 660 SER B O 1
ATOM 10256 N N . ASN B 1 660 ? 18.44173 28.98905 -28.55966 1.000 166.79923 661 ASN B N 1
ATOM 10257 C CA . ASN B 1 660 ? 18.49550 27.94777 -27.52745 1.000 168.59883 661 ASN B CA 1
ATOM 10258 C C . ASN B 1 660 ? 19.18958 26.67922 -28.02951 1.000 160.56588 661 ASN B C 1
ATOM 10259 O O . ASN B 1 660 ? 18.63076 25.58042 -28.01568 1.000 156.89842 661 ASN B O 1
ATOM 10264 N N . ILE B 1 661 ? 20.43361 26.84900 -28.47562 1.000 168.73132 662 ILE B N 1
ATOM 10265 C CA . ILE B 1 661 ? 21.28984 25.70344 -28.76253 1.000 168.16343 662 ILE B CA 1
ATOM 10266 C C . ILE B 1 661 ? 22.32040 25.48487 -27.66167 1.000 172.46544 662 ILE B C 1
ATOM 10267 O O . ILE B 1 661 ? 23.03192 24.46659 -27.68566 1.000 172.74353 662 ILE B O 1
ATOM 10272 N N . ARG B 1 662 ? 22.40624 26.39330 -26.68536 1.000 157.20577 663 ARG B N 1
ATOM 10273 C CA . ARG B 1 662 ? 23.39426 26.26273 -25.61920 1.000 155.51477 663 ARG B CA 1
ATOM 10274 C C . ARG B 1 662 ? 23.21916 24.94348 -24.87797 1.000 155.36186 663 ARG B C 1
ATOM 10275 O O . ARG B 1 662 ? 24.11860 24.09526 -24.85773 1.000 151.74226 663 ARG B O 1
ATOM 10283 N N . ALA B 1 663 ? 22.05224 24.75948 -24.25961 1.000 163.26575 664 ALA B N 1
ATOM 10284 C CA . ALA B 1 663 ? 21.75556 23.56019 -23.48896 1.000 158.77307 664 ALA B CA 1
ATOM 10285 C C . ALA B 1 663 ? 21.27294 22.40505 -24.35414 1.000 152.53766 664 ALA B C 1
ATOM 10286 O O . ALA B 1 663 ? 21.33490 21.25250 -23.91261 1.000 149.73453 664 ALA B O 1
ATOM 10288 N N . ASN B 1 664 ? 20.79948 22.67985 -25.57061 1.000 146.63865 665 ASN B N 1
ATOM 10289 C CA . ASN B 1 664 ? 20.22084 21.66462 -26.44806 1.000 148.24252 665 ASN B CA 1
ATOM 10290 C C . ASN B 1 664 ? 20.97681 21.61784 -27.77483 1.000 145.87538 665 ASN B C 1
ATOM 10291 O O . ASN B 1 664 ? 20.47430 22.08823 -28.80501 1.000 135.47299 665 ASN B O 1
ATOM 10296 N N . PRO B 1 665 ? 22.20016 21.06131 -27.78465 1.000 139.13071 666 PRO B N 1
ATOM 10297 C CA . PRO B 1 665 ? 22.91582 20.88712 -29.05730 1.000 139.26407 666 PRO B CA 1
ATOM 10298 C C . PRO B 1 665 ? 22.35966 19.73635 -29.88442 1.000 133.57693 666 PRO B C 1
ATOM 10299 O O . PRO B 1 665 ? 22.69253 18.57020 -29.64880 1.000 134.52661 666 PRO B O 1
ATOM 10303 N N . VAL B 1 666 ? 21.50628 20.05297 -30.85259 1.000 132.40849 667 VAL B N 1
ATOM 10304 C CA . VAL B 1 666 ? 20.92284 19.04367 -31.73410 1.000 137.24659 667 VAL B CA 1
ATOM 10305 C C . VAL B 1 666 ? 21.04024 19.54106 -33.16814 1.000 140.47151 667 VAL B C 1
ATOM 10306 O O . VAL B 1 666 ? 21.28611 20.73587 -33.40244 1.000 135.51649 667 VAL B O 1
ATOM 10310 N N . PRO B 1 667 ? 20.87832 18.65115 -34.15126 1.000 146.68161 668 PRO B N 1
ATOM 10311 C CA . PRO B 1 667 ? 20.89263 19.09339 -35.55162 1.000 138.95181 668 PRO B CA 1
ATOM 10312 C C . PRO B 1 667 ? 19.88699 20.20774 -35.80471 1.000 138.60924 668 PRO B C 1
ATOM 10313 O O . PRO B 1 667 ? 18.72892 20.14013 -35.38472 1.000 135.53294 668 PRO B O 1
ATOM 10317 N N . GLN B 1 668 ? 20.35342 21.24944 -36.48470 1.000 135.34875 669 GLN B N 1
ATOM 10318 C CA . GLN B 1 668 ? 19.58818 22.45768 -36.74418 1.000 122.57263 669 GLN B CA 1
ATOM 10319 C C . GLN B 1 668 ? 19.21405 22.52685 -38.21946 1.000 122.59194 669 GLN B C 1
ATOM 10320 O O . GLN B 1 668 ? 20.02736 22.18588 -39.08772 1.000 133.61439 669 GLN B O 1
ATOM 10326 N N . ARG B 1 669 ? 18.00013 23.00977 -38.49935 1.000 121.41584 670 ARG B N 1
ATOM 10327 C CA . ARG B 1 669 ? 17.43517 23.02119 -39.84649 1.000 126.43776 670 ARG B CA 1
ATOM 10328 C C . ARG B 1 669 ? 17.22347 24.45445 -40.31587 1.000 130.90036 670 ARG B C 1
ATOM 10329 O O . ARG B 1 669 ? 16.51152 25.22927 -39.66590 1.000 117.16692 670 ARG B O 1
ATOM 10337 N N . ILE B 1 670 ? 17.82768 24.78855 -41.45459 1.000 127.53834 671 ILE B N 1
ATOM 10338 C CA . ILE B 1 670 ? 17.70164 26.08482 -42.10462 1.000 131.02030 671 ILE B CA 1
ATOM 10339 C C . ILE B 1 670 ? 16.71734 25.88803 -43.24753 1.000 128.40367 671 ILE B C 1
ATOM 10340 O O . ILE B 1 670 ? 17.08916 25.35808 -44.29734 1.000 124.04831 671 ILE B O 1
ATOM 10345 N N . ASP B 1 671 ? 15.46950 26.31056 -43.06157 1.000 134.97642 672 ASP B N 1
ATOM 10346 C CA . ASP B 1 671 ? 14.49199 26.23048 -44.13942 1.000 130.24566 672 ASP B CA 1
ATOM 10347 C C . ASP B 1 671 ? 14.64129 27.43571 -45.05989 1.000 135.81926 672 ASP B C 1
ATOM 10348 O O . ASP B 1 671 ? 14.47877 28.58341 -44.62842 1.000 132.85664 672 ASP B O 1
ATOM 10353 N N . LEU B 1 672 ? 14.94977 27.16869 -46.32590 1.000 138.11927 673 LEU B N 1
ATOM 10354 C CA . LEU B 1 672 ? 15.07618 28.22707 -47.31558 1.000 135.97803 673 LEU B CA 1
ATOM 10355 C C . LEU B 1 672 ? 13.71576 28.85635 -47.58814 1.000 140.58980 673 LEU B C 1
ATOM 10356 O O . LEU B 1 672 ? 12.69954 28.16091 -47.67794 1.000 131.33335 673 LEU B O 1
ATOM 10361 N N . LYS B 1 673 ? 13.71085 30.18944 -47.70251 1.000 144.66748 674 LYS B N 1
ATOM 10362 C CA . LYS B 1 673 ? 12.48712 30.94834 -47.95729 1.000 145.23779 674 LYS B CA 1
ATOM 10363 C C . LYS B 1 673 ? 11.65181 30.33199 -49.07389 1.000 141.68831 674 LYS B C 1
ATOM 10364 O O . LYS B 1 673 ? 10.41702 30.32250 -49.00768 1.000 137.26339 674 LYS B O 1
ATOM 10370 N N . ALA B 1 674 ? 12.31274 29.80176 -50.10191 1.000 147.21116 675 ALA B N 1
ATOM 10371 C CA . ALA B 1 674 ? 11.71845 29.03485 -51.17987 1.000 142.42900 675 ALA B CA 1
ATOM 10372 C C . ALA B 1 674 ? 12.84191 28.14325 -51.67975 1.000 148.68461 675 ALA B C 1
ATOM 10373 O O . ALA B 1 674 ? 13.99370 28.60084 -51.73874 1.000 148.92196 675 ALA B O 1
ATOM 10375 N N . PRO B 1 675 ? 12.56303 26.88398 -52.01725 1.000 136.72409 676 PRO B N 1
ATOM 10376 C CA . PRO B 1 675 ? 13.64417 25.99306 -52.45489 1.000 129.08083 676 PRO B CA 1
ATOM 10377 C C . PRO B 1 675 ? 14.38611 26.56606 -53.65303 1.000 122.42139 676 PRO B C 1
ATOM 10378 O O . PRO B 1 675 ? 13.78773 27.13773 -54.56618 1.000 118.57711 676 PRO B O 1
ATOM 10382 N N . VAL B 1 676 ? 15.70662 26.40603 -53.63528 1.000 125.24705 677 VAL B N 1
ATOM 10383 C CA . VAL B 1 676 ? 16.58695 26.88064 -54.69589 1.000 135.38703 677 VAL B CA 1
ATOM 10384 C C . VAL B 1 676 ? 17.44594 25.70294 -55.12455 1.000 138.63643 677 VAL B C 1
ATOM 10385 O O . VAL B 1 676 ? 17.94944 24.96211 -54.27569 1.000 133.71120 677 VAL B O 1
ATOM 10389 N N . LYS B 1 677 ? 17.59668 25.50436 -56.42823 1.000 151.70871 678 LYS B N 1
ATOM 10390 C CA . LYS B 1 677 ? 18.49299 24.46739 -56.91735 1.000 158.94111 678 LYS B CA 1
ATOM 10391 C C . LYS B 1 677 ? 19.83110 25.08173 -57.30637 1.000 153.65590 678 LYS B C 1
ATOM 10392 O O . LYS B 1 677 ? 19.88212 26.12023 -57.97517 1.000 145.29864 678 LYS B O 1
ATOM 10398 N N . ALA B 1 678 ? 20.90568 24.44034 -56.85772 1.000 139.83085 679 ALA B N 1
ATOM 10399 C CA . ALA B 1 678 ? 22.25266 24.97920 -56.94848 1.000 136.50855 679 ALA B CA 1
ATOM 10400 C C . ALA B 1 678 ? 23.23702 23.83676 -56.75212 1.000 136.34736 679 ALA B C 1
ATOM 10401 O O . ALA B 1 678 ? 22.89595 22.78855 -56.19798 1.000 134.85247 679 ALA B O 1
ATOM 10403 N N . ARG B 1 679 ? 24.46912 24.05719 -57.20717 1.000 127.30143 680 ARG B N 1
ATOM 10404 C CA . ARG B 1 679 ? 25.52360 23.05642 -57.09694 1.000 123.82847 680 ARG B CA 1
ATOM 10405 C C . ARG B 1 679 ? 26.53674 23.36835 -56.00805 1.000 117.08316 680 ARG B C 1
ATOM 10406 O O . ARG B 1 679 ? 27.11148 22.44213 -55.42635 1.000 115.51697 680 ARG B O 1
ATOM 10414 N N . TYR B 1 680 ? 26.75228 24.64295 -55.70434 1.000 125.88810 681 TYR B N 1
ATOM 10415 C CA . TYR B 1 680 ? 27.78650 25.07018 -54.77496 1.000 126.43732 681 TYR B CA 1
ATOM 10416 C C . TYR B 1 680 ? 27.12235 25.73483 -53.57748 1.000 126.73115 681 TYR B C 1
ATOM 10417 O O . TYR B 1 680 ? 26.23536 26.58229 -53.74493 1.000 124.67198 681 TYR B O 1
ATOM 10426 N N . LEU B 1 681 ? 27.54358 25.34091 -52.37516 1.000 131.36609 682 LEU B N 1
ATOM 10427 C CA . LEU B 1 681 ? 26.95192 25.82636 -51.13202 1.000 128.25268 682 LEU B CA 1
ATOM 10428 C C . LEU B 1 681 ? 28.02237 26.46278 -50.25854 1.000 126.19764 682 LEU B C 1
ATOM 10429 O O . LEU B 1 681 ? 29.07849 25.86523 -50.04302 1.000 127.81623 682 LEU B O 1
ATOM 10434 N N . ARG B 1 682 ? 27.74644 27.65395 -49.72520 1.000 125.61297 683 ARG B N 1
ATOM 10435 C CA . ARG B 1 682 ? 28.65858 28.29254 -48.77843 1.000 127.08734 683 ARG B CA 1
ATOM 10436 C C . ARG B 1 682 ? 27.96072 28.45155 -47.43493 1.000 128.28458 683 ARG B C 1
ATOM 10437 O O . ARG B 1 682 ? 27.00420 29.22384 -47.31478 1.000 125.55332 683 ARG B O 1
ATOM 10445 N N . PHE B 1 683 ? 28.44403 27.72728 -46.42943 1.000 130.10899 684 PHE B N 1
ATOM 10446 C CA . PHE B 1 683 ? 27.98333 27.87720 -45.05464 1.000 131.87223 684 PHE B CA 1
ATOM 10447 C C . PHE B 1 683 ? 28.98178 28.74221 -44.29372 1.000 135.58336 684 PHE B C 1
ATOM 10448 O O . PHE B 1 683 ? 30.16074 28.38931 -44.18932 1.000 138.04250 684 PHE B O 1
ATOM 10456 N N . VAL B 1 684 ? 28.51163 29.86572 -43.76210 1.000 135.43333 685 VAL B N 1
ATOM 10457 C CA . VAL B 1 684 ? 29.35102 30.83484 -43.07301 1.000 138.55282 685 VAL B CA 1
ATOM 10458 C C . VAL B 1 684 ? 28.91009 30.87065 -41.61529 1.000 144.58577 685 VAL B C 1
ATOM 10459 O O . VAL B 1 684 ? 27.80613 31.34771 -41.29947 1.000 140.76496 685 VAL B O 1
ATOM 10463 N N . GLY B 1 685 ? 29.75018 30.32295 -40.73401 1.000 149.22308 686 GLY B N 1
ATOM 10464 C CA . GLY B 1 685 ? 29.59723 30.53321 -39.30888 1.000 141.73877 686 GLY B CA 1
ATOM 10465 C C . GLY B 1 685 ? 30.09930 31.91287 -38.94083 1.000 143.29549 686 GLY B C 1
ATOM 10466 O O . GLY B 1 685 ? 31.29481 32.20752 -39.07593 1.000 141.31135 686 GLY B O 1
ATOM 10467 N N . LYS B 1 686 ? 29.17862 32.77097 -38.49693 1.000 146.27256 687 LYS B N 1
ATOM 10468 C CA . LYS B 1 686 ? 29.44745 34.18895 -38.27574 1.000 146.83489 687 LYS B CA 1
ATOM 10469 C C . LYS B 1 686 ? 29.77230 34.50647 -36.81650 1.000 141.40538 687 LYS B C 1
ATOM 10470 O O . LYS B 1 686 ? 30.84556 35.04010 -36.52148 1.000 137.33988 687 LYS B O 1
ATOM 10476 N N . ARG B 1 687 ? 28.85324 34.21087 -35.89822 1.000 141.76033 688 ARG B N 1
ATOM 10477 C CA . ARG B 1 687 ? 29.10229 34.25383 -34.46121 1.000 143.11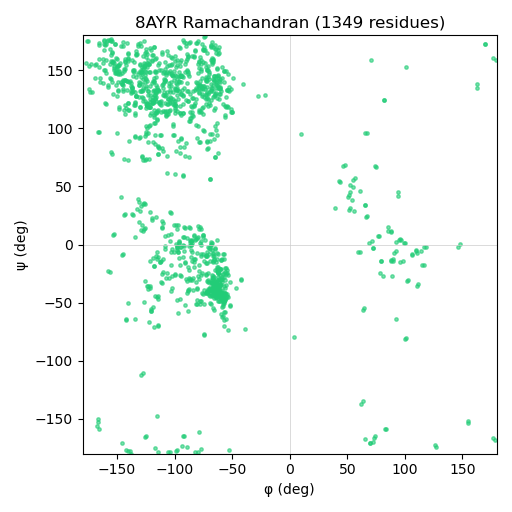358 688 ARG B CA 1
ATOM 10478 C C . ARG B 1 687 ? 28.98803 32.83546 -33.90536 1.000 153.43940 688 ARG B C 1
ATOM 10479 O O . ARG B 1 687 ? 28.76700 31.88017 -34.64986 1.000 156.08820 688 ARG B O 1
ATOM 10487 N N . VAL B 1 688 ? 29.14923 32.68829 -32.58476 1.000 154.88329 689 VAL B N 1
ATOM 10488 C CA . VAL B 1 688 ? 29.17392 31.35506 -31.97450 1.000 162.27985 689 VAL B CA 1
ATOM 10489 C C . VAL B 1 688 ? 28.55520 31.35305 -30.58131 1.000 164.70723 689 VAL B C 1
ATOM 10490 O O . VAL B 1 688 ? 27.98402 32.35294 -30.13211 1.000 161.68334 689 VAL B O 1
ATOM 10494 N N . VAL B 1 689 ? 28.71211 30.21958 -29.88420 1.000 163.43737 690 VAL B N 1
ATOM 10495 C CA . VAL B 1 689 ? 28.25124 29.99069 -28.51910 1.000 163.53581 690 VAL B CA 1
ATOM 10496 C C . VAL B 1 689 ? 29.27187 30.40377 -27.45071 1.000 170.21360 690 VAL B C 1
ATOM 10497 O O . VAL B 1 689 ? 28.96113 31.23144 -26.58736 1.000 170.42936 690 VAL B O 1
ATOM 10501 N N . GLU B 1 690 ? 30.48952 29.84491 -27.47972 1.000 172.60793 691 GLU B N 1
ATOM 10502 C CA . GLU B 1 690 ? 31.52559 30.20754 -26.50866 1.000 175.27862 691 GLU B CA 1
ATOM 10503 C C . GLU B 1 690 ? 32.88034 30.18794 -27.20713 1.000 171.86683 691 GLU B C 1
ATOM 10504 O O . GLU B 1 690 ? 33.09166 29.40603 -28.13721 1.000 162.08042 691 GLU B O 1
ATOM 10510 N N . GLY B 1 691 ? 33.81695 31.03212 -26.72027 1.000 176.95918 692 GLY B N 1
ATOM 10511 C CA . GLY B 1 691 ? 34.99294 31.35964 -27.50344 1.000 172.90246 692 GLY B CA 1
ATOM 10512 C C . GLY B 1 691 ? 34.42142 32.11424 -28.68740 1.000 176.14952 692 GLY B C 1
ATOM 10513 O O . GLY B 1 691 ? 33.28026 32.55476 -28.65805 1.000 176.31780 692 GLY B O 1
ATOM 10514 N N . SER B 1 692 ? 35.23258 32.31965 -29.72099 1.000 188.92379 693 SER B N 1
ATOM 10515 C CA . SER B 1 692 ? 34.49068 32.09864 -30.96261 1.000 197.50169 693 SER B CA 1
ATOM 10516 C C . SER B 1 692 ? 35.50600 31.61277 -31.99181 1.000 192.39600 693 SER B C 1
ATOM 10517 O O . SER B 1 692 ? 36.24409 32.39252 -32.59302 1.000 185.09790 693 SER B O 1
ATOM 10520 N N . HIS B 1 693 ? 35.58009 30.29391 -32.12546 1.000 174.25360 694 HIS B N 1
ATOM 10521 C CA . HIS B 1 693 ? 36.05175 29.64155 -33.33305 1.000 159.27417 694 HIS B CA 1
ATOM 10522 C C . HIS B 1 693 ? 34.93588 28.70780 -33.78366 1.000 153.87483 694 HIS B C 1
ATOM 10523 O O . HIS B 1 693 ? 34.07645 28.31250 -32.98961 1.000 155.88757 694 HIS B O 1
ATOM 10530 N N . VAL B 1 694 ? 34.94218 28.34688 -35.04366 1.000 141.95372 695 VAL B N 1
ATOM 10531 C CA . VAL B 1 694 ? 33.82886 27.57062 -35.57058 1.000 130.88555 695 VAL B CA 1
ATOM 10532 C C . VAL B 1 694 ? 34.14821 26.08904 -35.46291 1.000 129.54295 695 VAL B C 1
ATOM 10533 O O . VAL B 1 694 ? 35.29929 25.66918 -35.61431 1.000 143.28779 695 VAL B O 1
ATOM 10537 N N . ALA B 1 695 ? 33.11930 25.29603 -35.17183 1.000 125.44205 696 ALA B N 1
ATOM 10538 C CA . ALA B 1 695 ? 33.25095 23.85126 -35.02621 1.000 126.10553 696 ALA B CA 1
ATOM 10539 C C . ALA B 1 695 ? 31.99678 23.21362 -35.60379 1.000 129.19233 696 ALA B C 1
ATOM 10540 O O . ALA B 1 695 ? 30.90486 23.37319 -35.05093 1.000 136.81989 696 ALA B O 1
ATOM 10542 N N . VAL B 1 696 ? 32.15423 22.49628 -36.71091 1.000 126.06371 697 VAL B N 1
ATOM 10543 C CA . VAL B 1 696 ? 31.05914 21.80470 -37.37883 1.000 125.99203 697 VAL B CA 1
ATOM 10544 C C . VAL B 1 696 ? 31.30561 20.30874 -37.25933 1.000 130.36079 697 VAL B C 1
ATOM 10545 O O . VAL B 1 696 ? 32.35410 19.80976 -37.68793 1.000 132.30523 697 VAL B O 1
ATOM 10549 N N . ALA B 1 697 ? 30.34283 19.59055 -36.68146 1.000 124.71937 698 ALA B N 1
ATOM 10550 C CA . ALA B 1 697 ? 30.43683 18.13653 -36.66539 1.000 122.28588 698 ALA B CA 1
ATOM 10551 C C . ALA B 1 697 ? 29.98497 17.55946 -37.99956 1.000 127.65677 698 ALA B C 1
ATOM 10552 O O . ALA B 1 697 ? 30.70112 16.76241 -38.61774 1.000 133.04167 698 ALA B O 1
ATOM 10554 N N . GLU B 1 698 ? 28.80848 17.96983 -38.46688 1.000 116.80812 699 GLU B N 1
ATOM 10555 C CA . GLU B 1 698 ? 28.31772 17.58770 -39.78163 1.000 123.58744 699 GLU B CA 1
ATOM 10556 C C . GLU B 1 698 ? 27.57666 18.75381 -40.41222 1.000 119.13933 699 GLU B C 1
ATOM 10557 O O . GLU B 1 698 ? 27.14820 19.69104 -39.73577 1.000 120.52353 699 GLU B O 1
ATOM 10563 N N . LEU B 1 699 ? 27.45193 18.68408 -41.73377 1.000 120.05229 700 LEU B N 1
ATOM 10564 C CA . LEU B 1 699 ? 26.75171 19.69049 -42.51854 1.000 113.56431 700 LEU B CA 1
ATOM 10565 C C . LEU B 1 699 ? 26.02521 18.95747 -43.63309 1.000 117.25422 700 LEU B C 1
ATOM 10566 O O . LEU B 1 699 ? 26.66319 18.27717 -44.44198 1.000 112.20128 700 LEU B O 1
ATOM 10571 N N . GLY B 1 700 ? 24.69414 19.08121 -43.67024 1.000 113.76657 701 GLY B N 1
ATOM 10572 C CA . GLY B 1 700 ? 23.88598 18.30173 -44.57965 1.000 116.94366 701 GLY B CA 1
ATOM 10573 C C . GLY B 1 700 ? 22.96614 19.17351 -45.41605 1.000 118.24993 701 GLY B C 1
ATOM 10574 O O . GLY B 1 700 ? 22.88560 20.39221 -45.23629 1.000 113.10653 701 GLY B O 1
ATOM 10575 N N . VAL B 1 701 ? 22.27514 18.51385 -46.34634 1.000 120.90399 702 VAL B N 1
ATOM 10576 C CA . VAL B 1 701 ? 21.41377 19.17095 -47.32436 1.000 120.92942 702 VAL B CA 1
ATOM 10577 C C . VAL B 1 701 ? 20.12270 18.37333 -47.48312 1.000 118.49758 702 VAL B C 1
ATOM 10578 O O . VAL B 1 701 ? 20.13829 17.13798 -47.51917 1.000 116.58617 702 VAL B O 1
ATOM 10582 N N . LEU B 1 702 ? 19.00686 19.09476 -47.58083 1.000 113.33778 703 LEU B N 1
ATOM 10583 C CA . LEU B 1 702 ? 17.67684 18.54648 -47.82125 1.000 110.63839 703 LEU B CA 1
ATOM 10584 C C . LEU B 1 702 ? 17.15947 19.01039 -49.17439 1.000 120.48848 703 LEU B C 1
ATOM 10585 O O . LEU B 1 702 ? 17.23810 20.19835 -49.49707 1.000 122.81588 703 LEU B O 1
ATOM 10590 N N . GLY B 1 703 ? 16.62953 18.07095 -49.95609 1.000 114.65532 704 GLY B N 1
ATOM 10591 C CA . GLY B 1 703 ? 16.07214 18.36726 -51.26286 1.000 117.98653 704 GLY B CA 1
ATOM 10592 C C . GLY B 1 703 ? 14.58828 18.07306 -51.37992 1.000 133.54484 704 GLY B C 1
ATOM 10593 O O . GLY B 1 703 ? 14.18961 16.93761 -51.65546 1.000 140.60851 704 GLY B O 1
ATOM 10594 N N . LYS B 1 704 ? 13.76377 19.09530 -51.16096 1.000 142.33364 705 LYS B N 1
ATOM 10595 C CA . LYS B 1 704 ? 12.30684 18.97271 -51.20190 1.000 147.84840 705 LYS B CA 1
ATOM 10596 C C . LYS B 1 704 ? 11.80917 18.45364 -52.54901 1.000 148.37072 705 LYS B C 1
ATOM 10597 O O . LYS B 1 704 ? 10.83368 17.70265 -52.61423 1.000 147.15799 705 LYS B O 1
#